Protein AF-0000000080778504 (afdb_homodimer)

Solvent-accessible surface area (backbone atoms only — not comparable to full-atom values): 53911 Å² total; per-residue (Å²): 129,80,72,74,74,48,49,57,46,55,50,51,38,51,48,46,49,50,51,50,49,52,52,48,51,51,54,46,48,42,56,50,65,47,42,46,56,55,36,46,52,50,46,52,52,47,49,53,50,43,46,51,50,45,43,51,44,28,70,74,63,75,34,71,82,89,50,62,72,73,45,34,75,40,27,39,32,34,37,37,38,60,96,44,52,36,39,32,37,32,35,64,89,44,75,44,76,43,72,55,77,51,66,62,54,41,50,49,54,50,55,66,64,44,75,65,71,75,74,58,52,92,80,54,46,63,70,58,48,47,53,48,52,48,47,47,48,51,47,43,35,74,80,44,83,73,87,82,84,78,82,81,78,77,73,73,81,66,47,74,47,76,45,77,53,88,80,24,40,36,34,38,40,34,44,67,54,97,70,39,43,41,34,37,35,34,35,39,28,74,52,93,63,22,38,36,39,25,38,29,54,40,52,61,25,35,26,67,61,39,42,61,49,53,58,65,46,43,63,60,53,49,55,54,49,53,53,53,46,53,56,50,36,52,52,46,26,62,66,47,42,46,55,49,50,52,51,33,51,48,31,56,48,50,58,78,34,97,75,62,89,69,90,70,85,59,90,67,61,32,60,63,24,50,29,40,51,33,46,49,50,33,51,50,51,54,49,49,53,42,49,51,53,49,52,53,50,49,54,47,44,51,48,50,50,48,50,43,55,58,43,48,52,41,48,50,51,35,48,49,52,50,50,36,39,70,68,41,50,74,79,34,56,46,51,84,67,46,45,62,54,41,49,53,29,53,50,51,42,50,52,51,45,51,48,53,49,48,58,65,48,56,88,46,85,74,63,73,39,82,40,53,53,48,58,49,44,51,52,41,49,61,75,43,42,66,62,37,56,72,39,47,45,47,77,46,80,40,58,72,35,65,46,78,43,36,66,70,55,47,44,51,35,44,40,39,51,49,50,49,40,61,72,54,30,42,78,59,21,42,35,41,38,36,24,67,86,57,41,33,43,32,22,25,48,34,85,75,64,74,84,47,63,86,42,44,53,37,76,59,38,53,59,91,87,48,93,56,71,18,43,55,47,24,51,35,50,52,51,30,45,75,68,43,31,42,78,45,80,47,77,56,94,42,29,44,32,43,36,50,39,79,54,132,128,79,71,74,71,46,50,57,47,55,51,50,38,52,48,46,49,52,52,49,49,53,52,48,49,53,53,48,49,42,56,52,65,46,44,47,57,55,34,47,53,49,47,52,52,48,50,51,50,44,48,49,51,47,43,53,43,26,70,73,64,73,35,70,79,90,50,63,70,73,47,33,72,40,29,38,33,34,38,36,40,62,98,45,50,37,39,32,37,34,37,66,88,44,76,44,76,42,73,54,78,51,66,65,55,41,48,49,54,51,56,65,65,43,73,65,71,74,73,59,48,89,81,56,45,66,68,57,50,48,53,50,53,50,48,48,50,51,51,44,34,76,81,45,82,74,87,82,84,80,82,83,76,83,70,74,80,65,48,74,47,77,47,77,53,88,80,23,40,35,36,36,39,34,42,67,52,98,73,40,44,41,33,38,35,34,33,40,28,74,52,95,62,23,39,36,37,26,38,29,54,40,52,62,25,34,24,66,61,40,43,62,47,54,58,66,46,42,64,61,54,49,55,54,48,53,52,52,47,53,56,50,35,53,52,47,26,62,67,49,42,46,56,49,49,52,52,32,50,49,32,55,49,50,59,76,33,96,74,63,89,72,89,69,85,58,90,66,58,30,60,63,25,49,29,40,51,34,45,50,49,33,52,50,50,54,50,49,52,42,49,50,51,51,52,52,51,50,52,48,42,51,49,49,52,48,49,44,54,56,43,47,51,40,49,51,53,35,50,50,52,49,50,36,41,69,69,42,51,74,79,34,55,44,52,86,68,47,46,61,55,40,48,54,30,52,51,51,44,51,52,52,44,51,48,51,48,48,58,66,48,55,88,45,85,74,63,73,39,82,41,53,51,47,58,50,44,51,52,42,50,59,74,42,42,66,61,37,56,73,39,49,45,45,79,46,79,42,59,71,34,64,45,77,41,36,64,68,55,49,45,53,34,45,40,37,52,50,52,50,39,59,70,54,31,44,78,60,21,41,36,42,37,36,26,68,86,56,41,34,42,33,22,26,48,33,86,74,64,73,84,45,64,85,41,44,52,36,74,60,36,54,61,91,86,46,92,55,70,17,42,55,46,26,50,34,50,54,52,31,47,76,68,42,29,43,78,46,79,45,78,58,92,40,27,44,34,42,34,51,40,79,54,134

InterPro domains:
  IPR003594 Histidine kinase/HSP90-like ATPase domain [PF02518] (406-499)
  IPR003594 Histidine kinase/HSP90-like ATPase domain [SM00387] (405-504)
  IPR003661 Signal transduction histidine kinase, dimerisation/phosphoacceptor domain [PF00512] (300-364)
  IPR003661 Signal transduction histidine kinase, dimerisation/phosphoacceptor domain [SM00388] (299-365)
  IPR003661 Signal transduction histidine kinase, dimerisation/phosphoacceptor domain [cd00082] (303-361)
  IPR005467 Histidine kinase domain [PS50109] (306-489)
  IPR036097 Signal transduction histidine kinase, dimerisation/phosphoacceptor domain superfamily [SSF47384] (282-365)
  IPR036890 Histidine kinase/HSP90-like ATPase superfamily [G3DSA:3.30.565.10] (367-502)
  IPR036890 Histidine kinase/HSP90-like ATPase superfamily [SSF55874] (369-492)
  IPR050398 Heme sensor protein HssS/ArlS-like [PTHR45528] (11-500)

Secondary structure (DSSP, 8-state):
-------HHHHHHHHHHHHHHHHHHHHHHIIIIIHHHHHHHHHHHHHHHHHHHHHHHHHHHSS-TT--HHHHHH-EEEEEETT-SEEEEE-SS-EEEEE---HHHHHHHHHHHSGGGGG--TTTHHHHHHHHHHHHHHHHHHHS--------------EEEEEEETTEEEEEEEEE-SS-EEEEEEEEEEETTEEEEEEEEEEE---TTHHHHHHHHHHHHHHHHHHHHHHHHHHHIIIIIHHHHHHHHHHHHHHH-TT---------SSHHHHHHHHHHHHHHHHHHHHHHHHHHHHHHHHHHHHHHHHHHHHHHHHHHHHHHHHHT-GGGG-HHHHHHHHHHHHHHHHHHHHHHHHHHTTTSPP--EEEEHHHHHHHHHHHTHHHHHHTT-EEEEE---EEEE-HHHHHHHHHHHHHHHHHHSPTT-EEEEE-SSSEEEEEES----HHHHTTTTSTT---TTS---S-HHHHHHHHHHHTTEEEEEEEETTEEEEEEEE--/-------HHHHHHHHHHHHHHHHHHHHHHIIIIIHHHHHHHHHHHHHHHHHHHHHHHHHHHSS-TT--HHHHHH-EEEEEETTSSEEEEE-SS-EEEEE---HHHHHHHHHHHSGGGGG--TTTHHHHHHHHHHHHHHHHHHHS-------------EEEEEEEETTEEEEEEEEE-SS-EEEEEEEEEEETTEEEEEEEEEEE---TTHHHHHHHHHHHHHHHHHHHHHHHHHHHIIIIIHHHHHHHHHHHHHHH-TT---------SSHHHHHHHHHHHHHHHHHHHHHHHHHHHHHHHHHHHHHHHHHHHHHHHHHHHHHHHHHT-GGGG-HHHHHHHHHHHHHHHHHHHHHHHHHHTTTSPP-EEEEEHHHHHHHHHHHTHHHHHHTT-EEEEEE--EEEEEHHHHHHHHHHHHHHHHHHSPTT-EEEEEESSSEEEEEES----HHHHTTTTSTT---TTS---S-HHHHHHHHHHHTTEEEEEEEETTEEEEEEEE--

Radius of gyration: 60.44 Å; Cα contacts (8 Å, |Δi|>4): 1480; chains: 2; bounding box: 77×170×103 Å

Organism: Finegoldia magna (strain ATCC 29328 / DSM 20472 / WAL 2508) (NCBI:txid334413)

Nearest PDB structures (foldseek):
  8f71-assembly1_B  TM=7.122E-01  e=1.264E-07  Rhodopseudomonas palustris CGA009
  8f71-assembly1_A  TM=6.989E-01  e=2.554E-07  Rhodopseudomonas palustris CGA009
  4biz-assembly3_B  TM=5.528E-01  e=2.197E-07  Escherichia coli K-12
  4bix-assembly1_B  TM=5.261E-01  e=9.425E-07  Escherichia coli K-12
  9eut-assembly1_B  TM=3.400E-01  e=3.400E-09  Pseudomonas aeruginosa

Sequence (1008 aa):
MKKPKLNISSKNFLYNIILTLLICTIIFSYMAFYMPNVYLEKKIESAENIASSVHDSFIKNKNYNNLNEIAKEGMYSYFIPKGKDKVVFSGLRFNLSMTIKNENIKNLLRSLETDEFKEINSKNSERLINPLIKEAKKELEKYVIIDSYSNINNVSKDTFSIKRKNNSILIKAESKTKDSIATNLILISKHSEGTYVSIYPYIFNSISDIKSTVISAFPVIFLLIVMIVFLLNKIYSKSITQPILKMNNFTKVSKNQKNAKYDLEIHTNDEIEELSNNLKLLYETLTENYKILEKNTKKKEIFIKSTSHELKTPLQTAILLNDSMIEKIGKYEDTDKYLPELRKKLYQIQILIDDLLFMNKIDENPIMENLKLSEIMKESVKNHHDLIAEKNLKVTIKGEKSDIVDYDHFRIIFDNLLKNAIEYTDFGGNICCDFNDVIEISNNPTTVDKNLLNKITHPFVSSTKNKSKGIGMYIVENLLEDMNYKIKIVYSNETFTVKILKTNMKKPKLNISSKNFLYNIILTLLICTIIFSYMAFYMPNVYLEKKIESAENIASSVHDSFIKNKNYNNLNEIAKEGMYSYFIPKGKDKVVFSGLRFNLSMTIKNENIKNLLRSLETDEFKEINSKNSERLINPLIKEAKKELEKYVIIDSYSNINNVSKDTFSIKRKNNSILIKAESKTKDSIATNLILISKHSEGTYVSIYPYIFNSISDIKSTVISAFPVIFLLIVMIVFLLNKIYSKSITQPILKMNNFTKVSKNQKNAKYDLEIHTNDEIEELSNNLKLLYETLTENYKILEKNTKKKEIFIKSTSHELKTPLQTAILLNDSMIEKIGKYEDTDKYLPELRKKLYQIQILIDDLLFMNKIDENPIMENLKLSEIMKESVKNHHDLIAEKNLKVTIKGEKSDIVDYDHFRIIFDNLLKNAIEYTDFGGNICCDFNDVIEISNNPTTVDKNLLNKITHPFVSSTKNKSKGIGMYIVENLLEDMNYKIKIVYSNETFTVKILKTN

Structure (mmCIF, N/CA/C/O backbone):
data_AF-0000000080778504-model_v1
#
loop_
_entity.id
_entity.type
_entity.pdbx_description
1 polymer 'histidine kinase'
#
loop_
_atom_site.group_PDB
_atom_site.id
_atom_site.type_symbol
_atom_site.label_atom_id
_atom_site.label_alt_id
_atom_site.label_comp_id
_atom_site.label_asym_id
_atom_site.label_entity_id
_atom_site.label_seq_id
_atom_site.pdbx_PDB_ins_code
_atom_site.Cartn_x
_atom_site.Cartn_y
_atom_site.Cartn_z
_atom_site.occupancy
_atom_site.B_iso_or_equiv
_atom_site.auth_seq_id
_atom_site.auth_comp_id
_atom_site.auth_asym_id
_atom_site.auth_atom_id
_atom_site.pdbx_PDB_model_num
ATOM 1 N N . MET A 1 1 ? 19.203 -10.586 -26.172 1 27.98 1 MET A N 1
ATOM 2 C CA . MET A 1 1 ? 17.875 -11 -26.625 1 27.98 1 MET A CA 1
ATOM 3 C C . MET A 1 1 ? 16.953 -11.273 -25.453 1 27.98 1 MET A C 1
ATOM 5 O O . MET A 1 1 ? 17.266 -12.086 -24.578 1 27.98 1 MET A O 1
ATOM 9 N N . LYS A 1 2 ? 16.109 -10.344 -25.125 1 45.53 2 LYS A N 1
ATOM 10 C CA . LYS A 1 2 ? 15.141 -10.422 -24.047 1 45.53 2 LYS A CA 1
ATOM 11 C C . LYS A 1 2 ? 14.312 -11.695 -24.141 1 45.53 2 LYS A C 1
ATOM 13 O O . LYS A 1 2 ? 13.672 -11.953 -25.156 1 45.53 2 LYS A O 1
ATOM 18 N N . LYS A 1 3 ? 14.828 -12.516 -23.359 1 53.84 3 LYS A N 1
ATOM 19 C CA . LYS A 1 3 ? 14.062 -13.758 -23.375 1 53.84 3 LYS A CA 1
ATOM 20 C C . LYS A 1 3 ? 12.562 -13.484 -23.406 1 53.84 3 LYS A C 1
ATOM 22 O O . LYS A 1 3 ? 12.07 -12.609 -22.688 1 53.84 3 LYS A O 1
ATOM 27 N N . PRO A 1 4 ? 11.844 -14.016 -24.203 1 50.41 4 PRO A N 1
ATOM 28 C CA . PRO A 1 4 ? 10.43 -13.68 -24.375 1 50.41 4 PRO A CA 1
ATOM 29 C C . PRO A 1 4 ? 9.602 -13.938 -23.125 1 50.41 4 PRO A C 1
ATOM 31 O O . PRO A 1 4 ? 9.836 -14.922 -22.422 1 50.41 4 PRO A O 1
ATOM 34 N N . LYS A 1 5 ? 9.062 -13.141 -22.75 1 62.22 5 LYS A N 1
ATOM 35 C CA . LYS A 1 5 ? 8.148 -13.172 -21.609 1 62.22 5 LYS A CA 1
ATOM 36 C C . LYS A 1 5 ? 7.016 -14.172 -21.844 1 62.22 5 LYS A C 1
ATOM 38 O O . LYS A 1 5 ? 6.289 -14.07 -22.828 1 62.22 5 LYS A O 1
ATOM 43 N N . LEU A 1 6 ? 7.16 -15.367 -21.156 1 63.59 6 LEU A N 1
ATOM 44 C CA . LEU A 1 6 ? 6.09 -16.344 -21.281 1 63.59 6 LEU A CA 1
ATOM 45 C C . LEU A 1 6 ? 5.062 -16.188 -20.172 1 63.59 6 LEU A C 1
ATOM 47 O O . LEU A 1 6 ? 5.426 -16.031 -19 1 63.59 6 LEU A O 1
ATOM 51 N N . ASN A 1 7 ? 3.75 -16.172 -20.5 1 73.19 7 ASN A N 1
ATOM 52 C CA . ASN A 1 7 ? 2.664 -16.125 -19.531 1 73.19 7 ASN A CA 1
ATOM 53 C C . ASN A 1 7 ? 2.631 -17.391 -18.672 1 73.19 7 ASN A C 1
ATOM 55 O O . ASN A 1 7 ? 3.139 -18.438 -19.078 1 73.19 7 ASN A O 1
ATOM 59 N N . ILE A 1 8 ? 2.312 -17.266 -17.453 1 74.06 8 ILE A N 1
ATOM 60 C CA . ILE A 1 8 ? 2.268 -18.359 -16.484 1 74.06 8 ILE A CA 1
ATOM 61 C C . ILE A 1 8 ? 1.499 -19.547 -17.078 1 74.06 8 ILE A C 1
ATOM 63 O O . ILE A 1 8 ? 1.913 -20.703 -16.922 1 74.06 8 ILE A O 1
ATOM 67 N N . SER A 1 9 ? 0.473 -19.203 -17.781 1 69.88 9 SER A N 1
ATOM 68 C CA . SER A 1 9 ? -0.329 -20.25 -18.391 1 69.88 9 SER A CA 1
ATOM 69 C C . SER A 1 9 ? 0.464 -21.016 -19.453 1 69.88 9 SER A C 1
ATOM 71 O O . SER A 1 9 ? 0.411 -22.234 -19.516 1 69.88 9 SER A O 1
ATOM 73 N N . SER A 1 10 ? 1.192 -20.234 -20.25 1 68.25 10 SER A N 1
ATOM 74 C CA . SER A 1 10 ? 2.006 -20.844 -21.297 1 68.25 10 SER A CA 1
ATOM 75 C C . SER A 1 10 ? 3.143 -21.672 -20.703 1 68.25 10 SER A C 1
ATOM 77 O O . SER A 1 10 ? 3.467 -22.75 -21.203 1 68.25 10 SER A O 1
ATOM 79 N N . LYS A 1 11 ? 3.691 -21.172 -19.672 1 71.25 11 LYS A N 1
ATOM 80 C CA . LYS A 1 11 ? 4.762 -21.891 -19 1 71.25 11 LYS A CA 1
ATOM 81 C C . LYS A 1 11 ? 4.254 -23.219 -18.422 1 71.25 11 LYS A C 1
ATOM 83 O O . LYS A 1 11 ? 4.914 -24.25 -18.547 1 71.25 11 LYS A O 1
ATOM 88 N N . ASN A 1 12 ? 3.062 -23.188 -17.797 1 71.62 12 ASN A N 1
ATOM 89 C CA . ASN A 1 12 ? 2.463 -24.391 -17.25 1 71.62 12 ASN A CA 1
ATOM 90 C C . ASN A 1 12 ? 2.092 -25.391 -18.344 1 71.62 12 ASN A C 1
ATOM 92 O O . ASN A 1 12 ? 2.266 -26.594 -18.172 1 71.62 12 ASN A O 1
ATOM 96 N N . PHE A 1 13 ? 1.656 -24.781 -19.406 1 69.81 13 PHE A N 1
ATOM 97 C CA . PHE A 1 13 ? 1.309 -25.625 -20.547 1 69.81 13 PHE A CA 1
ATOM 98 C C . PHE A 1 13 ? 2.539 -26.359 -21.078 1 69.81 13 PHE A C 1
ATOM 100 O O . PHE A 1 13 ? 2.504 -27.562 -21.281 1 69.81 13 PHE A O 1
ATOM 107 N N . LEU A 1 14 ? 3.545 -25.609 -21.281 1 66.56 14 LEU A N 1
ATOM 108 C CA . LEU A 1 14 ? 4.785 -26.188 -21.781 1 66.56 14 LEU A CA 1
ATOM 109 C C . LEU A 1 14 ? 5.324 -27.234 -20.797 1 66.56 14 LEU A C 1
ATOM 111 O O . LEU A 1 14 ? 5.789 -28.297 -21.219 1 66.56 14 LEU A O 1
ATOM 115 N N . TYR A 1 15 ? 5.184 -26.953 -19.578 1 71.69 15 TYR A N 1
ATOM 116 C CA . TYR A 1 15 ? 5.629 -27.891 -18.547 1 71.69 15 TYR A CA 1
ATOM 117 C C . TYR A 1 15 ? 4.832 -29.188 -18.594 1 71.69 15 TYR A C 1
ATOM 119 O O . TYR A 1 15 ? 5.402 -30.266 -18.562 1 71.69 15 TYR A O 1
ATOM 127 N N . ASN A 1 16 ? 3.551 -29.047 -18.734 1 71.75 16 ASN A N 1
ATOM 128 C CA . ASN A 1 16 ? 2.689 -30.219 -18.766 1 71.75 16 ASN A CA 1
ATOM 129 C C . ASN A 1 16 ? 2.92 -31.047 -20.031 1 71.75 16 ASN A C 1
ATOM 131 O O . ASN A 1 16 ? 2.865 -32.281 -20 1 71.75 16 ASN A O 1
ATOM 135 N N . ILE A 1 17 ? 3.232 -30.281 -21.078 1 67.5 17 ILE A N 1
ATOM 136 C CA . ILE A 1 17 ? 3.49 -30.984 -22.328 1 67.5 17 ILE A CA 1
ATOM 137 C C . ILE A 1 17 ? 4.793 -31.766 -22.219 1 67.5 17 ILE A C 1
ATOM 139 O O . ILE A 1 17 ? 4.855 -32.938 -22.641 1 67.5 17 ILE A O 1
ATOM 143 N N . ILE A 1 18 ? 5.762 -31.125 -21.672 1 67.19 18 ILE A N 1
ATOM 144 C CA . ILE A 1 18 ? 7.062 -31.781 -21.547 1 67.19 18 ILE A CA 1
ATOM 145 C C . ILE A 1 18 ? 6.949 -32.969 -20.609 1 67.19 18 ILE A C 1
ATOM 147 O O . ILE A 1 18 ? 7.492 -34.062 -20.906 1 67.19 18 ILE A O 1
ATOM 151 N N . LEU A 1 19 ? 6.191 -32.844 -19.547 1 69.88 19 LEU A N 1
ATOM 152 C CA . LEU A 1 19 ? 5.992 -33.938 -18.609 1 69.88 19 LEU A CA 1
ATOM 153 C C . LEU A 1 19 ? 5.285 -35.125 -19.266 1 69.88 19 LEU A C 1
ATOM 155 O O . LEU A 1 19 ? 5.707 -36.281 -19.125 1 69.88 19 LEU A O 1
ATOM 159 N N . THR A 1 20 ? 4.277 -34.781 -20 1 69.06 20 THR A N 1
ATOM 160 C CA . THR A 1 20 ? 3.484 -35.812 -20.672 1 69.06 20 THR A CA 1
ATOM 161 C C . THR A 1 20 ? 4.32 -36.531 -21.719 1 69.06 20 THR A C 1
ATOM 163 O O . THR A 1 20 ? 4.25 -37.781 -21.844 1 69.06 20 THR A O 1
ATOM 166 N N . LEU A 1 21 ? 5.125 -35.719 -22.438 1 67.12 21 LEU A N 1
ATOM 167 C CA . LEU A 1 21 ? 5.961 -36.312 -23.469 1 67.12 21 LEU A CA 1
ATOM 168 C C . LEU A 1 21 ? 7.008 -37.25 -22.859 1 67.12 21 LEU A C 1
ATOM 170 O O . LEU A 1 21 ? 7.301 -38.312 -23.422 1 67.12 21 LEU A O 1
ATOM 174 N N . LEU A 1 22 ? 7.547 -36.812 -21.797 1 68.5 22 LEU A N 1
ATOM 175 C CA . LEU A 1 22 ? 8.555 -37.625 -21.125 1 68.5 22 LEU A CA 1
ATOM 176 C C . LEU A 1 22 ? 7.953 -38.938 -20.641 1 68.5 22 LEU A C 1
ATOM 178 O O . LEU A 1 22 ? 8.555 -40 -20.828 1 68.5 22 LEU A O 1
ATOM 182 N N . ILE A 1 23 ? 6.738 -38.875 -20.062 1 70.5 23 ILE A N 1
ATOM 183 C CA . ILE A 1 23 ? 6.059 -40.062 -19.547 1 70.5 23 ILE A CA 1
ATOM 184 C C . ILE A 1 23 ? 5.738 -41 -20.703 1 70.5 23 ILE A C 1
ATOM 186 O O . ILE A 1 23 ? 5.984 -42.219 -20.609 1 70.5 23 ILE A O 1
ATOM 190 N N . CYS A 1 24 ? 5.25 -40.438 -21.781 1 67.88 24 CYS A N 1
ATOM 191 C CA . CYS A 1 24 ? 4.898 -41.25 -22.953 1 67.88 24 CYS A CA 1
ATOM 192 C C . CYS A 1 24 ? 6.125 -41.938 -23.531 1 67.88 24 CYS A C 1
ATOM 194 O O . CYS A 1 24 ? 6.066 -43.094 -23.906 1 67.88 24 CYS A O 1
ATOM 196 N N . THR A 1 25 ? 7.215 -41.156 -23.625 1 66.25 25 THR A N 1
ATOM 197 C CA . THR A 1 25 ? 8.438 -41.719 -24.188 1 66.25 25 THR A CA 1
ATOM 198 C C . THR A 1 25 ? 8.93 -42.906 -23.359 1 66.25 25 THR A C 1
ATOM 200 O O . THR A 1 25 ? 9.383 -43.906 -23.906 1 66.25 25 THR A O 1
ATOM 203 N N . ILE A 1 26 ? 8.789 -42.781 -22.062 1 68.31 26 ILE A N 1
ATOM 204 C CA . ILE A 1 26 ? 9.258 -43.812 -21.172 1 68.31 26 ILE A CA 1
ATOM 205 C C . ILE A 1 26 ? 8.391 -45.062 -21.344 1 68.31 26 ILE A C 1
ATOM 207 O O . ILE A 1 26 ? 8.906 -46.188 -21.469 1 68.31 26 ILE A O 1
ATOM 211 N N . ILE A 1 27 ? 7.082 -44.844 -21.344 1 69.44 27 ILE A N 1
ATOM 212 C CA . ILE A 1 27 ? 6.148 -45.938 -21.453 1 69.44 27 ILE A CA 1
ATOM 213 C C . ILE A 1 27 ? 6.316 -46.625 -22.812 1 69.44 27 ILE A C 1
ATOM 215 O O . ILE A 1 27 ? 6.391 -47.844 -22.891 1 69.44 27 ILE A O 1
ATOM 219 N N . PHE A 1 28 ? 6.504 -45.812 -23.859 1 65.69 28 PHE A N 1
ATOM 220 C CA . PHE A 1 28 ? 6.629 -46.344 -25.219 1 65.69 28 PHE A CA 1
ATOM 221 C C . PHE A 1 28 ? 7.938 -47.094 -25.375 1 65.69 28 PHE A C 1
ATOM 223 O O . PHE A 1 28 ? 7.969 -48.156 -26 1 65.69 28 PHE A O 1
ATOM 230 N N . SER A 1 29 ? 9.016 -46.562 -24.859 1 65.56 29 SER A N 1
ATOM 231 C CA . SER A 1 29 ? 10.312 -47.219 -24.953 1 65.56 29 SER A CA 1
ATOM 232 C C . SER A 1 29 ? 10.289 -48.562 -24.234 1 65.56 29 SER A C 1
ATOM 234 O O . SER A 1 29 ? 10.828 -49.562 -24.75 1 65.56 29 SER A O 1
ATOM 236 N N . TYR A 1 30 ? 9.586 -48.594 -23.141 1 64.06 30 TYR A N 1
ATOM 237 C CA . TYR A 1 30 ? 9.492 -49.844 -22.391 1 64.06 30 TYR A CA 1
ATOM 238 C C . TYR A 1 30 ? 8.68 -50.875 -23.156 1 64.06 30 TYR A C 1
ATOM 240 O O . TYR A 1 30 ? 9.078 -52.031 -23.25 1 64.06 30 TYR A O 1
ATOM 248 N N . MET A 1 31 ? 7.594 -50.375 -23.703 1 64.81 31 MET A N 1
ATOM 249 C CA . MET A 1 31 ? 6.672 -51.281 -24.391 1 64.81 31 MET A CA 1
ATOM 250 C C . MET A 1 31 ? 7.281 -51.781 -25.688 1 64.81 31 MET A C 1
ATOM 252 O O . MET A 1 31 ? 7.074 -52.938 -26.062 1 64.81 31 MET A O 1
ATOM 256 N N . ALA A 1 32 ? 8.031 -50.906 -26.391 1 60.59 32 ALA A N 1
ATOM 257 C CA . ALA A 1 32 ? 8.555 -51.25 -27.719 1 60.59 32 ALA A CA 1
ATOM 258 C C . ALA A 1 32 ? 9.82 -52.094 -27.594 1 60.59 32 ALA A C 1
ATOM 260 O O . ALA A 1 32 ? 10.031 -53.031 -28.375 1 60.59 32 ALA A O 1
ATOM 261 N N . PHE A 1 33 ? 10.695 -51.75 -26.625 1 58.88 33 PHE A N 1
ATOM 262 C CA . PHE A 1 33 ? 12.031 -52.344 -26.672 1 58.88 33 PHE A CA 1
ATOM 263 C C . PHE A 1 33 ? 12.18 -53.438 -25.609 1 58.88 33 PHE A C 1
ATOM 265 O O . PHE A 1 33 ? 12.969 -54.344 -25.797 1 58.88 33 PHE A O 1
ATOM 272 N N . TYR A 1 34 ? 11.5 -53.281 -24.5 1 59.31 34 TYR A N 1
ATOM 273 C CA . TYR A 1 34 ? 11.773 -54.188 -23.406 1 59.31 34 TYR A CA 1
ATOM 274 C C . TYR A 1 34 ? 10.719 -55.312 -23.344 1 59.31 34 TYR A C 1
ATOM 276 O O . TYR A 1 34 ? 11.047 -56.469 -23.156 1 59.31 34 TYR A O 1
ATOM 284 N N . MET A 1 35 ? 9.492 -54.969 -23.641 1 62.78 35 MET A N 1
ATOM 285 C CA . MET A 1 35 ? 8.367 -55.875 -23.453 1 62.78 35 MET A CA 1
ATOM 286 C C . MET A 1 35 ? 8.453 -57.062 -24.406 1 62.78 35 MET A C 1
ATOM 288 O O . MET A 1 35 ? 8.266 -58.219 -23.984 1 62.78 35 MET A O 1
ATOM 292 N N . PRO A 1 36 ? 8.828 -56.781 -25.703 1 59.66 36 PRO A N 1
ATOM 293 C CA . PRO A 1 36 ? 8.859 -57.938 -26.609 1 59.66 36 PRO A CA 1
ATOM 294 C C . PRO A 1 36 ? 9.859 -59 -26.172 1 59.66 36 PRO A C 1
ATOM 296 O O . PRO A 1 36 ? 9.57 -60.188 -26.266 1 59.66 36 PRO A O 1
ATOM 299 N N . ASN A 1 37 ? 11.062 -58.562 -25.641 1 55.75 37 ASN A N 1
ATOM 300 C CA . ASN A 1 37 ? 12.086 -59.5 -25.219 1 55.75 37 ASN A CA 1
ATOM 301 C C . ASN A 1 37 ? 11.641 -60.312 -24.016 1 55.75 37 ASN A C 1
ATOM 303 O O . ASN A 1 37 ? 11.859 -61.531 -23.953 1 55.75 37 ASN A O 1
ATOM 307 N N . VAL A 1 38 ? 11.023 -59.688 -23.062 1 58.16 38 VAL A N 1
ATOM 308 C CA . VAL A 1 38 ? 10.57 -60.375 -21.859 1 58.16 38 VAL A CA 1
ATOM 309 C C . VAL A 1 38 ? 9.445 -61.344 -22.188 1 58.16 38 VAL A C 1
ATOM 311 O O . VAL A 1 38 ? 9.406 -62.469 -21.641 1 58.16 38 VAL A O 1
ATOM 314 N N . TYR A 1 39 ? 8.664 -60.938 -23.047 1 60.5 39 TYR A N 1
ATOM 315 C CA . TYR A 1 39 ? 7.562 -61.781 -23.5 1 60.5 39 TYR A CA 1
ATOM 316 C C . TYR A 1 39 ? 8.078 -63.062 -24.156 1 60.5 39 TYR A C 1
ATOM 318 O O . TYR A 1 39 ? 7.59 -64.125 -23.875 1 60.5 39 TYR A O 1
ATOM 326 N N . LEU A 1 40 ? 9.023 -62.875 -25.047 1 57.06 40 LEU A N 1
ATOM 327 C CA . LEU A 1 40 ? 9.609 -64 -25.75 1 57.06 40 LEU A CA 1
ATOM 328 C C . LEU A 1 40 ? 10.234 -65 -24.766 1 57.06 40 LEU A C 1
ATOM 330 O O . LEU A 1 40 ? 10.047 -66.188 -24.891 1 57.06 40 LEU A O 1
ATOM 334 N N . GLU A 1 41 ? 10.977 -64.375 -23.828 1 55.66 41 GLU A N 1
ATOM 335 C CA . GLU A 1 41 ? 11.633 -65.25 -22.859 1 55.66 41 GLU A CA 1
ATOM 336 C C . GLU A 1 41 ? 10.609 -66 -22.047 1 55.66 41 GLU A C 1
ATOM 338 O O . GLU A 1 41 ? 10.805 -67.188 -21.781 1 55.66 41 GLU A O 1
ATOM 343 N N . LYS A 1 42 ? 9.578 -65.438 -21.75 1 58.41 42 LYS A N 1
ATOM 344 C CA . LYS A 1 42 ? 8.547 -66.125 -20.953 1 58.41 42 LYS A CA 1
ATOM 345 C C . LYS A 1 42 ? 7.836 -67.188 -21.766 1 58.41 42 LYS A C 1
ATOM 347 O O . LYS A 1 42 ? 7.492 -68.25 -21.234 1 58.41 42 LYS A O 1
ATOM 352 N N . LYS A 1 43 ? 7.684 -66.875 -22.938 1 59.75 43 LYS A N 1
ATOM 353 C CA . LYS A 1 43 ? 7 -67.875 -23.812 1 59.75 43 LYS A CA 1
ATOM 354 C C . LYS A 1 43 ? 7.863 -69.062 -24.047 1 59.75 43 LYS A C 1
ATOM 356 O O . LYS A 1 43 ? 7.359 -70.188 -24.078 1 59.75 43 LYS A O 1
ATOM 361 N N . ILE A 1 44 ? 9.125 -68.812 -24.281 1 55.91 44 ILE A N 1
ATOM 362 C CA . ILE A 1 44 ? 10.047 -69.938 -24.469 1 55.91 44 ILE A CA 1
ATOM 363 C C . ILE A 1 44 ? 10.047 -70.812 -23.203 1 55.91 44 ILE A C 1
ATOM 365 O O . ILE A 1 44 ? 9.969 -72 -23.297 1 55.91 44 ILE A O 1
ATOM 369 N N . GLU A 1 45 ? 10.094 -70.062 -22.141 1 57.91 45 GLU A N 1
ATOM 370 C CA . GLU A 1 45 ? 10.094 -70.812 -20.875 1 57.91 45 GLU A CA 1
ATOM 371 C C . GLU A 1 45 ? 8.797 -71.562 -20.703 1 57.91 45 GLU A C 1
ATOM 373 O O . GLU A 1 45 ? 8.82 -72.75 -20.266 1 57.91 45 GLU A O 1
ATOM 378 N N . SER A 1 46 ? 7.77 -71 -21.047 1 59.53 46 SER A N 1
ATOM 379 C CA . SER A 1 46 ? 6.473 -71.688 -20.969 1 59.53 46 SER A CA 1
ATOM 380 C C . SER A 1 46 ? 6.41 -72.875 -21.906 1 59.53 46 SER A C 1
ATOM 382 O O . SER A 1 46 ? 5.91 -73.938 -21.531 1 59.53 46 SER A O 1
ATOM 384 N N . ALA A 1 47 ? 6.891 -72.688 -23.109 1 57.03 47 ALA A N 1
ATOM 385 C CA . ALA A 1 47 ? 6.922 -73.75 -24.078 1 57.03 47 ALA A CA 1
ATOM 386 C C . ALA A 1 47 ? 7.766 -74.938 -23.578 1 57.03 47 ALA A C 1
ATOM 388 O O . ALA A 1 47 ? 7.387 -76.062 -23.734 1 57.03 47 ALA A O 1
ATOM 389 N N . GLU A 1 48 ? 8.883 -74.625 -23 1 57.91 48 GLU A N 1
ATOM 390 C CA . GLU A 1 48 ? 9.742 -75.688 -22.438 1 57.91 48 GLU A CA 1
ATOM 391 C C . GLU A 1 48 ? 9.031 -76.438 -21.344 1 57.91 48 GLU A C 1
ATOM 393 O O . GLU A 1 48 ? 9.133 -77.688 -21.281 1 57.91 48 GLU A O 1
ATOM 398 N N . ASN A 1 49 ? 8.344 -75.75 -20.578 1 61.75 49 ASN A N 1
ATOM 399 C CA . ASN A 1 49 ? 7.633 -76.375 -19.484 1 61.75 49 ASN A CA 1
ATOM 400 C C . ASN A 1 49 ? 6.496 -77.25 -20 1 61.75 49 ASN A C 1
ATOM 402 O O . ASN A 1 49 ? 6.285 -78.375 -19.5 1 61.75 49 ASN A O 1
ATOM 406 N N . ILE A 1 50 ? 5.832 -76.75 -20.938 1 60.75 50 ILE A N 1
ATOM 407 C CA . ILE A 1 50 ? 4.738 -77.5 -21.516 1 60.75 50 ILE A CA 1
ATOM 408 C C . ILE A 1 50 ? 5.285 -78.75 -22.188 1 60.75 50 ILE A C 1
ATOM 410 O O . ILE A 1 50 ? 4.766 -79.875 -21.969 1 60.75 50 ILE A O 1
ATOM 414 N N . ALA A 1 51 ? 6.336 -78.625 -22.984 1 58.88 51 ALA A N 1
ATOM 415 C CA . ALA A 1 51 ? 6.949 -79.75 -23.656 1 58.88 51 ALA A CA 1
ATOM 416 C C . ALA A 1 51 ? 7.379 -80.812 -22.656 1 58.88 51 ALA A C 1
ATOM 418 O O . ALA A 1 51 ? 7.129 -82 -22.859 1 58.88 51 ALA A O 1
ATOM 419 N N . SER A 1 52 ? 7.977 -80.312 -21.578 1 60.84 52 SER A N 1
ATOM 420 C CA . SER A 1 52 ? 8.453 -81.25 -20.562 1 60.84 52 SER A CA 1
ATOM 421 C C . SER A 1 52 ? 7.293 -82 -19.875 1 60.84 52 SER A C 1
ATOM 423 O O . SER A 1 52 ? 7.348 -83.188 -19.656 1 60.84 52 SER A O 1
ATOM 425 N N . SER A 1 53 ? 6.32 -81.25 -19.578 1 63.94 53 SER A N 1
ATOM 426 C CA . SER A 1 53 ? 5.172 -81.875 -18.891 1 63.94 53 SER A CA 1
ATOM 427 C C . SER A 1 53 ? 4.449 -82.875 -19.781 1 63.94 53 SER A C 1
ATOM 429 O O . SER A 1 53 ? 4.051 -83.938 -19.312 1 63.94 53 SER A O 1
ATOM 431 N N . VAL A 1 54 ? 4.32 -82.5 -21 1 62.03 54 VAL A N 1
ATOM 432 C CA . VAL A 1 54 ? 3.633 -83.375 -21.922 1 62.03 54 VAL A CA 1
ATOM 433 C C . VAL A 1 54 ? 4.473 -84.625 -22.156 1 62.03 54 VAL A C 1
ATOM 435 O O . VAL A 1 54 ? 3.939 -85.75 -22.219 1 62.03 54 VAL A O 1
ATOM 438 N N . HIS A 1 55 ? 5.754 -84.5 -22.281 1 63.28 55 HIS A N 1
ATOM 439 C CA . HIS A 1 55 ? 6.66 -85.625 -22.438 1 63.28 55 HIS A CA 1
ATOM 440 C C . HIS A 1 55 ? 6.559 -86.562 -21.25 1 63.28 55 HIS A C 1
ATOM 442 O O . HIS A 1 55 ? 6.441 -87.812 -21.422 1 63.28 55 HIS A O 1
ATOM 448 N N . ASP A 1 56 ? 6.539 -85.938 -20.109 1 66.25 56 ASP A N 1
ATOM 449 C CA . ASP A 1 56 ? 6.449 -86.75 -18.891 1 66.25 56 ASP A CA 1
ATOM 450 C C . ASP A 1 56 ? 5.121 -87.5 -18.828 1 66.25 56 ASP A C 1
ATOM 452 O O . ASP A 1 56 ? 5.074 -88.688 -18.422 1 66.25 56 ASP A O 1
ATOM 456 N N . SER A 1 57 ? 4.164 -86.875 -19.219 1 64.88 57 SER A N 1
ATOM 457 C CA . SER A 1 57 ? 2.85 -87.5 -19.234 1 64.88 57 SER A CA 1
ATOM 458 C C . SER A 1 57 ? 2.787 -88.625 -20.25 1 64.88 57 SER A C 1
ATOM 460 O O . SER A 1 57 ? 2.178 -89.688 -20 1 64.88 57 SER A O 1
ATOM 462 N N . PHE A 1 58 ? 3.41 -88.438 -21.375 1 64.81 58 PHE A N 1
ATOM 463 C CA . PHE A 1 58 ? 3.469 -89.5 -22.391 1 64.81 58 PHE A CA 1
ATOM 464 C C . PHE A 1 58 ? 4.219 -90.688 -21.875 1 64.81 58 PHE A C 1
ATOM 466 O O . PHE A 1 58 ? 3.826 -91.812 -22.141 1 64.81 58 PHE A O 1
ATOM 473 N N . ILE A 1 59 ? 5.234 -90.438 -21.203 1 67.62 59 ILE A N 1
ATOM 474 C CA . ILE A 1 59 ? 6.008 -91.562 -20.625 1 67.62 59 ILE A CA 1
ATOM 475 C C . ILE A 1 59 ? 5.133 -92.312 -19.672 1 67.62 59 ILE A C 1
ATOM 477 O O . ILE A 1 59 ? 5.168 -93.562 -19.672 1 67.62 59 ILE A O 1
ATOM 481 N N . LYS A 1 60 ? 4.328 -91.625 -18.984 1 67.81 60 LYS A N 1
ATOM 482 C CA . LYS A 1 60 ? 3.514 -92.25 -17.969 1 67.81 60 LYS A CA 1
ATOM 483 C C . LYS A 1 60 ? 2.318 -93 -18.594 1 67.81 60 LYS A C 1
ATOM 485 O O . LYS A 1 60 ? 2.002 -94.125 -18.203 1 67.81 60 LYS A O 1
ATOM 490 N N . ASN A 1 61 ? 1.714 -92.375 -19.625 1 64.44 61 ASN A N 1
ATOM 491 C CA . ASN A 1 61 ? 0.426 -92.875 -20.094 1 64.44 61 ASN A CA 1
ATOM 492 C C . ASN A 1 61 ? 0.539 -93.438 -21.484 1 64.44 61 ASN A C 1
ATOM 494 O O . ASN A 1 61 ? -0.387 -94.125 -21.953 1 64.44 61 ASN A O 1
ATOM 498 N N . LYS A 1 62 ? 1.709 -93.25 -22.141 1 60.91 62 LYS A N 1
ATOM 499 C CA . LYS A 1 62 ? 2 -93.75 -23.5 1 60.91 62 LYS A CA 1
ATOM 500 C C . LYS A 1 62 ? 0.986 -93.188 -24.5 1 60.91 62 LYS A C 1
ATOM 502 O O . LYS A 1 62 ? 0.763 -93.812 -25.547 1 60.91 62 LYS A O 1
ATOM 507 N N . ASN A 1 63 ? 0.225 -92.25 -24.016 1 56.94 63 ASN A N 1
ATOM 508 C CA . ASN A 1 63 ? -0.704 -91.5 -24.875 1 56.94 63 ASN A CA 1
ATOM 509 C C . ASN A 1 63 ? -0.884 -90.062 -24.422 1 56.94 63 ASN A C 1
ATOM 511 O O . ASN A 1 63 ? -0.354 -89.688 -23.391 1 56.94 63 ASN A O 1
ATOM 515 N N . TYR A 1 64 ? -1.368 -89.375 -25.375 1 56.81 64 TYR A N 1
ATOM 516 C CA . TYR A 1 64 ? -1.574 -87.938 -25.062 1 56.81 64 TYR A CA 1
ATOM 517 C C . TYR A 1 64 ? -2.947 -87.75 -24.438 1 56.81 64 TYR A C 1
ATOM 519 O O . TYR A 1 64 ? -3.459 -86.625 -24.438 1 56.81 64 TYR A O 1
ATOM 527 N N . ASN A 1 65 ? -3.5 -88.75 -23.719 1 52.56 65 ASN A N 1
ATOM 528 C CA . ASN A 1 65 ? -4.766 -88.625 -23.016 1 52.56 65 ASN A CA 1
ATOM 529 C C . ASN A 1 65 ? -4.602 -87.812 -21.734 1 52.56 65 ASN A C 1
ATOM 531 O O . ASN A 1 65 ? -3.607 -87.938 -21.016 1 52.56 65 ASN A O 1
ATOM 535 N N . ASN A 1 66 ? -5.168 -86.438 -21.703 1 49.38 66 ASN A N 1
ATOM 536 C CA . ASN A 1 66 ? -5.305 -85.562 -20.531 1 49.38 66 ASN A CA 1
ATOM 537 C C . ASN A 1 66 ? -4.215 -84.5 -20.484 1 49.38 66 ASN A C 1
ATOM 539 O O . ASN A 1 66 ? -3.824 -84.062 -19.406 1 49.38 66 ASN A O 1
ATOM 543 N N . LEU A 1 67 ? -3.65 -84.438 -21.516 1 47.75 67 LEU A N 1
ATOM 544 C CA . LEU A 1 67 ? -2.555 -83.438 -21.516 1 47.75 67 LEU A CA 1
ATOM 545 C C . LEU A 1 67 ? -3.047 -82.062 -21.891 1 47.75 67 LEU A C 1
ATOM 547 O O . LEU A 1 67 ? -4.156 -81.938 -22.406 1 47.75 67 LEU A O 1
ATOM 551 N N . ASN A 1 68 ? -2.248 -81.125 -21.547 1 48.84 68 ASN A N 1
ATOM 552 C CA . ASN A 1 68 ? -2.504 -79.75 -21.875 1 48.84 68 ASN A CA 1
ATOM 553 C C . ASN A 1 68 ? -2.709 -79.562 -23.375 1 48.84 68 ASN A C 1
ATOM 555 O O . ASN A 1 68 ? -1.961 -80.125 -24.188 1 48.84 68 ASN A O 1
ATOM 559 N N . GLU A 1 69 ? -3.873 -79 -23.797 1 48.5 69 GLU A N 1
ATOM 560 C CA . GLU A 1 69 ? -4.395 -78.938 -25.156 1 48.5 69 GLU A CA 1
ATOM 561 C C . GLU A 1 69 ? -3.354 -78.312 -26.094 1 48.5 69 GLU A C 1
ATOM 563 O O . GLU A 1 69 ? -3.223 -78.75 -27.25 1 48.5 69 GLU A O 1
ATOM 568 N N . ILE A 1 70 ? -2.557 -77.438 -25.609 1 48.44 70 ILE A N 1
ATOM 569 C CA . ILE A 1 70 ? -1.601 -76.688 -26.453 1 48.44 70 ILE A CA 1
ATOM 570 C C . ILE A 1 70 ? -0.504 -77.688 -26.906 1 48.44 70 ILE A C 1
ATOM 572 O O . ILE A 1 70 ? -0.119 -77.688 -28.078 1 48.44 70 ILE A O 1
ATOM 576 N N . ALA A 1 71 ? -0.015 -78.5 -26 1 48.06 71 ALA A N 1
ATOM 577 C CA . ALA A 1 71 ? 1.1 -79.375 -26.219 1 48.06 71 ALA A CA 1
ATOM 578 C C . ALA A 1 71 ? 0.695 -80.562 -27.156 1 48.06 71 ALA A C 1
ATOM 580 O O . ALA A 1 71 ? 1.501 -81 -27.953 1 48.06 71 ALA A O 1
ATOM 581 N N . LYS A 1 72 ? -0.61 -80.812 -27.109 1 49.09 72 LYS A N 1
ATOM 582 C CA . LYS A 1 72 ? -1.083 -81.938 -27.906 1 49.09 72 LYS A CA 1
ATOM 583 C C . LYS A 1 72 ? -0.981 -81.688 -29.391 1 49.09 72 LYS A C 1
ATOM 585 O O . LYS A 1 72 ? -0.699 -82.562 -30.188 1 49.09 72 LYS A O 1
ATOM 590 N N . GLU A 1 73 ? -1.136 -80.375 -29.641 1 46.91 73 GLU A N 1
ATOM 591 C CA . GLU A 1 73 ? -1.251 -80 -31.062 1 46.91 73 GLU A CA 1
ATOM 592 C C . GLU A 1 73 ? 0.116 -80 -31.75 1 46.91 73 GLU A C 1
ATOM 594 O O . GLU A 1 73 ? 0.232 -80.375 -32.906 1 46.91 73 GLU A O 1
ATOM 599 N N . GLY A 1 74 ? 1.178 -79.688 -31 1 51.38 74 GLY A N 1
ATOM 600 C CA . GLY A 1 74 ? 2.461 -79.5 -31.656 1 51.38 74 GLY A CA 1
ATOM 601 C C . GLY A 1 74 ? 3.488 -80.562 -31.219 1 51.38 74 GLY A C 1
ATOM 602 O O . GLY A 1 74 ? 4.602 -80.562 -31.75 1 51.38 74 GLY A O 1
ATOM 603 N N . MET A 1 75 ? 3.018 -81.375 -30.391 1 56.78 75 MET A N 1
ATOM 604 C CA . MET A 1 75 ? 4.023 -82.312 -29.875 1 56.78 75 MET A CA 1
ATOM 605 C C . MET A 1 75 ? 3.752 -83.75 -30.359 1 56.78 75 MET A C 1
ATOM 607 O O . MET A 1 75 ? 2.6 -84.188 -30.406 1 56.78 75 MET A O 1
ATOM 611 N N . TYR A 1 76 ? 4.734 -84.438 -30.984 1 59.81 76 TYR A N 1
ATOM 612 C CA . TYR A 1 76 ? 4.75 -85.875 -31.359 1 59.81 76 TYR A CA 1
ATOM 613 C C . TYR A 1 76 ? 5.742 -86.625 -30.484 1 59.81 76 TYR A C 1
ATOM 615 O O . TYR A 1 76 ? 6.828 -86.125 -30.188 1 59.81 76 TYR A O 1
ATOM 623 N N . SER A 1 77 ? 5.191 -87.75 -30 1 61.34 77 SER A N 1
ATOM 624 C CA . SER A 1 77 ? 6.066 -88.625 -29.203 1 61.34 77 SER A CA 1
ATOM 625 C C . SER A 1 77 ? 6.16 -90 -29.781 1 61.34 77 SER A C 1
ATOM 627 O O . SER A 1 77 ? 5.215 -90.5 -30.422 1 61.34 77 SER A O 1
ATOM 629 N N . TYR A 1 78 ? 7.324 -90.688 -29.797 1 61.94 78 TYR A N 1
ATOM 630 C CA . TYR A 1 78 ? 7.449 -92.062 -30.188 1 61.94 78 TYR A CA 1
ATOM 631 C C . TYR A 1 78 ? 8.211 -92.875 -29.141 1 61.94 78 TYR A C 1
ATOM 633 O O . TYR A 1 78 ? 9 -92.312 -28.375 1 61.94 78 TYR A O 1
ATOM 641 N N . PHE A 1 79 ? 7.715 -94.062 -28.922 1 62.41 79 PHE A N 1
ATOM 642 C CA . PHE A 1 79 ? 8.242 -95 -27.969 1 62.41 79 PHE A CA 1
ATOM 643 C C . PHE A 1 79 ? 8.859 -96.188 -28.672 1 62.41 79 PHE A C 1
ATOM 645 O O . PHE A 1 79 ? 8.242 -96.812 -29.562 1 62.41 79 PHE A O 1
ATOM 652 N N . ILE A 1 80 ? 10.188 -96.438 -28.406 1 61.34 80 ILE A N 1
ATOM 653 C CA . ILE A 1 80 ? 10.906 -97.625 -28.891 1 61.34 80 ILE A CA 1
ATOM 654 C C . ILE A 1 80 ? 11.086 -98.625 -27.75 1 61.34 80 ILE A C 1
ATOM 656 O O . ILE A 1 80 ? 11.938 -98.438 -26.875 1 61.34 80 ILE A O 1
ATOM 660 N N . PRO A 1 81 ? 10.227 -99.562 -27.719 1 58.94 81 PRO A N 1
ATOM 661 C CA . PRO A 1 81 ? 10.375 -100.562 -26.656 1 58.94 81 PRO A CA 1
ATOM 662 C C . PRO A 1 81 ? 11.719 -101.312 -26.719 1 58.94 81 PRO A C 1
ATOM 664 O O . PRO A 1 81 ? 12.234 -101.562 -27.812 1 58.94 81 PRO A O 1
ATOM 667 N N . LYS A 1 82 ? 12.195 -101.562 -25.562 1 60.66 82 LYS A N 1
ATOM 668 C CA . LYS A 1 82 ? 13.453 -102.312 -25.5 1 60.66 82 LYS A CA 1
ATOM 669 C C . LYS A 1 82 ? 13.289 -103.688 -26.047 1 60.66 82 LYS A C 1
ATOM 671 O O . LYS A 1 82 ? 12.352 -104.438 -25.688 1 60.66 82 LYS A O 1
ATOM 676 N N . GLY A 1 83 ? 14.188 -104.062 -26.797 1 58.12 83 GLY A N 1
ATOM 677 C CA . GLY A 1 83 ? 14.273 -105.438 -27.266 1 58.12 83 GLY A CA 1
ATOM 678 C C . GLY A 1 83 ? 13.227 -105.75 -28.312 1 58.12 83 GLY A C 1
ATOM 679 O O . GLY A 1 83 ? 13.125 -106.938 -28.75 1 58.12 83 GLY A O 1
ATOM 680 N N . LYS A 1 84 ? 12.43 -104.812 -28.531 1 58.81 84 LYS A N 1
ATOM 681 C CA . LYS A 1 84 ? 11.391 -105.062 -29.516 1 58.81 84 LYS A CA 1
ATOM 682 C C . LYS A 1 84 ? 11.594 -104.25 -30.781 1 58.81 84 LYS A C 1
ATOM 684 O O . LYS A 1 84 ? 12.227 -103.188 -30.734 1 58.81 84 LYS A O 1
ATOM 689 N N . ASP A 1 85 ? 11.383 -104.812 -31.875 1 52.47 85 ASP A N 1
ATOM 690 C CA . ASP A 1 85 ? 11.453 -104.125 -33.156 1 52.47 85 ASP A CA 1
ATOM 691 C C . ASP A 1 85 ? 10.18 -103.312 -33.438 1 52.47 85 ASP A C 1
ATOM 693 O O . ASP A 1 85 ? 9.547 -103.5 -34.469 1 52.47 85 ASP A O 1
ATOM 697 N N . LYS A 1 86 ? 9.664 -102.75 -32.344 1 57.84 86 LYS A N 1
ATOM 698 C CA . LYS A 1 86 ? 8.438 -101.938 -32.5 1 57.84 86 LYS A CA 1
ATOM 699 C C . LYS A 1 86 ? 8.656 -100.5 -32.125 1 57.84 86 LYS A C 1
ATOM 701 O O . LYS A 1 86 ? 9.43 -100.188 -31.219 1 57.84 86 LYS A O 1
ATOM 706 N N . VAL A 1 87 ? 8.172 -99.625 -33 1 59.44 87 VAL A N 1
ATOM 707 C CA . VAL A 1 87 ? 8.188 -98.188 -32.719 1 59.44 87 VAL A CA 1
ATOM 708 C C . VAL A 1 87 ? 6.754 -97.625 -32.625 1 59.44 87 VAL A C 1
ATOM 710 O O . VAL A 1 87 ? 5.922 -97.938 -33.469 1 59.44 87 VAL A O 1
ATOM 713 N N . VAL A 1 88 ? 6.383 -97.062 -31.453 1 57.88 88 VAL A N 1
ATOM 714 C CA . VAL A 1 88 ? 5.062 -96.438 -31.25 1 57.88 88 VAL A CA 1
ATOM 715 C C . VAL A 1 88 ? 5.145 -94.938 -31.406 1 57.88 88 VAL A C 1
ATOM 717 O O . VAL A 1 88 ? 5.996 -94.25 -30.797 1 57.88 88 VAL A O 1
ATOM 720 N N . PHE A 1 89 ? 4.484 -94.438 -32.438 1 53.84 89 PHE A N 1
ATOM 721 C CA . PHE A 1 89 ? 4.359 -93 -32.656 1 53.84 89 PHE A CA 1
ATOM 722 C C . PHE A 1 89 ? 3.027 -92.438 -32.094 1 53.84 89 PHE A C 1
ATOM 724 O O . PHE A 1 89 ? 1.979 -93.062 -32.344 1 53.84 89 PHE A O 1
ATOM 731 N N . SER A 1 90 ? 3.072 -91.5 -31.172 1 53.41 90 SER A N 1
ATOM 732 C CA . SER A 1 90 ? 1.854 -90.875 -30.641 1 53.41 90 SER A CA 1
ATOM 733 C C . SER A 1 90 ? 1.816 -89.375 -30.922 1 53.41 90 SER A C 1
ATOM 735 O O . SER A 1 90 ? 2.83 -88.688 -30.781 1 53.41 90 SER A O 1
ATOM 737 N N . GLY A 1 91 ? 0.856 -88.938 -31.531 1 50.5 91 GLY A N 1
ATOM 738 C CA . GLY A 1 91 ? 0.544 -87.5 -31.672 1 50.5 91 GLY A CA 1
ATOM 739 C C . GLY A 1 91 ? -0.845 -87.188 -31.172 1 50.5 91 GLY A C 1
ATOM 740 O O . GLY A 1 91 ? -1.518 -88 -30.562 1 50.5 91 GLY A O 1
ATOM 741 N N . LEU A 1 92 ? -1.25 -85.875 -31.312 1 48.59 92 LEU A N 1
ATOM 742 C CA . LEU A 1 92 ? -2.535 -85.375 -30.812 1 48.59 92 LEU A CA 1
ATOM 743 C C . LEU A 1 92 ? -3.67 -86.312 -31.281 1 48.59 92 LEU A C 1
ATOM 745 O O . LEU A 1 92 ? -4.598 -86.562 -30.531 1 48.59 92 LEU A O 1
ATOM 749 N N . ARG A 1 93 ? -3.578 -86.625 -32.562 1 43.31 93 ARG A N 1
ATO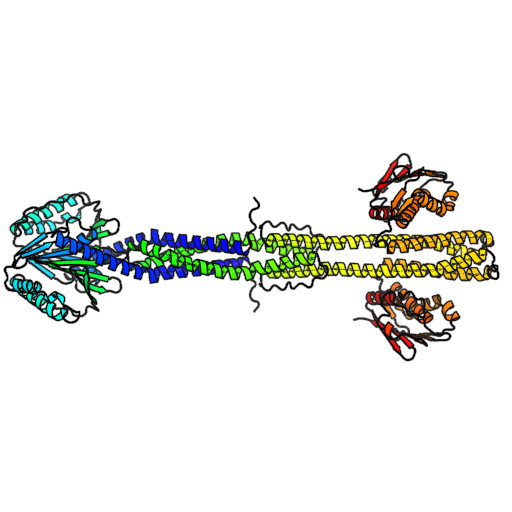M 750 C CA . ARG A 1 93 ? -4.738 -87.312 -33.156 1 43.31 93 ARG A CA 1
ATOM 751 C C . ARG A 1 93 ? -4.375 -88.688 -33.625 1 43.31 93 ARG A C 1
ATOM 753 O O . ARG A 1 93 ? -5.141 -89.375 -34.344 1 43.31 93 ARG A O 1
ATOM 760 N N . PHE A 1 94 ? -3.113 -89.125 -33.344 1 44.22 94 PHE A N 1
ATOM 761 C CA . PHE A 1 94 ? -2.799 -90.438 -33.875 1 44.22 94 PHE A CA 1
ATOM 762 C C . PHE A 1 94 ? -1.827 -91.188 -32.969 1 44.22 94 PHE A C 1
ATOM 764 O O . PHE A 1 94 ? -1.054 -90.562 -32.25 1 44.22 94 PHE A O 1
ATOM 771 N N . ASN A 1 95 ? -2.096 -92.438 -32.719 1 49.94 95 ASN A N 1
ATOM 772 C CA . ASN A 1 95 ? -1.124 -93.375 -32.219 1 49.94 95 ASN A CA 1
ATOM 773 C C . ASN A 1 95 ? -0.762 -94.438 -33.281 1 49.94 95 ASN A C 1
ATOM 775 O O . ASN A 1 95 ? -1.646 -95 -33.906 1 49.94 95 ASN A O 1
ATOM 779 N N . LEU A 1 96 ? 0.471 -94.375 -33.656 1 49.47 96 LEU A N 1
ATOM 780 C CA . LEU A 1 96 ? 0.958 -95.312 -34.688 1 49.47 96 LEU A CA 1
ATOM 781 C C . LEU A 1 96 ? 2.033 -96.25 -34.094 1 49.47 96 LEU A C 1
ATOM 783 O O . LEU A 1 96 ? 2.938 -95.75 -33.406 1 49.47 96 LEU A O 1
ATOM 787 N N . SER A 1 97 ? 1.786 -97.562 -34.094 1 56.47 97 SER A N 1
ATOM 788 C CA . SER A 1 97 ? 2.795 -98.562 -33.75 1 56.47 97 SER A CA 1
ATOM 789 C C . SER A 1 97 ? 3.314 -99.25 -35 1 56.47 97 SER A C 1
ATOM 791 O O . SER A 1 97 ? 2.535 -99.625 -35.875 1 56.47 97 SER A O 1
ATOM 793 N N . MET A 1 98 ? 4.609 -99.188 -35.188 1 53.94 98 MET A N 1
ATOM 794 C CA . MET A 1 98 ? 5.23 -99.812 -36.344 1 53.94 98 MET A CA 1
ATOM 795 C C . MET A 1 98 ? 6.27 -100.812 -35.906 1 53.94 98 MET A C 1
ATOM 797 O O . MET A 1 98 ? 6.934 -100.625 -34.906 1 53.94 98 MET A O 1
ATOM 801 N N . THR A 1 99 ? 6.25 -102.062 -36.469 1 56.41 99 THR A N 1
ATOM 802 C CA . THR A 1 99 ? 7.273 -103.062 -36.281 1 56.41 99 THR A CA 1
ATOM 803 C C . THR A 1 99 ? 8.352 -103 -37.344 1 56.41 99 THR A C 1
ATOM 805 O O . THR A 1 99 ? 8.039 -103 -38.562 1 56.41 99 THR A O 1
ATOM 808 N N . ILE A 1 100 ? 9.586 -102.75 -36.969 1 53.25 100 ILE A N 1
ATOM 809 C CA . ILE A 1 100 ? 10.695 -102.562 -37.875 1 53.25 100 ILE A CA 1
ATOM 810 C C . ILE A 1 100 ? 11.281 -103.938 -38.25 1 53.25 100 ILE A C 1
ATOM 812 O O . ILE A 1 100 ? 11.719 -104.688 -37.375 1 53.25 100 ILE A O 1
ATOM 816 N N . LYS A 1 101 ? 11.109 -104.312 -39.438 1 53.09 101 LYS A N 1
ATOM 817 C CA . LYS A 1 101 ? 11.68 -105.562 -39.906 1 53.09 101 LYS A CA 1
ATOM 818 C C . LYS A 1 101 ? 13.109 -105.375 -40.406 1 53.09 101 LYS A C 1
ATOM 820 O O . LYS A 1 101 ? 13.93 -106.312 -40.312 1 53.09 101 LYS A O 1
ATOM 825 N N . ASN A 1 102 ? 13.367 -104.25 -40.812 1 49.53 102 ASN A N 1
ATOM 826 C CA . ASN A 1 102 ? 14.672 -104.062 -41.406 1 49.53 102 ASN A CA 1
ATOM 827 C C . ASN A 1 102 ? 15.781 -104 -40.375 1 49.53 102 ASN A C 1
ATOM 829 O O . ASN A 1 102 ? 15.688 -103.312 -39.375 1 49.53 102 ASN A O 1
ATOM 833 N N . GLU A 1 103 ? 16.703 -104.875 -40.562 1 57.12 103 GLU A N 1
ATOM 834 C CA . GLU A 1 103 ? 17.797 -105.062 -39.594 1 57.12 103 GLU A CA 1
ATOM 835 C C . GLU A 1 103 ? 18.594 -103.75 -39.375 1 57.12 103 GLU A C 1
ATOM 837 O O . GLU A 1 103 ? 19.078 -103.5 -38.281 1 57.12 103 GLU A O 1
ATOM 842 N N . ASN A 1 104 ? 18.656 -103 -40.312 1 47.38 104 ASN A N 1
ATOM 843 C CA . ASN A 1 104 ? 19.438 -101.812 -40.188 1 47.38 104 ASN A CA 1
ATOM 844 C C . ASN A 1 104 ? 18.734 -100.75 -39.312 1 47.38 104 ASN A C 1
ATOM 846 O O . ASN A 1 104 ? 19.375 -100.125 -38.5 1 47.38 104 ASN A O 1
ATOM 850 N N . ILE A 1 105 ? 17.516 -100.688 -39.406 1 51.19 105 ILE A N 1
ATOM 851 C CA . ILE A 1 105 ? 16.734 -99.812 -38.562 1 51.19 105 ILE A CA 1
ATOM 852 C C . ILE A 1 105 ? 16.688 -100.312 -37.125 1 51.19 105 ILE A C 1
ATOM 854 O O . ILE A 1 105 ? 16.781 -99.562 -36.188 1 51.19 105 ILE A O 1
ATOM 858 N N . LYS A 1 106 ? 16.703 -101.562 -37.156 1 54.88 106 LYS A N 1
ATOM 859 C CA . LYS A 1 106 ? 16.75 -102.188 -35.844 1 54.88 106 LYS A CA 1
ATOM 860 C C . LYS A 1 106 ? 18.062 -101.812 -35.125 1 54.88 106 LYS A C 1
ATOM 862 O O . LYS A 1 106 ? 18.047 -101.562 -33.938 1 54.88 106 LYS A O 1
ATOM 867 N N . ASN A 1 107 ? 19.016 -101.812 -35.844 1 52.19 107 ASN A N 1
ATOM 868 C CA . ASN A 1 107 ? 20.328 -101.5 -35.25 1 52.19 107 ASN A CA 1
ATOM 869 C C . ASN A 1 107 ? 20.422 -100.062 -34.844 1 52.19 107 ASN A C 1
ATOM 871 O O . ASN A 1 107 ? 20.984 -99.75 -33.781 1 52.19 107 ASN A O 1
ATOM 875 N N . LEU A 1 108 ? 19.844 -99.312 -35.562 1 49.47 108 LEU A N 1
ATOM 876 C CA . LEU A 1 108 ? 19.828 -97.875 -35.25 1 49.47 108 LEU A CA 1
ATOM 877 C C . LEU A 1 108 ? 19.016 -97.625 -33.969 1 49.47 108 LEU A C 1
ATOM 879 O O . LEU A 1 108 ? 19.453 -96.875 -33.094 1 49.47 108 LEU A O 1
ATOM 883 N N . LEU A 1 109 ? 17.969 -98.25 -33.906 1 48.84 109 LEU A N 1
ATOM 884 C CA . LEU A 1 109 ? 17.109 -98.125 -32.719 1 48.84 109 LEU A CA 1
ATOM 885 C C . LEU A 1 109 ? 17.781 -98.688 -31.484 1 48.84 109 LEU A C 1
ATOM 887 O O . LEU A 1 109 ? 17.672 -98.062 -30.406 1 48.84 109 LEU A O 1
ATOM 891 N N . ARG A 1 110 ? 18.422 -99.688 -31.75 1 51.84 110 ARG A N 1
ATOM 892 C CA . ARG A 1 110 ? 19.172 -100.25 -30.641 1 51.84 110 ARG A CA 1
ATOM 893 C C . ARG A 1 110 ? 20.297 -99.375 -30.172 1 51.84 110 ARG A C 1
ATOM 895 O O . ARG A 1 110 ? 20.578 -99.25 -28.984 1 51.84 110 ARG A O 1
ATOM 902 N N . SER A 1 111 ? 20.844 -98.75 -31.094 1 47.22 111 SER A N 1
ATOM 903 C CA . SER A 1 111 ? 21.922 -97.875 -30.719 1 47.22 111 SER A CA 1
ATOM 904 C C . SER A 1 111 ? 21.406 -96.688 -29.922 1 47.22 111 SER A C 1
ATOM 906 O O . SER A 1 111 ? 22.125 -96.125 -29.094 1 47.22 111 SER A O 1
ATOM 908 N N . LEU A 1 112 ? 20.188 -96.312 -30.203 1 43.66 112 LEU A N 1
ATOM 909 C CA . LEU A 1 112 ? 19.578 -95.188 -29.469 1 43.66 112 LEU A CA 1
ATOM 910 C C . LEU A 1 112 ? 19.266 -95.625 -28.031 1 43.66 112 LEU A C 1
ATOM 912 O O . LEU A 1 112 ? 19.172 -94.75 -27.156 1 43.66 112 LEU A O 1
ATOM 916 N N . GLU A 1 113 ? 19.062 -96.812 -27.906 1 42.62 113 GLU A N 1
ATOM 917 C CA . GLU A 1 113 ? 18.797 -97.375 -26.578 1 42.62 113 GLU A CA 1
ATOM 918 C C . GLU A 1 113 ? 20.047 -97.375 -25.703 1 42.62 113 GLU A C 1
ATOM 920 O O . GLU A 1 113 ? 19.953 -97.375 -24.469 1 42.62 113 GLU A O 1
ATOM 925 N N . THR A 1 114 ? 21.188 -97.375 -26.359 1 39.69 114 THR A N 1
ATOM 926 C CA . THR A 1 114 ? 22.391 -97.375 -25.531 1 39.69 114 THR A CA 1
ATOM 927 C C . THR A 1 114 ? 22.625 -96.062 -24.859 1 39.69 114 THR A C 1
ATOM 929 O O . THR A 1 114 ? 22.188 -95 -25.391 1 39.69 114 THR A O 1
ATOM 932 N N . ASP A 1 115 ? 22.859 -96 -23.438 1 40.06 115 ASP A N 1
ATOM 933 C CA . ASP A 1 115 ? 23.062 -94.938 -22.453 1 40.06 115 ASP A CA 1
ATOM 934 C C . ASP A 1 115 ? 23.969 -93.875 -23 1 40.06 115 ASP A C 1
ATOM 936 O O . ASP A 1 115 ? 24.484 -93.062 -22.234 1 40.06 115 ASP A O 1
ATOM 940 N N . GLU A 1 116 ? 24.281 -94 -24.266 1 38.09 116 GLU A N 1
ATOM 941 C CA . GLU A 1 116 ? 25.281 -93 -24.656 1 38.09 116 GLU A CA 1
ATOM 942 C C . GLU A 1 116 ? 24.703 -91.625 -24.641 1 38.09 116 GLU A C 1
ATOM 944 O O . GLU A 1 116 ? 25.438 -90.625 -24.844 1 38.09 116 GLU A O 1
ATOM 949 N N . PHE A 1 117 ? 23.406 -91.5 -24.578 1 37.09 117 PHE A N 1
ATOM 950 C CA . PHE A 1 117 ? 22.859 -90.188 -24.609 1 37.09 117 PHE A CA 1
ATOM 951 C C . PHE A 1 117 ? 23.078 -89.438 -23.281 1 37.09 117 PHE A C 1
ATOM 953 O O . PHE A 1 117 ? 22.656 -88.312 -23.109 1 37.09 117 PHE A O 1
ATOM 960 N N . LYS A 1 118 ? 23.547 -90.125 -22.281 1 36.06 118 LYS A N 1
ATOM 961 C CA . LYS A 1 118 ? 23.812 -89.5 -21.016 1 36.06 118 LYS A CA 1
ATOM 962 C C . LYS A 1 118 ? 24.766 -88.312 -21.219 1 36.06 118 LYS A C 1
ATOM 964 O O . LYS A 1 118 ? 24.625 -87.25 -20.562 1 36.06 118 LYS A O 1
ATOM 969 N N . GLU A 1 119 ? 26 -88.625 -21.812 1 35.47 119 GLU A N 1
ATOM 970 C CA . GLU A 1 119 ? 27.047 -87.625 -21.781 1 35.47 119 GLU A CA 1
ATOM 971 C C . GLU A 1 119 ? 27.062 -86.75 -23.062 1 35.47 119 GLU A C 1
ATOM 973 O O . GLU A 1 119 ? 28.109 -86.625 -23.719 1 35.47 119 GLU A O 1
ATOM 978 N N . ILE A 1 120 ? 26.031 -86.625 -23.797 1 34.41 120 ILE A N 1
ATOM 979 C CA . ILE A 1 120 ? 26.109 -85.875 -25.062 1 34.41 120 ILE A CA 1
ATOM 980 C C . ILE A 1 120 ? 26.375 -84.438 -24.797 1 34.41 120 ILE A C 1
ATOM 982 O O . ILE A 1 120 ? 25.516 -83.75 -24.234 1 34.41 120 ILE A O 1
ATOM 986 N N . ASN A 1 121 ? 27.531 -84.062 -24.391 1 34.97 121 ASN A N 1
ATOM 987 C CA . ASN A 1 121 ? 27.953 -82.625 -24.406 1 34.97 121 ASN A CA 1
ATOM 988 C C . ASN A 1 121 ? 27.906 -82.062 -25.812 1 34.97 121 ASN A C 1
ATOM 990 O O . ASN A 1 121 ? 27.875 -82.812 -26.797 1 34.97 121 ASN A O 1
ATOM 994 N N . SER A 1 122 ? 27.828 -80.688 -26.141 1 37.94 122 SER A N 1
ATOM 995 C CA . SER A 1 122 ? 27.766 -79.875 -27.359 1 37.94 122 SER A CA 1
ATOM 996 C C . SER A 1 122 ? 28.594 -80.5 -28.469 1 37.94 122 SER A C 1
ATOM 998 O O . SER A 1 122 ? 28.188 -80.5 -29.641 1 37.94 122 SER A O 1
ATOM 1000 N N . LYS A 1 123 ? 29.812 -81 -28.219 1 42.88 123 LYS A N 1
ATOM 1001 C CA . LYS A 1 123 ? 30.844 -81.375 -29.172 1 42.88 123 LYS A CA 1
ATOM 1002 C C . LYS A 1 123 ? 30.562 -82.688 -29.812 1 42.88 123 LYS A C 1
ATOM 1004 O O . LYS A 1 123 ? 30.828 -82.875 -31.016 1 42.88 123 LYS A O 1
ATOM 1009 N N . ASN A 1 124 ? 29.969 -83.688 -29.141 1 39.75 124 ASN A N 1
ATOM 1010 C CA . ASN A 1 124 ? 29.891 -85.062 -29.609 1 39.75 124 ASN A CA 1
ATOM 1011 C C . ASN A 1 124 ? 28.562 -85.375 -30.281 1 39.75 124 ASN A C 1
ATOM 1013 O O . ASN A 1 124 ? 28.297 -86.5 -30.688 1 39.75 124 ASN A O 1
ATOM 1017 N N . SER A 1 125 ? 27.703 -84.5 -30.266 1 38.19 125 SER A N 1
ATOM 1018 C CA . SER A 1 125 ? 26.359 -84.625 -30.828 1 38.19 125 SER A CA 1
ATOM 1019 C C . SER A 1 125 ? 26.422 -84.812 -32.344 1 38.19 125 SER A C 1
ATOM 1021 O O . SER A 1 125 ? 25.656 -85.562 -32.906 1 38.19 125 SER A O 1
ATOM 1023 N N . GLU A 1 126 ? 27.344 -84.062 -33 1 41.91 126 GLU A N 1
ATOM 1024 C CA . GLU A 1 126 ? 27.469 -84.188 -34.469 1 41.91 126 GLU A CA 1
ATOM 1025 C C . GLU A 1 126 ? 27.844 -85.625 -34.875 1 41.91 126 GLU A C 1
ATOM 1027 O O . GLU A 1 126 ? 27.344 -86.125 -35.875 1 41.91 126 GLU A O 1
ATOM 1032 N N . ARG A 1 127 ? 28.656 -86.25 -34.062 1 44.44 127 ARG A N 1
ATOM 1033 C CA . ARG A 1 127 ? 29.203 -87.562 -34.375 1 44.44 127 ARG A CA 1
ATOM 1034 C C . ARG A 1 127 ? 28.125 -88.688 -34.25 1 44.44 127 ARG A C 1
ATOM 1036 O O . ARG A 1 127 ? 28.141 -89.688 -35 1 44.44 127 ARG A O 1
ATOM 1043 N N . LEU A 1 128 ? 27.234 -88.5 -33.312 1 40.16 128 LEU A N 1
ATOM 1044 C CA . LEU A 1 128 ? 26.266 -89.562 -33.062 1 40.16 128 LEU A CA 1
ATOM 1045 C C . LEU A 1 128 ? 25.062 -89.438 -34 1 40.16 128 LEU A C 1
ATOM 1047 O O . LEU A 1 128 ? 24.484 -90.438 -34.406 1 40.16 128 LEU A O 1
ATOM 1051 N N . ILE A 1 129 ? 24.688 -88.188 -34.281 1 41.19 129 ILE A N 1
ATOM 1052 C CA . ILE A 1 129 ? 23.469 -88 -35.062 1 41.19 129 ILE A CA 1
ATOM 1053 C C . ILE A 1 129 ? 23.734 -88.25 -36.531 1 41.19 129 ILE A C 1
ATOM 1055 O O . ILE A 1 129 ? 22.891 -88.812 -37.219 1 41.19 129 ILE A O 1
ATOM 1059 N N . ASN A 1 130 ? 24.984 -88 -36.906 1 43.69 130 ASN A N 1
ATOM 1060 C CA . ASN A 1 130 ? 25.297 -88.125 -38.312 1 43.69 130 ASN A CA 1
ATOM 1061 C C . ASN A 1 130 ? 25.141 -89.562 -38.781 1 43.69 130 ASN A C 1
ATOM 1063 O O . ASN A 1 130 ? 24.547 -89.875 -39.812 1 43.69 130 ASN A O 1
ATOM 1067 N N . PRO A 1 131 ? 25.688 -90.5 -37.969 1 44.75 131 PRO A N 1
ATOM 1068 C CA . PRO A 1 131 ? 25.531 -91.875 -38.469 1 44.75 131 PRO A CA 1
ATOM 1069 C C . PRO A 1 131 ? 24.062 -92.375 -38.438 1 44.75 131 PRO A C 1
ATOM 1071 O O . PRO A 1 131 ? 23.656 -93.125 -39.312 1 44.75 131 PRO A O 1
ATOM 1074 N N . LEU A 1 132 ? 23.312 -91.875 -37.531 1 42.88 132 LEU A N 1
ATOM 1075 C CA . LEU A 1 132 ? 21.906 -92.312 -37.469 1 42.88 132 LEU A CA 1
ATOM 1076 C C . LEU A 1 132 ? 21.109 -91.688 -38.625 1 42.88 132 LEU A C 1
ATOM 1078 O O . LEU A 1 132 ? 20.266 -92.375 -39.188 1 42.88 132 LEU A O 1
ATOM 1082 N N . ILE A 1 133 ? 21.422 -90.438 -38.969 1 42.78 133 ILE A N 1
ATOM 1083 C CA . ILE A 1 133 ? 20.812 -89.875 -40.156 1 42.78 133 ILE A CA 1
ATOM 1084 C C . ILE A 1 133 ? 21.281 -90.625 -41.375 1 42.78 133 ILE A C 1
ATOM 1086 O O . ILE A 1 133 ? 20.469 -90.875 -42.281 1 42.78 133 ILE A O 1
ATOM 1090 N N . LYS A 1 134 ? 22.516 -90.938 -41.344 1 45.56 134 LYS A N 1
ATOM 1091 C CA . LYS A 1 134 ? 23.062 -91.688 -42.5 1 45.56 134 LYS A CA 1
ATOM 1092 C C . LYS A 1 134 ? 22.438 -93.062 -42.594 1 45.56 134 LYS A C 1
ATOM 1094 O O . LYS A 1 134 ? 22.094 -93.5 -43.688 1 45.56 134 LYS A O 1
ATOM 1099 N N . GLU A 1 135 ? 22.375 -93.75 -41.5 1 43.19 135 GLU A N 1
ATOM 1100 C CA . GLU A 1 135 ? 21.797 -95.125 -41.531 1 43.19 135 GLU A CA 1
ATOM 1101 C C . GLU A 1 135 ? 20.297 -95.062 -41.781 1 43.19 135 GLU A C 1
ATOM 1103 O O . GLU A 1 135 ? 19.75 -95.875 -42.531 1 43.19 135 GLU A O 1
ATOM 1108 N N . ALA A 1 136 ? 19.625 -94 -41.25 1 41.97 136 ALA A N 1
ATOM 1109 C CA . ALA A 1 136 ? 18.203 -93.812 -41.531 1 41.97 136 ALA A CA 1
ATOM 1110 C C . ALA A 1 136 ? 17.984 -93.562 -43.031 1 41.97 136 ALA A C 1
ATOM 1112 O O . ALA A 1 136 ? 17.062 -94.062 -43.625 1 41.97 136 ALA A O 1
ATOM 1113 N N . LYS A 1 137 ? 18.875 -92.75 -43.5 1 41.59 137 LYS A N 1
ATOM 1114 C CA . LYS A 1 137 ? 18.844 -92.562 -44.938 1 41.59 137 LYS A CA 1
ATOM 1115 C C . LYS A 1 137 ? 19.062 -93.875 -45.688 1 41.59 137 LYS A C 1
ATOM 1117 O O . LYS A 1 137 ? 18.359 -94.188 -46.656 1 41.59 137 LYS A O 1
ATOM 1122 N N . LYS A 1 138 ? 20.047 -94.625 -45.25 1 45.19 138 LYS A N 1
ATOM 1123 C CA . LYS A 1 138 ? 20.359 -95.875 -45.938 1 45.19 138 LYS A CA 1
ATOM 1124 C C . LYS A 1 138 ? 19.203 -96.875 -45.844 1 45.19 138 LYS A C 1
ATOM 1126 O O . LYS A 1 138 ? 18.875 -97.562 -46.844 1 45.19 138 LYS A O 1
ATOM 1131 N N . GLU A 1 139 ? 18.734 -97 -44.688 1 40.44 139 GLU A N 1
ATOM 1132 C CA . GLU A 1 139 ? 17.641 -98 -44.531 1 40.44 139 GLU A CA 1
ATOM 1133 C C . GLU A 1 139 ? 16.359 -97.5 -45.188 1 40.44 139 GLU A C 1
ATOM 1135 O O . GLU A 1 139 ? 15.617 -98.312 -45.781 1 40.44 139 GLU A O 1
ATOM 1140 N N . LEU A 1 140 ? 16.156 -96.125 -45.094 1 38.72 140 LEU A N 1
ATOM 1141 C CA . LEU A 1 140 ? 15.047 -95.562 -45.875 1 38.72 140 LEU A CA 1
ATOM 1142 C C . LEU A 1 140 ? 15.281 -95.812 -47.375 1 38.72 140 LEU A C 1
ATOM 1144 O O . LEU A 1 140 ? 14.328 -96 -48.125 1 38.72 140 LEU A O 1
ATOM 1148 N N . GLU A 1 141 ? 16.453 -95.812 -47.719 1 39.72 141 GLU A N 1
ATOM 1149 C CA . GLU A 1 141 ? 16.766 -96.062 -49.125 1 39.72 141 GLU A CA 1
ATOM 1150 C C . GLU A 1 141 ? 16.297 -97.5 -49.531 1 39.72 141 GLU A C 1
ATOM 1152 O O . GLU A 1 141 ? 16 -97.75 -50.688 1 39.72 141 GLU A O 1
ATOM 1157 N N . LYS A 1 142 ? 16.516 -98.438 -48.688 1 39.66 142 LYS A N 1
ATOM 1158 C CA . LYS A 1 142 ? 16.094 -99.812 -49.094 1 39.66 142 LYS A CA 1
ATOM 1159 C C . LYS A 1 142 ? 14.602 -99.875 -49.375 1 39.66 142 LYS A C 1
ATOM 1161 O O . LYS A 1 142 ? 14.133 -100.688 -50.125 1 39.66 142 LYS A O 1
ATOM 1166 N N . TYR A 1 143 ? 13.773 -99.188 -48.719 1 34.81 143 TYR A N 1
ATOM 1167 C CA . TYR A 1 143 ? 12.336 -99.25 -48.969 1 34.81 143 TYR A CA 1
ATOM 1168 C C . TYR A 1 143 ? 11.914 -98.062 -49.812 1 34.81 143 TYR A C 1
ATOM 1170 O O . TYR A 1 143 ? 10.914 -98.062 -50.531 1 34.81 143 TYR A O 1
ATOM 1178 N N . VAL A 1 144 ? 12.531 -96.75 -49.688 1 31.92 144 VAL A N 1
ATOM 1179 C CA . VAL A 1 144 ? 12.281 -95.562 -50.531 1 31.92 144 VAL A CA 1
ATOM 1180 C C . VAL A 1 144 ? 13.547 -95.188 -51.281 1 31.92 144 VAL A C 1
ATOM 1182 O O . VAL A 1 144 ? 14.656 -95.312 -50.781 1 31.92 144 VAL A O 1
ATOM 1185 N N . ILE A 1 145 ? 13.648 -95.375 -52.656 1 31.95 145 ILE A N 1
ATOM 1186 C CA . ILE A 1 145 ? 14.75 -94.938 -53.5 1 31.95 145 ILE A CA 1
ATOM 1187 C C . ILE A 1 145 ? 14.852 -93.375 -53.469 1 31.95 145 ILE A C 1
ATOM 1189 O O . ILE A 1 145 ? 13.93 -92.688 -53.875 1 31.95 145 ILE A O 1
ATOM 1193 N N . ILE A 1 146 ? 15.562 -92.938 -52.562 1 29.64 146 ILE A N 1
ATOM 1194 C CA . ILE A 1 146 ? 15.883 -91.5 -52.562 1 29.64 146 ILE A CA 1
ATOM 1195 C C . ILE A 1 146 ? 16.953 -91.188 -53.594 1 29.64 146 ILE A C 1
ATOM 1197 O O . ILE A 1 146 ? 18.078 -91.688 -53.5 1 29.64 146 ILE A O 1
ATOM 1201 N N . ASP A 1 147 ? 16.75 -90.812 -54.906 1 29.3 147 ASP A N 1
ATOM 1202 C CA . ASP A 1 147 ? 17.766 -90.625 -55.938 1 29.3 147 ASP A CA 1
ATOM 1203 C C . ASP A 1 147 ? 18.797 -89.562 -55.5 1 29.3 147 ASP A C 1
ATOM 1205 O O . ASP A 1 147 ? 20 -89.75 -55.719 1 29.3 147 ASP A O 1
ATOM 1209 N N . SER A 1 148 ? 18.547 -88.125 -55.438 1 25.55 148 SER A N 1
ATOM 1210 C CA . SER A 1 148 ? 19.562 -87.062 -55.219 1 25.55 148 SER A CA 1
ATOM 1211 C C . SER A 1 148 ? 19.219 -86.25 -53.969 1 25.55 148 SER A C 1
ATOM 1213 O O . SER A 1 148 ? 18.047 -86.062 -53.656 1 25.55 148 SER A O 1
ATOM 1215 N N . TYR A 1 149 ? 19.781 -86.5 -52.875 1 27.61 149 TYR A N 1
ATOM 1216 C CA . TYR A 1 149 ? 19.656 -85.688 -51.656 1 27.61 149 TYR A CA 1
ATOM 1217 C C . TYR A 1 149 ? 20.719 -84.562 -51.594 1 27.61 149 TYR A C 1
ATOM 1219 O O . TYR A 1 149 ? 21.906 -84.875 -51.812 1 27.61 149 TYR A O 1
ATOM 1227 N N . SER A 1 150 ? 20.516 -83.375 -52.219 1 26.47 150 SER A N 1
ATOM 1228 C CA . SER A 1 150 ? 21.5 -82.312 -52.031 1 26.47 150 SER A CA 1
ATOM 1229 C C . SER A 1 150 ? 21.25 -81.5 -50.781 1 26.47 150 SER A C 1
ATOM 1231 O O . SER A 1 150 ? 20.109 -81.25 -50.375 1 26.47 150 SER A O 1
ATOM 1233 N N . ASN A 1 151 ? 22.125 -81.562 -49.812 1 26.66 151 ASN A N 1
ATOM 1234 C CA . ASN A 1 151 ? 22.234 -80.812 -48.562 1 26.66 151 ASN A CA 1
ATOM 1235 C C . ASN A 1 151 ? 22.516 -79.375 -48.844 1 26.66 151 ASN A C 1
ATOM 1237 O O . ASN A 1 151 ? 23.406 -79 -49.625 1 26.66 151 ASN A O 1
ATOM 1241 N N . ILE A 1 152 ? 21.438 -78.5 -48.906 1 26.8 152 ILE A N 1
ATOM 1242 C CA . ILE A 1 152 ? 21.797 -77.125 -49.062 1 26.8 152 ILE A CA 1
ATOM 1243 C C . ILE A 1 152 ? 22.375 -76.562 -47.75 1 26.8 152 ILE A C 1
ATOM 1245 O O . ILE A 1 152 ? 21.75 -76.75 -46.688 1 26.8 152 ILE A O 1
ATOM 1249 N N . ASN A 1 153 ? 23.641 -76.25 -47.625 1 29.91 153 ASN A N 1
ATOM 1250 C CA . ASN A 1 153 ? 24.594 -75.812 -46.625 1 29.91 153 ASN A CA 1
ATOM 1251 C C . ASN A 1 153 ? 24.047 -74.625 -45.844 1 29.91 153 ASN A C 1
ATOM 1253 O O . ASN A 1 153 ? 24.578 -74.25 -44.812 1 29.91 153 ASN A O 1
ATOM 1257 N N . ASN A 1 154 ? 23.328 -73.562 -46.438 1 30.27 154 ASN A N 1
ATOM 1258 C CA . ASN A 1 154 ? 23.625 -72.25 -45.938 1 30.27 154 ASN A CA 1
ATOM 1259 C C . ASN A 1 154 ? 22.828 -71.875 -44.688 1 30.27 154 ASN A C 1
ATOM 1261 O O . ASN A 1 154 ? 22.531 -70.75 -44.406 1 30.27 154 ASN A O 1
ATOM 1265 N N . VAL A 1 155 ? 22.062 -72.688 -44.062 1 33.81 155 VAL A N 1
ATOM 1266 C CA . VAL A 1 155 ? 21.234 -72.188 -42.969 1 33.81 155 VAL A CA 1
ATOM 1267 C C . VAL A 1 155 ? 22.125 -71.625 -41.875 1 33.81 155 VAL A C 1
ATOM 1269 O O . VAL A 1 155 ? 23.125 -72.25 -41.5 1 33.81 155 VAL A O 1
ATOM 1272 N N . SER A 1 156 ? 21.719 -70.375 -41.406 1 36.97 156 SER A N 1
ATOM 1273 C CA . SER A 1 156 ? 22.406 -69.625 -40.344 1 36.97 156 SER A CA 1
ATOM 1274 C C . SER A 1 156 ? 22.547 -70.438 -39.062 1 36.97 156 SER A C 1
ATOM 1276 O O . SER A 1 156 ? 21.969 -71.5 -38.969 1 36.97 156 SER A O 1
ATOM 1278 N N . LYS A 1 157 ? 22.734 -69.625 -37.906 1 41.53 157 LYS A N 1
ATOM 1279 C CA . LYS A 1 157 ? 23.359 -70.062 -36.656 1 41.53 157 LYS A CA 1
ATOM 1280 C C . LYS A 1 157 ? 22.391 -70.875 -35.812 1 41.53 157 LYS A C 1
ATOM 1282 O O . LYS A 1 157 ? 21.469 -70.375 -35.188 1 41.53 157 LYS A O 1
ATOM 1287 N N . ASP A 1 158 ? 22 -72 -36.125 1 43.59 158 ASP A N 1
ATOM 1288 C CA . ASP A 1 158 ? 21.297 -73 -35.344 1 43.59 158 ASP A CA 1
ATOM 1289 C C . ASP A 1 158 ? 21.969 -73.25 -33.969 1 43.59 158 ASP A C 1
ATOM 1291 O O . ASP A 1 158 ? 23.203 -73.312 -33.875 1 43.59 158 ASP A O 1
ATOM 1295 N N . THR A 1 159 ? 21.156 -72.562 -33 1 49.47 159 THR A N 1
ATOM 1296 C CA . THR A 1 159 ? 21.703 -72.812 -31.672 1 49.47 159 THR A CA 1
ATOM 1297 C C . THR A 1 159 ? 21.078 -74.125 -31.078 1 49.47 159 THR A C 1
ATOM 1299 O O . THR A 1 159 ? 19.922 -74.438 -31.391 1 49.47 159 THR A O 1
ATOM 1302 N N . PHE A 1 160 ? 21.844 -75 -30.594 1 50.41 160 PHE A N 1
ATOM 1303 C CA . PHE A 1 160 ? 21.438 -76.25 -29.969 1 50.41 160 PHE A CA 1
ATOM 1304 C C . PHE A 1 160 ? 21.812 -76.25 -28.484 1 50.41 160 PHE A C 1
ATOM 1306 O O . PHE A 1 160 ? 22.875 -75.75 -28.109 1 50.41 160 PHE A O 1
ATOM 1313 N N . SER A 1 161 ? 20.734 -76.375 -27.688 1 56.28 161 SER A N 1
ATOM 1314 C CA . SER A 1 161 ? 21.047 -76.562 -26.281 1 56.28 161 SER A CA 1
ATOM 1315 C C . SER A 1 161 ? 20.453 -77.875 -25.766 1 56.28 161 SER A C 1
ATOM 1317 O O . SER A 1 161 ? 19.422 -78.312 -26.25 1 56.28 161 SER A O 1
ATOM 1319 N N . ILE A 1 162 ? 21.141 -78.625 -24.922 1 56.91 162 ILE A N 1
ATOM 1320 C CA . ILE A 1 162 ? 20.703 -79.875 -24.266 1 56.91 162 ILE A CA 1
ATOM 1321 C C . ILE A 1 162 ? 20.656 -79.625 -22.75 1 56.91 162 ILE A C 1
ATOM 1323 O O . ILE A 1 162 ? 21.625 -79.188 -22.156 1 56.91 162 ILE A O 1
ATOM 1327 N N . LYS A 1 163 ? 19.547 -79.688 -22.188 1 61.88 163 LYS A N 1
ATOM 1328 C CA . LYS A 1 163 ? 19.438 -79.625 -20.734 1 61.88 163 LYS A CA 1
ATOM 1329 C C . LYS A 1 163 ? 18.641 -80.812 -20.203 1 61.88 163 LYS A C 1
ATOM 1331 O O . LYS A 1 163 ? 17.844 -81.438 -20.922 1 61.88 163 LYS A O 1
ATOM 1336 N N . ARG A 1 164 ? 18.906 -81.25 -18.938 1 59.75 164 ARG A N 1
ATOM 1337 C CA . ARG A 1 164 ? 18.156 -82.312 -18.25 1 59.75 164 ARG A CA 1
ATOM 1338 C C . ARG A 1 164 ? 16.922 -81.688 -17.547 1 59.75 164 ARG A C 1
ATOM 1340 O O . ARG A 1 164 ? 17.031 -80.688 -16.875 1 59.75 164 ARG A O 1
ATOM 1347 N N . LYS A 1 165 ? 15.875 -81.938 -17.953 1 56.56 165 LYS A N 1
ATOM 1348 C CA . LYS A 1 165 ? 14.633 -81.562 -17.281 1 56.56 165 LYS A CA 1
ATOM 1349 C C . LYS A 1 165 ? 13.906 -82.75 -16.719 1 56.56 165 LYS A C 1
ATOM 1351 O O . LYS A 1 165 ? 13.336 -83.562 -17.469 1 56.56 165 LYS A O 1
ATOM 1356 N N . ASN A 1 166 ? 13.844 -82.812 -15.539 1 56.06 166 ASN A N 1
ATOM 1357 C CA . ASN A 1 166 ? 13.312 -84 -14.812 1 56.06 166 ASN A CA 1
ATOM 1358 C C . ASN A 1 166 ? 14 -85.312 -15.25 1 56.06 166 ASN A C 1
ATOM 1360 O O . ASN A 1 166 ? 15.219 -85.375 -15.164 1 56.06 166 ASN A O 1
ATOM 1364 N N . ASN A 1 167 ? 13.375 -86.312 -15.75 1 55.94 167 ASN A N 1
ATOM 1365 C CA . ASN A 1 167 ? 13.945 -87.562 -16.172 1 55.94 167 ASN A CA 1
ATOM 1366 C C . ASN A 1 167 ? 14.109 -87.625 -17.688 1 55.94 167 ASN A C 1
ATOM 1368 O O . ASN A 1 167 ? 14.25 -88.75 -18.25 1 55.94 167 ASN A O 1
ATOM 1372 N N . SER A 1 168 ? 14.055 -86.375 -18.109 1 59.66 168 SER A N 1
ATOM 1373 C CA . SER A 1 168 ? 14.172 -86.375 -19.562 1 59.66 168 SER A CA 1
ATOM 1374 C C . SER A 1 168 ? 15.258 -85.438 -20.031 1 59.66 168 SER A C 1
ATOM 1376 O O . SER A 1 168 ? 15.617 -84.5 -19.312 1 59.66 168 SER A O 1
ATOM 1378 N N . ILE A 1 169 ? 15.859 -85.812 -21.109 1 62.44 169 ILE A N 1
ATOM 1379 C CA . ILE A 1 169 ? 16.781 -84.875 -21.797 1 62.44 169 ILE A CA 1
ATOM 1380 C C . ILE A 1 169 ? 16.031 -84 -22.766 1 62.44 169 ILE A C 1
ATOM 1382 O O . ILE A 1 169 ? 15.242 -84.5 -23.578 1 62.44 169 ILE A O 1
ATOM 1386 N N . LEU A 1 170 ? 16.125 -82.688 -22.484 1 65.56 170 LEU A N 1
ATOM 1387 C CA . LEU A 1 170 ? 15.492 -81.75 -23.344 1 65.56 170 LEU A CA 1
ATOM 1388 C C . LEU A 1 170 ? 16.516 -81.125 -24.312 1 65.56 170 LEU A C 1
ATOM 1390 O O . LEU A 1 170 ? 17.5 -80.562 -23.875 1 65.56 170 LEU A O 1
ATOM 1394 N N . ILE A 1 171 ? 16.344 -81.5 -25.609 1 58.06 171 ILE A N 1
ATOM 1395 C CA . ILE A 1 171 ? 17.141 -80.875 -26.656 1 58.06 171 ILE A CA 1
ATOM 1396 C C . ILE A 1 171 ? 16.359 -79.75 -27.328 1 58.06 171 ILE A C 1
ATOM 1398 O O . ILE A 1 171 ? 15.242 -79.938 -27.797 1 58.06 171 ILE A O 1
ATOM 1402 N N . LYS A 1 172 ? 16.953 -78.625 -27.141 1 63.72 172 LYS A N 1
ATOM 1403 C CA . LYS A 1 172 ? 16.359 -77.438 -27.75 1 63.72 172 LYS A CA 1
ATOM 1404 C C . LYS A 1 172 ? 17.125 -77 -28.984 1 63.72 172 LYS A C 1
ATOM 1406 O O . LYS A 1 172 ? 18.328 -76.75 -28.922 1 63.72 172 LYS A O 1
ATOM 1411 N N . ALA A 1 173 ? 16.406 -77.188 -30.172 1 53.75 173 ALA A N 1
ATOM 1412 C CA . ALA A 1 173 ? 16.969 -76.625 -31.406 1 53.75 173 ALA A CA 1
ATOM 1413 C C . ALA A 1 173 ? 16.203 -75.375 -31.875 1 53.75 173 ALA A C 1
ATOM 1415 O O . ALA A 1 173 ? 14.984 -75.438 -32.031 1 53.75 173 ALA A O 1
ATOM 1416 N N . GLU A 1 174 ? 16.938 -74.375 -31.75 1 55.88 174 GLU A N 1
ATOM 1417 C CA . GLU A 1 174 ? 16.312 -73.062 -32.062 1 55.88 174 GLU A CA 1
ATOM 1418 C C . GLU A 1 174 ? 16.891 -72.5 -33.344 1 55.88 174 GLU A C 1
ATOM 1420 O O . GLU A 1 174 ? 18.078 -72.562 -33.625 1 55.88 174 GLU A O 1
ATOM 1425 N N . SER A 1 175 ? 16.031 -72.188 -34.25 1 49.03 175 SER A N 1
ATOM 1426 C CA . SER A 1 175 ? 16.406 -71.438 -35.406 1 49.03 175 SER A CA 1
ATOM 1427 C C . SER A 1 175 ? 15.797 -70.062 -35.406 1 49.03 175 SER A C 1
ATOM 1429 O O . SER A 1 175 ? 14.578 -69.875 -35.281 1 49.03 175 SER A O 1
ATOM 1431 N N . LYS A 1 176 ? 16.672 -69.125 -35.125 1 51.75 176 LYS A N 1
ATOM 1432 C CA . LYS A 1 176 ? 16.25 -67.75 -35 1 51.75 176 LYS A CA 1
ATOM 1433 C C . LYS A 1 176 ? 16.359 -67 -36.312 1 51.75 176 LYS A C 1
ATOM 1435 O O . LYS A 1 176 ? 17.359 -67.125 -37.031 1 51.75 176 LYS A O 1
ATOM 1440 N N . THR A 1 177 ? 15.258 -66.812 -36.719 1 44.44 177 THR A N 1
ATOM 1441 C CA . THR A 1 177 ? 15.273 -65.812 -37.812 1 44.44 177 THR A CA 1
ATOM 1442 C C . THR A 1 177 ? 15.047 -64.438 -37.312 1 44.44 177 THR A C 1
ATOM 1444 O O . THR A 1 177 ? 14.914 -64.188 -36.094 1 44.44 177 THR A O 1
ATOM 1447 N N . LYS A 1 178 ? 15.055 -63.375 -38.031 1 47.72 178 LYS A N 1
ATOM 1448 C CA . LYS A 1 178 ? 14.867 -61.969 -37.625 1 47.72 178 LYS A CA 1
ATOM 1449 C C . LYS A 1 178 ? 13.555 -61.781 -36.875 1 47.72 178 LYS A C 1
ATOM 1451 O O . LYS A 1 178 ? 13.477 -61 -35.938 1 47.72 178 LYS A O 1
ATOM 1456 N N . ASP A 1 179 ? 12.523 -62.562 -37.219 1 44.25 179 ASP A N 1
ATOM 1457 C CA . ASP A 1 179 ? 11.195 -62.219 -36.719 1 44.25 179 ASP A CA 1
ATOM 1458 C C . ASP A 1 179 ? 10.57 -63.375 -35.969 1 44.25 179 ASP A C 1
ATOM 1460 O O . ASP A 1 179 ? 9.477 -63.25 -35.406 1 44.25 179 ASP A O 1
ATOM 1464 N N . SER A 1 180 ? 11.117 -64.5 -36.125 1 48.06 180 SER A N 1
ATOM 1465 C CA . SER A 1 180 ? 10.508 -65.625 -35.5 1 48.06 180 SER A CA 1
ATOM 1466 C C . SER A 1 180 ? 11.562 -66.625 -34.938 1 48.06 180 SER A C 1
ATOM 1468 O O . SER A 1 180 ? 12.727 -66.562 -35.344 1 48.06 180 SER A O 1
ATOM 1470 N N . ILE A 1 181 ? 11.203 -67.125 -33.812 1 52.97 181 ILE A N 1
ATOM 1471 C CA . ILE A 1 181 ? 12.055 -68.188 -33.312 1 52.97 181 ILE A CA 1
ATOM 1472 C C . ILE A 1 181 ? 11.32 -69.5 -33.375 1 52.97 181 ILE A C 1
ATOM 1474 O O . ILE A 1 181 ? 10.219 -69.688 -32.844 1 52.97 181 ILE A O 1
ATOM 1478 N N . ALA A 1 182 ? 11.703 -70.312 -34.344 1 52.84 182 ALA A N 1
ATOM 1479 C CA . ALA A 1 182 ? 11.227 -71.688 -34.406 1 52.84 182 ALA A CA 1
ATOM 1480 C C . ALA A 1 182 ? 12.031 -72.562 -33.469 1 52.84 182 ALA A C 1
ATOM 1482 O O . ALA A 1 182 ? 13.266 -72.562 -33.5 1 52.84 182 ALA A O 1
ATOM 1483 N N . THR A 1 183 ? 11.367 -73.062 -32.531 1 55.22 183 THR A N 1
ATOM 1484 C CA . THR A 1 183 ? 12.039 -73.875 -31.562 1 55.22 183 THR A CA 1
ATOM 1485 C C . THR A 1 183 ? 11.484 -75.312 -31.656 1 55.22 183 THR A C 1
ATOM 1487 O O . THR A 1 183 ? 10.273 -75.5 -31.766 1 55.22 183 THR A O 1
ATOM 1490 N N . ASN A 1 184 ? 12.328 -76.25 -31.938 1 56.31 184 ASN A N 1
ATOM 1491 C CA . ASN A 1 184 ? 12 -77.688 -31.766 1 56.31 184 ASN A CA 1
ATOM 1492 C C . ASN A 1 184 ? 12.508 -78.188 -30.438 1 56.31 184 ASN A C 1
ATOM 1494 O O . ASN A 1 184 ? 13.703 -78.125 -30.141 1 56.31 184 ASN A O 1
ATOM 1498 N N . LEU A 1 185 ? 11.586 -78.562 -29.672 1 59.56 185 LEU A N 1
ATOM 1499 C CA . LEU A 1 185 ? 11.953 -79.25 -28.438 1 59.56 185 LEU A CA 1
ATOM 1500 C C . LEU A 1 185 ? 11.875 -80.75 -28.578 1 59.56 185 LEU A C 1
ATOM 1502 O O . LEU A 1 185 ? 10.867 -81.25 -29.047 1 59.56 185 LEU A O 1
ATOM 1506 N N . ILE A 1 186 ? 12.992 -81.312 -28.375 1 61.38 186 ILE A N 1
ATOM 1507 C CA . ILE A 1 186 ? 13.039 -82.812 -28.375 1 61.38 186 ILE A CA 1
ATOM 1508 C C . ILE A 1 186 ? 13.297 -83.312 -26.969 1 61.38 186 ILE A C 1
ATOM 1510 O O . ILE A 1 186 ? 14.273 -82.938 -26.328 1 61.38 186 ILE A O 1
ATOM 1514 N N . LEU A 1 187 ? 12.406 -84 -26.484 1 61.88 187 LEU A N 1
ATOM 1515 C CA . LEU A 1 187 ? 12.562 -84.625 -25.188 1 61.88 187 LEU A CA 1
ATOM 1516 C C . LEU A 1 187 ? 12.82 -86.125 -25.328 1 61.88 187 LEU A C 1
ATOM 1518 O O . LEU A 1 187 ? 12.109 -86.812 -26.062 1 61.88 187 LEU A O 1
ATOM 1522 N N . ILE A 1 188 ? 13.859 -86.562 -24.719 1 61.97 188 ILE A N 1
ATOM 1523 C CA . ILE A 1 188 ? 14.219 -88 -24.75 1 61.97 188 ILE A CA 1
ATOM 1524 C C . ILE A 1 188 ? 14.281 -88.5 -23.312 1 61.97 188 ILE A C 1
ATOM 1526 O O . ILE A 1 188 ? 14.93 -87.938 -22.453 1 61.97 188 ILE A O 1
ATOM 1530 N N . SER A 1 189 ? 13.516 -89.5 -23.031 1 64.38 189 SER A N 1
ATOM 1531 C CA . SER A 1 189 ? 13.547 -90.125 -21.734 1 64.38 189 SER A CA 1
ATOM 1532 C C . SER A 1 189 ? 13.719 -91.625 -21.906 1 64.38 189 SER A C 1
ATOM 1534 O O . SER A 1 189 ? 13.07 -92.25 -22.766 1 64.38 189 SER A O 1
ATOM 1536 N N . LYS A 1 190 ? 14.641 -92.125 -21.234 1 62.19 190 LYS A N 1
ATOM 1537 C CA . LYS A 1 190 ? 14.867 -93.625 -21.234 1 62.19 190 LYS A CA 1
ATOM 1538 C C . LYS A 1 190 ? 14.266 -94.25 -20 1 62.19 190 LYS A C 1
ATOM 1540 O O . LYS A 1 190 ? 14.461 -93.75 -18.875 1 62.19 190 LYS A O 1
ATOM 1545 N N . HIS A 1 191 ? 13.398 -95.125 -20.234 1 62.41 191 HIS A N 1
ATOM 1546 C CA . HIS A 1 191 ? 12.789 -95.938 -19.156 1 62.41 191 HIS A CA 1
ATOM 1547 C C . HIS A 1 191 ? 13.031 -97.375 -19.344 1 62.41 191 HIS A C 1
ATOM 1549 O O . HIS A 1 191 ? 13.586 -97.812 -20.359 1 62.41 191 HIS A O 1
ATOM 1555 N N . SER A 1 192 ? 12.734 -98.312 -18.328 1 64.88 192 SER A N 1
ATOM 1556 C CA . SER A 1 192 ? 12.914 -99.75 -18.391 1 64.88 192 SER A CA 1
ATOM 1557 C C . SER A 1 192 ? 12.234 -100.375 -19.609 1 64.88 192 SER A C 1
ATOM 1559 O O . SER A 1 192 ? 12.727 -101.312 -20.188 1 64.88 192 SER A O 1
ATOM 1561 N N . GLU A 1 193 ? 11.273 -99.75 -19.938 1 62.56 193 GLU A N 1
ATOM 1562 C CA . GLU A 1 193 ? 10.461 -100.375 -21 1 62.56 193 GLU A CA 1
ATOM 1563 C C . GLU A 1 193 ? 10.922 -99.875 -22.375 1 62.56 193 GLU A C 1
ATOM 1565 O O . GLU A 1 193 ? 10.594 -100.438 -23.391 1 62.56 193 GLU A O 1
ATOM 1570 N N . GLY A 1 194 ? 11.617 -98.75 -22.406 1 59.47 194 GLY A N 1
ATOM 1571 C CA . GLY A 1 194 ? 12.062 -98.25 -23.688 1 59.47 194 GLY A CA 1
ATOM 1572 C C . GLY A 1 194 ? 12.422 -96.75 -23.656 1 59.47 194 GLY A C 1
ATOM 1573 O O . GLY A 1 194 ? 12.594 -96.188 -22.578 1 59.47 194 GLY A O 1
ATOM 1574 N N . THR A 1 195 ? 12.797 -96.312 -24.859 1 61.81 195 THR A N 1
ATOM 1575 C CA . THR A 1 195 ? 13.172 -94.875 -25.031 1 61.81 195 THR A CA 1
ATOM 1576 C C . THR A 1 195 ? 11.984 -94.062 -25.547 1 61.81 195 THR A C 1
ATOM 1578 O O . THR A 1 195 ? 11.328 -94.5 -26.5 1 61.81 195 THR A O 1
ATOM 1581 N N . TYR A 1 196 ? 11.609 -93.062 -24.797 1 62.28 196 TYR A N 1
ATOM 1582 C CA . TYR A 1 196 ? 10.562 -92.125 -25.188 1 62.28 196 TYR A CA 1
ATOM 1583 C C . TYR A 1 196 ? 11.164 -90.875 -25.781 1 62.28 196 TYR A C 1
ATOM 1585 O O . TYR A 1 196 ? 12.125 -90.312 -25.25 1 62.28 196 TYR A O 1
ATOM 1593 N N . VAL A 1 197 ? 10.75 -90.625 -27.016 1 60.28 197 VAL A N 1
ATOM 1594 C CA . VAL A 1 197 ? 11.164 -89.375 -27.656 1 60.28 197 VAL A CA 1
ATOM 1595 C C . VAL A 1 197 ? 9.938 -88.5 -28 1 60.28 197 VAL A C 1
ATOM 1597 O O . VAL A 1 197 ? 8.977 -89 -28.594 1 60.28 197 VAL A O 1
ATOM 1600 N N . SER A 1 198 ? 9.797 -87.375 -27.484 1 61.28 198 SER A N 1
ATOM 1601 C CA . SER A 1 198 ? 8.766 -86.375 -27.828 1 61.28 198 SER A CA 1
ATOM 1602 C C . SER A 1 198 ? 9.359 -85.188 -28.516 1 61.28 198 SER A C 1
ATOM 1604 O O . SER A 1 198 ? 10.43 -84.688 -28.125 1 61.28 198 SER A O 1
ATOM 1606 N N . ILE A 1 199 ? 8.812 -84.812 -29.641 1 54.78 199 ILE A N 1
ATOM 1607 C CA . ILE A 1 199 ? 9.227 -83.625 -30.391 1 54.78 199 ILE A CA 1
ATOM 1608 C C . ILE A 1 199 ? 8.117 -82.562 -30.344 1 54.78 199 ILE A C 1
ATOM 1610 O O . ILE A 1 199 ? 6.957 -82.875 -30.641 1 54.78 199 ILE A O 1
ATOM 1614 N N . TYR A 1 200 ? 8.359 -81.438 -29.844 1 54.94 200 TYR A N 1
ATOM 1615 C CA . TYR A 1 200 ? 7.449 -80.25 -29.766 1 54.94 200 TYR A CA 1
ATOM 1616 C C . TYR A 1 200 ? 7.977 -79.125 -30.578 1 54.94 200 TYR A C 1
ATOM 1618 O O . TYR A 1 200 ? 8.82 -78.312 -30.094 1 54.94 200 TYR A O 1
ATOM 1626 N N . PRO A 1 201 ? 7.445 -79.125 -31.859 1 50.59 201 PRO A N 1
ATOM 1627 C CA . PRO A 1 201 ? 7.75 -77.938 -32.594 1 50.59 201 PRO A CA 1
ATOM 1628 C C . PRO A 1 201 ? 6.867 -76.75 -32.188 1 50.59 201 PRO A C 1
ATOM 1630 O O . PRO A 1 201 ? 5.668 -76.938 -31.969 1 50.59 201 PRO A O 1
ATOM 1633 N N . TYR A 1 202 ? 7.418 -75.875 -31.672 1 52.75 202 TYR A N 1
ATOM 1634 C CA . TYR A 1 202 ? 6.641 -74.688 -31.312 1 52.75 202 TYR A CA 1
ATOM 1635 C C . TYR A 1 202 ? 7.234 -73.438 -31.953 1 52.75 202 TYR A C 1
ATOM 1637 O O . TYR A 1 202 ? 8.453 -73.25 -32.062 1 52.75 202 TYR A O 1
ATOM 1645 N N . ILE A 1 203 ? 6.301 -72.812 -32.656 1 47.88 203 ILE A N 1
ATOM 1646 C CA . ILE A 1 203 ? 6.676 -71.562 -33.219 1 47.88 203 ILE A CA 1
ATOM 1647 C C . ILE A 1 203 ? 6.055 -70.438 -32.375 1 47.88 203 ILE A C 1
ATOM 1649 O O . ILE A 1 203 ? 4.863 -70.5 -32.062 1 47.88 203 ILE A O 1
ATOM 1653 N N . PHE A 1 204 ? 6.867 -70 -31.453 1 47.06 204 PHE A N 1
ATOM 1654 C CA . PHE A 1 204 ? 6.438 -68.812 -30.641 1 47.06 204 PHE A CA 1
ATOM 1655 C C . PHE A 1 204 ? 6.238 -67.625 -31.5 1 47.06 204 PHE A C 1
ATOM 1657 O O . PHE A 1 204 ? 7.137 -67.188 -32.25 1 47.06 204 PHE A O 1
ATOM 1664 N N . ASN A 1 205 ? 4.73 -67.438 -31.703 1 44.47 205 ASN A N 1
ATOM 1665 C CA . ASN A 1 205 ? 4.438 -66.062 -32.094 1 44.47 205 ASN A CA 1
ATOM 1666 C C . ASN A 1 205 ? 3.957 -65.25 -30.891 1 44.47 205 ASN A C 1
ATOM 1668 O O . ASN A 1 205 ? 3.365 -65.812 -29.953 1 44.47 205 ASN A O 1
ATOM 1672 N N . SER A 1 206 ? 4.43 -64.25 -30.312 1 42.81 206 SER A N 1
ATOM 1673 C CA . SER A 1 206 ? 4.469 -63.375 -29.125 1 42.81 206 SER A CA 1
ATOM 1674 C C . SER A 1 206 ? 3.062 -63 -28.688 1 42.81 206 SER A C 1
ATOM 1676 O O . SER A 1 206 ? 2.896 -62.125 -27.828 1 42.81 206 SER A O 1
ATOM 1678 N N . ILE A 1 207 ? 1.708 -63.469 -28.953 1 44.03 207 ILE A N 1
ATOM 1679 C CA . ILE A 1 207 ? 0.669 -62.5 -28.703 1 44.03 207 ILE A CA 1
ATOM 1680 C C . ILE A 1 207 ? 0.268 -62.531 -27.234 1 44.03 207 ILE A C 1
ATOM 1682 O O . ILE A 1 207 ? 0.095 -61.469 -26.594 1 44.03 207 ILE A O 1
ATOM 1686 N N . SER A 1 208 ? -0.562 -63.656 -26.781 1 42.88 208 SER A N 1
ATOM 1687 C CA . SER A 1 208 ? -1.416 -63.562 -25.609 1 42.88 208 SER A CA 1
ATOM 1688 C C . SER A 1 208 ? -0.63 -63.062 -24.391 1 42.88 208 SER A C 1
ATOM 1690 O O . SER A 1 208 ? -1.173 -62.375 -23.531 1 42.88 208 SER A O 1
ATOM 1692 N N . ASP A 1 209 ? 0.557 -63.5 -24.156 1 49.09 209 ASP A N 1
ATOM 1693 C CA . ASP A 1 209 ? 1.31 -63.281 -22.922 1 49.09 209 ASP A CA 1
ATOM 1694 C C . ASP A 1 209 ? 1.757 -61.844 -22.797 1 49.09 209 ASP A C 1
ATOM 1696 O O . ASP A 1 209 ? 2.562 -61.5 -21.922 1 49.09 209 ASP A O 1
ATOM 1700 N N . ILE A 1 210 ? 1.096 -61.062 -23.656 1 54.12 210 ILE A N 1
ATOM 1701 C CA . ILE A 1 210 ? 1.445 -59.656 -23.641 1 54.12 210 ILE A CA 1
ATOM 1702 C C . ILE A 1 210 ? 0.842 -59 -22.406 1 54.12 210 ILE A C 1
ATOM 1704 O O . ILE A 1 210 ? 1.487 -58.156 -21.766 1 54.12 210 ILE A O 1
ATOM 1708 N N . LYS A 1 211 ? -0.425 -59.438 -22.094 1 54.81 211 LYS A N 1
ATOM 1709 C CA . LYS A 1 211 ? -1.11 -58.781 -20.969 1 54.81 211 LYS A CA 1
ATOM 1710 C C . LYS A 1 211 ? -0.301 -58.906 -19.688 1 54.81 211 LYS A C 1
ATOM 1712 O O . LYS A 1 211 ? -0.125 -57.906 -18.969 1 54.81 211 LYS A O 1
ATOM 1717 N N . SER A 1 212 ? 0.145 -60.156 -19.438 1 54.78 212 SER A N 1
ATOM 1718 C CA . SER A 1 212 ? 0.863 -60.344 -18.188 1 54.78 212 SER A CA 1
ATOM 1719 C C . SER A 1 212 ? 2.188 -59.594 -18.188 1 54.78 212 SER A C 1
ATOM 1721 O O . SER A 1 212 ? 2.6 -59.062 -17.141 1 54.78 212 SER A O 1
ATOM 1723 N N . THR A 1 213 ? 2.74 -59.438 -19.359 1 56.47 213 THR A N 1
ATOM 1724 C CA . THR A 1 213 ? 4.012 -58.75 -19.453 1 56.47 213 THR A CA 1
ATOM 1725 C C . THR A 1 213 ? 3.812 -57.25 -19.25 1 56.47 213 THR A C 1
ATOM 1727 O O . THR A 1 213 ? 4.609 -56.594 -18.578 1 56.47 213 THR A O 1
ATOM 1730 N N . VAL A 1 214 ? 2.695 -56.781 -19.828 1 61.47 214 VAL A N 1
ATOM 1731 C CA . VAL A 1 214 ? 2.395 -55.375 -19.688 1 61.47 214 VAL A CA 1
ATOM 1732 C C . VAL A 1 214 ? 2.066 -55.031 -18.234 1 61.47 214 VAL A C 1
ATOM 1734 O O . VAL A 1 214 ? 2.557 -54.062 -17.688 1 61.47 214 VAL A O 1
ATOM 1737 N N . ILE A 1 215 ? 1.342 -55.938 -17.547 1 62.59 215 ILE A N 1
ATOM 1738 C CA . ILE A 1 215 ? 0.935 -55.688 -16.172 1 62.59 215 ILE A CA 1
ATOM 1739 C C . ILE A 1 215 ? 2.158 -55.719 -15.258 1 62.59 215 ILE A C 1
ATOM 1741 O O . ILE A 1 215 ? 2.254 -54.938 -14.305 1 62.59 215 ILE A O 1
ATOM 1745 N N . SER A 1 216 ? 3.143 -56.625 -15.648 1 62.44 216 SER A N 1
ATOM 1746 C CA . SER A 1 216 ? 4.305 -56.719 -14.773 1 62.44 216 SER A CA 1
ATOM 1747 C C . SER A 1 216 ? 5.195 -55.5 -14.875 1 62.44 216 SER A C 1
ATOM 1749 O O . SER A 1 216 ? 5.98 -55.188 -13.969 1 62.44 216 SER A O 1
ATOM 1751 N N . ALA A 1 217 ? 5.117 -54.719 -15.93 1 63.78 217 ALA A N 1
ATOM 1752 C CA . ALA A 1 217 ? 5.93 -53.531 -16.141 1 63.78 217 ALA A CA 1
ATOM 1753 C C . ALA A 1 217 ? 5.336 -52.312 -15.391 1 63.78 217 ALA A C 1
ATOM 1755 O O . ALA A 1 217 ? 6.027 -51.344 -15.148 1 63.78 217 ALA A O 1
ATOM 1756 N N . PHE A 1 218 ? 4.086 -52.438 -14.852 1 64.94 218 PHE A N 1
ATOM 1757 C CA . PHE A 1 218 ? 3.328 -51.344 -14.289 1 64.94 218 PHE A CA 1
ATOM 1758 C C . PHE A 1 218 ? 4.02 -50.781 -13.047 1 64.94 218 PHE A C 1
ATOM 1760 O O . PHE A 1 218 ? 4.188 -49.562 -12.914 1 64.94 218 PHE A O 1
ATOM 1767 N N . PRO A 1 219 ? 4.512 -51.688 -12.164 1 63.31 219 PRO A N 1
ATOM 1768 C CA . PRO A 1 219 ? 5.094 -51.094 -10.938 1 63.31 219 PRO A CA 1
ATOM 1769 C C . PRO A 1 219 ? 6.344 -50.281 -11.211 1 63.31 219 PRO A C 1
ATOM 1771 O O . PRO A 1 219 ? 6.543 -49.219 -10.594 1 63.31 219 PRO A O 1
ATOM 1774 N N . VAL A 1 220 ? 7.168 -50.781 -12.195 1 63.38 220 VAL A N 1
ATOM 1775 C CA . VAL A 1 220 ? 8.406 -50.062 -12.492 1 63.38 220 VAL A CA 1
ATOM 1776 C C . VAL A 1 220 ? 8.078 -48.719 -13.156 1 63.38 220 VAL A C 1
ATOM 1778 O O . VAL A 1 220 ? 8.656 -47.688 -12.797 1 63.38 220 VAL A O 1
ATOM 1781 N N . ILE A 1 221 ? 7.129 -48.719 -14.07 1 68.69 221 ILE A N 1
ATOM 1782 C CA . ILE A 1 221 ? 6.746 -47.469 -14.766 1 68.69 221 ILE A CA 1
ATOM 1783 C C . ILE A 1 221 ? 6.105 -46.5 -13.781 1 68.69 221 ILE A C 1
ATOM 1785 O O . ILE A 1 221 ? 6.371 -45.312 -13.828 1 68.69 221 ILE A O 1
ATOM 1789 N N . PHE A 1 222 ? 5.367 -47.031 -12.852 1 67.5 222 PHE A N 1
ATOM 1790 C CA . PHE A 1 222 ? 4.703 -46.188 -11.844 1 67.5 222 PHE A CA 1
ATOM 1791 C C . PHE A 1 222 ? 5.727 -45.5 -10.961 1 67.5 222 PHE A C 1
ATOM 1793 O O . PHE A 1 222 ? 5.613 -44.281 -10.703 1 67.5 222 PHE A O 1
ATOM 1800 N N . LEU A 1 223 ? 6.746 -46.25 -10.516 1 67.69 223 LEU A N 1
ATOM 1801 C CA . LEU A 1 223 ? 7.77 -45.688 -9.648 1 67.69 223 LEU A CA 1
ATOM 1802 C C . LEU A 1 223 ? 8.531 -44.562 -10.367 1 67.69 223 LEU A C 1
ATOM 1804 O O . LEU A 1 223 ? 8.82 -43.531 -9.781 1 67.69 223 LEU A O 1
ATOM 1808 N N . LEU A 1 224 ? 8.812 -44.812 -11.656 1 68.81 224 LEU A N 1
ATOM 1809 C CA . LEU A 1 224 ? 9.539 -43.812 -12.438 1 68.81 224 LEU A CA 1
ATOM 1810 C C . LEU A 1 224 ? 8.711 -42.562 -12.609 1 68.81 224 LEU A C 1
ATOM 1812 O O . LEU A 1 224 ? 9.242 -41.438 -12.516 1 68.81 224 LEU A O 1
ATOM 1816 N N . ILE A 1 225 ? 7.434 -42.75 -12.773 1 70.5 225 ILE A N 1
ATOM 1817 C CA . ILE A 1 225 ? 6.547 -41.625 -13 1 70.5 225 ILE A CA 1
ATOM 1818 C C . ILE A 1 225 ? 6.438 -40.781 -11.727 1 70.5 225 ILE A C 1
ATOM 1820 O O . ILE A 1 225 ? 6.465 -39.531 -11.781 1 70.5 225 ILE A O 1
ATOM 1824 N N . VAL A 1 226 ? 6.379 -41.375 -10.602 1 69.62 226 VAL A N 1
ATOM 1825 C CA . VAL A 1 226 ? 6.277 -40.688 -9.328 1 69.62 226 VAL A CA 1
ATOM 1826 C C . VAL A 1 226 ? 7.531 -39.844 -9.109 1 69.62 226 VAL A C 1
ATOM 1828 O O . VAL A 1 226 ? 7.441 -38.688 -8.648 1 69.62 226 VAL A O 1
ATOM 1831 N N . MET A 1 227 ? 8.641 -40.375 -9.445 1 72.88 227 MET A N 1
ATOM 1832 C CA . MET A 1 227 ? 9.906 -39.656 -9.289 1 72.88 227 MET A CA 1
ATOM 1833 C C . MET A 1 227 ? 9.938 -38.406 -10.18 1 72.88 227 MET A C 1
ATOM 1835 O O . MET A 1 227 ? 10.352 -37.344 -9.742 1 72.88 227 MET A O 1
ATOM 1839 N N . ILE A 1 228 ? 9.422 -38.562 -11.375 1 72.12 228 ILE A N 1
ATOM 1840 C CA . ILE A 1 228 ? 9.422 -37.469 -12.328 1 72.12 228 ILE A CA 1
ATOM 1841 C C . ILE A 1 228 ? 8.477 -36.344 -11.836 1 72.12 228 ILE A C 1
ATOM 1843 O O . ILE A 1 228 ? 8.82 -35.156 -11.898 1 72.12 228 ILE A O 1
ATOM 1847 N N . VAL A 1 229 ? 7.309 -36.781 -11.312 1 71.25 229 VAL A N 1
ATOM 1848 C CA . VAL A 1 229 ? 6.32 -35.812 -10.82 1 71.25 229 VAL A CA 1
ATOM 1849 C C . VAL A 1 229 ? 6.895 -35.062 -9.633 1 71.25 229 VAL A C 1
ATOM 1851 O O . VAL A 1 229 ? 6.688 -33.844 -9.516 1 71.25 229 VAL A O 1
ATOM 1854 N N . PHE A 1 230 ? 7.641 -35.719 -8.797 1 72.88 230 PHE A N 1
ATOM 1855 C CA . PHE A 1 230 ? 8.25 -35.062 -7.641 1 72.88 230 PHE A CA 1
ATOM 1856 C C . PHE A 1 230 ? 9.266 -34.031 -8.078 1 72.88 230 PHE A C 1
ATOM 1858 O O . PHE A 1 230 ? 9.297 -32.906 -7.531 1 72.88 230 PHE A O 1
ATOM 1865 N N . LEU A 1 231 ? 10.062 -34.375 -9.008 1 72.12 231 LEU A N 1
ATOM 1866 C CA . LEU A 1 231 ? 11.078 -33.469 -9.508 1 72.12 231 LEU A CA 1
ATOM 1867 C C . LEU A 1 231 ? 10.43 -32.219 -10.141 1 72.12 231 LEU A C 1
ATOM 1869 O O . LEU A 1 231 ? 10.891 -31.109 -9.922 1 72.12 231 LEU A O 1
ATOM 1873 N N . LEU A 1 232 ? 9.32 -32.438 -10.82 1 71.62 232 LEU A N 1
ATOM 1874 C CA . LEU A 1 232 ? 8.633 -31.328 -11.484 1 71.62 232 LEU A CA 1
ATOM 1875 C C . LEU A 1 232 ? 7.934 -30.438 -10.461 1 71.62 232 LEU A C 1
ATOM 1877 O O . LEU A 1 232 ? 7.859 -29.219 -10.648 1 71.62 232 LEU A O 1
ATOM 1881 N N . ASN A 1 233 ? 7.496 -31.094 -9.43 1 72.25 233 ASN A N 1
ATOM 1882 C CA . ASN A 1 233 ? 6.848 -30.328 -8.375 1 72.25 233 ASN A CA 1
ATOM 1883 C C . ASN A 1 233 ? 7.832 -29.391 -7.676 1 72.2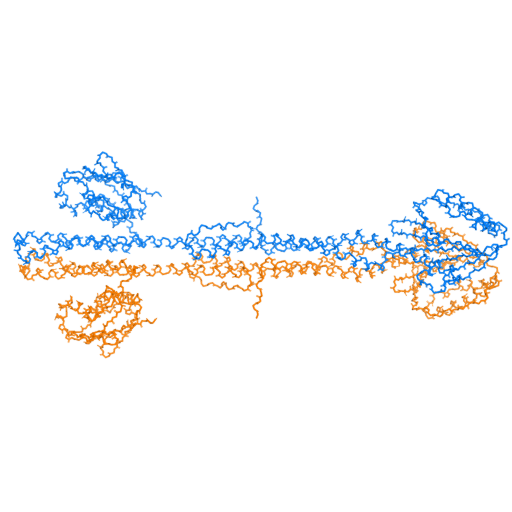5 233 ASN A C 1
ATOM 1885 O O . ASN A 1 233 ? 7.461 -28.297 -7.258 1 72.25 233 ASN A O 1
ATOM 1889 N N . LYS A 1 234 ? 9.055 -29.844 -7.574 1 74.38 234 LYS A N 1
ATOM 1890 C CA . LYS A 1 234 ? 10.078 -29 -6.965 1 74.38 234 LYS A CA 1
ATOM 1891 C C . LYS A 1 234 ? 10.352 -27.766 -7.82 1 74.38 234 LYS A C 1
ATOM 1893 O O . LYS A 1 234 ? 10.523 -26.672 -7.293 1 74.38 234 LYS A O 1
ATOM 1898 N N . ILE A 1 235 ? 10.336 -27.938 -9.039 1 74 235 ILE A N 1
ATOM 1899 C CA . ILE A 1 235 ? 10.562 -26.828 -9.961 1 74 235 ILE A CA 1
ATOM 1900 C C . ILE A 1 235 ? 9.391 -25.859 -9.891 1 74 235 ILE A C 1
ATOM 1902 O O . ILE A 1 235 ? 9.586 -24.641 -9.82 1 74 235 ILE A O 1
ATOM 1906 N N . TYR A 1 236 ? 8.195 -26.469 -9.867 1 72.5 236 TYR A N 1
ATOM 1907 C CA . TYR A 1 236 ? 6.977 -25.672 -9.75 1 72.5 236 TYR A CA 1
ATOM 1908 C C . TYR A 1 236 ? 6.98 -24.859 -8.461 1 72.5 236 TYR A C 1
ATOM 1910 O O . TYR A 1 236 ? 6.645 -23.672 -8.469 1 72.5 236 TYR A O 1
ATOM 1918 N N . SER A 1 237 ? 7.312 -25.453 -7.492 1 73.44 237 SER A N 1
ATOM 1919 C CA . SER A 1 237 ? 7.316 -24.812 -6.184 1 73.44 237 SER A CA 1
ATOM 1920 C C . SER A 1 237 ? 8.266 -23.609 -6.164 1 73.44 237 SER A C 1
ATOM 1922 O O . SER A 1 237 ? 7.91 -22.531 -5.672 1 73.44 237 SER A O 1
ATOM 1924 N N . LYS A 1 238 ? 9.359 -23.719 -6.785 1 77.62 238 LYS A N 1
ATOM 1925 C CA . LYS A 1 238 ? 10.367 -22.656 -6.793 1 77.62 238 LYS A CA 1
ATOM 1926 C C . LYS A 1 238 ? 9.953 -21.516 -7.715 1 77.62 238 LYS A C 1
ATOM 1928 O O . LYS A 1 238 ? 10.242 -20.344 -7.438 1 77.62 238 LYS A O 1
ATOM 1933 N N . SER A 1 239 ? 9.195 -21.844 -8.703 1 80.06 239 SER A N 1
ATOM 1934 C CA . SER A 1 239 ? 8.891 -20.844 -9.727 1 80.06 239 SER A CA 1
ATOM 1935 C C . SER A 1 239 ? 7.578 -20.125 -9.438 1 80.06 239 SER A C 1
ATOM 1937 O O . SER A 1 239 ? 7.371 -19 -9.883 1 80.06 239 SER A O 1
ATOM 1939 N N . ILE A 1 240 ? 6.758 -20.766 -8.68 1 81.75 240 ILE A N 1
ATOM 1940 C CA . ILE A 1 240 ? 5.434 -20.188 -8.492 1 81.75 240 ILE A CA 1
ATOM 1941 C C . ILE A 1 240 ? 5.152 -20 -7.004 1 81.75 240 ILE A C 1
ATOM 1943 O O . ILE A 1 240 ? 4.941 -18.875 -6.539 1 81.75 240 ILE A O 1
ATOM 1947 N N . THR A 1 241 ? 5.281 -21.047 -6.242 1 80.38 241 THR A N 1
ATOM 1948 C CA . THR A 1 241 ? 4.875 -21.047 -4.844 1 80.38 241 THR A CA 1
ATOM 1949 C C . THR A 1 241 ? 5.746 -20.109 -4.023 1 80.38 241 THR A C 1
ATOM 1951 O O . THR A 1 241 ? 5.23 -19.281 -3.268 1 80.38 241 THR A O 1
ATOM 1954 N N . GLN A 1 242 ? 7.031 -20.188 -4.254 1 84.81 242 GLN A N 1
ATOM 1955 C CA . GLN A 1 242 ? 7.953 -19.422 -3.418 1 84.81 242 GLN A CA 1
ATOM 1956 C C . GLN A 1 242 ? 7.797 -17.922 -3.658 1 84.81 242 GLN A C 1
ATOM 1958 O O . GLN A 1 242 ? 7.711 -17.141 -2.707 1 84.81 242 GLN A O 1
ATOM 1963 N N . PRO A 1 243 ? 7.781 -17.516 -4.902 1 87.69 243 PRO A N 1
ATOM 1964 C CA . PRO A 1 243 ? 7.566 -16.094 -5.141 1 87.69 243 PRO A CA 1
ATOM 1965 C C . PRO A 1 243 ? 6.27 -15.57 -4.52 1 87.69 243 PRO A C 1
ATOM 1967 O O . PRO A 1 243 ? 6.242 -14.469 -3.969 1 87.69 243 PRO A O 1
ATOM 1970 N N . ILE A 1 244 ? 5.254 -16.328 -4.547 1 88.12 244 ILE A N 1
ATOM 1971 C CA . ILE A 1 244 ? 3.963 -15.93 -3.992 1 88.12 244 ILE A CA 1
ATOM 1972 C C . ILE A 1 244 ? 4.07 -15.812 -2.473 1 88.12 244 ILE A C 1
ATOM 1974 O O . ILE A 1 244 ? 3.547 -14.867 -1.879 1 88.12 244 ILE A O 1
ATOM 1978 N N . LEU A 1 245 ? 4.801 -16.75 -1.92 1 86.94 245 LEU A N 1
ATOM 1979 C CA . LEU A 1 245 ? 4.992 -16.719 -0.474 1 86.94 245 LEU A CA 1
ATOM 1980 C C . LEU A 1 245 ? 5.805 -15.492 -0.069 1 86.94 245 LEU A C 1
ATOM 1982 O O . LEU A 1 245 ? 5.531 -14.867 0.959 1 86.94 245 LEU A O 1
ATOM 1986 N N . LYS A 1 246 ? 6.75 -15.172 -0.836 1 88.38 246 LYS A N 1
ATOM 1987 C CA . LYS A 1 246 ? 7.57 -13.992 -0.579 1 88.38 246 LYS A CA 1
ATOM 1988 C C . LYS A 1 246 ? 6.723 -12.719 -0.595 1 88.38 246 LYS A C 1
ATOM 1990 O O . LYS A 1 246 ? 6.871 -11.859 0.276 1 88.38 246 LYS A O 1
ATOM 1995 N N . MET A 1 247 ? 5.879 -12.594 -1.49 1 91.69 247 MET A N 1
ATOM 1996 C CA . MET A 1 247 ? 5 -11.43 -1.591 1 91.69 247 MET A CA 1
ATOM 1997 C C . MET A 1 247 ? 4.02 -11.383 -0.423 1 91.69 247 MET A C 1
ATOM 1999 O O . MET A 1 247 ? 3.727 -10.312 0.106 1 91.69 247 MET A O 1
ATOM 2003 N N . ASN A 1 248 ? 3.578 -12.578 -0.171 1 89.12 248 ASN A N 1
ATOM 2004 C CA . ASN A 1 248 ? 2.678 -12.672 0.973 1 89.12 248 ASN A CA 1
ATOM 2005 C C . ASN A 1 248 ? 3.344 -12.172 2.254 1 89.12 248 ASN A C 1
ATOM 2007 O O . ASN A 1 248 ? 2.742 -11.414 3.016 1 89.12 248 ASN A O 1
ATOM 2011 N N . ASN A 1 249 ? 4.484 -12.547 2.465 1 86.75 249 ASN A N 1
ATOM 2012 C CA . ASN A 1 249 ? 5.227 -12.102 3.639 1 86.75 249 ASN A CA 1
ATOM 2013 C C . ASN A 1 249 ? 5.48 -10.602 3.604 1 86.75 249 ASN A C 1
ATOM 2015 O O . ASN A 1 249 ? 5.375 -9.922 4.629 1 86.75 249 ASN A O 1
ATOM 2019 N N . PHE A 1 250 ? 5.77 -10.086 2.469 1 88 250 PHE A N 1
ATOM 2020 C CA . PHE A 1 250 ? 5.984 -8.656 2.289 1 88 250 PHE A CA 1
ATOM 2021 C C . PHE A 1 250 ? 4.75 -7.867 2.709 1 88 250 PHE A C 1
ATOM 2023 O O . PHE A 1 250 ? 4.855 -6.902 3.467 1 88 250 PHE A O 1
ATOM 2030 N N . THR A 1 251 ? 3.641 -8.273 2.258 1 88.56 251 THR A N 1
ATOM 2031 C CA . THR A 1 251 ? 2.404 -7.562 2.549 1 88.56 251 THR A CA 1
ATOM 2032 C C . THR A 1 251 ? 2.061 -7.656 4.031 1 88.56 251 THR A C 1
ATOM 2034 O O . THR A 1 251 ? 1.565 -6.695 4.625 1 88.56 251 THR A O 1
ATOM 2037 N N . LYS A 1 252 ? 2.396 -8.781 4.602 1 85.94 252 LYS A N 1
ATOM 2038 C CA . LYS A 1 252 ? 2.09 -8.984 6.016 1 85.94 252 LYS A CA 1
ATOM 2039 C C . LYS A 1 252 ? 2.957 -8.086 6.898 1 85.94 252 LYS A C 1
ATOM 2041 O O . LYS A 1 252 ? 2.455 -7.457 7.832 1 85.94 252 LYS A O 1
ATOM 2046 N N . VAL A 1 253 ? 4.176 -8 6.539 1 82.19 253 VAL A N 1
ATOM 2047 C CA . VAL A 1 253 ? 5.133 -7.258 7.355 1 82.19 253 VAL A CA 1
ATOM 2048 C C . VAL A 1 253 ? 4.949 -5.758 7.133 1 82.19 253 VAL A C 1
ATOM 2050 O O . VAL A 1 253 ? 5.02 -4.969 8.078 1 82.19 253 VAL A O 1
ATOM 2053 N N . SER A 1 254 ? 4.723 -5.371 5.887 1 84.06 254 SER A N 1
ATOM 2054 C CA . SER A 1 254 ? 4.609 -3.963 5.52 1 84.06 254 SER A CA 1
ATOM 2055 C C . SER A 1 254 ? 3.355 -3.334 6.117 1 84.06 254 SER A C 1
ATOM 2057 O O . SER A 1 254 ? 3.289 -2.117 6.297 1 84.06 254 SER A O 1
ATOM 2059 N N . LYS A 1 255 ? 2.451 -4.156 6.438 1 78.19 255 LYS A N 1
ATOM 2060 C CA . LYS A 1 255 ? 1.236 -3.672 7.09 1 78.19 255 LYS A CA 1
ATOM 2061 C C . LYS A 1 255 ? 1.533 -3.16 8.492 1 78.19 255 LYS A C 1
ATOM 2063 O O . LYS A 1 255 ? 0.951 -2.168 8.938 1 78.19 255 LYS A O 1
ATOM 2068 N N . ASN A 1 256 ? 2.385 -3.814 9.148 1 71.69 256 ASN A N 1
ATOM 2069 C CA . ASN A 1 256 ? 2.613 -3.537 10.562 1 71.69 256 ASN A CA 1
ATOM 2070 C C . ASN A 1 256 ? 3.777 -2.572 10.766 1 71.69 256 ASN A C 1
ATOM 2072 O O . ASN A 1 256 ? 3.857 -1.896 11.789 1 71.69 256 ASN A O 1
ATOM 2076 N N . GLN A 1 257 ? 4.734 -2.619 9.766 1 66.69 257 GLN A N 1
ATOM 2077 C CA . GLN A 1 257 ? 5.938 -1.817 9.969 1 66.69 257 GLN A CA 1
ATOM 2078 C C . GLN A 1 257 ? 6.066 -0.738 8.898 1 66.69 257 GLN A C 1
ATOM 2080 O O . GLN A 1 257 ? 6.039 -1.037 7.703 1 66.69 257 GLN A O 1
ATOM 2085 N N . LYS A 1 258 ? 6.023 0.5 9.203 1 62.59 258 LYS A N 1
ATOM 2086 C CA . LYS A 1 258 ? 6.066 1.641 8.289 1 62.59 258 LYS A CA 1
ATOM 2087 C C . LYS A 1 258 ? 7.371 1.663 7.496 1 62.59 258 LYS A C 1
ATOM 2089 O O . LYS A 1 258 ? 7.418 2.188 6.383 1 62.59 258 LYS A O 1
ATOM 2094 N N . ASN A 1 259 ? 8.492 0.938 8.039 1 62.34 259 ASN A N 1
ATOM 2095 C CA . ASN A 1 259 ? 9.781 1.044 7.371 1 62.34 259 ASN A CA 1
ATOM 2096 C C . ASN A 1 259 ? 10.43 -0.324 7.18 1 62.34 259 ASN A C 1
ATOM 2098 O O . ASN A 1 259 ? 11.641 -0.472 7.348 1 62.34 259 ASN A O 1
ATOM 2102 N N . ALA A 1 260 ? 9.656 -1.233 6.871 1 58.53 260 ALA A N 1
ATOM 2103 C CA . ALA A 1 260 ? 10.297 -2.539 6.754 1 58.53 260 ALA A CA 1
ATOM 2104 C C . ALA A 1 260 ? 11.07 -2.654 5.438 1 58.53 260 ALA A C 1
ATOM 2106 O O . ALA A 1 260 ? 10.539 -2.334 4.371 1 58.53 260 ALA A O 1
ATOM 2107 N N . LYS A 1 261 ? 12.453 -2.656 5.531 1 62.72 261 LYS A N 1
ATOM 2108 C CA . LYS A 1 261 ? 13.281 -2.961 4.363 1 62.72 261 LYS A CA 1
ATOM 2109 C C . LYS A 1 261 ? 13.016 -4.375 3.859 1 62.72 261 LYS A C 1
ATOM 2111 O O . LYS A 1 261 ? 13.18 -5.348 4.602 1 62.72 261 LYS A O 1
ATOM 2116 N N . TYR A 1 262 ? 12.164 -4.52 2.828 1 68.38 262 TYR A N 1
ATOM 2117 C CA . TYR A 1 262 ? 11.922 -5.891 2.389 1 68.38 262 TYR A CA 1
ATOM 2118 C C . TYR A 1 262 ? 12.445 -6.109 0.974 1 68.38 262 TYR A C 1
ATOM 2120 O O . TYR A 1 262 ? 12.477 -5.176 0.166 1 68.38 262 TYR A O 1
ATOM 2128 N N . ASP A 1 263 ? 13.07 -7.293 0.888 1 76 263 ASP A N 1
ATOM 2129 C CA . ASP A 1 263 ? 13.578 -7.73 -0.409 1 76 263 ASP A CA 1
ATOM 2130 C C . ASP A 1 263 ? 12.477 -8.422 -1.221 1 76 263 ASP A C 1
ATOM 2132 O O . ASP A 1 263 ? 12.156 -9.586 -0.976 1 76 263 ASP A O 1
ATOM 2136 N N . LEU A 1 264 ? 11.711 -7.641 -2.039 1 84.31 264 LEU A N 1
ATOM 2137 C CA . LEU A 1 264 ? 10.695 -8.203 -2.924 1 84.31 264 LEU A CA 1
ATOM 2138 C C . LEU A 1 264 ? 11.242 -8.375 -4.34 1 84.31 264 LEU A C 1
ATOM 2140 O O . LEU A 1 264 ? 10.484 -8.289 -5.312 1 84.31 264 LEU A O 1
ATOM 2144 N N . GLU A 1 265 ? 12.539 -8.758 -4.418 1 84.56 265 GLU A N 1
ATOM 2145 C CA . GLU A 1 265 ? 13.109 -8.977 -5.746 1 84.56 265 GLU A CA 1
ATOM 2146 C C . GLU A 1 265 ? 12.797 -10.383 -6.254 1 84.56 265 GLU A C 1
ATOM 2148 O O . GLU A 1 265 ? 13.312 -11.367 -5.727 1 84.56 265 GLU A O 1
ATOM 2153 N N . ILE A 1 266 ? 11.852 -10.469 -7.188 1 88.44 266 ILE A N 1
ATOM 2154 C CA . ILE A 1 266 ? 11.445 -11.719 -7.816 1 88.44 266 ILE A CA 1
ATOM 2155 C C . ILE A 1 266 ? 11.75 -11.664 -9.312 1 88.44 266 ILE A C 1
ATOM 2157 O O . ILE A 1 266 ? 11.414 -10.688 -9.984 1 88.44 266 ILE A O 1
ATOM 2161 N N . HIS A 1 267 ? 12.508 -12.758 -9.828 1 84.81 267 HIS A N 1
ATOM 2162 C CA . HIS A 1 267 ? 12.906 -12.805 -11.227 1 84.81 267 HIS A CA 1
ATOM 2163 C C . HIS A 1 267 ? 12.359 -14.055 -11.914 1 84.81 267 HIS A C 1
ATOM 2165 O O . HIS A 1 267 ? 13.117 -14.961 -12.258 1 84.81 267 HIS A O 1
ATOM 2171 N N . THR A 1 268 ? 11.039 -14.086 -12.219 1 82.38 268 THR A N 1
ATOM 2172 C CA . THR A 1 268 ? 10.398 -15.219 -12.883 1 82.38 268 THR A CA 1
ATOM 2173 C C . THR A 1 268 ? 10.086 -14.891 -14.336 1 82.38 268 THR A C 1
ATOM 2175 O O . THR A 1 268 ? 9.773 -15.781 -15.133 1 82.38 268 THR A O 1
ATOM 2178 N N . ASN A 1 269 ? 10.273 -13.617 -14.719 1 80.56 269 ASN A N 1
ATOM 2179 C CA . ASN A 1 269 ? 10.031 -13.133 -16.078 1 80.56 269 ASN A CA 1
ATOM 2180 C C . ASN A 1 269 ? 8.625 -13.477 -16.562 1 80.56 269 ASN A C 1
ATOM 2182 O O . ASN A 1 269 ? 8.445 -14.008 -17.656 1 80.56 269 ASN A O 1
ATOM 2186 N N . ASP A 1 270 ? 7.586 -13.359 -15.648 1 83.56 270 ASP A N 1
ATOM 2187 C CA . ASP A 1 270 ? 6.18 -13.602 -15.953 1 83.56 270 ASP A CA 1
ATOM 2188 C C . ASP A 1 270 ? 5.281 -12.641 -15.172 1 83.56 270 ASP A C 1
ATOM 2190 O O . ASP A 1 270 ? 5.727 -11.57 -14.75 1 83.56 270 ASP A O 1
ATOM 2194 N N . GLU A 1 271 ? 4.047 -13.023 -15.07 1 86.12 271 GLU A N 1
ATOM 2195 C CA . GLU A 1 271 ? 3.074 -12.164 -14.398 1 86.12 271 GLU A CA 1
ATOM 2196 C C . GLU A 1 271 ? 3.355 -12.078 -12.906 1 86.12 271 GLU A C 1
ATOM 2198 O O . GLU A 1 271 ? 2.965 -11.109 -12.25 1 86.12 271 GLU A O 1
ATOM 2203 N N . ILE A 1 272 ? 4.059 -13 -12.43 1 87.06 272 ILE A N 1
ATOM 2204 C CA . ILE A 1 272 ? 4.398 -12.992 -11.008 1 87.06 272 ILE A CA 1
ATOM 2205 C C . ILE A 1 272 ? 5.418 -11.891 -10.734 1 87.06 272 ILE A C 1
ATOM 2207 O O . ILE A 1 272 ? 5.285 -11.141 -9.758 1 87.06 272 ILE A O 1
ATOM 2211 N N . GLU A 1 273 ? 6.387 -11.859 -11.562 1 86.38 273 GLU A N 1
ATOM 2212 C CA . GLU A 1 273 ? 7.383 -10.805 -11.438 1 86.38 273 GLU A CA 1
ATOM 2213 C C . GLU A 1 273 ? 6.746 -9.422 -11.602 1 86.38 273 GLU A C 1
ATOM 2215 O O . GLU A 1 273 ? 7.074 -8.492 -10.859 1 86.38 273 GLU A O 1
ATOM 2220 N N . GLU A 1 274 ? 5.891 -9.32 -12.516 1 87.88 274 GLU A N 1
ATOM 2221 C CA . GLU A 1 274 ? 5.184 -8.055 -12.727 1 87.88 274 GLU A CA 1
ATOM 2222 C C . GLU A 1 274 ? 4.391 -7.66 -11.484 1 87.88 274 GLU A C 1
ATOM 2224 O O . GLU A 1 274 ? 4.395 -6.496 -11.078 1 87.88 274 GLU A O 1
ATOM 2229 N N . LEU A 1 275 ? 3.732 -8.602 -10.961 1 90.12 275 LEU A N 1
ATOM 2230 C CA . LEU A 1 275 ? 2.969 -8.336 -9.742 1 90.12 275 LEU A CA 1
ATOM 2231 C C . LEU A 1 275 ? 3.885 -7.855 -8.625 1 90.12 275 LEU A C 1
ATOM 2233 O O . LEU A 1 275 ? 3.553 -6.906 -7.91 1 90.12 275 LEU A O 1
ATOM 2237 N N . SER A 1 276 ? 4.957 -8.57 -8.516 1 91.38 276 SER A N 1
ATOM 2238 C CA . SER A 1 276 ? 5.906 -8.195 -7.473 1 91.38 276 SER A CA 1
ATOM 2239 C C . SER A 1 276 ? 6.383 -6.758 -7.648 1 91.38 276 SER A C 1
ATOM 2241 O O . SER A 1 276 ? 6.426 -5.988 -6.684 1 91.38 276 SER A O 1
ATOM 2243 N N . ASN A 1 277 ? 6.699 -6.414 -8.82 1 90.06 277 ASN A N 1
ATOM 2244 C CA . ASN A 1 277 ? 7.156 -5.062 -9.117 1 90.06 277 ASN A CA 1
ATOM 2245 C C . ASN A 1 277 ? 6.059 -4.031 -8.875 1 90.06 277 ASN A C 1
ATOM 2247 O O . ASN A 1 277 ? 6.312 -2.979 -8.281 1 90.06 277 ASN A O 1
ATOM 2251 N N . ASN A 1 278 ? 4.906 -4.344 -9.328 1 89.25 278 ASN A N 1
ATOM 2252 C CA . ASN A 1 278 ? 3.791 -3.422 -9.141 1 89.25 278 ASN A CA 1
ATOM 2253 C C . ASN A 1 278 ? 3.441 -3.26 -7.66 1 89.25 278 ASN A C 1
ATOM 2255 O O . ASN A 1 278 ? 3.094 -2.164 -7.219 1 89.25 278 ASN A O 1
ATOM 2259 N N . LEU A 1 279 ? 3.514 -4.305 -7.031 1 90 279 LEU A N 1
ATOM 2260 C CA . LEU A 1 279 ? 3.275 -4.27 -5.59 1 90 279 LEU A CA 1
ATOM 2261 C C . LEU A 1 279 ? 4.309 -3.391 -4.891 1 90 279 LEU A C 1
ATOM 2263 O O . LEU A 1 279 ? 3.957 -2.562 -4.047 1 90 279 LEU A O 1
ATOM 2267 N N . LYS A 1 280 ? 5.496 -3.582 -5.23 1 88.06 280 LYS A N 1
ATOM 2268 C CA . LYS A 1 280 ? 6.578 -2.775 -4.68 1 88.06 280 LYS A CA 1
ATOM 2269 C C . LYS A 1 280 ? 6.367 -1.293 -4.973 1 88.06 280 LYS A C 1
ATOM 2271 O O . LYS A 1 280 ? 6.488 -0.454 -4.078 1 88.06 280 LYS A O 1
ATOM 2276 N N . LEU A 1 281 ? 6.078 -1.01 -6.109 1 88.25 281 LEU A N 1
ATOM 2277 C CA . LEU A 1 281 ? 5.859 0.371 -6.531 1 88.25 281 LEU A CA 1
ATOM 2278 C C . LEU A 1 281 ? 4.676 0.985 -5.789 1 88.25 281 LEU A C 1
ATOM 2280 O O . LEU A 1 281 ? 4.73 2.146 -5.383 1 88.25 281 LEU A O 1
ATOM 2284 N N . LEU A 1 282 ? 3.635 0.232 -5.699 1 87.06 282 LEU A N 1
ATOM 2285 C CA . LEU A 1 282 ? 2.459 0.698 -4.969 1 87.06 282 LEU A CA 1
ATOM 2286 C C . LEU A 1 282 ? 2.814 1.044 -3.527 1 87.06 282 LEU A C 1
ATOM 2288 O O . LEU A 1 282 ? 2.463 2.119 -3.039 1 87.06 282 LEU A O 1
ATOM 2292 N N . TYR A 1 283 ? 3.48 0.175 -2.928 1 88.5 283 TYR A N 1
ATOM 2293 C CA . TYR A 1 283 ? 3.9 0.384 -1.546 1 88.5 283 TYR A CA 1
ATOM 2294 C C . TYR A 1 283 ? 4.758 1.636 -1.42 1 88.5 283 TYR A C 1
ATOM 2296 O O . TYR 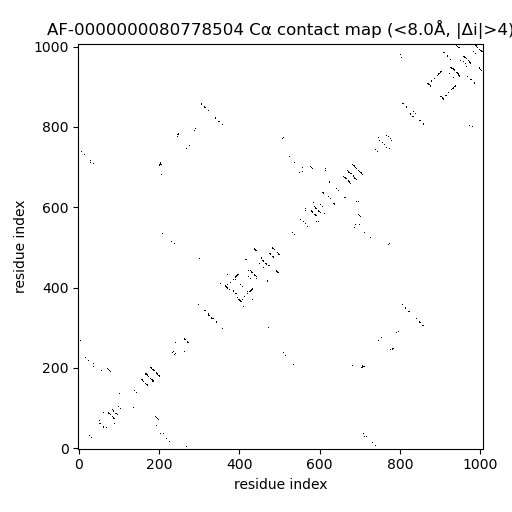A 1 283 ? 4.531 2.467 -0.538 1 88.5 283 TYR A O 1
ATOM 2304 N N . GLU A 1 284 ? 5.684 1.724 -2.281 1 88.69 284 GLU A N 1
ATOM 2305 C CA . GLU A 1 284 ? 6.598 2.861 -2.242 1 88.69 284 GLU A CA 1
ATOM 2306 C C . GLU A 1 284 ? 5.859 4.172 -2.49 1 88.69 284 GLU A C 1
ATOM 2308 O O . GLU A 1 284 ? 6.109 5.172 -1.811 1 88.69 284 GLU A O 1
ATOM 2313 N N . THR A 1 285 ? 4.992 4.18 -3.416 1 88 285 THR A N 1
ATOM 2314 C CA . THR A 1 285 ? 4.238 5.383 -3.752 1 88 285 THR A CA 1
ATOM 2315 C C . THR A 1 285 ? 3.367 5.82 -2.576 1 88 285 THR A C 1
ATOM 2317 O O . THR A 1 285 ? 3.381 6.992 -2.189 1 88 285 THR A O 1
ATOM 2320 N N . LEU A 1 286 ? 2.68 4.875 -1.984 1 86.88 286 LEU A N 1
ATOM 2321 C CA . LEU A 1 286 ? 1.787 5.188 -0.874 1 86.88 286 LEU A CA 1
ATOM 2322 C C . LEU A 1 286 ? 2.578 5.648 0.346 1 86.88 286 LEU A C 1
ATOM 2324 O O . LEU A 1 286 ? 2.186 6.605 1.021 1 86.88 286 LEU A O 1
ATOM 2328 N N . THR A 1 287 ? 3.639 5.004 0.57 1 87.69 287 THR A N 1
ATOM 2329 C CA . THR A 1 287 ? 4.469 5.359 1.716 1 87.69 287 THR A CA 1
ATOM 2330 C C . THR A 1 287 ? 5.129 6.719 1.505 1 87.69 287 THR A C 1
ATOM 2332 O O . THR A 1 287 ? 5.219 7.523 2.436 1 87.69 287 THR A O 1
ATOM 2335 N N . GLU A 1 288 ? 5.566 6.945 0.327 1 88.94 288 GLU A N 1
ATOM 2336 C CA . GLU A 1 288 ? 6.18 8.234 0.012 1 88.94 288 GLU A CA 1
ATOM 2337 C C . GLU A 1 288 ? 5.18 9.375 0.16 1 88.94 288 GLU A C 1
ATOM 2339 O O . GLU A 1 288 ? 5.504 10.43 0.713 1 88.94 288 GLU A O 1
ATOM 2344 N N . ASN A 1 289 ? 3.984 9.148 -0.313 1 87.75 289 ASN A N 1
ATOM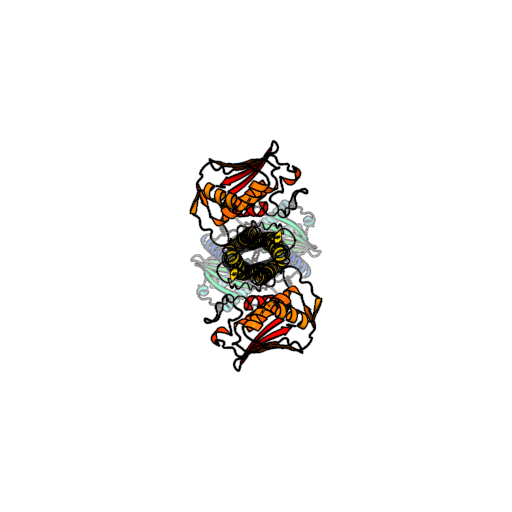 2345 C CA . ASN A 1 289 ? 2.939 10.164 -0.173 1 87.75 289 ASN A CA 1
ATOM 2346 C C . ASN A 1 289 ? 2.65 10.469 1.294 1 87.75 289 ASN A C 1
ATOM 2348 O O . ASN A 1 289 ? 2.479 11.633 1.666 1 87.75 289 ASN A O 1
ATOM 2352 N N . TYR A 1 290 ? 2.6 9.5 2.062 1 89.06 290 TYR A N 1
ATOM 2353 C CA . TYR A 1 290 ? 2.389 9.656 3.498 1 89.06 290 TYR A CA 1
ATOM 2354 C C . TYR A 1 290 ? 3.525 10.445 4.133 1 89.06 290 TYR A C 1
ATOM 2356 O O . TYR A 1 290 ? 3.285 11.375 4.906 1 89.06 290 TYR A O 1
ATOM 2364 N N . LYS A 1 291 ? 4.719 10.133 3.709 1 88.62 291 LYS A N 1
ATOM 2365 C CA . LYS A 1 291 ? 5.891 10.781 4.285 1 88.62 291 LYS A CA 1
ATOM 2366 C C . LYS A 1 291 ? 5.945 12.258 3.906 1 88.62 291 LYS A C 1
ATOM 2368 O O . LYS A 1 291 ? 6.281 13.102 4.734 1 88.62 291 LYS A O 1
ATOM 2373 N N . ILE A 1 292 ? 5.613 12.516 2.775 1 87.81 292 ILE A N 1
ATOM 2374 C CA . ILE A 1 292 ? 5.605 13.898 2.305 1 87.81 292 ILE A CA 1
ATOM 2375 C C . ILE A 1 292 ? 4.562 14.695 3.078 1 87.81 292 ILE A C 1
ATOM 2377 O O . ILE A 1 292 ? 4.855 15.789 3.578 1 87.81 292 ILE A O 1
ATOM 2381 N N . LEU A 1 293 ? 3.402 14.125 3.223 1 88.88 293 LEU A N 1
ATOM 2382 C CA . LEU A 1 293 ? 2.336 14.797 3.961 1 88.88 293 LEU A CA 1
ATOM 2383 C C . LEU A 1 293 ? 2.721 14.984 5.426 1 88.88 293 LEU A C 1
ATOM 2385 O O . LEU A 1 293 ? 2.506 16.047 5.996 1 88.88 293 LEU A O 1
ATOM 2389 N N . GLU A 1 294 ? 3.314 14.023 5.91 1 89.75 294 GLU A N 1
ATOM 2390 C CA . GLU A 1 294 ? 3.752 14.078 7.301 1 89.75 294 GLU A CA 1
ATOM 2391 C C . GLU A 1 294 ? 4.824 15.141 7.504 1 89.75 294 GLU A C 1
ATOM 2393 O O . GLU A 1 294 ? 4.762 15.922 8.461 1 89.75 294 GLU A O 1
ATOM 2398 N N . LYS A 1 295 ? 5.758 15.188 6.629 1 87.56 295 LYS A N 1
ATOM 2399 C CA . LYS A 1 295 ? 6.832 16.172 6.695 1 87.56 295 LYS A CA 1
ATOM 2400 C C . LYS A 1 295 ? 6.277 17.594 6.578 1 87.56 295 LYS A C 1
ATOM 2402 O O . LYS A 1 295 ? 6.66 18.484 7.344 1 87.56 295 LYS A O 1
ATOM 2407 N N . ASN A 1 296 ? 5.418 17.766 5.703 1 87.81 296 ASN A N 1
ATOM 2408 C CA . ASN A 1 296 ? 4.809 19.078 5.508 1 87.81 296 ASN A CA 1
ATOM 2409 C C . ASN A 1 296 ? 3.992 19.5 6.727 1 87.81 296 ASN A C 1
ATOM 2411 O O . ASN A 1 296 ? 4.016 20.672 7.117 1 87.81 296 ASN A O 1
ATOM 2415 N N . THR A 1 297 ? 3.305 18.562 7.266 1 87.69 297 THR A N 1
ATOM 2416 C CA . THR A 1 297 ? 2.506 18.828 8.453 1 87.69 297 THR A CA 1
ATOM 2417 C C . THR A 1 297 ? 3.398 19.219 9.633 1 87.69 297 THR A C 1
ATOM 2419 O O . THR A 1 297 ? 3.107 20.188 10.344 1 87.69 297 THR A O 1
ATOM 2422 N N . LYS A 1 298 ? 4.457 18.562 9.703 1 87.69 298 LYS A N 1
ATOM 2423 C CA . LYS A 1 298 ? 5.387 18.844 10.797 1 87.69 298 LYS A CA 1
ATOM 2424 C C . LYS A 1 298 ? 6.027 20.219 10.633 1 87.69 298 LYS A C 1
ATOM 2426 O O . LYS A 1 298 ? 6.199 20.953 11.617 1 87.69 298 LYS A O 1
ATOM 2431 N N . LYS A 1 299 ? 6.395 20.562 9.453 1 85.5 299 LYS A N 1
ATOM 2432 C CA . LYS A 1 299 ? 6.93 21.891 9.156 1 85.5 299 LYS A CA 1
ATOM 2433 C C . LYS A 1 299 ? 5.953 22.984 9.586 1 85.5 299 LYS A C 1
ATOM 2435 O O . LYS A 1 299 ? 6.348 23.969 10.227 1 85.5 299 LYS A O 1
ATOM 2440 N N . LYS A 1 300 ? 4.734 22.734 9.25 1 87.31 300 LYS A N 1
ATOM 2441 C CA . LYS A 1 300 ? 3.701 23.719 9.578 1 87.31 300 LYS A CA 1
ATOM 2442 C C . LYS A 1 300 ? 3.496 23.812 11.086 1 87.31 300 LYS A C 1
ATOM 2444 O O . LYS A 1 300 ? 3.365 24.906 11.625 1 87.31 300 LYS A O 1
ATOM 2449 N N . GLU A 1 301 ? 3.553 22.734 11.688 1 87.25 301 GLU A N 1
ATOM 2450 C CA . GLU A 1 301 ? 3.379 22.688 13.133 1 87.25 301 GLU A CA 1
ATOM 2451 C C . GLU A 1 301 ? 4.496 23.453 13.844 1 87.25 301 GLU A C 1
ATOM 2453 O O . GLU A 1 301 ? 4.234 24.219 14.781 1 87.25 301 GLU A O 1
ATOM 2458 N N . ILE A 1 302 ? 5.617 23.281 13.383 1 86 302 ILE A N 1
ATOM 2459 C CA . ILE A 1 302 ? 6.773 23.938 13.977 1 86 302 ILE A CA 1
ATOM 2460 C C . ILE A 1 302 ? 6.688 25.438 13.734 1 86 302 ILE A C 1
ATOM 2462 O O . ILE A 1 302 ? 6.965 26.25 14.625 1 86 302 ILE A O 1
ATOM 2466 N N . PHE A 1 303 ? 6.25 25.812 12.586 1 87.12 303 PHE A N 1
ATOM 2467 C CA . PHE A 1 303 ? 6.098 27.219 12.242 1 87.12 303 PHE A CA 1
ATOM 2468 C C . PHE A 1 303 ? 5.047 27.891 13.117 1 87.12 303 PHE A C 1
ATOM 2470 O O . PHE A 1 303 ? 5.281 28.969 13.664 1 87.12 303 PHE A O 1
ATOM 2477 N N . ILE A 1 304 ? 4.035 27.234 13.258 1 86.25 304 ILE A N 1
ATOM 2478 C CA . ILE A 1 304 ? 2.936 27.781 14.047 1 86.25 304 ILE A CA 1
ATOM 2479 C C . ILE A 1 304 ? 3.357 27.906 15.5 1 86.25 304 ILE A C 1
ATOM 2481 O O . ILE A 1 304 ? 3.094 28.938 16.141 1 86.25 304 ILE A O 1
ATOM 2485 N N . LYS A 1 305 ? 3.951 26.938 16 1 84.56 305 LYS A N 1
ATOM 2486 C CA . LYS A 1 305 ? 4.438 26.969 17.391 1 84.56 305 LYS A CA 1
ATOM 2487 C C . LYS A 1 305 ? 5.414 28.125 17.594 1 84.56 305 LYS A C 1
ATOM 2489 O O . LYS A 1 305 ? 5.297 28.875 18.562 1 84.56 305 LYS A O 1
ATOM 2494 N N . SER A 1 306 ? 6.273 28.297 16.703 1 83.38 306 SER A N 1
ATOM 2495 C CA . SER A 1 306 ? 7.281 29.344 16.781 1 83.38 306 SER A CA 1
ATOM 2496 C C . SER A 1 306 ? 6.645 30.734 16.688 1 83.38 306 SER A C 1
ATOM 2498 O O . SER A 1 306 ? 6.938 31.609 17.5 1 83.38 306 SER A O 1
ATOM 2500 N N . THR A 1 307 ? 5.793 30.875 15.727 1 85.75 307 THR A N 1
ATOM 2501 C CA . THR A 1 307 ? 5.16 32.188 15.5 1 85.75 307 THR A CA 1
ATOM 2502 C C . THR A 1 307 ? 4.262 32.562 16.688 1 85.75 307 THR A C 1
ATOM 2504 O O . THR A 1 307 ? 4.223 33.719 17.094 1 85.75 307 THR A O 1
ATOM 2507 N N . SER A 1 308 ? 3.529 31.562 17.203 1 86.38 308 SER A N 1
ATOM 2508 C CA . SER A 1 308 ? 2.676 31.812 18.359 1 86.38 308 SER A CA 1
ATOM 2509 C C . SER A 1 308 ? 3.494 32.281 19.562 1 86.38 308 SER A C 1
ATOM 2511 O O . SER A 1 308 ? 3.094 33.219 20.266 1 86.38 308 SER A O 1
ATOM 2513 N N . HIS A 1 309 ? 4.625 31.703 19.719 1 81.56 309 HIS A N 1
ATOM 2514 C CA . HIS A 1 309 ? 5.516 32.125 20.797 1 81.56 309 HIS A CA 1
ATOM 2515 C C . HIS A 1 309 ? 6.074 33.5 20.547 1 81.56 309 HIS A C 1
ATOM 2517 O O . HIS A 1 309 ? 6.18 34.312 21.469 1 81.56 309 HIS A O 1
ATOM 2523 N N . GLU A 1 310 ? 6.359 33.812 19.312 1 85 310 GLU A N 1
ATOM 2524 C CA . GLU A 1 310 ? 6.879 35.125 18.938 1 85 310 GLU A CA 1
ATOM 2525 C C . GLU A 1 310 ? 5.805 36.188 19.078 1 85 310 GLU A C 1
ATOM 2527 O O . GLU A 1 310 ? 6.109 37.344 19.406 1 85 310 GLU A O 1
ATOM 2532 N N . LEU A 1 311 ? 4.621 35.75 18.891 1 90.44 311 LEU A N 1
ATOM 2533 C CA . LEU A 1 311 ? 3.488 36.656 19.047 1 90.44 311 LEU A CA 1
ATOM 2534 C C . LEU A 1 311 ? 3.293 37.031 20.516 1 90.44 311 LEU A C 1
ATOM 2536 O O . LEU A 1 311 ? 2.926 38.156 20.812 1 90.44 311 LEU A O 1
ATOM 2540 N N . LYS A 1 312 ? 3.65 36.156 21.375 1 89.56 312 LYS A N 1
ATOM 2541 C CA . LYS A 1 312 ? 3.426 36.375 22.797 1 89.56 312 LYS A CA 1
ATOM 2542 C C . LYS A 1 312 ? 4.324 37.469 23.344 1 89.56 312 LYS A C 1
ATOM 2544 O O . LYS A 1 312 ? 3.91 38.25 24.203 1 89.56 312 LYS A O 1
ATOM 2549 N N . THR A 1 313 ? 5.457 37.625 22.781 1 87.25 313 THR A N 1
ATOM 2550 C CA . THR A 1 313 ? 6.438 38.594 23.281 1 87.25 313 THR A CA 1
ATOM 2551 C C . THR A 1 313 ? 5.984 40.031 23.016 1 87.25 313 THR A C 1
ATOM 2553 O O . THR A 1 313 ? 5.844 40.812 23.953 1 87.25 313 THR A O 1
ATOM 2556 N N . PRO A 1 314 ? 5.742 40.406 21.734 1 91.19 314 PRO A N 1
ATOM 2557 C CA . PRO A 1 314 ? 5.273 41.781 21.531 1 91.19 314 PRO A CA 1
ATOM 2558 C C . PRO A 1 314 ? 3.92 42.062 22.188 1 91.19 314 PRO A C 1
ATOM 2560 O O . PRO A 1 314 ? 3.65 43.188 22.609 1 91.19 314 PRO A O 1
ATOM 2563 N N . LEU A 1 315 ? 3.141 41.031 22.312 1 94.88 315 LEU A N 1
ATOM 2564 C CA . LEU A 1 315 ? 1.844 41.188 22.953 1 94.88 315 LEU A CA 1
ATOM 2565 C C . LEU A 1 315 ? 2.014 41.5 24.438 1 94.88 315 LEU A C 1
ATOM 2567 O O . LEU A 1 315 ? 1.363 42.406 24.969 1 94.88 315 LEU A O 1
ATOM 2571 N N . GLN A 1 316 ? 2.854 40.781 25.094 1 94.12 316 GLN A N 1
ATOM 2572 C CA . GLN A 1 316 ? 3.104 41 26.5 1 94.12 316 GLN A CA 1
ATOM 2573 C C . GLN A 1 316 ? 3.689 42.406 26.734 1 94.12 316 GLN A C 1
ATOM 2575 O O . GLN A 1 316 ? 3.328 43.062 27.703 1 94.12 316 GLN A O 1
ATOM 2580 N N . THR A 1 317 ? 4.594 42.812 25.891 1 93.44 317 THR A N 1
ATOM 2581 C CA . THR A 1 317 ? 5.156 44.156 25.969 1 93.44 317 THR A CA 1
ATOM 2582 C C . THR A 1 317 ? 4.066 45.188 25.781 1 93.44 317 THR A C 1
ATOM 2584 O O . THR A 1 317 ? 4.043 46.219 26.484 1 93.44 317 THR A O 1
ATOM 2587 N N . ALA A 1 318 ? 3.23 44.938 24.797 1 95.19 318 ALA A N 1
ATOM 2588 C CA . ALA A 1 318 ? 2.123 45.844 24.547 1 95.19 318 ALA A CA 1
ATOM 2589 C C . ALA A 1 318 ? 1.203 45.969 25.75 1 95.19 318 ALA A C 1
ATOM 2591 O O . ALA A 1 318 ? 0.78 47.062 26.125 1 95.19 318 ALA A O 1
ATOM 2592 N N . ILE A 1 319 ? 0.912 44.875 26.391 1 94.88 319 ILE A N 1
ATOM 2593 C CA . ILE A 1 319 ? 0.055 44.844 27.562 1 94.88 319 ILE A CA 1
ATOM 2594 C C . ILE A 1 319 ? 0.716 45.625 28.703 1 94.88 319 ILE A C 1
ATOM 2596 O O . ILE A 1 319 ? 0.072 46.438 29.359 1 94.88 319 ILE A O 1
ATOM 2600 N N . LEU A 1 320 ? 1.95 45.344 28.891 1 93.56 320 LEU A N 1
ATOM 2601 C CA . LEU A 1 320 ? 2.686 46.031 29.953 1 93.56 320 LEU A CA 1
ATOM 2602 C C . LEU A 1 320 ? 2.707 47.531 29.719 1 93.56 320 LEU A C 1
ATOM 2604 O O . LEU A 1 320 ? 2.508 48.312 30.656 1 93.56 320 LEU A O 1
ATOM 2608 N N . LEU A 1 321 ? 2.998 47.938 28.469 1 94.19 321 LEU A N 1
ATOM 2609 C CA . LEU A 1 321 ? 3.002 49.344 28.125 1 94.19 321 LEU A CA 1
ATOM 2610 C C . LEU A 1 321 ? 1.639 50 28.406 1 94.19 321 LEU A C 1
ATOM 2612 O O . LEU A 1 321 ? 1.554 51.031 29.031 1 94.19 321 LEU A O 1
ATOM 2616 N N . ASN A 1 322 ? 0.675 49.312 27.922 1 95.62 322 ASN A N 1
ATOM 2617 C CA . ASN A 1 322 ? -0.685 49.812 28.109 1 95.62 322 ASN A CA 1
ATOM 2618 C C . ASN A 1 322 ? -1.059 49.906 29.578 1 95.62 322 ASN A C 1
ATOM 2620 O O . ASN A 1 322 ? -1.571 50.938 30.031 1 95.62 322 ASN A O 1
ATOM 2624 N N . ASP A 1 323 ? -0.749 48.906 30.391 1 93.94 323 ASP A N 1
ATOM 2625 C CA . ASP A 1 323 ? -1.091 48.844 31.812 1 93.94 323 ASP A CA 1
ATOM 2626 C C . ASP A 1 323 ? -0.308 49.906 32.594 1 93.94 323 ASP A C 1
ATOM 2628 O O . ASP A 1 323 ? -0.835 50.531 33.531 1 93.94 323 ASP A O 1
ATOM 2632 N N . SER A 1 324 ? 0.929 50.062 32.219 1 93.19 324 SER A N 1
ATOM 2633 C CA . SER A 1 324 ? 1.757 51.062 32.875 1 93.19 324 SER A CA 1
ATOM 2634 C C . SER A 1 324 ? 1.212 52.469 32.656 1 93.19 324 SER A C 1
ATOM 2636 O O . SER A 1 324 ? 1.279 53.344 33.531 1 93.19 324 SER A O 1
ATOM 2638 N N . MET A 1 325 ? 0.677 52.719 31.453 1 93.25 325 MET A N 1
ATOM 2639 C CA . MET A 1 325 ? 0.089 54 31.156 1 93.25 325 MET A CA 1
ATOM 2640 C C . MET A 1 325 ? -1.223 54.219 31.906 1 93.25 325 MET A C 1
ATOM 2642 O O . MET A 1 325 ? -1.52 55.312 32.375 1 93.25 325 MET A O 1
ATOM 2646 N N . ILE A 1 326 ? -1.943 53.188 32.094 1 92.38 326 ILE A N 1
ATOM 2647 C CA . ILE A 1 326 ? -3.201 53.219 32.844 1 92.38 326 ILE A CA 1
ATOM 2648 C C . ILE A 1 326 ? -2.924 53.562 34.312 1 92.38 326 ILE A C 1
ATOM 2650 O O . ILE A 1 326 ? -3.604 54.375 34.906 1 92.38 326 ILE A O 1
ATOM 2654 N N . GLU A 1 327 ? -1.974 52.938 34.875 1 92.06 327 GLU A N 1
ATOM 2655 C CA . GLU A 1 327 ? -1.652 53.125 36.312 1 92.06 327 GLU A CA 1
ATOM 2656 C C . GLU A 1 327 ? -0.796 54.344 36.531 1 92.06 327 GLU A C 1
ATOM 2658 O O . GLU A 1 327 ? -0.558 54.75 37.688 1 92.06 327 GLU A O 1
ATOM 2663 N N . LYS A 1 328 ? -0.35 55.031 35.469 1 87.81 328 LYS A N 1
ATOM 2664 C CA . LYS A 1 328 ? 0.46 56.25 35.5 1 87.81 328 LYS A CA 1
ATOM 2665 C C . LYS A 1 328 ? 1.727 56.031 36.312 1 87.81 328 LYS A C 1
ATOM 2667 O O . LYS A 1 328 ? 2.043 56.844 37.219 1 87.81 328 LYS A O 1
ATOM 2672 N N . ILE A 1 329 ? 2.264 55.031 36.125 1 84.25 329 ILE A N 1
ATOM 2673 C CA . ILE A 1 329 ? 3.451 54.625 36.906 1 84.25 329 ILE A CA 1
ATOM 2674 C C . ILE A 1 329 ? 4.668 55.406 36.375 1 84.25 329 ILE A C 1
ATOM 2676 O O . ILE A 1 329 ? 5.113 55.156 35.25 1 84.25 329 ILE A O 1
ATOM 2680 N N . GLY A 1 330 ? 5.164 56.375 37.156 1 83.81 330 GLY A N 1
ATOM 2681 C CA . GLY A 1 330 ? 6.41 57.031 36.812 1 83.81 330 GLY A CA 1
ATOM 2682 C C . GLY A 1 330 ? 6.379 57.719 35.469 1 83.81 330 GLY A C 1
ATOM 2683 O O . GLY A 1 330 ? 5.488 58.531 35.188 1 83.81 330 GLY A O 1
ATOM 2684 N N . LYS A 1 331 ? 7.398 57.281 34.562 1 81.38 331 LYS A N 1
ATOM 2685 C CA . LYS A 1 331 ? 7.586 57.875 33.25 1 81.38 331 LYS A CA 1
ATOM 2686 C C . LYS A 1 331 ? 6.43 57.531 32.312 1 81.38 331 LYS A C 1
ATOM 2688 O O . LYS A 1 331 ? 6.191 58.25 31.328 1 81.38 331 LYS A O 1
ATOM 2693 N N . TYR A 1 332 ? 5.656 56.625 32.656 1 82.94 332 TYR A N 1
ATOM 2694 C CA . TYR A 1 332 ? 4.602 56.156 31.781 1 82.94 332 TYR A CA 1
ATOM 2695 C C . TYR A 1 332 ? 3.381 57.062 31.859 1 82.94 332 TYR A C 1
ATOM 2697 O O . TYR A 1 332 ? 2.432 56.906 31.078 1 82.94 332 TYR A O 1
ATOM 2705 N N . GLU A 1 333 ? 3.459 58.031 32.75 1 84.88 333 GLU A N 1
ATOM 2706 C CA . GLU A 1 333 ? 2.402 59.062 32.781 1 84.88 333 GLU A CA 1
ATOM 2707 C C . GLU A 1 333 ? 2.383 59.875 31.5 1 84.88 333 GLU A C 1
ATOM 2709 O O . GLU A 1 333 ? 1.348 60.438 31.141 1 84.88 333 GLU A O 1
ATOM 2714 N N . ASP A 1 334 ? 3.539 59.812 30.828 1 88.31 334 ASP A N 1
ATOM 2715 C CA . ASP A 1 334 ? 3.674 60.531 29.562 1 88.31 334 ASP A CA 1
ATOM 2716 C C . ASP A 1 334 ? 3.16 59.688 28.406 1 88.31 334 ASP A C 1
ATOM 2718 O O . ASP A 1 334 ? 3.945 59.062 27.688 1 88.31 334 ASP A O 1
ATOM 2722 N N . THR A 1 335 ? 1.877 59.688 28.156 1 90.12 335 THR A N 1
ATOM 2723 C CA . THR A 1 335 ? 1.243 58.875 27.125 1 90.12 335 THR A CA 1
ATOM 2724 C C . THR A 1 335 ? 1.731 59.25 25.75 1 90.12 335 THR A C 1
ATOM 2726 O O . THR A 1 335 ? 1.772 58.438 24.828 1 90.12 335 THR A O 1
ATOM 2729 N N . ASP A 1 336 ? 2.16 60.531 25.547 1 89.69 336 ASP A N 1
ATOM 2730 C CA . ASP A 1 336 ? 2.639 61 24.266 1 89.69 336 ASP A CA 1
ATOM 2731 C C . ASP A 1 336 ? 3.926 60.281 23.859 1 89.69 336 ASP A C 1
ATOM 2733 O O . ASP A 1 336 ? 4.18 60.062 22.656 1 89.69 336 ASP A O 1
ATOM 2737 N N . LYS A 1 337 ? 4.621 59.812 24.812 1 91.25 337 LYS A N 1
ATOM 2738 C CA . LYS A 1 337 ? 5.891 59.156 24.547 1 91.25 337 LYS A CA 1
ATOM 2739 C C . LYS A 1 337 ? 5.688 57.656 24.344 1 91.25 337 LYS A C 1
ATOM 2741 O O . LYS A 1 337 ? 6.387 57.031 23.531 1 91.25 337 LYS A O 1
ATOM 2746 N N . TYR A 1 338 ? 4.719 57.094 24.969 1 92.75 338 TYR A N 1
ATOM 2747 C CA . TYR A 1 338 ? 4.688 55.656 25.031 1 92.75 338 TYR A CA 1
ATOM 2748 C C . TYR A 1 338 ? 3.631 55.094 24.078 1 92.75 338 TYR A C 1
ATOM 2750 O O . TYR A 1 338 ? 3.693 53.906 23.703 1 92.75 338 TYR A O 1
ATOM 2758 N N . LEU A 1 339 ? 2.68 55.844 23.656 1 94.69 339 LEU A N 1
ATOM 2759 C CA . LEU A 1 339 ? 1.708 55.406 22.672 1 94.69 339 LEU A CA 1
ATOM 2760 C C . LEU A 1 339 ? 2.395 55.062 21.359 1 94.69 339 LEU A C 1
ATOM 2762 O O . LEU A 1 339 ? 2.059 54.031 20.734 1 94.69 339 LEU A O 1
ATOM 2766 N N . PRO A 1 340 ? 3.352 55.844 20.953 1 92.88 340 PRO A N 1
ATOM 2767 C CA . PRO A 1 340 ? 4.078 55.469 19.734 1 92.88 340 PRO A CA 1
ATOM 2768 C C . PRO A 1 340 ? 4.859 54.156 19.906 1 92.88 340 PRO A C 1
ATOM 2770 O O . PRO A 1 340 ? 4.992 53.406 18.953 1 92.88 340 PRO A O 1
ATOM 2773 N N . GLU A 1 341 ? 5.359 53.906 21.062 1 91.56 341 GLU A N 1
ATOM 2774 C CA . GLU A 1 341 ? 6.039 52.625 21.328 1 91.56 341 GLU A CA 1
ATOM 2775 C C . GLU A 1 341 ? 5.066 51.438 21.25 1 91.56 341 GLU A C 1
ATOM 2777 O O . GLU A 1 341 ? 5.406 50.406 20.719 1 91.56 341 GLU A O 1
ATOM 2782 N N . LEU A 1 342 ? 3.924 51.688 21.828 1 95 342 LEU A N 1
ATOM 2783 C CA . LEU A 1 342 ? 2.875 50.656 21.75 1 95 342 LEU A CA 1
ATOM 2784 C C . LEU A 1 342 ? 2.48 50.406 20.312 1 95 342 LEU A C 1
ATOM 2786 O O . LEU A 1 342 ? 2.242 49.25 19.922 1 95 342 LEU A O 1
ATOM 2790 N N . ARG A 1 343 ? 2.404 51.438 19.516 1 94.12 343 ARG A N 1
ATOM 2791 C CA . ARG A 1 343 ? 2.084 51.281 18.109 1 94.12 343 ARG A CA 1
ATOM 2792 C C . ARG A 1 343 ? 3.062 50.344 17.406 1 94.12 343 ARG A C 1
ATOM 2794 O O . ARG A 1 343 ? 2.658 49.5 16.609 1 94.12 343 ARG A O 1
ATOM 2801 N N . LYS A 1 344 ? 4.273 50.5 17.703 1 89.75 344 LYS A N 1
ATOM 2802 C CA . LYS A 1 344 ? 5.301 49.656 17.109 1 89.75 344 LYS A CA 1
ATOM 2803 C C . LYS A 1 344 ? 5.051 48.188 17.438 1 89.75 344 LYS A C 1
ATOM 2805 O O . LYS A 1 344 ? 5.207 47.344 16.578 1 89.75 344 LYS A O 1
ATOM 2810 N N . LYS A 1 345 ? 4.707 47.906 18.656 1 92.5 345 LYS A N 1
ATOM 2811 C CA . LYS A 1 345 ? 4.449 46.531 19.062 1 92.5 345 LYS A CA 1
ATOM 2812 C C . LYS A 1 345 ? 3.213 45.969 18.375 1 92.5 345 LYS A C 1
ATOM 2814 O O . LYS A 1 345 ? 3.191 44.781 17.984 1 92.5 345 LYS A O 1
ATOM 2819 N N . LEU A 1 346 ? 2.215 46.75 18.219 1 95 346 LEU A N 1
ATOM 2820 C CA . LEU A 1 346 ? 0.999 46.312 17.547 1 95 346 LEU A CA 1
ATOM 2821 C C . LEU A 1 346 ? 1.281 45.969 16.078 1 95 346 LEU A C 1
ATOM 2823 O O . LEU A 1 346 ? 0.773 44.969 15.57 1 95 346 LEU A O 1
ATOM 2827 N N . TYR A 1 347 ? 2.078 46.75 15.469 1 90.44 347 TYR A N 1
ATOM 2828 C CA . TYR A 1 347 ? 2.416 46.469 14.07 1 90.44 347 TYR A CA 1
ATOM 2829 C C . TYR A 1 347 ? 3.285 45.25 13.953 1 90.44 347 TYR A C 1
ATOM 2831 O O . TYR A 1 347 ? 3.184 44.5 12.977 1 90.44 347 TYR A O 1
ATOM 2839 N N . GLN A 1 348 ? 4.113 45.062 14.891 1 88.12 348 GLN A N 1
ATOM 2840 C CA . GLN A 1 348 ? 4.883 43.812 14.914 1 88.12 348 GLN A CA 1
ATOM 2841 C C . GLN A 1 348 ? 3.965 42.594 15 1 88.12 348 GLN A C 1
ATOM 2843 O O . GLN A 1 348 ? 4.199 41.594 14.328 1 88.12 348 GLN A O 1
ATOM 2848 N N . ILE A 1 349 ? 3 42.688 15.844 1 93.31 349 ILE A N 1
ATOM 2849 C CA . ILE A 1 349 ? 2.02 41.625 15.969 1 93.31 349 ILE A CA 1
ATOM 2850 C C . ILE A 1 349 ? 1.316 41.406 14.633 1 93.31 349 ILE A C 1
ATOM 2852 O O . ILE A 1 349 ? 1.1 40.281 14.211 1 93.31 349 ILE A O 1
ATOM 2856 N N . GLN A 1 350 ? 0.996 42.469 13.969 1 92.31 350 GLN A N 1
ATOM 2857 C CA . GLN A 1 350 ? 0.326 42.406 12.672 1 92.31 350 GLN A CA 1
ATOM 2858 C C . GLN A 1 350 ? 1.163 41.625 11.664 1 92.31 350 GLN A C 1
ATOM 2860 O O . GLN A 1 350 ? 0.641 40.75 10.953 1 92.31 350 GLN A O 1
ATOM 2865 N N . ILE A 1 351 ? 2.355 41.875 11.617 1 87.12 351 ILE A N 1
ATOM 2866 C CA . ILE A 1 351 ? 3.262 41.219 10.688 1 87.12 351 ILE A CA 1
ATOM 2867 C C . ILE A 1 351 ? 3.311 39.719 10.992 1 87.12 351 ILE A C 1
ATOM 2869 O O . ILE A 1 351 ? 3.252 38.906 10.078 1 87.12 351 ILE A O 1
ATOM 2873 N N . LEU A 1 352 ? 3.43 39.406 12.242 1 88.81 352 LEU A N 1
ATOM 2874 C CA . LEU A 1 352 ? 3.514 38 12.641 1 88.81 352 LEU A CA 1
ATOM 2875 C C . LEU A 1 352 ? 2.227 37.25 12.297 1 88.81 352 LEU A C 1
ATOM 2877 O O . LEU A 1 352 ? 2.266 36.094 11.922 1 88.81 352 LEU A O 1
ATOM 2881 N N . ILE A 1 353 ? 1.123 37.906 12.484 1 91.12 353 ILE A N 1
ATOM 2882 C CA . ILE A 1 353 ? -0.155 37.312 12.109 1 91.12 353 ILE A CA 1
ATOM 2883 C C . ILE A 1 353 ? -0.187 37.062 10.602 1 91.12 353 ILE A C 1
ATOM 2885 O O . ILE A 1 353 ? -0.647 36 10.156 1 91.12 353 ILE A O 1
ATOM 2889 N N . ASP A 1 354 ? 0.278 38 9.844 1 88.06 354 ASP A N 1
ATOM 2890 C CA . ASP A 1 354 ? 0.339 37.844 8.398 1 88.06 354 ASP A CA 1
ATOM 2891 C C . ASP A 1 354 ? 1.244 36.656 8.016 1 88.06 354 ASP A C 1
ATOM 2893 O O . ASP A 1 354 ? 0.954 35.938 7.062 1 88.06 354 ASP A O 1
ATOM 2897 N N . ASP A 1 355 ? 2.289 36.5 8.742 1 86.88 355 ASP A N 1
ATOM 2898 C CA . ASP A 1 355 ? 3.191 35.375 8.508 1 86.88 355 ASP A CA 1
ATOM 2899 C C . ASP A 1 355 ? 2.488 34.062 8.75 1 86.88 355 ASP A C 1
ATOM 2901 O O . ASP A 1 355 ? 2.693 33.094 8.008 1 86.88 355 ASP A O 1
ATOM 2905 N N . LEU A 1 356 ? 1.774 34.031 9.781 1 87.25 356 LEU A N 1
ATOM 2906 C CA . LEU A 1 356 ? 1.019 32.812 10.109 1 87.25 356 LEU A CA 1
ATOM 2907 C C . LEU A 1 356 ? 0.058 32.469 8.977 1 87.25 356 LEU A C 1
ATOM 2909 O O . LEU A 1 356 ? -0.05 31.281 8.602 1 87.25 356 LEU A O 1
ATOM 2913 N N . LEU A 1 357 ? -0.622 33.438 8.469 1 85.62 357 LEU A N 1
ATOM 2914 C CA . LEU A 1 357 ? -1.566 33.25 7.379 1 85.62 357 LEU A CA 1
ATOM 2915 C C . LEU A 1 357 ? -0.848 32.75 6.125 1 85.62 357 LEU A C 1
ATOM 2917 O O . LEU A 1 357 ? -1.35 31.875 5.414 1 85.62 357 LEU A O 1
ATOM 2921 N N . PHE A 1 358 ? 0.23 33.344 5.922 1 84.75 358 PHE A N 1
ATOM 2922 C CA . PHE A 1 358 ? 1.018 32.938 4.762 1 84.75 358 PHE A CA 1
ATOM 2923 C C . PHE A 1 358 ? 1.444 31.469 4.883 1 84.75 358 PHE A C 1
ATOM 2925 O O . PHE A 1 358 ? 1.304 30.703 3.932 1 84.75 358 PHE A O 1
ATOM 2932 N N . MET A 1 359 ? 1.918 31.094 6.059 1 83.5 359 MET A N 1
ATOM 2933 C CA . MET A 1 359 ? 2.412 29.734 6.27 1 83.5 359 MET A CA 1
ATOM 2934 C C . MET A 1 359 ? 1.285 28.719 6.125 1 83.5 359 MET A C 1
ATOM 2936 O O . MET A 1 359 ? 1.516 27.594 5.691 1 83.5 359 MET A O 1
ATOM 2940 N N . ASN A 1 360 ? 0.178 29.109 6.52 1 82.19 360 ASN A N 1
ATOM 2941 C CA . ASN A 1 360 ? -0.98 28.219 6.402 1 82.19 360 ASN A CA 1
ATOM 2942 C C . ASN A 1 360 ? -1.313 27.922 4.945 1 82.19 360 ASN A C 1
ATOM 2944 O O . ASN A 1 360 ? -1.847 26.859 4.629 1 82.19 360 ASN A O 1
ATOM 2948 N N . LYS A 1 361 ? -0.953 28.859 4.051 1 79.06 361 LYS A N 1
ATOM 2949 C CA . LYS A 1 361 ? -1.262 28.703 2.631 1 79.06 361 LYS A CA 1
ATOM 2950 C C . LYS A 1 361 ? -0.025 28.281 1.84 1 79.06 361 LYS A C 1
ATOM 2952 O O . LYS A 1 361 ? -0.004 28.391 0.611 1 79.06 361 LYS A O 1
ATOM 2957 N N . ILE A 1 362 ? 0.929 27.906 2.504 1 77 362 ILE A N 1
ATOM 2958 C CA . ILE A 1 362 ? 2.23 27.734 1.871 1 77 362 ILE A CA 1
ATOM 2959 C C . ILE A 1 362 ? 2.16 26.594 0.858 1 77 362 ILE A C 1
ATOM 2961 O O . ILE A 1 362 ? 2.938 26.547 -0.1 1 77 362 ILE A O 1
ATOM 2965 N N . ASP A 1 363 ? 1.186 25.656 1.083 1 72 363 ASP A N 1
ATOM 2966 C CA . ASP A 1 363 ? 1.062 24.516 0.178 1 72 363 ASP A CA 1
ATOM 2967 C C . ASP A 1 363 ? 0.438 24.938 -1.15 1 72 363 ASP A C 1
ATOM 2969 O O . ASP A 1 363 ? 0.515 24.203 -2.139 1 72 363 ASP A O 1
ATOM 2973 N N . GLU A 1 364 ? -0.061 26.078 -1.129 1 75 364 GLU A N 1
ATOM 2974 C CA . GLU A 1 364 ? -0.606 26.594 -2.377 1 75 364 GLU A CA 1
ATOM 2975 C C . GLU A 1 364 ? 0.506 27.062 -3.312 1 75 364 GLU A C 1
ATOM 2977 O O . GLU A 1 364 ? 1.639 27.281 -2.879 1 75 364 GLU A O 1
ATOM 2982 N N . ASN A 1 365 ? 0.243 27.047 -4.609 1 81.12 365 ASN A N 1
ATOM 2983 C CA . ASN A 1 365 ? 1.236 27.453 -5.594 1 81.12 365 ASN A CA 1
ATOM 2984 C C . ASN A 1 365 ? 1.757 28.859 -5.312 1 81.12 365 ASN A C 1
ATOM 2986 O O . ASN A 1 365 ? 0.976 29.812 -5.23 1 81.12 365 ASN A O 1
ATOM 2990 N N . PRO A 1 366 ? 3.062 28.922 -5.074 1 86.88 366 PRO A N 1
ATOM 2991 C CA . PRO A 1 366 ? 3.629 30.25 -4.832 1 86.88 366 PRO A CA 1
ATOM 2992 C C . PRO A 1 366 ? 3.486 31.172 -6.035 1 86.88 366 PRO A C 1
ATOM 2994 O O . PRO A 1 366 ? 3.436 30.719 -7.176 1 86.88 366 PRO A O 1
ATOM 2997 N N . ILE A 1 367 ? 3.295 32.406 -5.754 1 90.38 367 ILE A N 1
ATOM 2998 C CA . ILE A 1 367 ? 3.236 33.406 -6.805 1 90.38 367 ILE A CA 1
ATOM 2999 C C . ILE A 1 367 ? 4.648 33.875 -7.152 1 90.38 367 ILE A C 1
ATOM 3001 O O . ILE A 1 367 ? 5.242 34.688 -6.422 1 90.38 367 ILE A O 1
ATOM 3005 N N . MET A 1 368 ? 5.074 33.375 -8.336 1 93.19 368 MET A N 1
ATOM 3006 C CA . MET A 1 368 ? 6.445 33.656 -8.758 1 93.19 368 MET A CA 1
ATOM 3007 C C . MET A 1 368 ? 6.512 34.969 -9.555 1 93.19 368 MET A C 1
ATOM 3009 O O . MET A 1 368 ? 5.832 35.094 -10.578 1 93.19 368 MET A O 1
ATOM 3013 N N . GLU A 1 369 ? 7.273 35.969 -9 1 95.06 369 GLU A N 1
ATOM 3014 C CA . GLU A 1 369 ? 7.445 37.25 -9.664 1 95.06 369 GLU A CA 1
ATOM 3015 C C . GLU A 1 369 ? 8.914 37.688 -9.664 1 95.06 369 GLU A C 1
ATOM 3017 O O . GLU A 1 369 ? 9.68 37.281 -8.797 1 95.06 369 GLU A O 1
ATOM 3022 N N . ASN A 1 370 ? 9.281 38.406 -10.703 1 96.06 370 ASN A N 1
ATOM 3023 C CA . ASN A 1 370 ? 10.617 39 -10.734 1 96.06 370 ASN A CA 1
ATOM 3024 C C . ASN A 1 370 ? 10.75 40.156 -9.742 1 96.06 370 ASN A C 1
ATOM 3026 O O . ASN A 1 370 ? 10.164 41.219 -9.938 1 96.06 370 ASN A O 1
ATOM 3030 N N . LEU A 1 371 ? 11.438 39.938 -8.648 1 95.56 371 LEU A N 1
ATOM 3031 C CA . LEU A 1 371 ? 11.523 40.906 -7.562 1 95.56 371 LEU A CA 1
ATOM 3032 C C . LEU A 1 371 ? 12.969 41.312 -7.297 1 95.56 371 LEU A C 1
ATOM 3034 O O . LEU A 1 371 ? 13.875 40.469 -7.43 1 95.56 371 LEU A O 1
ATOM 3038 N N . LYS A 1 372 ? 13.125 42.562 -6.957 1 96 372 LYS A N 1
ATOM 3039 C CA . LYS A 1 372 ? 14.422 43.031 -6.453 1 96 372 LYS A CA 1
ATOM 3040 C C . LYS A 1 372 ? 14.617 42.625 -4.996 1 96 372 LYS A C 1
ATOM 3042 O O . LYS A 1 372 ? 13.992 43.188 -4.098 1 96 372 LYS A O 1
ATOM 3047 N N . LEU A 1 373 ? 15.57 41.75 -4.789 1 96.12 373 LEU A N 1
ATOM 3048 C CA . LEU A 1 373 ? 15.742 41.156 -3.461 1 96.12 373 LEU A CA 1
ATOM 3049 C C . LEU A 1 373 ? 16.25 42.188 -2.469 1 96.12 373 LEU A C 1
ATOM 3051 O O . LEU A 1 373 ? 15.914 42.156 -1.285 1 96.12 373 LEU A O 1
ATOM 3055 N N . SER A 1 374 ? 17.016 43.125 -2.953 1 95.75 374 SER A N 1
ATOM 3056 C CA . SER A 1 374 ? 17.531 44.188 -2.1 1 95.75 374 SER A CA 1
ATOM 3057 C C . SER A 1 374 ? 16.406 45.062 -1.522 1 95.75 374 SER A C 1
ATOM 3059 O O . SER A 1 374 ? 16.5 45.5 -0.382 1 95.75 374 SER A O 1
ATOM 3061 N N . GLU A 1 375 ? 15.367 45.188 -2.279 1 96.12 375 GLU A N 1
ATOM 3062 C CA . GLU A 1 375 ? 14.234 46 -1.824 1 96.12 375 GLU A CA 1
ATOM 3063 C C . GLU A 1 375 ? 13.484 45.281 -0.701 1 96.12 375 GLU A C 1
ATOM 3065 O O . GLU A 1 375 ? 13 45.938 0.232 1 96.12 375 GLU A O 1
ATOM 3070 N N . ILE A 1 376 ? 13.406 44 -0.843 1 95.81 376 ILE A N 1
ATOM 3071 C CA . ILE A 1 376 ? 12.75 43.25 0.203 1 95.81 376 ILE A CA 1
ATOM 3072 C C . ILE A 1 376 ? 13.562 43.344 1.496 1 95.81 376 ILE A C 1
ATOM 3074 O O . ILE A 1 376 ? 12.992 43.5 2.578 1 95.81 376 ILE A O 1
ATOM 3078 N N . MET A 1 377 ? 14.828 43.312 1.387 1 96.56 377 MET A N 1
ATOM 3079 C CA . MET A 1 377 ? 15.703 43.406 2.555 1 96.56 377 MET A CA 1
ATOM 3080 C C . MET A 1 377 ? 15.602 44.781 3.195 1 96.56 377 MET A C 1
ATOM 3082 O O . MET A 1 377 ? 15.609 44.906 4.422 1 96.56 377 MET A O 1
ATOM 3086 N N . LYS A 1 378 ? 15.5 45.812 2.391 1 96 378 LYS A N 1
ATOM 3087 C CA . LYS A 1 378 ? 15.375 47.156 2.904 1 96 378 LYS A CA 1
ATOM 3088 C C . LYS A 1 378 ? 14.117 47.312 3.76 1 96 378 LYS A C 1
ATOM 3090 O O . LYS A 1 378 ? 14.133 48 4.773 1 96 378 LYS A O 1
ATOM 3095 N N . GLU A 1 379 ? 13.125 46.656 3.279 1 92.81 379 GLU A N 1
ATOM 3096 C CA . GLU A 1 379 ? 11.883 46.688 4.051 1 92.81 379 GLU A CA 1
ATOM 3097 C C . GLU A 1 379 ? 12.07 46.031 5.418 1 92.81 379 GLU A C 1
ATOM 3099 O O . GLU A 1 379 ? 11.578 46.531 6.426 1 92.81 379 GLU A O 1
ATOM 3104 N N . SER A 1 380 ? 12.781 44.938 5.41 1 92.94 380 SER A N 1
ATOM 3105 C CA . SER A 1 380 ? 13.055 44.219 6.66 1 92.94 380 SER A CA 1
ATOM 3106 C C . SER A 1 380 ? 13.906 45.094 7.598 1 92.94 380 SER A C 1
ATOM 3108 O O . SER A 1 380 ? 13.672 45.125 8.805 1 92.94 380 SER A O 1
ATOM 3110 N N . VAL A 1 381 ? 14.852 45.75 7.062 1 94.69 381 VAL A N 1
ATOM 3111 C CA . VAL A 1 381 ? 15.734 46.625 7.844 1 94.69 381 VAL A CA 1
ATOM 3112 C C . VAL A 1 381 ? 14.93 47.75 8.484 1 94.69 381 VAL A C 1
ATOM 3114 O O . VAL A 1 381 ? 15.141 48.094 9.648 1 94.69 381 VAL A O 1
ATOM 3117 N N . LYS A 1 382 ? 14 48.25 7.73 1 89.75 382 LYS A N 1
ATOM 3118 C CA . LYS A 1 382 ? 13.141 49.312 8.242 1 89.75 382 LYS A CA 1
ATOM 3119 C C . LYS A 1 382 ? 12.289 48.812 9.414 1 89.75 382 LYS A C 1
ATOM 3121 O O . LYS A 1 382 ? 12.109 49.531 10.391 1 89.75 382 LYS A O 1
ATOM 3126 N N . ASN A 1 383 ? 11.891 47.656 9.312 1 83.5 383 ASN A N 1
ATOM 3127 C CA . ASN A 1 383 ? 11.031 47.062 10.336 1 83.5 383 ASN A CA 1
ATOM 3128 C C . ASN A 1 383 ? 11.789 46.844 11.641 1 83.5 383 ASN A C 1
ATOM 3130 O O . ASN A 1 383 ? 11.188 46.812 12.719 1 83.5 383 ASN A O 1
ATOM 3134 N N . HIS A 1 384 ? 13.109 46.688 11.555 1 88.56 384 HIS A N 1
ATOM 3135 C CA . HIS A 1 384 ? 13.914 46.406 12.742 1 88.56 384 HIS A CA 1
ATOM 3136 C C . HIS A 1 384 ? 14.828 47.594 13.07 1 88.56 384 HIS A C 1
ATOM 3138 O O . HIS A 1 384 ? 15.867 47.406 13.711 1 88.56 384 HIS A O 1
ATOM 3144 N N . HIS A 1 385 ? 14.469 48.719 12.625 1 88.62 385 HIS A N 1
ATOM 3145 C CA . HIS A 1 385 ? 15.312 49.906 12.758 1 88.62 385 HIS A CA 1
ATOM 3146 C C . HIS A 1 385 ? 15.617 50.188 14.227 1 88.62 385 HIS A C 1
ATOM 3148 O O . HIS A 1 385 ? 16.75 50.562 14.57 1 88.62 385 HIS A O 1
ATOM 3154 N N . ASP A 1 386 ? 14.68 50.031 15.117 1 84.75 386 ASP A N 1
ATOM 3155 C CA . ASP A 1 386 ? 14.852 50.344 16.531 1 84.75 386 ASP A CA 1
ATOM 3156 C C . ASP A 1 386 ? 15.875 49.406 17.188 1 84.75 386 ASP A C 1
ATOM 3158 O O . ASP A 1 386 ? 16.734 49.875 17.953 1 84.75 386 ASP A O 1
ATOM 3162 N N . LEU A 1 387 ? 15.758 48.219 16.844 1 86.62 387 LEU A N 1
ATOM 3163 C CA . LEU A 1 387 ? 16.688 47.25 17.422 1 86.62 387 LEU A CA 1
ATOM 3164 C C . LEU A 1 387 ? 18.094 47.5 16.906 1 86.62 387 LEU A C 1
ATOM 3166 O O . LEU A 1 387 ? 19.062 47.344 17.656 1 86.62 387 LEU A O 1
ATOM 3170 N N . ILE A 1 388 ? 18.188 47.844 15.617 1 93.81 388 ILE A N 1
ATOM 3171 C CA . ILE A 1 388 ? 19.484 48.125 14.992 1 93.81 388 ILE A CA 1
ATOM 3172 C C . ILE A 1 388 ? 20.125 49.344 15.648 1 93.81 388 ILE A C 1
ATOM 3174 O O . ILE A 1 388 ? 21.328 49.312 15.938 1 93.81 388 ILE A O 1
ATOM 3178 N N . ALA A 1 389 ? 19.281 50.281 15.938 1 92.31 389 ALA A N 1
ATOM 3179 C CA . ALA A 1 389 ? 19.75 51.5 16.562 1 92.31 389 ALA A CA 1
ATOM 3180 C C . ALA A 1 389 ? 20.156 51.281 18.016 1 92.31 389 ALA A C 1
ATOM 3182 O O . ALA A 1 389 ? 21.172 51.781 18.484 1 92.31 389 ALA A O 1
ATOM 3183 N N . GLU A 1 390 ? 19.391 50.5 18.672 1 90.62 390 GLU A N 1
ATOM 3184 C CA . GLU A 1 390 ? 19.625 50.219 20.094 1 90.62 390 GLU A CA 1
ATOM 3185 C C . GLU A 1 390 ? 20.984 49.531 20.281 1 90.62 390 GLU A C 1
ATOM 3187 O O . GLU A 1 390 ? 21.672 49.75 21.266 1 90.62 390 GLU A O 1
ATOM 3192 N N . LYS A 1 391 ? 21.328 48.75 19.391 1 93.75 391 LYS A N 1
ATOM 3193 C CA . LYS A 1 391 ? 22.578 48 19.484 1 93.75 391 LYS A CA 1
ATOM 3194 C C . LYS A 1 391 ? 23.703 48.688 18.719 1 93.75 391 LYS A C 1
ATOM 3196 O O . LYS A 1 391 ? 24.797 48.156 18.594 1 93.75 391 LYS A O 1
ATOM 3201 N N . ASN A 1 392 ? 23.391 49.875 18.141 1 96.5 392 ASN A N 1
ATOM 3202 C CA . ASN A 1 392 ? 24.359 50.656 17.375 1 96.5 392 ASN A CA 1
ATOM 3203 C C . ASN A 1 392 ? 25.016 49.844 16.281 1 96.5 392 ASN A C 1
ATOM 3205 O O . ASN A 1 392 ? 26.234 49.812 16.156 1 96.5 392 ASN A O 1
ATOM 3209 N N . LEU A 1 393 ? 24.234 49.125 15.586 1 97.38 393 LEU A N 1
ATOM 3210 C CA . LEU A 1 393 ? 24.734 48.281 14.508 1 97.38 393 LEU A CA 1
ATOM 3211 C C . LEU A 1 393 ? 24.766 49.031 13.188 1 97.38 393 LEU A C 1
ATOM 3213 O O . LEU A 1 393 ? 23.953 49.938 12.961 1 97.38 393 LEU A O 1
ATOM 3217 N N . LYS A 1 394 ? 25.719 48.75 12.344 1 97.5 394 LYS A N 1
ATOM 3218 C CA . LYS A 1 394 ? 25.781 49.281 10.984 1 97.5 394 LYS A CA 1
ATOM 3219 C C . LYS A 1 394 ? 25.312 48.25 9.969 1 97.5 394 LYS A C 1
ATOM 3221 O O . LYS A 1 394 ? 25.906 47.188 9.852 1 97.5 394 LYS A O 1
ATOM 3226 N N . VAL A 1 395 ? 24.203 48.562 9.297 1 97.94 395 VAL A N 1
ATOM 3227 C CA . VAL A 1 395 ? 23.672 47.625 8.297 1 97.94 395 VAL A CA 1
ATOM 3228 C C . VAL A 1 395 ? 23.953 48.188 6.895 1 97.94 395 VAL A C 1
ATOM 3230 O O . VAL A 1 395 ? 23.594 49.312 6.574 1 97.94 395 VAL A O 1
ATOM 3233 N N . THR A 1 396 ? 24.641 47.375 6.047 1 97.44 396 THR A N 1
ATOM 3234 C CA . THR A 1 396 ? 24.953 47.781 4.68 1 97.44 396 THR A CA 1
ATOM 3235 C C . THR A 1 396 ? 24.297 46.844 3.678 1 97.44 396 THR A C 1
ATOM 3237 O O . THR A 1 396 ? 24.375 45.625 3.826 1 97.44 396 THR A O 1
ATOM 3240 N N . ILE A 1 397 ? 23.594 47.375 2.74 1 96.94 397 ILE A N 1
ATOM 3241 C CA . ILE A 1 397 ? 22.984 46.594 1.658 1 96.94 397 ILE A CA 1
ATOM 3242 C C . ILE A 1 397 ? 23.672 46.938 0.338 1 96.94 397 ILE A C 1
ATOM 3244 O O . ILE A 1 397 ? 23.719 48.094 -0.069 1 96.94 397 ILE A O 1
ATOM 3248 N N . LYS A 1 398 ? 24.266 45.938 -0.263 1 95.38 398 LYS A N 1
ATOM 3249 C CA . LYS A 1 398 ? 24.969 46.125 -1.523 1 95.38 398 LYS A CA 1
ATOM 3250 C C . LYS A 1 398 ? 24.344 45.281 -2.637 1 95.38 398 LYS A C 1
ATOM 3252 O O . LYS A 1 398 ? 23.859 44.188 -2.391 1 95.38 398 LYS A O 1
ATOM 3257 N N . GLY A 1 399 ? 24.344 45.812 -3.807 1 92.25 399 GLY A N 1
ATOM 3258 C CA . GLY A 1 399 ? 23.906 45.062 -4.965 1 92.25 399 GLY A CA 1
ATOM 3259 C C . GLY A 1 399 ? 22.422 45.188 -5.227 1 92.25 399 GLY A C 1
ATOM 3260 O O . GLY A 1 399 ? 21.688 45.75 -4.422 1 92.25 399 GLY A O 1
ATOM 3261 N N . GLU A 1 400 ? 21.922 44.719 -6.418 1 90.06 400 GLU A N 1
ATOM 3262 C CA . GLU A 1 400 ? 20.531 44.812 -6.836 1 90.06 400 GLU A CA 1
ATOM 3263 C C . GLU A 1 400 ? 20.078 43.562 -7.598 1 90.06 400 GLU A C 1
ATOM 3265 O O . GLU A 1 400 ? 19.438 43.688 -8.641 1 90.06 400 GLU A O 1
ATOM 3270 N N . LYS A 1 401 ? 20.375 42.5 -6.996 1 91.06 401 LYS A N 1
ATOM 3271 C CA . LYS A 1 401 ? 20.016 41.25 -7.652 1 91.06 401 LYS A CA 1
ATOM 3272 C C . LYS A 1 401 ? 18.5 41.062 -7.711 1 91.06 401 LYS A C 1
ATOM 3274 O O . LYS A 1 401 ? 17.797 41.375 -6.738 1 91.06 401 LYS A O 1
ATOM 3279 N N . SER A 1 402 ? 17.984 40.688 -8.898 1 94.25 402 SER A N 1
ATOM 3280 C CA . SER A 1 402 ? 16.594 40.312 -9.086 1 94.25 402 SER A CA 1
ATOM 3281 C C . SER A 1 402 ? 16.469 38.812 -9.406 1 94.25 402 SER A C 1
ATOM 3283 O O . SER A 1 402 ? 17.391 38.219 -9.969 1 94.25 402 SER A O 1
ATOM 3285 N N . ASP A 1 403 ? 15.438 38.281 -8.867 1 94 403 ASP A N 1
ATOM 3286 C CA . ASP A 1 403 ? 15.172 36.875 -9.148 1 94 403 ASP A CA 1
ATOM 3287 C C . ASP A 1 403 ? 13.664 36.594 -9.188 1 94 403 ASP A C 1
ATOM 3289 O O . ASP A 1 403 ? 12.867 37.438 -8.742 1 94 403 ASP A O 1
ATOM 3293 N N . ILE A 1 404 ? 13.336 35.406 -9.812 1 94.88 404 ILE A N 1
ATOM 3294 C CA . ILE A 1 404 ? 11.945 35 -9.852 1 94.88 404 ILE A CA 1
ATOM 3295 C C . ILE A 1 404 ? 11.609 34.188 -8.594 1 94.88 404 ILE A C 1
ATOM 3297 O O . ILE A 1 404 ? 11.961 33.031 -8.484 1 94.88 404 ILE A O 1
ATOM 3301 N N . VAL A 1 405 ? 10.992 34.875 -7.625 1 94.44 405 VAL A N 1
ATOM 3302 C CA . VAL A 1 405 ? 10.695 34.25 -6.336 1 94.44 405 VAL A CA 1
ATOM 3303 C C . VAL A 1 405 ? 9.344 34.75 -5.824 1 94.44 405 VAL A C 1
ATOM 3305 O O . VAL A 1 405 ? 8.734 35.625 -6.426 1 94.44 405 VAL A O 1
ATOM 3308 N N . ASP A 1 406 ? 8.852 34.125 -4.828 1 94.06 406 ASP A N 1
ATOM 3309 C CA . ASP A 1 406 ? 7.648 34.562 -4.125 1 94.06 406 ASP A CA 1
ATOM 3310 C C . ASP A 1 406 ? 7.988 35.625 -3.07 1 94.06 406 ASP A C 1
ATOM 3312 O O . ASP A 1 406 ? 8.898 35.406 -2.26 1 94.06 406 ASP A O 1
ATOM 3316 N N . TYR A 1 407 ? 7.273 36.719 -3.059 1 93.81 407 TYR A N 1
ATOM 3317 C CA . TYR A 1 407 ? 7.555 37.844 -2.189 1 93.81 407 TYR A CA 1
ATOM 3318 C C . TYR A 1 407 ? 7.469 37.438 -0.722 1 93.81 407 TYR A C 1
ATOM 3320 O O . TYR A 1 407 ? 8.391 37.719 0.056 1 93.81 407 TYR A O 1
ATOM 3328 N N . ASP A 1 408 ? 6.41 36.781 -0.339 1 91.5 408 ASP A N 1
ATOM 3329 C CA . ASP A 1 408 ? 6.184 36.438 1.064 1 91.5 408 ASP A CA 1
ATOM 3330 C C . ASP A 1 408 ? 7.234 35.469 1.576 1 91.5 408 ASP A C 1
ATOM 3332 O O . ASP A 1 408 ? 7.688 35.562 2.717 1 91.5 408 ASP A O 1
ATOM 3336 N N . HIS A 1 409 ? 7.645 34.594 0.702 1 93.31 409 HIS A N 1
ATOM 3337 C CA . HIS A 1 409 ? 8.711 33.656 1.072 1 93.31 409 HIS A CA 1
ATOM 3338 C C . HIS A 1 409 ? 9.984 34.406 1.456 1 93.31 409 HIS A C 1
ATOM 3340 O O . HIS A 1 409 ? 10.516 34.219 2.553 1 93.31 409 HIS A O 1
ATOM 3346 N N . PHE A 1 410 ? 10.344 35.25 0.647 1 95.19 410 PHE A N 1
ATOM 3347 C CA . PHE A 1 410 ? 11.641 35.875 0.852 1 95.19 410 PHE A CA 1
ATOM 3348 C C . PHE A 1 410 ? 11.539 36.969 1.901 1 95.19 410 PHE A C 1
ATOM 3350 O O . PHE A 1 410 ? 12.516 37.25 2.609 1 95.19 410 PHE A O 1
ATOM 3357 N N . ARG A 1 411 ? 10.398 37.625 2.045 1 94 411 ARG A N 1
ATOM 3358 C CA . ARG A 1 411 ? 10.211 38.562 3.139 1 94 411 ARG A CA 1
ATOM 3359 C C . ARG A 1 411 ? 10.445 37.906 4.488 1 94 411 ARG A C 1
ATOM 3361 O O . ARG A 1 411 ? 11.156 38.438 5.34 1 94 411 ARG A O 1
ATOM 3368 N N . ILE A 1 412 ? 9.875 36.688 4.648 1 91.69 412 ILE A N 1
ATOM 3369 C CA . ILE A 1 412 ? 10.016 35.969 5.906 1 91.69 412 ILE A CA 1
ATOM 3370 C C . ILE A 1 412 ? 11.453 35.469 6.07 1 91.69 412 ILE A C 1
ATOM 3372 O O . ILE A 1 412 ? 12.031 35.562 7.156 1 91.69 412 ILE A O 1
ATOM 3376 N N . ILE A 1 413 ? 12.023 35 4.965 1 94.75 413 ILE A N 1
ATOM 3377 C CA . ILE A 1 413 ? 13.406 34.531 4.98 1 94.75 413 ILE A CA 1
ATOM 3378 C C . ILE A 1 413 ? 14.336 35.656 5.441 1 94.75 413 ILE A C 1
ATOM 3380 O O . ILE A 1 413 ? 15.102 35.469 6.387 1 94.75 413 ILE A O 1
ATOM 3384 N N . PHE A 1 414 ? 14.211 36.844 4.84 1 96.38 414 PHE A N 1
ATOM 3385 C CA . PHE A 1 414 ? 15.094 37.969 5.133 1 96.38 414 PHE A CA 1
ATOM 3386 C C . PHE A 1 414 ? 14.844 38.5 6.535 1 96.38 414 PHE A C 1
ATOM 3388 O O . PHE A 1 414 ? 15.781 38.875 7.238 1 96.38 414 PHE A O 1
ATOM 3395 N N . ASP A 1 415 ? 13.609 38.469 6.918 1 92.75 415 ASP A N 1
ATOM 3396 C CA . ASP A 1 415 ? 13.273 38.906 8.266 1 92.75 415 ASP A CA 1
ATOM 3397 C C . ASP A 1 415 ? 13.938 38.031 9.32 1 92.75 415 ASP A C 1
ATOM 3399 O O . ASP A 1 415 ? 14.484 38.562 10.305 1 92.75 415 ASP A O 1
ATOM 3403 N N . ASN A 1 416 ? 13.938 36.781 9.086 1 91.5 416 ASN A N 1
ATOM 3404 C CA . ASN A 1 416 ? 14.523 35.875 10.039 1 91.5 416 ASN A CA 1
ATOM 3405 C C . ASN A 1 416 ? 16.047 35.969 10.055 1 91.5 416 ASN A C 1
ATOM 3407 O O . ASN A 1 416 ? 16.656 35.906 11.125 1 91.5 416 ASN A O 1
ATOM 3411 N N . LEU A 1 417 ? 16.578 36.094 8.906 1 95.38 417 LEU A N 1
ATOM 3412 C CA . LEU A 1 417 ? 18.031 36.188 8.812 1 95.38 417 LEU A CA 1
ATOM 3413 C C . LEU A 1 417 ? 18.531 37.469 9.461 1 95.38 417 LEU A C 1
ATOM 3415 O O . LEU A 1 417 ? 19.547 37.469 10.18 1 95.38 417 LEU A O 1
ATOM 3419 N N . LEU A 1 418 ? 17.859 38.531 9.164 1 95.25 418 LEU A N 1
ATOM 3420 C CA . LEU A 1 418 ? 18.234 39.812 9.742 1 95.25 418 LEU A CA 1
ATOM 3421 C C . LEU A 1 418 ? 18.078 39.812 11.258 1 95.25 418 LEU A C 1
ATOM 3423 O O . LEU A 1 418 ? 18.938 40.312 11.992 1 95.25 418 LEU A O 1
ATOM 3427 N N . LYS A 1 419 ? 16.938 39.25 11.703 1 90.25 419 LYS A N 1
ATOM 3428 C CA . LYS A 1 419 ? 16.703 39.125 13.133 1 90.25 419 LYS A CA 1
ATOM 3429 C C . LYS A 1 419 ? 17.828 38.344 13.812 1 90.25 419 LYS A C 1
ATOM 3431 O O . LYS A 1 419 ? 18.297 38.719 14.891 1 90.25 419 LYS A O 1
ATOM 3436 N N . ASN A 1 420 ? 18.234 37.344 13.188 1 90.94 420 ASN A N 1
ATOM 3437 C CA . ASN A 1 420 ? 19.328 36.531 13.719 1 90.94 420 ASN A CA 1
ATOM 3438 C C . ASN A 1 420 ? 20.641 37.312 13.766 1 90.94 420 ASN A C 1
ATOM 3440 O O . ASN A 1 420 ? 21.375 37.219 14.742 1 90.94 420 ASN A O 1
ATOM 3444 N N . ALA A 1 421 ? 20.875 38 12.711 1 94.44 421 ALA A N 1
ATOM 3445 C CA . ALA A 1 421 ? 22.094 38.812 12.633 1 94.44 421 ALA A CA 1
ATOM 3446 C C . ALA A 1 421 ? 22.109 39.875 13.727 1 94.44 421 ALA A C 1
ATOM 3448 O O . ALA A 1 421 ? 23.141 40.094 14.375 1 94.44 421 ALA A O 1
ATOM 3449 N N . ILE A 1 422 ? 21.016 40.5 13.961 1 93.69 422 ILE A N 1
ATOM 3450 C CA . ILE A 1 422 ? 20.906 41.531 14.969 1 93.69 422 ILE A CA 1
ATOM 3451 C C . ILE A 1 422 ? 21.109 40.938 16.359 1 93.69 422 ILE A C 1
ATOM 3453 O O . ILE A 1 422 ? 21.828 41.5 17.188 1 93.69 422 ILE A O 1
ATOM 3457 N N . GLU A 1 423 ? 20.484 39.812 16.562 1 89.62 423 GLU A N 1
ATOM 3458 C CA . GLU A 1 423 ? 20.5 39.188 17.875 1 89.62 423 GLU A CA 1
ATOM 3459 C C . GLU A 1 423 ? 21.906 38.719 18.266 1 89.62 423 GLU A C 1
ATOM 3461 O O . GLU A 1 423 ? 22.312 38.875 19.422 1 89.62 423 GLU A O 1
ATOM 3466 N N . TYR A 1 424 ? 22.656 38.312 17.344 1 91 424 TYR A N 1
ATOM 3467 C CA . TYR A 1 424 ? 23.891 37.625 17.703 1 91 424 TYR A CA 1
ATOM 3468 C C . TYR A 1 424 ? 25.109 38.469 17.422 1 91 424 TYR A C 1
ATOM 3470 O O . TYR A 1 424 ? 26.234 38.125 17.797 1 91 424 TYR A O 1
ATOM 3478 N N . THR A 1 425 ? 24.875 39.656 16.781 1 94.69 425 THR A N 1
ATOM 3479 C CA . THR A 1 425 ? 25.984 40.594 16.562 1 94.69 425 THR A CA 1
ATOM 3480 C C . THR A 1 425 ? 26.281 41.406 17.812 1 94.69 425 THR A C 1
ATOM 3482 O O . THR A 1 425 ? 25.359 41.844 18.5 1 94.69 425 THR A O 1
ATOM 3485 N N . ASP A 1 426 ? 27.516 41.531 18.188 1 93.81 426 ASP A N 1
ATOM 3486 C CA . ASP A 1 426 ? 27.906 42.344 19.344 1 93.81 426 ASP A CA 1
ATOM 3487 C C . ASP A 1 426 ? 27.594 43.812 19.125 1 93.81 426 ASP A C 1
ATOM 3489 O O . ASP A 1 426 ? 27.422 44.25 18 1 93.81 426 ASP A O 1
ATOM 3493 N N . PHE A 1 427 ? 27.531 44.5 20.281 1 95.12 427 PHE A N 1
ATOM 3494 C CA . PHE A 1 427 ? 27.25 45.938 20.266 1 95.12 427 PHE A CA 1
ATOM 3495 C C . PHE A 1 427 ? 28.234 46.656 19.359 1 95.12 427 PHE A C 1
ATOM 3497 O O . PHE A 1 427 ? 29.438 46.438 19.438 1 95.12 427 PHE A O 1
ATOM 3504 N N . GLY A 1 428 ? 27.734 47.469 18.484 1 96.38 428 GLY A N 1
ATOM 3505 C CA . GLY A 1 428 ? 28.562 48.281 17.594 1 96.38 428 GLY A CA 1
ATOM 3506 C C . GLY A 1 428 ? 29.078 47.5 16.406 1 96.38 428 GLY A C 1
ATOM 3507 O O . GLY A 1 428 ? 29.953 47.969 15.672 1 96.38 428 GLY A O 1
ATOM 3508 N N . GLY A 1 429 ? 28.516 46.375 16.219 1 96.69 429 GLY A N 1
ATOM 3509 C CA . GLY A 1 429 ? 28.984 45.531 15.141 1 96.69 429 GLY A CA 1
ATOM 3510 C C . GLY A 1 429 ? 28.406 45.906 13.789 1 96.69 429 GLY A C 1
ATOM 3511 O O . GLY A 1 429 ? 27.891 47 13.617 1 96.69 429 GLY A O 1
ATOM 3512 N N . ASN A 1 430 ? 28.719 44.938 12.781 1 97.5 430 ASN A N 1
ATOM 3513 C CA . ASN A 1 430 ? 28.312 45.219 11.398 1 97.5 430 ASN A CA 1
ATOM 3514 C C . ASN A 1 430 ? 27.516 44.031 10.812 1 97.5 430 ASN A C 1
ATOM 3516 O O . ASN A 1 430 ? 27.812 42.875 11.078 1 97.5 430 ASN A O 1
ATOM 3520 N N . ILE A 1 431 ? 26.484 44.375 10.07 1 98.06 431 ILE A N 1
ATOM 3521 C CA . ILE A 1 431 ? 25.703 43.438 9.281 1 98.06 431 ILE A CA 1
ATOM 3522 C C . ILE A 1 431 ? 25.766 43.812 7.805 1 98.06 431 ILE A C 1
ATOM 3524 O O . ILE A 1 431 ? 25.484 44.969 7.441 1 98.06 431 ILE A O 1
ATOM 3528 N N . CYS A 1 432 ? 26.172 42.906 6.934 1 97.81 432 CYS A N 1
ATOM 3529 C CA . CYS A 1 432 ? 26.297 43.156 5.508 1 97.81 432 CYS A CA 1
ATOM 3530 C C . CYS A 1 432 ? 25.391 42.25 4.699 1 97.81 432 CYS A C 1
ATOM 3532 O O . CYS A 1 432 ? 25.438 41.031 4.859 1 97.81 432 CYS A O 1
ATOM 3534 N N . CYS A 1 433 ? 24.516 42.844 3.887 1 97.69 433 CYS A N 1
ATOM 3535 C CA . CYS A 1 433 ? 23.672 42.125 2.951 1 97.69 433 CYS A CA 1
ATOM 3536 C C . CYS A 1 433 ? 24.125 42.344 1.515 1 97.69 433 CYS A C 1
ATOM 3538 O O . CYS A 1 433 ? 23.938 43.406 0.962 1 97.69 433 CYS A O 1
ATOM 3540 N N . ASP A 1 434 ? 24.625 41.344 0.896 1 96.38 434 ASP A N 1
ATOM 3541 C CA . ASP A 1 434 ? 25.203 41.438 -0.447 1 96.38 434 ASP A CA 1
ATOM 3542 C C . ASP A 1 434 ? 24.297 40.719 -1.469 1 96.38 434 ASP A C 1
ATOM 3544 O O . ASP A 1 434 ? 24.062 39.531 -1.364 1 96.38 434 ASP A O 1
ATOM 3548 N N . PHE A 1 435 ? 23.828 41.469 -2.475 1 95.75 435 PHE A N 1
ATOM 3549 C CA . PHE A 1 435 ? 22.953 40.969 -3.52 1 95.75 435 PHE A CA 1
ATOM 3550 C C . PHE A 1 435 ? 23.609 41.094 -4.887 1 95.75 435 PHE A C 1
ATOM 3552 O O . PHE A 1 435 ? 22.938 41.344 -5.887 1 95.75 435 PHE A O 1
ATOM 3559 N N . ASN A 1 436 ? 24.875 41.031 -5.074 1 89.69 436 ASN A N 1
ATOM 3560 C CA . ASN A 1 436 ? 25.562 41.156 -6.355 1 89.69 436 ASN A CA 1
ATOM 3561 C C . ASN A 1 436 ? 25.516 39.875 -7.148 1 89.69 436 ASN A C 1
ATOM 3563 O O . ASN A 1 436 ? 25 39.844 -8.273 1 89.69 436 ASN A O 1
ATOM 3567 N N . ASP A 1 437 ? 26.109 38.812 -6.773 1 85.81 437 ASP A N 1
ATOM 3568 C CA . ASP A 1 437 ? 26.109 37.5 -7.465 1 85.81 437 ASP A CA 1
ATOM 3569 C C . ASP A 1 437 ? 25.359 36.469 -6.656 1 85.81 437 ASP A C 1
ATOM 3571 O O . ASP A 1 437 ? 24.266 36.031 -7.027 1 85.81 437 ASP A O 1
ATOM 3575 N N . VAL A 1 438 ? 25.891 36.219 -5.582 1 89.44 438 VAL A N 1
ATOM 3576 C CA . VAL A 1 438 ? 25.297 35.312 -4.629 1 89.44 438 VAL A CA 1
ATOM 3577 C C . VAL A 1 438 ? 24.719 36.094 -3.449 1 89.44 438 VAL A C 1
ATOM 3579 O O . VAL A 1 438 ? 25.297 37.062 -3.012 1 89.44 438 VAL A O 1
ATOM 3582 N N . ILE A 1 439 ? 23.516 35.75 -3.049 1 94.56 439 ILE A N 1
ATOM 3583 C CA . ILE A 1 439 ? 22.922 36.406 -1.884 1 94.56 439 ILE A CA 1
ATOM 3584 C C . ILE A 1 439 ? 23.688 36 -0.625 1 94.56 439 ILE A C 1
ATOM 3586 O O . ILE A 1 439 ? 23.766 34.812 -0.297 1 94.56 439 ILE A O 1
ATOM 3590 N N . GLU A 1 440 ? 24.25 37 0.004 1 96.38 440 GLU A N 1
ATOM 3591 C CA . GLU A 1 440 ? 25.031 36.75 1.207 1 96.38 440 GLU A CA 1
ATOM 3592 C C . GLU A 1 440 ? 24.656 37.688 2.332 1 96.38 440 GLU A C 1
ATOM 3594 O O . GLU A 1 440 ? 24.625 38.906 2.129 1 96.38 440 GLU A O 1
ATOM 3599 N N . ILE A 1 441 ? 24.359 37.156 3.48 1 97.06 441 ILE A N 1
ATOM 3600 C CA . ILE A 1 441 ? 24.125 37.938 4.688 1 97.06 441 ILE A CA 1
ATOM 3601 C C . ILE A 1 441 ? 25.156 37.594 5.746 1 97.06 441 ILE A C 1
ATOM 3603 O O . ILE A 1 441 ? 25.281 36.406 6.133 1 97.06 441 ILE A O 1
ATOM 3607 N N . SER A 1 442 ? 25.922 38.594 6.18 1 97.25 442 SER A N 1
ATOM 3608 C CA . SER A 1 442 ? 27 38.344 7.141 1 97.25 442 SER A CA 1
ATOM 3609 C C . SER A 1 442 ? 26.922 39.312 8.312 1 97.25 442 SER A C 1
ATOM 3611 O O . SER A 1 442 ? 26.5 40.469 8.148 1 97.25 442 SER A O 1
ATOM 3613 N N . ASN A 1 443 ? 27.25 38.844 9.477 1 96.88 443 ASN A N 1
ATOM 3614 C CA . ASN A 1 443 ? 27.344 39.719 10.648 1 96.88 443 ASN A CA 1
ATOM 3615 C C . ASN A 1 443 ? 28.625 39.469 11.438 1 96.88 443 ASN A C 1
ATOM 3617 O O . ASN A 1 443 ? 29.094 38.344 11.523 1 96.88 443 ASN A O 1
ATOM 3621 N N . ASN A 1 444 ? 29.219 40.531 11.961 1 96 444 ASN A N 1
ATOM 3622 C CA . ASN A 1 444 ? 30.453 40.438 12.742 1 96 444 ASN A CA 1
ATOM 3623 C C . ASN A 1 444 ? 30.578 41.594 13.711 1 96 444 ASN A C 1
ATOM 3625 O O . ASN A 1 444 ? 30.078 42.688 13.445 1 96 444 ASN A O 1
ATOM 3629 N N . PRO A 1 445 ? 31.188 41.469 14.859 1 95.5 445 PRO A N 1
ATOM 3630 C CA . PRO A 1 445 ? 31.703 40.219 15.383 1 95.5 445 PRO A CA 1
ATOM 3631 C C . PRO A 1 445 ? 30.609 39.375 16.062 1 95.5 445 PRO A C 1
ATOM 3633 O O . PRO A 1 445 ? 29.594 39.906 16.5 1 95.5 445 PRO A O 1
ATOM 3636 N N . THR A 1 446 ? 30.656 38.094 15.883 1 92.19 446 THR A N 1
ATOM 3637 C CA . THR A 1 446 ? 29.766 37.156 16.562 1 92.19 446 THR A CA 1
ATOM 3638 C C . THR A 1 446 ? 30.516 35.906 17 1 92.19 446 THR A C 1
ATOM 3640 O O . THR A 1 446 ? 31.594 35.594 16.469 1 92.19 446 THR A O 1
ATOM 3643 N N . THR A 1 447 ? 30.047 35.281 18.078 1 88.75 447 THR A N 1
ATOM 3644 C CA . THR A 1 447 ? 30.609 34.031 18.562 1 88.75 447 THR A CA 1
ATOM 3645 C C . THR A 1 447 ? 29.609 32.875 18.422 1 88.75 447 THR A C 1
ATOM 3647 O O . THR A 1 447 ? 28.484 32.969 18.906 1 88.75 447 THR A O 1
ATOM 3650 N N . VAL A 1 448 ? 30.016 31.969 17.641 1 86.88 448 VAL A N 1
ATOM 3651 C CA . VAL A 1 448 ? 29.156 30.797 17.438 1 86.88 448 VAL A CA 1
ATOM 3652 C C . VAL A 1 448 ? 29.875 29.531 17.859 1 86.88 448 VAL A C 1
ATOM 3654 O O . VAL A 1 448 ? 31.078 29.375 17.609 1 86.88 448 VAL A O 1
ATOM 3657 N N . ASP A 1 449 ? 29.156 28.734 18.641 1 84.12 449 ASP A N 1
ATOM 3658 C CA . ASP A 1 449 ? 29.703 27.438 18.984 1 84.12 449 ASP A CA 1
ATOM 3659 C C . ASP A 1 449 ? 29.812 26.531 17.75 1 84.12 449 ASP A C 1
ATOM 3661 O O . ASP A 1 449 ? 28.812 26.25 17.094 1 84.12 449 ASP A O 1
ATOM 3665 N N . LYS A 1 450 ? 30.984 26.047 17.453 1 81.5 450 LYS A N 1
ATOM 3666 C CA . LYS A 1 450 ? 31.266 25.234 16.266 1 81.5 450 LYS A CA 1
ATOM 3667 C C . LYS A 1 450 ? 30.438 23.953 16.281 1 81.5 450 LYS A C 1
ATOM 3669 O O . LYS A 1 450 ? 30.062 23.438 15.219 1 81.5 450 LYS A O 1
ATOM 3674 N N . ASN A 1 451 ? 30.094 23.516 17.438 1 81.44 451 ASN A N 1
ATOM 3675 C CA . ASN A 1 451 ? 29.328 22.281 17.562 1 81.44 451 ASN A CA 1
ATOM 3676 C C . ASN A 1 451 ? 27.891 22.469 17.109 1 81.44 451 ASN A C 1
ATOM 3678 O O . ASN A 1 451 ? 27.219 21.516 16.719 1 81.44 451 ASN A O 1
ATOM 3682 N N . LEU A 1 452 ? 27.438 23.703 17.078 1 82.5 452 LEU A N 1
ATOM 3683 C CA . LEU A 1 452 ? 26.047 23.984 16.75 1 82.5 452 LEU A CA 1
ATOM 3684 C C . LEU A 1 452 ? 25.906 24.312 15.258 1 82.5 452 LEU A C 1
ATOM 3686 O O . LEU A 1 452 ? 24.797 24.281 14.719 1 82.5 452 LEU A O 1
ATOM 3690 N N . LEU A 1 453 ? 26.984 24.453 14.602 1 85.38 453 LEU A N 1
ATOM 3691 C CA . LEU A 1 453 ? 26.953 24.953 13.227 1 85.38 453 LEU A CA 1
ATOM 3692 C C . LEU A 1 453 ? 26.281 23.938 12.305 1 85.38 453 LEU A C 1
ATOM 3694 O O . LEU A 1 453 ? 25.547 24.312 11.398 1 85.38 453 LEU A O 1
ATOM 3698 N N . ASN A 1 454 ? 26.5 22.703 12.641 1 84.06 454 ASN A N 1
ATOM 3699 C CA . ASN A 1 454 ? 25.953 21.672 11.773 1 84.06 454 ASN A CA 1
ATOM 3700 C C . ASN A 1 454 ? 24.469 21.438 12.039 1 84.06 454 ASN A C 1
ATOM 3702 O O . ASN A 1 454 ? 23.766 20.859 11.203 1 84.06 454 ASN A O 1
ATOM 3706 N N . LYS A 1 455 ? 23.969 22.016 13.109 1 86.5 455 LYS A N 1
ATOM 3707 C CA . LYS A 1 455 ? 22.594 21.75 13.5 1 86.5 455 LYS A CA 1
ATOM 3708 C C . LYS A 1 455 ? 21.797 23.047 13.594 1 86.5 455 LYS A C 1
ATOM 3710 O O . LYS A 1 455 ? 20.688 23.047 14.148 1 86.5 455 LYS A O 1
ATOM 3715 N N . ILE A 1 456 ? 22.25 24.125 13.055 1 86.62 456 ILE A N 1
ATOM 3716 C CA . ILE A 1 456 ? 21.656 25.438 13.266 1 86.62 456 ILE A CA 1
ATOM 3717 C C . ILE A 1 456 ? 20.297 25.516 12.57 1 86.62 456 ILE A C 1
ATOM 3719 O O . ILE A 1 456 ? 19.422 26.266 12.992 1 86.62 456 ILE A O 1
ATOM 3723 N N . THR A 1 457 ? 20.125 24.594 11.578 1 87.19 457 THR A N 1
ATOM 3724 C CA . THR A 1 457 ? 18.859 24.656 10.836 1 87.19 457 THR A CA 1
ATOM 3725 C C . THR A 1 457 ? 17.859 23.641 11.375 1 87.19 457 THR A C 1
ATOM 3727 O O . THR A 1 457 ? 16.75 23.516 10.852 1 87.19 457 THR A O 1
ATOM 3730 N N . HIS A 1 458 ? 18.297 22.969 12.383 1 83.69 458 HIS A N 1
ATOM 3731 C CA . HIS A 1 458 ? 17.359 22.078 13.047 1 83.69 458 HIS A CA 1
ATOM 3732 C C . HIS A 1 458 ? 16.438 22.828 14 1 83.69 458 HIS A C 1
ATOM 3734 O O . HIS A 1 458 ? 16.844 23.828 14.586 1 83.69 458 HIS A O 1
ATOM 3740 N N . PRO A 1 459 ? 15.227 22.344 14.109 1 81.19 459 PRO A N 1
ATOM 3741 C CA . PRO A 1 459 ? 14.289 23.062 14.984 1 81.19 459 PRO A CA 1
ATOM 3742 C C . PRO A 1 459 ? 14.703 23.016 16.453 1 81.19 459 PRO A C 1
ATOM 3744 O O . PRO A 1 459 ? 15.203 22 16.938 1 81.19 459 PRO A O 1
ATOM 3747 N N . PHE A 1 460 ? 14.648 24.172 17.172 1 77.56 460 PHE A N 1
ATOM 3748 C CA . PHE A 1 460 ? 14.836 24.344 18.609 1 77.56 460 PHE A CA 1
ATOM 3749 C C . PHE A 1 460 ? 16.312 24.234 18.984 1 77.56 460 PHE A C 1
ATOM 3751 O O . PHE A 1 460 ? 16.656 23.828 20.094 1 77.56 460 PHE A O 1
ATOM 3758 N N . VAL A 1 461 ? 17.156 24.406 17.953 1 76.88 461 VAL A N 1
ATOM 3759 C CA . VAL A 1 461 ? 18.578 24.484 18.219 1 76.88 461 VAL A CA 1
ATOM 3760 C C . VAL A 1 461 ? 18.984 25.953 18.438 1 76.88 461 VAL A C 1
ATOM 3762 O O . VAL A 1 461 ? 18.781 26.797 17.562 1 76.88 461 VAL A O 1
ATOM 3765 N N . SER A 1 462 ? 19.359 26.281 19.688 1 76.38 462 SER A N 1
ATOM 3766 C CA . SER A 1 462 ? 19.766 27.641 20 1 76.38 462 SER A CA 1
ATOM 3767 C C . SER A 1 462 ? 21.016 27.656 20.859 1 76.38 462 SER A C 1
ATOM 3769 O O . SER A 1 462 ? 21.344 26.656 21.516 1 76.38 462 SER A O 1
ATOM 3771 N N . SER A 1 463 ? 21.812 28.766 20.688 1 71.5 463 SER A N 1
ATOM 3772 C CA . SER A 1 463 ? 22.984 28.906 21.531 1 71.5 463 SER A CA 1
ATOM 3773 C C . SER A 1 463 ? 22.609 29.219 22.969 1 71.5 463 SER A C 1
ATOM 3775 O O . SER A 1 463 ? 21.531 29.734 23.234 1 71.5 463 SER A O 1
ATOM 3777 N N . THR A 1 464 ? 23.297 28.688 23.969 1 58.75 464 THR A N 1
ATOM 3778 C CA . THR A 1 464 ? 23.078 28.859 25.406 1 58.75 464 THR A CA 1
ATOM 3779 C C . THR A 1 464 ? 22.984 30.344 25.766 1 58.75 464 THR A C 1
ATOM 3781 O O . THR A 1 464 ? 22.391 30.703 26.781 1 58.75 464 THR A O 1
ATOM 3784 N N . LYS A 1 465 ? 23.641 31.156 25.031 1 56.5 465 LYS A N 1
ATOM 3785 C CA . LYS A 1 465 ? 23.75 32.531 25.469 1 56.5 465 LYS A CA 1
ATOM 3786 C C . LYS A 1 465 ? 22.453 33.312 25.219 1 56.5 465 LYS A C 1
ATOM 3788 O O . LYS A 1 465 ? 22.125 34.25 25.938 1 56.5 465 LYS A O 1
ATOM 3793 N N . ASN A 1 466 ? 21.828 32.938 24.047 1 55.66 466 ASN A N 1
ATOM 3794 C CA . ASN A 1 466 ? 20.656 33.75 23.719 1 55.66 466 ASN A CA 1
ATOM 3795 C C . ASN A 1 466 ? 19.391 32.906 23.656 1 55.66 466 ASN A C 1
ATOM 3797 O O . ASN A 1 466 ? 19.438 31.719 23.328 1 55.66 466 ASN A O 1
ATOM 3801 N N . LYS A 1 467 ? 18.422 33.375 24.344 1 59.19 467 LYS A N 1
ATOM 3802 C CA . LYS A 1 467 ? 17.109 32.781 24.594 1 59.19 467 LYS A CA 1
ATOM 3803 C C . LYS A 1 467 ? 16.297 32.656 23.312 1 59.19 467 LYS A C 1
ATOM 3805 O O . LYS A 1 467 ? 15.07 32.781 23.312 1 59.19 467 LYS A O 1
ATOM 3810 N N . SER A 1 468 ? 17.156 32.5 22.188 1 64.69 468 SER A N 1
ATOM 3811 C CA . SER A 1 468 ? 16.312 32.312 21 1 64.69 468 SER A CA 1
ATOM 3812 C C . SER A 1 468 ? 15.719 30.906 20.953 1 64.69 468 SER A C 1
ATOM 3814 O O . SER A 1 468 ? 16.297 29.969 21.5 1 64.69 468 SER A O 1
ATOM 3816 N N . LYS A 1 469 ? 14.508 30.641 20.422 1 68.19 469 LYS A N 1
ATOM 3817 C CA . LYS A 1 469 ? 13.766 29.391 20.453 1 68.19 469 LYS A CA 1
ATOM 3818 C C . LYS A 1 469 ? 14.266 28.438 19.359 1 68.19 469 LYS A C 1
ATOM 3820 O O . LYS A 1 469 ? 13.922 27.25 19.359 1 68.19 469 LYS A O 1
ATOM 3825 N N . GLY A 1 470 ? 15.312 29 18.516 1 76.5 470 GLY A N 1
ATOM 3826 C CA . GLY A 1 470 ? 15.961 28.125 17.531 1 76.5 470 GLY A CA 1
ATOM 3827 C C . GLY A 1 470 ? 15.031 27.672 16.438 1 76.5 470 GLY A C 1
ATOM 3828 O O . GLY A 1 470 ? 15.117 26.531 15.977 1 76.5 470 GLY A O 1
ATOM 3829 N N . ILE A 1 471 ? 14.148 28.484 15.977 1 82.56 471 ILE A N 1
ATOM 3830 C CA . ILE A 1 471 ? 13.203 28.062 14.945 1 82.56 471 ILE A CA 1
ATOM 3831 C C . ILE A 1 471 ? 13.43 28.875 13.68 1 82.56 471 ILE A C 1
ATOM 3833 O O . ILE A 1 471 ? 13.109 28.422 12.578 1 82.56 471 ILE A O 1
ATOM 3837 N N . GLY A 1 472 ? 14.016 30.031 13.789 1 87.5 472 GLY A N 1
ATOM 3838 C CA . GLY A 1 472 ? 14.164 30.953 12.664 1 87.5 472 GLY A CA 1
ATOM 3839 C C . GLY A 1 472 ? 14.914 30.344 11.492 1 87.5 472 GLY A C 1
ATOM 3840 O O . GLY A 1 472 ? 14.422 30.375 10.359 1 87.5 472 GLY A O 1
ATOM 3841 N N . MET A 1 473 ? 15.992 29.688 11.797 1 89.75 473 MET A N 1
ATOM 3842 C CA . MET A 1 473 ? 16.828 29.141 10.734 1 89.75 473 MET A CA 1
ATOM 3843 C C . MET A 1 473 ? 16.172 27.906 10.102 1 89.75 473 MET A C 1
ATOM 3845 O O . MET A 1 473 ? 16.359 27.641 8.914 1 89.75 473 MET A O 1
ATOM 3849 N N . TYR A 1 474 ? 15.508 27.25 10.891 1 88.69 474 TYR A N 1
ATOM 3850 C CA . TYR A 1 474 ? 14.742 26.125 10.375 1 88.69 474 TYR A CA 1
ATOM 3851 C C . TYR A 1 474 ? 13.727 26.578 9.328 1 88.69 474 TYR A C 1
ATOM 3853 O O . TYR A 1 474 ? 13.594 25.969 8.273 1 88.69 474 TYR A O 1
ATOM 3861 N N . ILE A 1 475 ? 13.031 27.656 9.633 1 88.94 475 ILE A N 1
ATOM 3862 C CA . ILE A 1 475 ? 12.039 28.234 8.734 1 88.94 475 ILE A CA 1
ATOM 3863 C C . ILE A 1 475 ? 12.727 28.703 7.445 1 88.94 475 ILE A C 1
ATOM 3865 O O . ILE A 1 475 ? 12.227 28.453 6.348 1 88.94 475 ILE A O 1
ATOM 3869 N N . VAL A 1 476 ? 13.82 29.312 7.637 1 93.25 476 VAL A N 1
ATOM 3870 C CA . VAL A 1 476 ? 14.57 29.844 6.5 1 93.25 476 VAL A CA 1
ATOM 3871 C C . VAL A 1 476 ? 14.922 28.688 5.547 1 93.25 476 VAL A C 1
ATOM 3873 O O . VAL A 1 476 ? 14.672 28.781 4.344 1 93.25 476 VAL A O 1
ATOM 3876 N N . GLU A 1 477 ? 15.453 27.672 6.059 1 92.62 477 GLU A N 1
ATOM 3877 C CA . GLU A 1 477 ? 15.867 26.547 5.23 1 92.62 477 GLU A CA 1
ATOM 3878 C C . GLU A 1 477 ? 14.68 25.953 4.473 1 92.62 477 GLU A C 1
ATOM 3880 O O . GLU A 1 477 ? 14.773 25.672 3.277 1 92.62 477 GLU A O 1
ATOM 3885 N N . ASN A 1 478 ? 13.625 25.781 5.141 1 90.31 478 ASN A N 1
ATOM 3886 C CA . ASN A 1 478 ? 12.445 25.156 4.535 1 90.31 478 ASN A CA 1
ATOM 3887 C C . ASN A 1 478 ? 11.852 26.031 3.438 1 90.31 478 ASN A C 1
ATOM 3889 O O . ASN A 1 478 ? 11.461 25.531 2.383 1 90.31 478 ASN A O 1
ATOM 3893 N N . LEU A 1 479 ? 11.758 27.297 3.729 1 91.75 479 LEU A N 1
ATOM 3894 C CA . LEU A 1 479 ? 11.195 28.219 2.746 1 91.75 479 LEU A CA 1
ATOM 3895 C C . LEU A 1 479 ? 12.102 28.328 1.521 1 91.75 479 LEU A C 1
ATOM 3897 O O . LEU A 1 479 ? 11.609 28.469 0.396 1 91.75 479 LEU A O 1
ATOM 3901 N N . LEU A 1 480 ? 13.383 28.25 1.76 1 94.31 480 LEU A N 1
ATOM 3902 C CA . LEU A 1 480 ? 14.328 28.266 0.646 1 94.31 480 LEU A CA 1
ATOM 3903 C C . LEU A 1 480 ? 14.164 27.016 -0.218 1 94.31 480 LEU A C 1
ATOM 3905 O O . LEU A 1 480 ? 14.164 27.109 -1.448 1 94.31 480 LEU A O 1
ATOM 3909 N N . GLU A 1 481 ? 14.055 25.953 0.403 1 91 481 GLU A N 1
ATOM 3910 C CA . GLU A 1 481 ? 13.859 24.703 -0.322 1 91 481 GLU A CA 1
ATOM 3911 C C . GLU A 1 481 ? 12.617 24.766 -1.208 1 91 481 GLU A C 1
ATOM 3913 O O . GLU A 1 481 ? 12.633 24.266 -2.338 1 91 481 GLU A O 1
ATOM 3918 N N . ASP A 1 482 ? 11.594 25.344 -0.662 1 88.88 482 ASP A N 1
ATOM 3919 C CA . ASP A 1 482 ? 10.359 25.5 -1.417 1 88.88 482 ASP A CA 1
ATOM 3920 C C . ASP A 1 482 ? 10.586 26.328 -2.682 1 88.88 482 ASP A C 1
ATOM 3922 O O . ASP A 1 482 ? 9.867 26.172 -3.668 1 88.88 482 ASP A O 1
ATOM 3926 N N . MET A 1 483 ? 11.555 27.172 -2.602 1 92 483 MET A N 1
ATOM 3927 C CA . MET A 1 483 ? 11.852 28.078 -3.707 1 92 483 MET A CA 1
ATOM 3928 C C . MET A 1 483 ? 13.023 27.562 -4.535 1 92 483 MET A C 1
ATOM 3930 O O . MET A 1 483 ? 13.578 28.297 -5.352 1 92 483 MET A O 1
ATOM 3934 N N . ASN A 1 484 ? 13.484 26.344 -4.293 1 92.62 484 ASN A N 1
ATOM 3935 C CA . ASN A 1 484 ? 14.586 25.703 -4.992 1 92.62 484 ASN A CA 1
ATOM 3936 C C . ASN A 1 484 ? 15.914 26.406 -4.73 1 92.62 484 ASN A C 1
ATOM 3938 O O . ASN A 1 484 ? 16.688 26.656 -5.66 1 92.62 484 ASN A O 1
ATOM 3942 N N . TYR A 1 485 ? 16.094 26.875 -3.525 1 94.56 485 TYR A N 1
ATOM 3943 C CA . TYR A 1 485 ? 17.359 27.422 -3.051 1 94.56 485 TYR A CA 1
ATOM 3944 C C . TYR A 1 485 ? 17.953 26.547 -1.953 1 94.56 485 TYR A C 1
ATOM 3946 O O . TYR A 1 485 ? 17.234 25.781 -1.301 1 94.56 485 TYR A O 1
ATOM 3954 N N . LYS A 1 486 ? 19.297 26.641 -1.855 1 94.94 486 LYS A N 1
ATOM 3955 C CA . LYS A 1 486 ? 20.016 25.969 -0.771 1 94.94 486 LYS A CA 1
ATOM 3956 C C . LYS A 1 486 ? 20.766 26.969 0.092 1 94.94 486 LYS A C 1
ATOM 3958 O O . LYS A 1 486 ? 21.25 28 -0.409 1 94.94 486 LYS A O 1
ATOM 3963 N N . ILE A 1 487 ? 20.797 26.672 1.398 1 94.62 487 ILE A N 1
ATOM 3964 C CA . ILE A 1 487 ? 21.469 27.547 2.354 1 94.62 487 ILE A CA 1
ATOM 3965 C C . ILE A 1 487 ? 22.844 26.984 2.684 1 94.62 487 ILE A C 1
ATOM 3967 O O . ILE A 1 487 ? 23.016 25.781 2.814 1 94.62 487 ILE A O 1
ATOM 3971 N N . LYS A 1 488 ? 23.859 27.734 2.559 1 94.5 488 LYS A N 1
ATOM 3972 C CA . LYS A 1 488 ? 25.219 27.406 3 1 94.5 488 LYS A CA 1
ATOM 3973 C C . LYS A 1 488 ? 25.688 28.359 4.098 1 94.5 488 LYS A C 1
ATOM 3975 O O . LYS A 1 488 ? 25.625 29.578 3.938 1 94.5 488 LYS A O 1
ATOM 3980 N N . ILE A 1 489 ? 26.125 27.797 5.234 1 94.12 489 ILE A N 1
ATOM 3981 C CA . ILE A 1 489 ? 26.547 28.594 6.383 1 94.12 489 ILE A CA 1
ATOM 3982 C C . ILE A 1 489 ? 28.062 28.5 6.543 1 94.12 489 ILE A C 1
ATOM 3984 O O . ILE A 1 489 ? 28.625 27.406 6.523 1 94.12 489 ILE A O 1
ATOM 3988 N N . VAL A 1 490 ? 28.703 29.656 6.633 1 93.06 490 VAL A N 1
ATOM 3989 C CA . VAL A 1 490 ? 30.141 29.719 6.828 1 93.06 490 VAL A CA 1
ATOM 3990 C C . VAL A 1 490 ? 30.469 30.578 8.055 1 93.06 490 VAL A C 1
ATOM 3992 O O . VAL A 1 490 ? 29.875 31.641 8.242 1 93.06 490 VAL A O 1
ATOM 3995 N N . TYR A 1 491 ? 31.219 30.062 8.938 1 93.06 491 TYR A N 1
ATOM 3996 C CA . TYR A 1 491 ? 31.672 30.797 10.109 1 93.06 491 TYR A CA 1
ATOM 3997 C C . TYR A 1 491 ? 33.188 30.828 10.172 1 93.06 491 TYR A C 1
ATOM 3999 O O . TYR A 1 491 ? 33.844 29.797 10.312 1 93.06 491 TYR A O 1
ATOM 4007 N N . SER A 1 492 ? 33.719 32.062 9.969 1 92.38 492 SER A N 1
ATOM 4008 C CA . SER A 1 492 ? 35.188 32.25 10.016 1 92.38 492 SER A CA 1
ATOM 4009 C C . SER A 1 492 ? 35.531 33.656 10.516 1 92.38 492 SER A C 1
ATOM 4011 O O . SER A 1 492 ? 34.844 34.625 10.172 1 92.38 492 SER A O 1
ATOM 4013 N N . ASN A 1 493 ? 36.562 33.812 11.344 1 92.38 493 ASN A N 1
ATOM 4014 C CA . ASN A 1 493 ? 37.062 35.094 11.82 1 92.38 493 ASN A CA 1
ATOM 4015 C C . ASN A 1 493 ? 35.969 35.938 12.484 1 92.38 493 ASN A C 1
ATOM 4017 O O . ASN A 1 493 ? 35.75 37.094 12.117 1 92.38 493 ASN A O 1
ATOM 4021 N N . GLU A 1 494 ? 35.156 35.344 13.383 1 93.75 494 GLU A N 1
ATOM 4022 C CA . GLU A 1 494 ? 34.094 35.969 14.141 1 93.75 494 GLU A CA 1
ATOM 4023 C C . GLU A 1 494 ? 33 36.531 13.219 1 93.75 494 GLU A C 1
ATOM 4025 O O . GLU A 1 494 ? 32.281 37.469 13.578 1 93.75 494 GLU A O 1
ATOM 4030 N N . THR A 1 495 ? 32.969 35.969 11.977 1 95.75 495 THR A N 1
ATOM 4031 C CA . THR A 1 495 ? 31.938 36.375 11.008 1 95.75 495 THR A CA 1
ATOM 4032 C C . THR A 1 495 ? 31.031 35.219 10.648 1 95.75 495 THR A C 1
ATOM 4034 O O . THR A 1 495 ? 31.5 34.156 10.219 1 95.75 495 THR A O 1
ATOM 4037 N N . PHE A 1 496 ? 29.781 35.406 10.891 1 95.44 496 PHE A N 1
ATOM 4038 C CA . PHE A 1 496 ? 28.75 34.438 10.508 1 95.44 496 PHE A CA 1
ATOM 4039 C C . PHE A 1 496 ? 28.125 34.812 9.172 1 95.44 496 PHE A C 1
ATOM 4041 O O . PHE A 1 496 ? 27.562 35.906 9.031 1 95.44 496 PHE A O 1
ATOM 4048 N N . THR A 1 497 ? 28.266 33.938 8.164 1 96.19 497 THR A N 1
ATOM 4049 C CA . THR A 1 497 ? 27.797 34.25 6.824 1 96.19 497 THR A CA 1
ATOM 4050 C C . THR A 1 497 ? 26.797 33.188 6.352 1 96.19 497 THR A C 1
ATOM 4052 O O . THR A 1 497 ? 27.062 31.984 6.438 1 96.19 497 THR A O 1
ATOM 4055 N N . VAL A 1 498 ? 25.688 33.625 5.887 1 96.31 498 VAL A N 1
ATOM 4056 C CA . VAL A 1 498 ? 24.703 32.781 5.254 1 96.31 498 VAL A CA 1
ATOM 4057 C C . VAL A 1 498 ? 24.672 33.031 3.75 1 96.31 498 VAL A C 1
ATOM 4059 O O . VAL A 1 498 ? 24.453 34.156 3.314 1 96.31 498 VAL A O 1
ATOM 4062 N N . LYS A 1 499 ? 24.891 31.984 2.986 1 96.31 499 LYS A N 1
ATOM 4063 C CA . LYS A 1 499 ? 24.828 32.062 1.529 1 96.31 499 LYS A CA 1
ATOM 4064 C C . LYS A 1 499 ? 23.609 31.344 0.987 1 96.31 499 LYS A C 1
ATOM 4066 O O . LYS A 1 499 ? 23.281 30.234 1.429 1 96.31 499 LYS A O 1
ATOM 4071 N N . ILE A 1 500 ? 22.906 32 0.12 1 96.06 500 ILE A N 1
ATOM 4072 C CA . ILE A 1 500 ? 21.734 31.406 -0.529 1 96.06 500 ILE A CA 1
ATOM 4073 C C . ILE A 1 500 ? 22.047 31.109 -1.989 1 96.06 500 ILE A C 1
ATOM 4075 O O . ILE A 1 500 ? 22.312 32 -2.779 1 96.06 500 ILE A O 1
ATOM 4079 N N . LEU A 1 501 ? 22 29.797 -2.287 1 93.81 501 LEU A N 1
ATOM 4080 C CA . LEU A 1 501 ? 22.375 29.344 -3.615 1 93.81 501 LEU A CA 1
ATOM 4081 C C . LEU A 1 501 ? 21.188 28.75 -4.355 1 93.81 501 LEU A C 1
ATOM 4083 O O . LEU A 1 501 ? 20.375 28.031 -3.766 1 93.81 501 LEU A O 1
ATOM 4087 N N . LYS A 1 502 ? 21.016 29.109 -5.59 1 90.81 502 LYS A N 1
ATOM 4088 C CA . LYS A 1 502 ? 19.938 28.562 -6.402 1 90.81 502 LYS A CA 1
ATOM 4089 C C . LYS A 1 502 ? 20.234 27.109 -6.793 1 90.81 502 LYS A C 1
ATOM 4091 O O . LYS A 1 502 ? 21.359 26.781 -7.168 1 90.81 502 LYS A O 1
ATOM 4096 N N . THR A 1 503 ? 19.281 26.281 -6.426 1 83.88 503 THR A N 1
ATOM 4097 C CA . THR A 1 503 ? 19.453 24.875 -6.789 1 83.88 503 THR A CA 1
ATOM 4098 C C . THR A 1 503 ? 18.969 24.625 -8.219 1 83.88 503 THR A C 1
ATOM 4100 O O . THR A 1 503 ? 18 25.234 -8.672 1 83.88 503 THR A O 1
ATOM 4103 N N . ASN A 1 504 ? 19.75 24.031 -9.234 1 67.81 504 ASN A N 1
ATOM 4104 C CA . ASN A 1 504 ? 19.391 23.688 -10.609 1 67.81 504 ASN A CA 1
ATOM 4105 C C . ASN A 1 504 ? 18.297 22.625 -10.656 1 67.81 504 ASN A C 1
ATOM 4107 O O . ASN A 1 504 ? 18.234 21.75 -9.805 1 67.81 504 ASN A O 1
ATOM 4111 N N . MET B 1 1 ? -17.234 -28.062 7.375 1 28.34 1 MET B N 1
ATOM 4112 C CA . MET B 1 1 ? -15.867 -28.547 7.414 1 28.34 1 MET B CA 1
ATOM 4113 C C . MET B 1 1 ? -14.969 -27.75 6.48 1 28.34 1 MET B C 1
ATOM 4115 O O . MET B 1 1 ? -15.258 -27.625 5.289 1 28.34 1 MET B O 1
ATOM 4119 N N . LYS B 1 2 ? -14.195 -26.844 7.004 1 44.25 2 LYS B N 1
ATOM 4120 C CA . LYS B 1 2 ? -13.266 -25.984 6.273 1 44.25 2 LYS B CA 1
ATOM 4121 C C . LYS B 1 2 ? -12.344 -26.812 5.383 1 44.25 2 LYS B C 1
ATOM 4123 O O . LYS B 1 2 ? -11.672 -27.734 5.855 1 44.25 2 LYS B O 1
ATOM 4128 N N . LYS B 1 3 ? -12.828 -26.75 4.23 1 52.66 3 LYS B N 1
ATOM 4129 C CA . LYS B 1 3 ? -11.984 -27.484 3.307 1 52.66 3 LYS B CA 1
ATOM 4130 C C . LYS B 1 3 ? -10.5 -27.25 3.6 1 52.66 3 LYS B C 1
ATOM 4132 O O . LYS B 1 3 ? -10.094 -26.109 3.84 1 52.66 3 LYS B O 1
ATOM 4137 N N . PRO B 1 4 ? -9.758 -28.141 3.803 1 50.88 4 PRO B N 1
ATOM 4138 C CA . PRO B 1 4 ? -8.367 -27.984 4.215 1 50.88 4 PRO B CA 1
ATOM 4139 C C . PRO B 1 4 ? -7.562 -27.125 3.248 1 50.88 4 PRO B C 1
ATOM 4141 O O . PRO B 1 4 ? -7.742 -27.219 2.031 1 50.88 4 PRO B O 1
ATOM 4144 N N . LYS B 1 5 ? -7.105 -26.281 3.643 1 62.41 5 LYS B N 1
ATOM 4145 C CA . LYS B 1 5 ? -6.23 -25.359 2.93 1 62.41 5 LYS B CA 1
ATOM 4146 C C . LYS B 1 5 ? -5.016 -26.078 2.357 1 62.41 5 LYS B C 1
ATOM 4148 O O . LYS B 1 5 ? -4.266 -26.719 3.096 1 62.41 5 LYS B O 1
ATOM 4153 N N . LEU B 1 6 ? -5.094 -26.328 1.011 1 63.88 6 LEU B N 1
ATOM 4154 C CA . LEU B 1 6 ? -3.945 -26.969 0.387 1 63.88 6 LEU B CA 1
ATOM 4155 C C . LEU B 1 6 ? -2.967 -25.938 -0.157 1 63.88 6 LEU B C 1
ATOM 4157 O O . LEU B 1 6 ? -3.377 -24.953 -0.788 1 63.88 6 LEU B O 1
ATOM 4161 N N . ASN B 1 7 ? -1.656 -26.078 0.139 1 73.81 7 ASN B N 1
ATOM 4162 C CA . ASN B 1 7 ? -0.605 -25.219 -0.402 1 73.81 7 ASN B CA 1
ATOM 4163 C C . ASN B 1 7 ? -0.498 -25.359 -1.918 1 73.81 7 ASN B C 1
ATOM 4165 O O . ASN B 1 7 ? -0.902 -26.375 -2.486 1 73.81 7 ASN B O 1
ATOM 4169 N N . ILE B 1 8 ? -0.224 -24.344 -2.602 1 73.94 8 ILE B N 1
ATOM 4170 C CA . ILE B 1 8 ? -0.118 -24.281 -4.055 1 73.94 8 ILE B CA 1
ATOM 4171 C C . ILE B 1 8 ? 0.766 -25.422 -4.551 1 73.94 8 ILE B C 1
ATOM 4173 O O . ILE B 1 8 ? 0.446 -26.078 -5.551 1 73.94 8 ILE B O 1
ATOM 4177 N N . SER B 1 9 ? 1.777 -25.672 -3.783 1 70.5 9 SER B N 1
ATOM 4178 C CA . SER B 1 9 ? 2.684 -26.75 -4.168 1 70.5 9 SER B CA 1
ATOM 4179 C C . SER B 1 9 ? 1.986 -28.109 -4.105 1 70.5 9 SER B C 1
ATOM 4181 O O . SER B 1 9 ? 2.146 -28.938 -5.004 1 70.5 9 SER B O 1
ATOM 4183 N N . SER B 1 10 ? 1.22 -28.281 -3.035 1 68.81 10 SER B N 1
ATOM 4184 C CA . SER B 1 10 ? 0.489 -29.547 -2.877 1 68.81 10 SER B CA 1
ATOM 4185 C C . SER B 1 10 ? -0.591 -29.688 -3.943 1 68.81 10 SER B C 1
ATOM 4187 O O . SER B 1 10 ? -0.812 -30.781 -4.461 1 68.81 10 SER B O 1
ATOM 4189 N N . LYS B 1 11 ? -1.211 -28.625 -4.238 1 71.56 11 LYS B N 1
ATOM 4190 C CA . LYS B 1 11 ? -2.236 -28.656 -5.277 1 71.56 11 LYS B CA 1
ATOM 4191 C C . LYS B 1 11 ? -1.636 -29.016 -6.633 1 71.56 11 LYS B C 1
ATOM 4193 O O . LYS B 1 11 ? -2.205 -29.812 -7.375 1 71.56 11 LYS B O 1
ATOM 4198 N N . ASN B 1 12 ? -0.47 -28.422 -6.945 1 71.81 12 ASN B N 1
ATOM 4199 C CA . ASN B 1 12 ? 0.215 -28.719 -8.195 1 71.81 12 ASN B CA 1
ATOM 4200 C C . ASN B 1 12 ? 0.693 -30.156 -8.25 1 71.81 12 ASN B C 1
ATOM 4202 O O . ASN B 1 12 ? 0.613 -30.812 -9.297 1 71.81 12 ASN B O 1
ATOM 4206 N N . PHE B 1 13 ? 1.115 -30.562 -7.09 1 69 13 PHE B N 1
ATOM 4207 C CA . PHE B 1 13 ? 1.56 -31.938 -6.996 1 69 13 PHE B CA 1
ATOM 4208 C C . PHE B 1 13 ? 0.406 -32.906 -7.273 1 69 13 PHE B C 1
ATOM 4210 O O . PHE B 1 13 ? 0.546 -33.844 -8.062 1 69 13 PHE B O 1
ATOM 4217 N N . LEU B 1 14 ? -0.659 -32.656 -6.633 1 67.12 14 LEU B N 1
ATOM 4218 C CA . LEU B 1 14 ? -1.835 -33.5 -6.816 1 67.12 14 LEU B CA 1
ATOM 4219 C C . LEU B 1 14 ? -2.309 -33.438 -8.266 1 67.12 14 LEU B C 1
ATOM 4221 O O . LEU B 1 14 ? -2.676 -34.469 -8.828 1 67.12 14 LEU B O 1
ATOM 4225 N N . TYR B 1 15 ? -2.215 -32.312 -8.828 1 71.38 15 TYR B N 1
ATOM 4226 C CA . TYR B 1 15 ? -2.609 -32.156 -10.219 1 71.38 15 TYR B CA 1
ATOM 4227 C C . TYR B 1 15 ? -1.703 -32.969 -11.141 1 71.38 15 TYR B C 1
ATOM 4229 O O . TYR B 1 15 ? -2.182 -33.688 -12.023 1 71.38 15 TYR B O 1
ATOM 4237 N N . ASN B 1 16 ? -0.431 -32.906 -10.891 1 71.5 16 ASN B N 1
ATOM 4238 C CA . ASN B 1 16 ? 0.527 -33.625 -11.727 1 71.5 16 ASN B CA 1
ATOM 4239 C C . ASN B 1 16 ? 0.393 -35.125 -11.555 1 71.5 16 ASN B C 1
ATOM 4241 O O . ASN B 1 16 ? 0.546 -35.875 -12.523 1 71.5 16 ASN B O 1
ATOM 4245 N N . ILE B 1 17 ? 0.045 -35.469 -10.328 1 67.56 17 ILE B N 1
ATOM 4246 C CA . ILE B 1 17 ? -0.124 -36.875 -10.07 1 67.56 17 ILE B CA 1
ATOM 4247 C C . ILE B 1 17 ? -1.362 -37.406 -10.797 1 67.56 17 ILE B C 1
ATOM 4249 O O . ILE B 1 17 ? -1.325 -38.469 -11.422 1 67.56 17 ILE B O 1
ATOM 4253 N N . ILE B 1 18 ? -2.396 -36.625 -10.703 1 67.44 18 ILE B N 1
ATOM 4254 C CA . ILE B 1 18 ? -3.645 -37.031 -11.344 1 67.44 18 ILE B CA 1
ATOM 4255 C C . ILE B 1 18 ? -3.459 -37.094 -12.859 1 67.44 18 ILE B C 1
ATOM 4257 O O . ILE B 1 18 ? -3.906 -38.031 -13.516 1 67.44 18 ILE B O 1
ATOM 4261 N N . LEU B 1 19 ? -2.74 -36.156 -13.406 1 70 19 LEU B N 1
ATOM 4262 C CA . LEU B 1 19 ? -2.475 -36.094 -14.836 1 70 19 LEU B CA 1
ATOM 4263 C C . LEU B 1 19 ? -1.658 -37.312 -15.273 1 70 19 LEU B C 1
ATOM 4265 O O . LEU B 1 19 ? -1.991 -37.969 -16.266 1 70 19 LEU B O 1
ATOM 4269 N N . THR B 1 20 ? -0.667 -37.594 -14.516 1 69.19 20 THR B N 1
ATOM 4270 C CA . THR B 1 20 ? 0.224 -38.719 -14.828 1 69.19 20 THR B CA 1
ATOM 4271 C C . THR B 1 20 ? -0.521 -40.031 -14.742 1 69.19 20 THR B C 1
ATOM 4273 O O . THR B 1 20 ? -0.355 -40.906 -15.609 1 69.19 20 THR B O 1
ATOM 4276 N N . LEU B 1 21 ? -1.359 -40.125 -13.695 1 67.06 21 LEU B N 1
ATOM 4277 C CA . LEU B 1 21 ? -2.117 -41.375 -13.516 1 67.06 21 LEU B CA 1
ATOM 4278 C C . LEU B 1 21 ? -3.104 -41.562 -14.664 1 67.06 21 LEU B C 1
ATOM 4280 O O . LEU B 1 21 ? -3.291 -42.688 -15.133 1 67.06 21 LEU B O 1
ATOM 4284 N N . LEU B 1 22 ? -3.707 -40.5 -15.047 1 68.56 22 LEU B N 1
ATOM 4285 C CA . LEU B 1 22 ? -4.664 -40.594 -16.141 1 68.56 22 LEU B CA 1
ATOM 4286 C C . LEU B 1 22 ? -3.973 -41 -17.438 1 68.56 22 LEU B C 1
ATOM 4288 O O . LEU B 1 22 ? -4.484 -41.875 -18.156 1 68.56 22 LEU B O 1
ATOM 4292 N N . ILE B 1 23 ? -2.775 -40.438 -17.703 1 70.31 23 ILE B N 1
ATOM 4293 C CA . ILE B 1 23 ? -2.02 -40.75 -18.922 1 70.31 23 ILE B CA 1
ATOM 4294 C C . ILE B 1 23 ? -1.591 -42.219 -18.891 1 70.31 23 ILE B C 1
ATOM 4296 O O . ILE B 1 23 ? -1.742 -42.938 -19.875 1 70.31 23 ILE B O 1
ATOM 4300 N N . CYS B 1 24 ? -1.122 -42.656 -17.719 1 67.69 24 CYS B N 1
ATOM 4301 C CA . CYS B 1 24 ? -0.673 -44.031 -17.578 1 67.69 24 CYS B CA 1
ATOM 4302 C C . CYS B 1 24 ? -1.824 -45 -17.781 1 67.69 24 CYS B C 1
ATOM 4304 O O . CYS B 1 24 ? -1.663 -46.031 -18.453 1 67.69 24 CYS B O 1
ATOM 4306 N N . THR B 1 25 ? -2.977 -44.656 -17.188 1 66.44 25 THR B N 1
ATOM 4307 C CA . THR B 1 25 ? -4.133 -45.531 -17.297 1 66.44 25 THR B CA 1
ATOM 4308 C C . THR B 1 25 ? -4.555 -45.688 -18.75 1 66.44 25 THR B C 1
ATOM 4310 O O . THR B 1 25 ? -4.91 -46.781 -19.188 1 66.44 25 THR B O 1
ATOM 4313 N N . ILE B 1 26 ? -4.477 -44.594 -19.484 1 68.38 26 ILE B N 1
ATOM 4314 C CA . ILE B 1 26 ? -4.891 -44.625 -20.891 1 68.38 26 ILE B CA 1
ATOM 4315 C C . ILE B 1 26 ? -3.922 -45.469 -21.703 1 68.38 26 ILE B C 1
ATOM 4317 O O . ILE B 1 26 ? -4.348 -46.344 -22.484 1 68.38 26 ILE B O 1
ATOM 4321 N N . ILE B 1 27 ? -2.637 -45.219 -21.453 1 69.31 27 ILE B N 1
ATOM 4322 C CA . ILE B 1 27 ? -1.616 -45.969 -22.203 1 69.31 27 ILE B CA 1
ATOM 4323 C C . ILE B 1 27 ? -1.688 -47.438 -21.859 1 69.31 27 ILE B C 1
ATOM 4325 O O . ILE B 1 27 ? -1.66 -48.281 -22.75 1 69.31 27 ILE B O 1
ATOM 4329 N N . PHE B 1 28 ? -1.899 -47.75 -20.562 1 65.5 28 PHE B N 1
ATOM 4330 C CA . PHE B 1 28 ? -1.939 -49.125 -20.125 1 65.5 28 PHE B CA 1
ATOM 4331 C C . PHE B 1 28 ? -3.18 -49.844 -20.656 1 65.5 28 PHE B C 1
ATOM 4333 O O . PHE B 1 28 ? -3.109 -51 -21.078 1 65.5 28 PHE B O 1
ATOM 4340 N N . SER B 1 29 ? -4.32 -49.156 -20.594 1 65.69 29 SER B N 1
ATOM 4341 C CA . SER B 1 29 ? -5.555 -49.75 -21.109 1 65.69 29 SER B CA 1
ATOM 4342 C C . SER B 1 29 ? -5.449 -50.062 -22.594 1 65.69 29 SER B C 1
ATOM 4344 O O . SER B 1 29 ? -5.895 -51.125 -23.047 1 65.69 29 SER B O 1
ATOM 4346 N N . TYR B 1 30 ? -4.777 -49.188 -23.297 1 63.97 30 TYR B N 1
ATOM 4347 C CA . TYR B 1 30 ? -4.609 -49.375 -24.734 1 63.97 30 TYR B CA 1
ATOM 4348 C C . TYR B 1 30 ? -3.691 -50.562 -25 1 63.97 30 TYR B C 1
ATOM 4350 O O . TYR B 1 30 ? -3.994 -51.406 -25.844 1 63.97 30 TYR B O 1
ATOM 4358 N N . MET B 1 31 ? -2.635 -50.594 -24.234 1 64.75 31 MET B N 1
ATOM 4359 C CA . MET B 1 31 ? -1.627 -51.625 -24.453 1 64.75 31 MET B CA 1
ATOM 4360 C C . MET B 1 31 ? -2.154 -53 -24.031 1 64.75 31 MET B C 1
ATOM 4362 O O . MET B 1 31 ? -1.852 -54 -24.688 1 64.75 31 MET B O 1
ATOM 4366 N N . ALA B 1 32 ? -2.943 -53.031 -22.953 1 60.44 32 ALA B N 1
ATOM 4367 C CA . ALA B 1 32 ? -3.398 -54.312 -22.391 1 60.44 32 ALA B CA 1
ATOM 4368 C C . ALA B 1 32 ? -4.605 -54.844 -23.156 1 60.44 32 ALA B C 1
ATOM 4370 O O . ALA B 1 32 ? -4.715 -56.062 -23.375 1 60.44 32 ALA B O 1
ATOM 4371 N N . PHE B 1 33 ? -5.527 -53.938 -23.547 1 58.72 33 PHE B N 1
ATOM 4372 C CA . PHE B 1 33 ? -6.809 -54.438 -24.016 1 58.72 33 PHE B CA 1
ATOM 4373 C C . PHE B 1 33 ? -6.91 -54.344 -25.531 1 58.72 33 PHE B C 1
ATOM 4375 O O . PHE B 1 33 ? -7.617 -55.125 -26.172 1 58.72 33 PHE B O 1
ATOM 4382 N N . TYR B 1 34 ? -6.266 -53.344 -26.109 1 59.22 34 TYR B N 1
ATOM 4383 C CA . TYR B 1 34 ? -6.496 -53.125 -27.531 1 59.22 34 TYR B CA 1
ATOM 4384 C C . TYR B 1 34 ? -5.359 -53.688 -28.359 1 59.22 34 TYR B C 1
ATOM 4386 O O . TYR B 1 34 ? -5.598 -54.312 -29.406 1 59.22 34 TYR B O 1
ATOM 4394 N N . MET B 1 35 ? -4.168 -53.625 -27.891 1 62.44 35 MET B N 1
ATOM 4395 C CA . MET B 1 35 ? -2.979 -53.969 -28.656 1 62.44 35 MET B CA 1
ATOM 4396 C C . MET B 1 35 ? -2.943 -55.469 -28.969 1 62.44 35 MET B C 1
ATOM 4398 O O . MET B 1 35 ? -2.67 -55.875 -30.094 1 62.44 35 MET B O 1
ATOM 4402 N N . PRO B 1 36 ? -3.312 -56.312 -27.938 1 59.28 36 PRO B N 1
ATOM 4403 C CA . PRO B 1 36 ? -3.225 -57.719 -28.234 1 59.28 36 PRO B CA 1
ATOM 4404 C C . PRO B 1 36 ? -4.145 -58.156 -29.375 1 59.28 36 PRO B C 1
ATOM 4406 O O . PRO B 1 36 ? -3.75 -58.969 -30.219 1 59.28 36 PRO B O 1
ATOM 4409 N N . ASN B 1 37 ? -5.387 -57.562 -29.438 1 55.31 37 ASN B N 1
ATOM 4410 C CA . ASN B 1 37 ? -6.34 -57.906 -30.469 1 55.31 37 ASN B CA 1
ATOM 4411 C C . ASN B 1 37 ? -5.859 -57.469 -31.844 1 55.31 37 ASN B C 1
ATOM 4413 O O . ASN B 1 37 ? -5.98 -58.188 -32.844 1 55.31 37 ASN B O 1
ATOM 4417 N N . VAL B 1 38 ? -5.328 -56.281 -31.953 1 57.84 38 VAL B N 1
ATOM 4418 C CA . VAL B 1 38 ? -4.867 -55.75 -33.219 1 57.84 38 VAL B CA 1
ATOM 4419 C C . VAL B 1 38 ? -3.66 -56.531 -33.719 1 57.84 38 VAL B C 1
ATOM 4421 O O . VAL B 1 38 ? -3.547 -56.812 -34.906 1 57.84 38 VAL B O 1
ATOM 4424 N N . TYR B 1 39 ? -2.891 -56.906 -32.844 1 60.53 39 TYR B N 1
ATOM 4425 C CA . TYR B 1 39 ? -1.708 -57.688 -33.156 1 60.53 39 TYR B CA 1
ATOM 4426 C C . TYR B 1 39 ? -2.098 -59.031 -33.719 1 60.53 39 TYR B C 1
ATOM 4428 O O . TYR B 1 39 ? -1.531 -59.5 -34.719 1 60.53 39 TYR B O 1
ATOM 4436 N N . LEU B 1 40 ? -3.035 -59.656 -33.031 1 56.66 40 LEU B N 1
ATOM 4437 C CA . LEU B 1 40 ? -3.51 -60.969 -33.5 1 56.66 40 LEU B CA 1
ATOM 4438 C C . LEU B 1 40 ? -4.078 -60.875 -34.906 1 56.66 40 LEU B C 1
ATOM 4440 O O . LEU B 1 40 ? -3.785 -61.75 -35.75 1 56.66 40 LEU B O 1
ATOM 4444 N N . GLU B 1 41 ? -4.895 -59.844 -35.062 1 55.16 41 GLU B N 1
ATOM 4445 C CA . GLU B 1 41 ? -5.508 -59.688 -36.375 1 55.16 41 GLU B CA 1
ATOM 4446 C C . GLU B 1 41 ? -4.449 -59.469 -37.438 1 55.16 41 GLU B C 1
ATOM 4448 O O . GLU B 1 41 ? -4.551 -60.031 -38.531 1 55.16 41 GLU B O 1
ATOM 4453 N N . LYS B 1 42 ? -3.48 -58.812 -37.156 1 58.19 42 LYS B N 1
ATOM 4454 C CA . LYS B 1 42 ? -2.422 -58.531 -38.125 1 58.19 42 LYS B CA 1
ATOM 4455 C C . LYS B 1 42 ? -1.601 -59.812 -38.406 1 58.19 42 LYS B C 1
ATOM 4457 O O . LYS B 1 42 ? -1.189 -60.031 -39.562 1 58.19 42 LYS B O 1
ATOM 4462 N N . LYS B 1 43 ? -1.435 -60.5 -37.438 1 59.22 43 LYS B N 1
ATOM 4463 C CA . LYS B 1 43 ? -0.648 -61.719 -37.594 1 59.22 43 LYS B CA 1
ATOM 4464 C C . LYS B 1 43 ? -1.402 -62.75 -38.406 1 59.22 43 LYS B C 1
ATOM 4466 O O . LYS B 1 43 ? -0.81 -63.438 -39.25 1 59.22 43 LYS B O 1
ATOM 4471 N N . ILE B 1 44 ? -2.668 -62.844 -38.094 1 55.25 44 ILE B N 1
ATOM 4472 C CA . ILE B 1 44 ? -3.49 -63.781 -38.875 1 55.25 44 ILE B CA 1
ATOM 4473 C C . ILE B 1 44 ? -3.465 -63.375 -40.344 1 55.25 44 ILE B C 1
ATOM 4475 O O . ILE B 1 44 ? -3.285 -64.188 -41.25 1 55.25 44 ILE B O 1
ATOM 4479 N N . GLU B 1 45 ? -3.607 -62.062 -40.5 1 57.12 45 GLU B N 1
ATOM 4480 C CA . GLU B 1 45 ? -3.586 -61.562 -41.844 1 57.12 45 GLU B CA 1
ATOM 4481 C C . GLU B 1 45 ? -2.24 -61.844 -42.531 1 57.12 45 GLU B C 1
ATOM 4483 O O . GLU B 1 45 ? -2.188 -62.219 -43.688 1 57.12 45 GLU B O 1
ATOM 4488 N N . SER B 1 46 ? -1.249 -61.656 -41.844 1 59 46 SER B N 1
ATOM 4489 C CA . SER B 1 46 ? 0.09 -61.938 -42.344 1 59 46 SER B CA 1
ATOM 4490 C C . SER B 1 46 ? 0.277 -63.406 -42.656 1 59 46 SER B C 1
ATOM 4492 O O . SER B 1 46 ? 0.846 -63.75 -43.719 1 59 46 SER B O 1
ATOM 4494 N N . ALA B 1 47 ? -0.18 -64.25 -41.75 1 56.47 47 ALA B N 1
ATOM 4495 C CA . ALA B 1 47 ? -0.097 -65.688 -41.969 1 56.47 47 ALA B CA 1
ATOM 4496 C C . ALA B 1 47 ? -0.866 -66.125 -43.219 1 56.47 47 ALA B C 1
ATOM 4498 O O . ALA B 1 47 ? -0.394 -66.938 -44 1 56.47 47 ALA B O 1
ATOM 4499 N N . GLU B 1 48 ? -2.018 -65.562 -43.406 1 56.94 48 GLU B N 1
ATOM 4500 C CA . GLU B 1 48 ? -2.814 -65.875 -44.594 1 56.94 48 GLU B CA 1
ATOM 4501 C C . GLU B 1 48 ? -2.078 -65.438 -45.875 1 56.94 48 GLU B C 1
ATOM 4503 O O . GLU B 1 48 ? -2.088 -66.188 -46.844 1 56.94 48 GLU B O 1
ATOM 4508 N N . ASN B 1 49 ? -1.48 -64.375 -45.781 1 60.81 49 ASN B N 1
ATOM 4509 C CA . ASN B 1 49 ? -0.754 -63.875 -46.938 1 60.81 49 ASN B CA 1
ATOM 4510 C C . ASN B 1 49 ? 0.466 -64.75 -47.25 1 60.81 49 ASN B C 1
ATOM 4512 O O . ASN B 1 49 ? 0.748 -65.062 -48.406 1 60.81 49 ASN B O 1
ATOM 4516 N N . ILE B 1 50 ? 1.107 -65.062 -46.219 1 60.09 50 ILE B N 1
ATOM 4517 C CA . ILE B 1 50 ? 2.275 -65.938 -46.375 1 60.09 50 ILE B CA 1
ATOM 4518 C C . ILE B 1 50 ? 1.848 -67.312 -46.938 1 60.09 50 ILE B C 1
ATOM 4520 O O . ILE B 1 50 ? 2.443 -67.75 -47.906 1 60.09 50 ILE B O 1
ATOM 4524 N N . ALA B 1 51 ? 0.813 -67.875 -46.375 1 58.06 51 ALA B N 1
ATOM 4525 C CA . ALA B 1 51 ? 0.313 -69.188 -46.844 1 58.06 51 ALA B CA 1
ATOM 4526 C C . ALA B 1 51 ? -0.062 -69.125 -48.312 1 58.06 51 ALA B C 1
ATOM 4528 O O . ALA B 1 51 ? 0.286 -70 -49.094 1 58.06 51 ALA B O 1
ATOM 4529 N N . SER B 1 52 ? -0.731 -68 -48.656 1 59.53 52 SER B N 1
ATOM 4530 C CA . SER B 1 52 ? -1.165 -67.875 -50.062 1 59.53 52 SER B CA 1
ATOM 4531 C C . SER B 1 52 ? 0.027 -67.75 -51 1 59.53 52 SER B C 1
ATOM 4533 O O . SER B 1 52 ? 0.064 -68.375 -52.062 1 59.53 52 SER B O 1
ATOM 4535 N N . SER B 1 53 ? 0.925 -66.938 -50.594 1 62.81 53 SER B N 1
ATOM 4536 C CA . SER B 1 53 ? 2.092 -66.75 -51.438 1 62.81 53 SER B CA 1
ATOM 4537 C C . SER B 1 53 ? 2.92 -68 -51.625 1 62.81 53 SER B C 1
ATOM 4539 O O . SER B 1 53 ? 3.383 -68.312 -52.719 1 62.81 53 SER B O 1
ATOM 4541 N N . VAL B 1 54 ? 3.059 -68.688 -50.562 1 61.34 54 VAL B N 1
ATOM 4542 C CA . VAL B 1 54 ? 3.846 -69.938 -50.625 1 61.34 54 VAL B CA 1
ATOM 4543 C C . VAL B 1 54 ? 3.117 -70.938 -51.438 1 61.34 54 VAL B C 1
ATOM 4545 O O . VAL B 1 54 ? 3.738 -71.688 -52.25 1 61.34 54 VAL B O 1
ATOM 4548 N N . HIS B 1 55 ? 1.835 -71.062 -51.312 1 62.56 55 HIS B N 1
ATOM 4549 C CA . HIS B 1 55 ? 1.028 -72 -52.094 1 62.56 55 HIS B CA 1
ATOM 4550 C C . HIS B 1 55 ? 1.166 -71.625 -53.594 1 62.56 55 HIS B C 1
ATOM 4552 O O . HIS B 1 55 ? 1.385 -72.562 -54.406 1 62.56 55 HIS B O 1
ATOM 4558 N N . ASP B 1 56 ? 1.094 -70.375 -53.875 1 64.81 56 ASP B N 1
ATOM 4559 C CA . ASP B 1 56 ? 1.209 -69.938 -55.25 1 64.81 56 ASP B CA 1
ATOM 4560 C C . ASP B 1 56 ? 2.59 -70.312 -55.812 1 64.81 56 ASP B C 1
ATOM 4562 O O . ASP B 1 56 ? 2.713 -70.75 -56.969 1 64.81 56 ASP B O 1
ATOM 4566 N N . SER B 1 57 ? 3.498 -70.125 -55.031 1 64 57 SER B N 1
ATOM 4567 C CA . SER B 1 57 ? 4.859 -70.438 -55.438 1 64 57 SER B CA 1
ATOM 4568 C C . SER B 1 57 ? 5.051 -71.938 -55.656 1 64 57 SER B C 1
ATOM 4570 O O . SER B 1 57 ? 5.734 -72.375 -56.594 1 64 57 SER B O 1
ATOM 4572 N N . PHE B 1 58 ? 4.457 -72.688 -54.812 1 63.62 58 PHE B N 1
ATOM 4573 C CA . PHE B 1 58 ? 4.52 -74.125 -54.938 1 63.62 58 PHE B CA 1
ATOM 4574 C C . PHE B 1 58 ? 3.852 -74.625 -56.25 1 63.62 58 PHE B C 1
ATOM 4576 O O . PHE B 1 58 ? 4.344 -75.5 -56.906 1 63.62 58 PHE B O 1
ATOM 4583 N N . ILE B 1 59 ? 2.793 -74 -56.531 1 66.56 59 ILE B N 1
ATOM 4584 C CA . ILE B 1 59 ? 2.092 -74.312 -57.75 1 66.56 59 ILE B CA 1
ATOM 4585 C C . ILE B 1 59 ? 2.996 -74.062 -58.969 1 66.56 59 ILE B C 1
ATOM 4587 O O . ILE B 1 59 ? 3.057 -74.875 -59.906 1 66.56 59 ILE B O 1
ATOM 4591 N N . LYS B 1 60 ? 3.725 -73 -58.844 1 67.31 60 LYS B N 1
ATOM 4592 C CA . LYS B 1 60 ? 4.551 -72.562 -59.938 1 67.31 60 LYS B CA 1
ATOM 4593 C C . LYS B 1 60 ? 5.824 -73.438 -60.062 1 67.31 60 LYS B C 1
ATOM 4595 O O . LYS B 1 60 ? 6.219 -73.812 -61.156 1 67.31 60 LYS B O 1
ATOM 4600 N N . ASN B 1 61 ? 6.41 -73.75 -58.875 1 64.38 61 ASN B N 1
ATOM 4601 C CA . ASN B 1 61 ? 7.75 -74.312 -58.875 1 64.38 61 ASN B CA 1
ATOM 4602 C C . ASN B 1 61 ? 7.734 -75.812 -58.469 1 64.38 61 ASN B C 1
ATOM 4604 O O . ASN B 1 61 ? 8.719 -76.5 -58.656 1 64.38 61 ASN B O 1
ATOM 4608 N N . LYS B 1 62 ? 6.562 -76.25 -57.938 1 60.41 62 LYS B N 1
ATOM 4609 C CA . LYS B 1 62 ? 6.355 -77.625 -57.438 1 60.41 62 LYS B CA 1
ATOM 4610 C C . LYS B 1 62 ? 7.355 -78 -56.344 1 60.41 62 LYS B C 1
ATOM 4612 O O . LYS B 1 62 ? 7.66 -79.125 -56.125 1 60.41 62 LYS B O 1
ATOM 4617 N N . ASN B 1 63 ? 8.008 -76.938 -55.906 1 56.53 63 ASN B N 1
ATOM 4618 C CA . ASN B 1 63 ? 8.898 -77.062 -54.75 1 56.53 63 ASN B CA 1
ATOM 4619 C C . ASN B 1 63 ? 8.953 -75.812 -53.938 1 56.53 63 ASN B C 1
ATOM 4621 O O . ASN B 1 63 ? 8.367 -74.75 -54.312 1 56.53 63 ASN B O 1
ATOM 4625 N N . TYR B 1 64 ? 9.391 -76 -52.75 1 56.47 64 TYR B N 1
ATOM 4626 C CA . TYR B 1 64 ? 9.477 -74.875 -51.844 1 56.47 64 TYR B CA 1
ATOM 4627 C C . TYR B 1 64 ? 10.797 -74.125 -52.031 1 56.47 64 TYR B C 1
ATOM 4629 O O . TYR B 1 64 ? 11.234 -73.375 -51.156 1 56.47 64 TYR B O 1
ATOM 4637 N N . ASN B 1 65 ? 11.422 -74.188 -53.281 1 52.69 65 ASN B N 1
ATOM 4638 C CA . ASN B 1 65 ? 12.641 -73.438 -53.562 1 52.69 65 ASN B CA 1
ATOM 4639 C C . ASN B 1 65 ? 12.352 -71.938 -53.719 1 52.69 65 ASN B C 1
ATOM 4641 O O . ASN B 1 65 ? 11.344 -71.562 -54.312 1 52.69 65 ASN B O 1
ATOM 4645 N N . ASN B 1 66 ? 12.883 -71 -52.719 1 50 66 ASN B N 1
ATOM 4646 C CA . ASN B 1 66 ? 12.891 -69.562 -52.812 1 50 66 ASN B CA 1
ATOM 4647 C C . ASN B 1 66 ? 11.719 -68.938 -52.062 1 50 66 ASN B C 1
ATOM 4649 O O . ASN B 1 66 ? 11.219 -67.875 -52.438 1 50 66 ASN B O 1
ATOM 4653 N N . LEU B 1 67 ? 11.18 -69.75 -51.375 1 47.91 67 LEU B N 1
ATOM 4654 C CA . LEU B 1 67 ? 10.016 -69.188 -50.656 1 47.91 67 LEU B CA 1
ATOM 4655 C C . LEU B 1 67 ? 10.422 -68.562 -49.344 1 47.91 67 LEU B C 1
ATOM 4657 O O . LEU B 1 67 ? 11.547 -68.812 -48.875 1 47.91 67 LEU B O 1
ATOM 4661 N N . ASN B 1 68 ? 9.547 -67.75 -48.844 1 49.44 68 ASN B N 1
ATOM 4662 C CA . ASN B 1 68 ? 9.719 -67.125 -47.562 1 49.44 68 ASN B CA 1
ATOM 4663 C C . ASN B 1 68 ? 9.969 -68.188 -46.469 1 49.44 68 ASN B C 1
ATOM 4665 O O . ASN B 1 68 ? 9.297 -69.188 -46.406 1 49.44 68 ASN B O 1
ATOM 4669 N N . GLU B 1 69 ? 11.086 -68.062 -45.719 1 48.72 69 GLU B N 1
ATOM 4670 C CA . GLU B 1 69 ? 11.656 -69 -44.781 1 48.72 69 GLU B CA 1
ATOM 4671 C C . GLU B 1 69 ? 10.617 -69.438 -43.75 1 48.72 69 GLU B C 1
ATOM 4673 O O . GLU B 1 69 ? 10.562 -70.625 -43.375 1 48.72 69 GLU B O 1
ATOM 4678 N N . ILE B 1 70 ? 9.75 -68.562 -43.375 1 48.62 70 ILE B N 1
ATOM 4679 C CA . ILE B 1 70 ? 8.789 -68.812 -42.344 1 48.62 70 ILE B CA 1
ATOM 4680 C C . ILE B 1 70 ? 7.77 -69.875 -42.812 1 48.62 70 ILE B C 1
ATOM 4682 O O . ILE B 1 70 ? 7.434 -70.812 -42.094 1 48.62 70 ILE B O 1
ATOM 4686 N N . ALA B 1 71 ? 7.305 -69.75 -44.062 1 48.22 71 ALA B N 1
ATOM 4687 C CA . ALA B 1 71 ? 6.273 -70.562 -44.656 1 48.22 71 ALA B CA 1
ATOM 4688 C C . ALA B 1 71 ? 6.809 -72 -44.938 1 48.22 71 ALA B C 1
ATOM 4690 O O . ALA B 1 71 ? 6.082 -72.938 -44.781 1 48.22 71 ALA B O 1
ATOM 4691 N N . LYS B 1 72 ? 8.125 -72 -45.125 1 48.78 72 LYS B N 1
ATOM 4692 C CA . LYS B 1 72 ? 8.727 -73.25 -45.5 1 48.78 72 LYS B CA 1
ATOM 4693 C C . LYS B 1 72 ? 8.656 -74.25 -44.312 1 48.78 72 LYS B C 1
ATOM 4695 O O . LYS B 1 72 ? 8.5 -75.438 -44.531 1 48.78 72 LYS B O 1
ATOM 4700 N N . GLU B 1 73 ? 8.703 -73.562 -43.156 1 46.41 73 GLU B N 1
ATOM 4701 C CA . GLU B 1 73 ? 8.828 -74.438 -41.969 1 46.41 73 GLU B CA 1
ATOM 4702 C C . GLU B 1 73 ? 7.48 -75.062 -41.594 1 46.41 73 GLU B C 1
ATOM 4704 O O . GLU B 1 73 ? 7.422 -76.188 -41.125 1 46.41 73 GLU B O 1
ATOM 4709 N N . GLY B 1 74 ? 6.379 -74.312 -41.844 1 51.19 74 GLY B N 1
ATOM 4710 C CA . GLY B 1 74 ? 5.102 -74.812 -41.344 1 51.19 74 GLY B CA 1
ATOM 4711 C C . GLY B 1 74 ? 4.145 -75.25 -42.469 1 51.19 74 GLY B C 1
ATOM 4712 O O . GLY B 1 74 ? 3.068 -75.75 -42.188 1 51.19 74 GLY B O 1
ATOM 4713 N N . MET B 1 75 ? 4.625 -75.062 -43.625 1 56 75 MET B N 1
ATOM 4714 C CA . MET B 1 75 ? 3.68 -75.375 -44.719 1 56 75 MET B CA 1
ATOM 4715 C C . MET B 1 75 ? 4.074 -76.625 -45.469 1 56 75 MET B C 1
ATOM 4717 O O . MET B 1 75 ? 5.258 -76.875 -45.719 1 56 75 MET B O 1
ATOM 4721 N N . TYR B 1 76 ? 3.164 -77.625 -45.625 1 58.72 76 TYR B N 1
ATOM 4722 C CA . TYR B 1 76 ? 3.266 -78.812 -46.469 1 58.72 76 TYR B CA 1
ATOM 4723 C C . TYR B 1 76 ? 2.311 -78.75 -47.656 1 58.72 76 TYR B C 1
ATOM 4725 O O . TYR B 1 76 ? 1.183 -78.25 -47.5 1 58.72 76 TYR B O 1
ATOM 4733 N N . SER B 1 77 ? 2.934 -79 -48.812 1 60.09 77 SER B N 1
ATOM 4734 C CA . SER B 1 77 ? 2.096 -79 -50 1 60.09 77 SER B CA 1
ATOM 4735 C C . SER B 1 77 ? 2.133 -80.375 -50.688 1 60.09 77 SER B C 1
ATOM 4737 O O . SER B 1 77 ? 3.129 -81.125 -50.625 1 60.09 77 SER B O 1
ATOM 4739 N N . TYR B 1 78 ? 1.027 -80.938 -51.25 1 60.38 78 TYR B N 1
ATOM 4740 C CA . TYR B 1 78 ? 1.035 -82.125 -52.062 1 60.38 78 TYR B CA 1
ATOM 4741 C C . TYR B 1 78 ? 0.291 -81.875 -53.375 1 60.38 78 TYR B C 1
ATOM 4743 O O . TYR B 1 78 ? -0.572 -81 -53.469 1 60.38 78 TYR B O 1
ATOM 4751 N N . PHE B 1 79 ? 0.871 -82.438 -54.406 1 61.47 79 PHE B N 1
ATOM 4752 C CA . PHE B 1 79 ? 0.389 -82.375 -55.781 1 61.47 79 PHE B CA 1
ATOM 4753 C C . PHE B 1 79 ? -0.11 -83.75 -56.281 1 61.47 79 PHE B C 1
ATOM 4755 O O . PHE B 1 79 ? 0.58 -84.75 -56.125 1 61.47 79 PHE B O 1
ATOM 4762 N N . ILE B 1 80 ? -1.406 -83.75 -56.688 1 60.78 80 ILE B N 1
ATOM 4763 C CA . ILE B 1 80 ? -2.012 -84.938 -57.281 1 60.78 80 ILE B CA 1
ATOM 4764 C C . ILE B 1 80 ? -2.152 -84.75 -58.781 1 60.78 80 ILE B C 1
ATOM 4766 O O . ILE B 1 80 ? -3.045 -84 -59.25 1 60.78 80 ILE B O 1
ATOM 4770 N N . PRO B 1 81 ? -1.235 -85.312 -59.531 1 58.44 81 PRO B N 1
ATOM 4771 C CA . PRO B 1 81 ? -1.342 -85.125 -60.969 1 58.44 81 PRO B CA 1
ATOM 4772 C C . PRO B 1 81 ? -2.621 -85.75 -61.562 1 58.44 81 PRO B C 1
ATOM 4774 O O . PRO B 1 81 ? -3.076 -86.812 -61.062 1 58.44 81 PRO B O 1
ATOM 4777 N N . LYS B 1 82 ? -3.137 -85.062 -62.5 1 60.09 82 LYS B N 1
ATOM 4778 C CA . LYS B 1 82 ? -4.34 -85.562 -63.156 1 60.09 82 LYS B CA 1
ATOM 4779 C C . LYS B 1 82 ? -4.062 -86.875 -63.844 1 60.09 82 LYS B C 1
ATOM 4781 O O . LYS B 1 82 ? -3.082 -87 -64.625 1 60.09 82 LYS B O 1
ATOM 4786 N N . GLY B 1 83 ? -4.914 -87.75 -63.656 1 57.88 83 GLY B N 1
ATOM 4787 C CA . GLY B 1 83 ? -4.883 -89 -64.438 1 57.88 83 GLY B CA 1
ATOM 4788 C C . GLY B 1 83 ? -3.787 -89.938 -63.938 1 57.88 83 GLY B C 1
ATOM 4789 O O . GLY B 1 83 ? -3.578 -91 -64.562 1 57.88 83 GLY B O 1
ATOM 4790 N N . LYS B 1 84 ? -3.074 -89.438 -63 1 58.44 84 LYS B N 1
ATOM 4791 C CA . LYS B 1 84 ? -2.002 -90.312 -62.531 1 58.44 84 LYS B CA 1
ATOM 4792 C C . LYS B 1 84 ? -2.242 -90.75 -61.094 1 58.44 84 LYS B C 1
ATOM 4794 O O . LYS B 1 84 ? -2.947 -90.062 -60.344 1 58.44 84 LYS B O 1
ATOM 4799 N N . ASP B 1 85 ? -2.002 -91.938 -60.781 1 52.19 85 ASP B N 1
ATOM 4800 C CA . ASP B 1 85 ? -2.098 -92.438 -59.438 1 52.19 85 ASP B CA 1
ATOM 4801 C C . ASP B 1 85 ? -0.878 -92.062 -58.625 1 52.19 85 ASP B C 1
ATOM 4803 O O . ASP B 1 85 ? -0.212 -92.938 -58.031 1 52.19 85 ASP B O 1
ATOM 4807 N N . LYS B 1 86 ? -0.438 -90.812 -58.812 1 57.38 86 LYS B N 1
ATOM 4808 C CA . LYS B 1 86 ? 0.739 -90.375 -58.094 1 57.38 86 LYS B CA 1
ATOM 4809 C C . LYS B 1 86 ? 0.412 -89.125 -57.219 1 57.38 86 LYS B C 1
ATOM 4811 O O . LYS B 1 86 ? -0.398 -88.312 -57.625 1 57.38 86 LYS B O 1
ATOM 4816 N N . VAL B 1 87 ? 0.868 -89.188 -55.969 1 58.44 87 VAL B N 1
ATOM 4817 C CA . VAL B 1 87 ? 0.748 -88.062 -55.062 1 58.44 87 VAL B CA 1
ATOM 4818 C C . VAL B 1 87 ? 2.137 -87.562 -54.688 1 58.44 87 VAL B C 1
ATOM 4820 O O . VAL B 1 87 ? 3.006 -88.312 -54.312 1 58.44 87 VAL B O 1
ATOM 4823 N N . VAL B 1 88 ? 2.426 -86.25 -54.938 1 57.12 88 VAL B N 1
ATOM 4824 C CA . VAL B 1 88 ? 3.695 -85.625 -54.594 1 57.12 88 VAL B CA 1
ATOM 4825 C C . VAL B 1 88 ? 3.512 -84.75 -53.344 1 57.12 88 VAL B C 1
ATOM 4827 O O . VAL B 1 88 ? 2.607 -83.938 -53.281 1 57.12 88 VAL B O 1
ATOM 4830 N N . PHE B 1 89 ? 4.16 -85.188 -52.25 1 53 89 PHE B N 1
ATOM 4831 C CA . PHE B 1 89 ? 4.191 -84.375 -51 1 53 89 PHE B CA 1
ATOM 4832 C C . PHE B 1 89 ? 5.465 -83.562 -50.906 1 53 89 PHE B C 1
ATOM 4834 O O . PHE B 1 89 ? 6.562 -84.062 -51.156 1 53 89 PHE B O 1
ATOM 4841 N N . SER B 1 90 ? 5.305 -82.25 -50.781 1 52.56 90 SER B N 1
ATOM 4842 C CA . SER B 1 90 ? 6.457 -81.312 -50.625 1 52.56 90 SER B CA 1
ATOM 4843 C C . SER B 1 90 ? 6.402 -80.562 -49.312 1 52.56 90 SER B C 1
ATOM 4845 O O . SER B 1 90 ? 5.34 -80.125 -48.906 1 52.56 90 SER B O 1
ATOM 4847 N N . GLY B 1 91 ? 7.363 -80.688 -48.5 1 49.84 91 GLY B N 1
ATOM 4848 C CA . GLY B 1 91 ? 7.578 -79.875 -47.344 1 49.84 91 GLY B CA 1
ATOM 4849 C C . GLY B 1 91 ? 8.93 -79.188 -47.312 1 49.84 91 GLY B C 1
ATOM 4850 O O . GLY B 1 91 ? 9.641 -79.188 -48.344 1 49.84 91 GLY B O 1
ATOM 4851 N N . LEU B 1 92 ? 9.273 -78.438 -46.219 1 47.47 92 LEU B N 1
ATOM 4852 C CA . LEU B 1 92 ? 10.508 -77.625 -46.125 1 47.47 92 LEU B CA 1
ATOM 4853 C C . LEU B 1 92 ? 11.711 -78.5 -46.469 1 47.47 92 LEU B C 1
ATOM 4855 O O . LEU B 1 92 ? 12.633 -78.062 -47.156 1 47.47 92 LEU B O 1
ATOM 4859 N N . ARG B 1 93 ? 11.68 -79.688 -45.969 1 42.38 93 ARG B N 1
ATOM 4860 C CA . ARG B 1 93 ? 12.898 -80.5 -46.062 1 42.38 93 ARG B CA 1
ATOM 4861 C C . ARG B 1 93 ? 12.641 -81.812 -46.844 1 42.38 93 ARG B C 1
ATOM 4863 O O . ARG B 1 93 ? 13.484 -82.688 -46.844 1 42.38 93 ARG B O 1
ATOM 4870 N N . PHE B 1 94 ? 11.406 -81.938 -47.344 1 43.19 94 PHE B N 1
ATOM 4871 C CA . PHE B 1 94 ? 11.203 -83.25 -48 1 43.19 94 PHE B CA 1
ATOM 4872 C C . PHE B 1 94 ? 10.25 -83.062 -49.188 1 43.19 94 PHE B C 1
ATOM 4874 O O . PHE B 1 94 ? 9.422 -82.188 -49.219 1 43.19 94 PHE B O 1
ATOM 4881 N N . ASN B 1 95 ? 10.586 -83.688 -50.312 1 48.59 95 ASN B N 1
ATOM 4882 C CA . ASN B 1 95 ? 9.664 -84 -51.406 1 48.59 95 ASN B CA 1
ATOM 4883 C C . ASN B 1 95 ? 9.406 -85.5 -51.531 1 48.59 95 ASN B C 1
ATOM 4885 O O . ASN B 1 95 ? 10.344 -86.25 -51.531 1 48.59 95 ASN B O 1
ATOM 4889 N N . LEU B 1 96 ? 8.172 -85.812 -51.281 1 48.47 96 LEU B N 1
ATOM 4890 C CA . LEU B 1 96 ? 7.785 -87.25 -51.344 1 48.47 96 LEU B CA 1
ATOM 4891 C C . LEU B 1 96 ? 6.758 -87.438 -52.438 1 48.47 96 LEU B C 1
ATOM 4893 O O . LEU B 1 96 ? 5.793 -86.688 -52.562 1 48.47 96 LEU B O 1
ATOM 4897 N N . SER B 1 97 ? 7.105 -88.25 -53.469 1 55.25 97 SER B N 1
ATOM 4898 C CA . SER B 1 97 ? 6.164 -88.688 -54.5 1 55.25 97 SER B CA 1
ATOM 4899 C C . SER B 1 97 ? 5.73 -90.188 -54.25 1 55.25 97 SER B C 1
ATOM 4901 O O . SER B 1 97 ? 6.559 -91 -53.906 1 55.25 97 SER B O 1
ATOM 4903 N N . MET B 1 98 ? 4.445 -90.375 -54.062 1 52.78 98 MET B N 1
ATOM 4904 C CA . MET B 1 98 ? 3.908 -91.688 -53.844 1 52.78 98 MET B CA 1
ATOM 4905 C C . MET B 1 98 ? 2.936 -92.062 -54.938 1 52.78 98 MET B C 1
ATOM 4907 O O . MET B 1 98 ? 2.234 -91.25 -55.5 1 52.78 98 MET B O 1
ATOM 4911 N N . THR B 1 99 ? 3.061 -93.312 -55.531 1 56.16 99 THR B N 1
ATOM 4912 C CA . THR B 1 99 ? 2.109 -93.875 -56.469 1 56.16 99 THR B CA 1
ATOM 4913 C C . THR B 1 99 ? 1.06 -94.75 -55.75 1 56.16 99 THR B C 1
ATOM 4915 O O . THR B 1 99 ? 1.399 -95.625 -54.938 1 56.16 99 THR B O 1
ATOM 4918 N N . ILE B 1 100 ? -0.208 -94.312 -55.875 1 52.62 100 ILE B N 1
ATOM 4919 C CA . ILE B 1 100 ? -1.31 -95 -55.188 1 52.62 100 ILE B CA 1
ATOM 4920 C C . ILE B 1 100 ? -1.774 -96.188 -56 1 52.62 100 ILE B C 1
ATOM 4922 O O . ILE B 1 100 ? -2.172 -96.062 -57.156 1 52.62 100 ILE B O 1
ATOM 4926 N N . LYS B 1 101 ? -1.543 -97.312 -55.469 1 52.91 101 LYS B N 1
ATOM 4927 C CA . LYS B 1 101 ? -2 -98.562 -56.188 1 52.91 101 LYS B CA 1
ATOM 4928 C C . LYS B 1 101 ? -3.426 -98.875 -55.781 1 52.91 101 LYS B C 1
ATOM 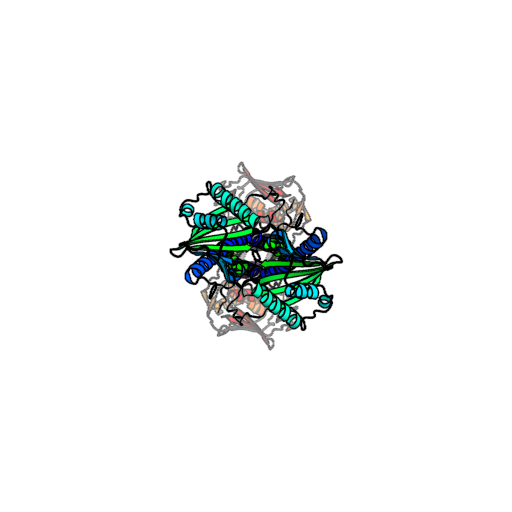4930 O O . LYS B 1 101 ? -4.168 -99.5 -56.562 1 52.91 101 LYS B O 1
ATOM 4935 N N . ASN B 1 102 ? -3.754 -98.5 -54.688 1 48.34 102 ASN B N 1
ATOM 4936 C CA . ASN B 1 102 ? -5.062 -98.938 -54.188 1 48.34 102 ASN B CA 1
ATOM 4937 C C . ASN B 1 102 ? -6.191 -98.188 -54.906 1 48.34 102 ASN B C 1
ATOM 4939 O O . ASN B 1 102 ? -6.176 -97 -55 1 48.34 102 ASN B O 1
ATOM 4943 N N . GLU B 1 103 ? -7.043 -98.938 -55.438 1 56 103 GLU B N 1
ATOM 4944 C CA . GLU B 1 103 ? -8.125 -98.438 -56.281 1 56 103 GLU B CA 1
ATOM 4945 C C . GLU B 1 103 ? -9.031 -97.5 -55.5 1 56 103 GLU B C 1
ATOM 4947 O O . GLU B 1 103 ? -9.547 -96.5 -56.031 1 56 103 GLU B O 1
ATOM 4952 N N . ASN B 1 104 ? -9.125 -97.688 -54.344 1 46.5 104 ASN B N 1
ATOM 4953 C CA . ASN B 1 104 ? -10.008 -96.875 -53.531 1 46.5 104 ASN B CA 1
ATOM 4954 C C . ASN B 1 104 ? -9.414 -95.438 -53.281 1 46.5 104 ASN B C 1
ATOM 4956 O O . ASN B 1 104 ? -10.117 -94.438 -53.344 1 46.5 104 ASN B O 1
ATOM 4960 N N . ILE B 1 105 ? -8.203 -95.438 -53.125 1 49.88 105 ILE B N 1
ATOM 4961 C CA . ILE B 1 105 ? -7.52 -94.188 -52.938 1 49.88 105 ILE B CA 1
ATOM 4962 C C . ILE B 1 105 ? -7.453 -93.438 -54.25 1 49.88 105 ILE B C 1
ATOM 4964 O O . ILE B 1 105 ? -7.617 -92.188 -54.281 1 49.88 105 ILE B O 1
ATOM 4968 N N . LYS B 1 106 ? -7.352 -94.188 -55.156 1 54.22 106 LYS B N 1
ATOM 4969 C CA . LYS B 1 106 ? -7.395 -93.625 -56.5 1 54.22 106 LYS B CA 1
ATOM 4970 C C . LYS B 1 106 ? -8.727 -92.938 -56.75 1 54.22 106 LYS B C 1
ATOM 4972 O O . LYS B 1 106 ? -8.773 -91.812 -57.312 1 54.22 106 LYS B O 1
ATOM 4977 N N . ASN B 1 107 ? -9.68 -93.562 -56.312 1 51.03 107 ASN B N 1
ATOM 4978 C CA . ASN B 1 107 ? -11.008 -93 -56.531 1 51.03 107 ASN B CA 1
ATOM 4979 C C . ASN B 1 107 ? -11.234 -91.75 -55.688 1 51.03 107 ASN B C 1
ATOM 4981 O O . ASN B 1 107 ? -11.828 -90.75 -56.156 1 51.03 107 ASN B O 1
ATOM 4985 N N . LEU B 1 108 ? -10.727 -91.75 -54.656 1 48.09 108 LEU B N 1
ATOM 4986 C CA . LEU B 1 108 ? -10.836 -90.625 -53.781 1 48.09 108 LEU B CA 1
ATOM 4987 C C . LEU B 1 108 ? -10.062 -89.438 -54.375 1 48.09 108 LEU B C 1
ATOM 4989 O O . LEU B 1 108 ? -10.562 -88.312 -54.375 1 48.09 108 LEU B O 1
ATOM 4993 N N . LEU B 1 109 ? -8.961 -89.688 -54.812 1 47.84 109 LEU B N 1
ATOM 4994 C CA . LEU B 1 109 ? -8.141 -88.688 -55.406 1 47.84 109 LEU B CA 1
ATOM 4995 C C . LEU B 1 109 ? -8.789 -88.125 -56.688 1 47.84 109 LEU B C 1
ATOM 4997 O O . LEU B 1 109 ? -8.758 -86.875 -56.906 1 47.84 109 LEU B O 1
ATOM 5001 N N . ARG B 1 110 ? -9.328 -89 -57.312 1 50.94 110 ARG B N 1
ATOM 5002 C CA . ARG B 1 110 ? -10.039 -88.625 -58.531 1 50.94 110 ARG B CA 1
ATOM 5003 C C . ARG B 1 110 ? -11.25 -87.75 -58.188 1 50.94 110 ARG B C 1
ATOM 5005 O O . ARG B 1 110 ? -11.57 -86.812 -58.906 1 50.94 110 ARG B O 1
ATOM 5012 N N . SER B 1 111 ? -11.836 -88.125 -57.156 1 46.56 111 SER B N 1
ATOM 5013 C CA . SER B 1 111 ? -13 -87.312 -56.781 1 46.56 111 SER B CA 1
ATOM 5014 C C . SER B 1 111 ? -12.586 -85.875 -56.344 1 46.56 111 SER B C 1
ATOM 5016 O O . SER B 1 111 ? -13.367 -84.938 -56.5 1 46.56 111 SER B O 1
ATOM 5018 N N . LEU B 1 112 ? -11.422 -85.812 -55.844 1 42.91 112 LEU B N 1
ATOM 5019 C CA . LEU B 1 112 ? -10.898 -84.5 -55.469 1 42.91 112 LEU B CA 1
ATOM 5020 C C . LEU B 1 112 ? -10.586 -83.625 -56.688 1 42.91 112 LEU B C 1
ATOM 5022 O O . LEU B 1 112 ? -10.57 -82.438 -56.594 1 42.91 112 LEU B O 1
ATOM 5026 N N . GLU B 1 113 ? -10.289 -84.312 -57.688 1 41.59 113 GLU B N 1
ATOM 5027 C CA . GLU B 1 113 ? -10.008 -83.688 -58.969 1 41.59 113 GLU B CA 1
ATOM 5028 C C . GLU B 1 113 ? -11.281 -83.062 -59.562 1 41.59 113 GLU B C 1
ATOM 5030 O O . GLU B 1 113 ? -11.211 -82.125 -60.375 1 41.59 113 GLU B O 1
ATOM 5035 N N . THR B 1 114 ? -12.398 -83.688 -59.219 1 38.91 114 THR B N 1
ATOM 5036 C CA . THR B 1 114 ? -13.617 -83.125 -59.812 1 38.91 114 THR B CA 1
ATOM 5037 C C . THR B 1 114 ? -13.969 -81.812 -59.188 1 38.91 114 THR B C 1
ATOM 5039 O O . THR B 1 114 ? -13.609 -81.5 -58.062 1 38.91 114 THR B O 1
ATOM 5042 N N . ASP B 1 115 ? -14.258 -80.688 -60.094 1 39 115 ASP B N 1
ATOM 5043 C CA . ASP B 1 115 ? -14.578 -79.312 -59.906 1 39 115 ASP B CA 1
ATOM 5044 C C . ASP B 1 115 ? -15.539 -79.062 -58.75 1 39 115 ASP B C 1
ATOM 5046 O O . ASP B 1 115 ? -16.141 -78 -58.625 1 39 115 ASP B O 1
ATOM 5050 N N . GLU B 1 116 ? -15.812 -80.188 -58.062 1 37.34 116 GLU B N 1
ATOM 5051 C CA . GLU B 1 116 ? -16.875 -79.875 -57.094 1 37.34 116 GLU B CA 1
ATOM 5052 C C . GLU B 1 116 ? -16.391 -79 -56 1 37.34 116 GLU B C 1
ATOM 5054 O O . GLU B 1 116 ? -17.172 -78.562 -55.125 1 37.34 116 GLU B O 1
ATOM 5059 N N . PHE B 1 117 ? -15.117 -78.812 -55.938 1 36.44 117 PHE B N 1
ATOM 5060 C CA . PHE B 1 117 ? -14.656 -77.938 -54.844 1 36.44 117 PHE B CA 1
ATOM 5061 C C . PHE B 1 117 ? -14.992 -76.438 -55.156 1 36.44 117 PHE B C 1
ATOM 5063 O O . PHE B 1 117 ? -14.68 -75.562 -54.344 1 36.44 117 PHE B O 1
ATOM 5070 N N . LYS B 1 118 ? -15.453 -76.188 -56.344 1 34.72 118 LYS B N 1
ATOM 5071 C CA . LYS B 1 118 ? -15.836 -74.812 -56.625 1 34.72 118 LYS B CA 1
ATOM 5072 C C . LYS B 1 118 ? -16.875 -74.312 -55.625 1 34.72 118 LYS B C 1
ATOM 5074 O O . LYS B 1 118 ? -16.859 -73.125 -55.219 1 34.72 118 LYS B O 1
ATOM 5079 N N . GLU B 1 119 ? -18.047 -75.062 -55.562 1 34.53 119 GLU B N 1
ATOM 5080 C CA . GLU B 1 119 ? -19.188 -74.5 -54.812 1 34.53 119 GLU B CA 1
ATOM 5081 C C . GLU B 1 119 ? -19.203 -75 -53.375 1 34.53 119 GLU B C 1
ATOM 5083 O O . GLU B 1 119 ? -20.219 -75.438 -52.875 1 34.53 119 GLU B O 1
ATOM 5088 N N . ILE B 1 120 ? -18.141 -75.375 -52.781 1 33.91 120 ILE B N 1
ATOM 5089 C CA . ILE B 1 120 ? -18.219 -75.875 -51.406 1 33.91 120 ILE B CA 1
ATOM 5090 C C . ILE B 1 120 ? -18.609 -74.688 -50.469 1 33.91 120 ILE B C 1
ATOM 5092 O O . ILE B 1 120 ? -17.812 -73.75 -50.25 1 33.91 120 ILE B O 1
ATOM 5096 N N . ASN B 1 121 ? -19.781 -74.25 -50.5 1 34.56 121 ASN B N 1
ATOM 5097 C CA . ASN B 1 121 ? -20.312 -73.375 -49.438 1 34.56 121 ASN B CA 1
ATOM 5098 C C . ASN B 1 121 ? -20.25 -74.062 -48.062 1 34.56 121 ASN B C 1
ATOM 5100 O O . ASN B 1 121 ? -20.125 -75.312 -48 1 34.56 121 ASN B O 1
ATOM 5104 N N . SER B 1 122 ? -20.266 -73.375 -46.812 1 37.75 122 SER B N 1
ATOM 5105 C CA . SER B 1 122 ? -20.219 -73.812 -45.438 1 37.75 122 SER B CA 1
ATOM 5106 C C . SER B 1 122 ? -20.953 -75.125 -45.188 1 37.75 122 SER B C 1
ATOM 5108 O O . SER B 1 122 ? -20.484 -75.938 -44.438 1 37.75 122 SER B O 1
ATOM 5110 N N . LYS B 1 123 ? -22.141 -75.312 -45.781 1 42.28 123 LYS B N 1
ATOM 5111 C CA . LYS B 1 123 ? -23.109 -76.375 -45.438 1 42.28 123 LYS B CA 1
ATOM 5112 C C . LYS B 1 123 ? -22.688 -77.688 -46 1 42.28 123 LYS B C 1
ATOM 5114 O O . LYS B 1 123 ? -22.875 -78.75 -45.375 1 42.28 123 LYS B O 1
ATOM 5119 N N . ASN B 1 124 ? -22.062 -77.812 -47.188 1 38.53 124 ASN B N 1
ATOM 5120 C CA . ASN B 1 124 ? -21.859 -79.062 -47.906 1 38.53 124 ASN B CA 1
ATOM 5121 C C . ASN B 1 124 ? -20.484 -79.688 -47.625 1 38.53 124 ASN B C 1
ATOM 5123 O O . ASN B 1 124 ? -20.125 -80.688 -48.188 1 38.53 124 ASN B O 1
ATOM 5127 N N . SER B 1 125 ? -19.703 -79 -46.969 1 37.66 125 SER B N 1
ATOM 5128 C CA . SER B 1 125 ? -18.344 -79.438 -46.656 1 37.66 125 SER B CA 1
ATOM 5129 C C . SER B 1 125 ? -18.328 -80.688 -45.75 1 37.66 125 SER B C 1
ATOM 5131 O O . SER B 1 125 ? -17.484 -81.562 -45.938 1 37.66 125 SER B O 1
ATOM 5133 N N . GLU B 1 126 ? -19.281 -80.75 -44.812 1 41.12 126 GLU B N 1
ATOM 5134 C CA . GLU B 1 126 ? -19.328 -81.938 -43.938 1 41.12 126 GLU B CA 1
ATOM 5135 C C . GLU B 1 126 ? -19.578 -83.188 -44.75 1 41.12 126 GLU B C 1
ATOM 5137 O O . GLU B 1 126 ? -19 -84.25 -44.438 1 41.12 126 GLU B O 1
ATOM 5142 N N . ARG B 1 127 ? -20.344 -83.125 -45.812 1 43 127 ARG B N 1
ATOM 5143 C CA . ARG B 1 127 ? -20.781 -84.25 -46.594 1 43 127 ARG B CA 1
ATOM 5144 C C . ARG B 1 127 ? -19.641 -84.812 -47.469 1 43 127 ARG B C 1
ATOM 5146 O O . ARG B 1 127 ? -19.547 -86 -47.688 1 43 127 ARG B O 1
ATOM 5153 N N . LEU B 1 128 ? -18.812 -83.938 -47.938 1 39.38 128 LEU B N 1
ATOM 5154 C CA . LEU B 1 128 ? -17.781 -84.375 -48.844 1 39.38 128 LEU B CA 1
ATOM 5155 C C . LEU B 1 128 ? -16.547 -84.875 -48.094 1 39.38 128 LEU B C 1
ATOM 5157 O O . LEU B 1 128 ? -15.898 -85.875 -48.531 1 39.38 128 LEU B O 1
ATOM 5161 N N . ILE B 1 129 ? -16.25 -84.25 -46.938 1 40.34 129 ILE B N 1
ATOM 5162 C CA . ILE B 1 129 ? -15.016 -84.625 -46.281 1 40.34 129 ILE B CA 1
ATOM 5163 C C . ILE B 1 129 ? -15.211 -85.938 -45.5 1 40.34 129 ILE B C 1
ATOM 5165 O O . ILE B 1 129 ? -14.297 -86.75 -45.406 1 40.34 129 ILE B O 1
ATOM 5169 N N . ASN B 1 130 ? -16.438 -86.125 -45.094 1 42.81 130 ASN B N 1
ATOM 5170 C CA . ASN B 1 130 ? -16.672 -87.312 -44.281 1 42.81 130 ASN B CA 1
ATOM 5171 C C . ASN B 1 130 ? -16.391 -88.562 -45.062 1 42.81 130 ASN B C 1
ATOM 5173 O O . ASN B 1 130 ? -15.727 -89.5 -44.562 1 42.81 130 ASN B O 1
ATOM 5177 N N . PRO B 1 131 ? -16.906 -88.625 -46.312 1 44 131 PRO B N 1
ATOM 5178 C CA . PRO B 1 131 ? -16.609 -89.875 -47.031 1 44 131 PRO B CA 1
ATOM 5179 C C . PRO B 1 131 ? -15.133 -90.062 -47.344 1 44 131 PRO B C 1
ATOM 5181 O O . PRO B 1 131 ? -14.625 -91.188 -47.312 1 44 131 PRO B O 1
ATOM 5184 N N . LEU B 1 132 ? -14.461 -89.062 -47.562 1 42.19 132 LEU B N 1
ATOM 5185 C CA . LEU B 1 132 ? -13.039 -89.125 -47.906 1 42.19 132 LEU B CA 1
ATOM 5186 C C . LEU B 1 132 ? -12.234 -89.562 -46.688 1 42.19 132 LEU B C 1
ATOM 5188 O O . LEU B 1 132 ? -11.312 -90.375 -46.812 1 42.19 132 LEU B O 1
ATOM 5192 N N . ILE B 1 133 ? -12.617 -89 -45.5 1 41.94 133 ILE B N 1
ATOM 5193 C CA . ILE B 1 133 ? -11.992 -89.438 -44.281 1 41.94 133 ILE B CA 1
ATOM 5194 C C . ILE B 1 133 ? -12.336 -90.938 -44.031 1 41.94 133 ILE B C 1
ATOM 5196 O O . ILE B 1 133 ? -11.469 -91.75 -43.688 1 41.94 133 ILE B O 1
ATOM 5200 N N . LYS B 1 134 ? -13.547 -91.188 -44.344 1 44.59 134 LYS B N 1
ATOM 5201 C CA . LYS B 1 134 ? -13.977 -92.625 -44.156 1 44.59 134 LYS B CA 1
ATOM 5202 C C . LYS B 1 134 ? -13.25 -93.5 -45.125 1 44.59 134 LYS B C 1
ATOM 5204 O O . LYS B 1 134 ? -12.805 -94.625 -44.75 1 44.59 134 LYS B O 1
ATOM 5209 N N . GLU B 1 135 ? -13.195 -93.188 -46.375 1 42.44 135 GLU B N 1
ATOM 5210 C CA . GLU B 1 135 ? -12.523 -94 -47.375 1 42.44 135 GLU B CA 1
ATOM 5211 C C . GLU B 1 135 ? -11.016 -94.062 -47.125 1 42.44 135 GLU B C 1
ATOM 5213 O O . GLU B 1 135 ? -10.383 -95.062 -47.281 1 42.44 135 GLU B O 1
ATOM 5218 N N . ALA B 1 136 ? -10.445 -92.875 -46.688 1 41.12 136 ALA B N 1
ATOM 5219 C CA . ALA B 1 136 ? -9.031 -92.875 -46.344 1 41.12 136 ALA B CA 1
ATOM 5220 C C . ALA B 1 136 ? -8.75 -93.812 -45.156 1 41.12 136 ALA B C 1
ATOM 5222 O O . ALA B 1 136 ? -7.766 -94.562 -45.125 1 41.12 136 ALA B O 1
ATOM 5223 N N . LYS B 1 137 ? -9.656 -93.75 -44.281 1 39.94 137 LYS B N 1
ATOM 5224 C CA . LYS B 1 137 ? -9.562 -94.688 -43.188 1 39.94 137 LYS B CA 1
ATOM 5225 C C . LYS B 1 137 ? -9.641 -96.125 -43.688 1 39.94 137 LYS B C 1
ATOM 5227 O O . LYS B 1 137 ? -8.867 -97 -43.25 1 39.94 137 LYS B O 1
ATOM 5232 N N . LYS B 1 138 ? -10.57 -96.375 -44.562 1 44.38 138 LYS B N 1
ATOM 5233 C CA . LYS B 1 138 ? -10.758 -97.75 -45.062 1 44.38 138 LYS B CA 1
ATOM 5234 C C . LYS B 1 138 ? -9.531 -98.188 -45.844 1 44.38 138 LYS B C 1
ATOM 5236 O O . LYS B 1 138 ? -9.102 -99.375 -45.719 1 44.38 138 LYS B O 1
ATOM 5241 N N . GLU B 1 139 ? -9.109 -97.375 -46.75 1 39.56 139 GLU B N 1
ATOM 5242 C CA . GLU B 1 139 ? -7.973 -97.812 -47.562 1 39.56 139 GLU B CA 1
ATOM 5243 C C . GLU B 1 139 ? -6.691 -97.812 -46.719 1 39.56 139 GLU B C 1
ATOM 5245 O O . GLU B 1 139 ? -5.855 -98.75 -46.906 1 39.56 139 GLU B O 1
ATOM 5250 N N . LEU B 1 140 ? -6.598 -96.875 -45.75 1 37.72 140 LEU B N 1
ATOM 5251 C CA . LEU B 1 140 ? -5.477 -97 -44.812 1 37.72 140 LEU B CA 1
ATOM 5252 C C . LEU B 1 140 ? -5.594 -98.312 -44.031 1 37.72 140 LEU B C 1
ATOM 5254 O O . LEU B 1 140 ? -4.586 -98.938 -43.688 1 37.72 140 LEU B O 1
ATOM 5258 N N . GLU B 1 141 ? -6.715 -98.688 -43.844 1 38.59 141 GLU B N 1
ATOM 5259 C CA . GLU B 1 141 ? -6.91 -100 -43.156 1 38.59 141 GLU B CA 1
ATOM 5260 C C . GLU B 1 141 ? -6.289 -101.125 -43.969 1 38.59 141 GLU B C 1
ATOM 5262 O O . GLU B 1 141 ? -5.879 -102.125 -43.406 1 38.59 141 GLU B O 1
ATOM 5267 N N . LYS B 1 142 ? -6.473 -101.188 -45.25 1 38.97 142 LYS B N 1
ATOM 5268 C CA . LYS B 1 142 ? -5.91 -102.312 -46 1 38.97 142 LYS B CA 1
ATOM 5269 C C . LYS B 1 142 ? -4.395 -102.375 -45.844 1 38.97 142 LYS B C 1
ATOM 5271 O O . LYS B 1 142 ? -3.795 -103.438 -46.031 1 38.97 142 LYS B O 1
ATOM 5276 N N . TYR B 1 143 ? -3.68 -101.375 -45.75 1 34.16 143 TYR B N 1
ATOM 5277 C CA . TYR B 1 143 ? -2.232 -101.375 -45.562 1 34.16 143 TYR B CA 1
ATOM 5278 C C . TYR B 1 143 ? -1.863 -101.188 -44.094 1 34.16 143 TYR B C 1
ATOM 5280 O O . TYR B 1 143 ? -0.826 -101.688 -43.625 1 34.16 143 TYR B O 1
ATOM 5288 N N . VAL B 1 144 ? -2.559 -100.375 -43.156 1 31.52 144 VAL B N 1
ATOM 5289 C CA . VAL B 1 144 ? -2.363 -100.188 -41.719 1 31.52 144 VAL B CA 1
ATOM 5290 C C . VAL B 1 144 ? -3.627 -100.625 -41 1 31.52 144 VAL B C 1
ATOM 5292 O O . VAL B 1 144 ? -4.742 -100.438 -41.469 1 31.52 144 VAL B O 1
ATOM 5295 N N . ILE B 1 145 ? -3.662 -101.875 -40.281 1 31.23 145 ILE B N 1
ATOM 5296 C CA . ILE B 1 145 ? -4.754 -102.312 -39.438 1 31.23 145 ILE B CA 1
ATOM 5297 C C . ILE B 1 145 ? -5 -101.312 -38.312 1 31.23 145 ILE B C 1
ATOM 5299 O O . ILE B 1 145 ? -4.129 -101.125 -37.469 1 31.23 145 ILE B O 1
ATOM 5303 N N . ILE B 1 146 ? -5.742 -100.312 -38.562 1 29.72 146 ILE B N 1
ATOM 5304 C CA . ILE B 1 146 ? -6.188 -99.5 -37.469 1 29.72 146 ILE B CA 1
ATOM 5305 C C . ILE B 1 146 ? -7.266 -100.188 -36.656 1 29.72 146 ILE B C 1
ATOM 5307 O O . ILE B 1 146 ? -8.336 -100.5 -37.188 1 29.72 146 ILE B O 1
ATOM 5311 N N . ASP B 1 147 ? -7.035 -100.938 -35.531 1 29.23 147 ASP B N 1
ATOM 5312 C CA . ASP B 1 147 ? -8.023 -101.688 -34.781 1 29.23 147 ASP B CA 1
ATOM 5313 C C . ASP B 1 147 ? -9.156 -100.812 -34.281 1 29.23 147 ASP B C 1
ATOM 5315 O O . ASP B 1 147 ? -10.32 -101.188 -34.312 1 29.23 147 ASP B O 1
ATOM 5319 N N . SER B 1 148 ? -9.055 -99.812 -33.188 1 25.77 148 SER B N 1
ATOM 5320 C CA . SER B 1 148 ? -10.172 -99.062 -32.594 1 25.77 148 SER B CA 1
ATOM 5321 C C . SER B 1 148 ? -9.977 -97.562 -32.719 1 25.77 148 SER B C 1
ATOM 5323 O O . SER B 1 148 ? -8.852 -97.062 -32.719 1 25.77 148 SER B O 1
ATOM 5325 N N . TYR B 1 149 ? -10.562 -96.875 -33.625 1 28.03 149 TYR B N 1
ATOM 5326 C CA . TYR B 1 149 ? -10.578 -95.438 -33.781 1 28.03 149 TYR B CA 1
ATOM 5327 C C . TYR B 1 149 ? -11.758 -94.812 -33.031 1 28.03 149 TYR B C 1
ATOM 5329 O O . TYR B 1 149 ? -12.891 -95.312 -33.156 1 28.03 149 TYR B O 1
ATOM 5337 N N . SER B 1 150 ? -11.641 -94.438 -31.672 1 26.25 150 SER B N 1
ATOM 5338 C CA . SER B 1 150 ? -12.727 -93.75 -31 1 26.25 150 SER B CA 1
ATOM 5339 C C . SER B 1 150 ? -12.609 -92.25 -31.188 1 26.25 150 SER B C 1
ATOM 5341 O O . SER B 1 150 ? -11.508 -91.688 -31.203 1 26.25 150 SER B O 1
ATOM 5343 N N . ASN B 1 151 ? -13.523 -91.625 -31.875 1 26.08 151 ASN B N 1
ATOM 5344 C CA . ASN B 1 151 ? -13.773 -90.188 -32.094 1 26.08 151 ASN B CA 1
ATOM 5345 C C . ASN B 1 151 ? -14.188 -89.5 -30.797 1 26.08 151 ASN B C 1
ATOM 5347 O O . ASN B 1 151 ? -15.078 -89.938 -30.094 1 26.08 151 ASN B O 1
ATOM 5351 N N . ILE B 1 152 ? -13.188 -88.938 -30.016 1 26.97 152 ILE B N 1
ATOM 5352 C CA . ILE B 1 152 ? -13.688 -88.188 -28.875 1 26.97 152 ILE B CA 1
ATOM 5353 C C . ILE B 1 152 ? -14.32 -86.875 -29.359 1 26.97 152 ILE B C 1
ATOM 5355 O O . ILE B 1 152 ? -13.703 -86.125 -30.109 1 26.97 152 ILE B O 1
ATOM 5359 N N . ASN B 1 153 ? -15.609 -86.688 -29.266 1 29.34 153 ASN B N 1
ATOM 5360 C CA . ASN B 1 153 ? -16.609 -85.688 -29.609 1 29.34 153 ASN B CA 1
ATOM 5361 C C . ASN B 1 153 ? -16.156 -84.25 -29.219 1 29.34 153 ASN B C 1
ATOM 5363 O O . ASN B 1 153 ? -16.688 -83.312 -29.719 1 29.34 153 ASN B O 1
ATOM 5367 N N . ASN B 1 154 ? -15.617 -83.938 -27.984 1 30.28 154 ASN B N 1
ATOM 5368 C CA . ASN B 1 154 ? -16.109 -82.75 -27.359 1 30.28 154 ASN B CA 1
ATOM 5369 C C . ASN B 1 154 ? -15.367 -81.5 -27.859 1 30.28 154 ASN B C 1
ATOM 5371 O O . ASN B 1 154 ? -14.672 -80.812 -27.094 1 30.28 154 ASN B O 1
ATOM 5375 N N . VAL B 1 155 ? -14.547 -81.5 -28.859 1 33.28 155 VAL B N 1
ATOM 5376 C CA . VAL B 1 155 ? -13.797 -80.25 -29.141 1 33.28 155 VAL B CA 1
ATOM 5377 C C . VAL B 1 155 ? -14.766 -79.125 -29.469 1 33.28 155 VAL B C 1
ATOM 5379 O O . VAL B 1 155 ? -15.734 -79.312 -30.203 1 33.28 155 VAL B O 1
ATOM 5382 N N . SER B 1 156 ? -14.516 -77.938 -28.781 1 36.94 156 SER B N 1
ATOM 5383 C CA . SER B 1 156 ? -15.32 -76.75 -28.906 1 36.94 156 SER B CA 1
ATOM 5384 C C . SER B 1 156 ? -15.414 -76.312 -30.375 1 36.94 156 SER B C 1
ATOM 5386 O O . SER B 1 156 ? -14.75 -76.875 -31.234 1 36.94 156 SER B O 1
ATOM 5388 N N . LYS B 1 157 ? -15.68 -74.938 -30.516 1 42.03 157 LYS B N 1
ATOM 5389 C CA . LYS B 1 157 ? -16.312 -74.25 -31.656 1 42.03 157 LYS B CA 1
ATOM 5390 C C . LYS B 1 157 ? -15.305 -74.062 -32.812 1 42.03 157 LYS B C 1
ATOM 5392 O O . LYS B 1 157 ? -14.453 -73.188 -32.75 1 42.03 157 LYS B O 1
ATOM 5397 N N . ASP B 1 158 ? -14.82 -75 -33.469 1 43.69 158 ASP B N 1
ATOM 5398 C CA . ASP B 1 158 ? -14.07 -75 -34.719 1 43.69 158 ASP B CA 1
ATOM 5399 C C . ASP B 1 158 ? -14.766 -74.125 -35.781 1 43.69 158 ASP B C 1
ATOM 5401 O O . ASP B 1 158 ? -15.984 -74.188 -35.938 1 43.69 158 ASP B O 1
ATOM 5405 N N . THR B 1 159 ? -14.047 -72.875 -35.875 1 49.53 159 THR B N 1
ATOM 5406 C CA . THR B 1 159 ? -14.609 -72.062 -36.969 1 49.53 159 THR B CA 1
ATOM 5407 C C . THR B 1 159 ? -13.906 -72.375 -38.281 1 49.53 159 THR B C 1
ATOM 5409 O O . THR B 1 159 ? -12.727 -72.75 -38.281 1 49.53 159 THR B O 1
ATOM 5412 N N . PHE B 1 160 ? -14.625 -72.688 -39.344 1 50.03 160 PHE B N 1
ATOM 5413 C CA . PHE B 1 160 ? -14.141 -72.938 -40.688 1 50.03 160 PHE B CA 1
ATOM 5414 C C . PHE B 1 160 ? -14.562 -71.875 -41.656 1 50.03 160 PHE B C 1
ATOM 5416 O O . PHE B 1 160 ? -15.672 -71.312 -41.562 1 50.03 160 PHE B O 1
ATOM 5423 N N . SER B 1 161 ? -13.508 -71.188 -42.188 1 56.22 161 SER B N 1
ATOM 5424 C CA . SER B 1 161 ? -13.859 -70.312 -43.281 1 56.22 161 SER B CA 1
ATOM 5425 C C . SER B 1 161 ? -13.188 -70.688 -44.594 1 56.22 161 SER B C 1
ATOM 5427 O O . SER B 1 161 ? -12.102 -71.25 -44.562 1 56.22 161 SER B O 1
ATOM 5429 N N . ILE B 1 162 ? -13.852 -70.562 -45.75 1 55.78 162 ILE B N 1
ATOM 5430 C CA . ILE B 1 162 ? -13.336 -70.812 -47.094 1 55.78 162 ILE B CA 1
ATOM 5431 C C . ILE B 1 162 ? -13.367 -69.562 -47.906 1 55.78 162 ILE B C 1
ATOM 5433 O O . ILE B 1 162 ? -14.391 -68.875 -47.938 1 55.78 162 ILE B O 1
ATOM 5437 N N . LYS B 1 163 ? -12.258 -69.062 -48.25 1 61.72 163 LYS B N 1
ATOM 5438 C CA . LYS B 1 163 ? -12.203 -67.875 -49.125 1 61.72 163 LYS B CA 1
ATOM 5439 C C . LYS B 1 163 ? -11.328 -68.188 -50.344 1 61.72 163 LYS B C 1
ATOM 5441 O O . LYS B 1 163 ? -10.469 -69.062 -50.312 1 61.72 163 LYS B O 1
ATOM 5446 N N . ARG B 1 164 ? -11.648 -67.5 -51.531 1 59.28 164 ARG B N 1
ATOM 5447 C CA . ARG B 1 164 ? -10.82 -67.562 -52.719 1 59.28 164 ARG B CA 1
ATOM 5448 C C . ARG B 1 164 ? -9.68 -66.562 -52.656 1 59.28 164 ARG B C 1
ATOM 5450 O O . ARG B 1 164 ? -9.891 -65.375 -52.312 1 59.28 164 ARG B O 1
ATOM 5457 N N . LYS B 1 165 ? -8.578 -66.938 -52.562 1 56.47 165 LYS B N 1
ATOM 5458 C CA . LYS B 1 165 ? -7.398 -66.062 -52.625 1 56.47 165 LYS B CA 1
ATOM 5459 C C . LYS B 1 165 ? -6.586 -66.375 -53.875 1 56.47 165 LYS B C 1
ATOM 5461 O O . LYS B 1 165 ? -5.926 -67.375 -53.969 1 56.47 165 LYS B O 1
ATOM 5466 N N . ASN B 1 166 ? -6.566 -65.5 -54.688 1 55.72 166 ASN B N 1
ATOM 5467 C CA . ASN B 1 166 ? -5.973 -65.625 -56.031 1 55.72 166 ASN B CA 1
ATOM 5468 C C . ASN B 1 166 ? -6.535 -66.875 -56.75 1 55.72 166 ASN B C 1
ATOM 5470 O O . ASN B 1 166 ? -7.746 -67 -56.938 1 55.72 166 ASN B O 1
ATOM 5474 N N . ASN B 1 167 ? -5.801 -67.812 -57.188 1 55.22 167 ASN B N 1
ATOM 5475 C CA . ASN B 1 167 ? -6.25 -69 -57.938 1 55.22 167 ASN B CA 1
ATOM 5476 C C . ASN B 1 167 ? -6.359 -70.25 -57.031 1 55.22 167 ASN B C 1
ATOM 5478 O O . ASN B 1 167 ? -6.379 -71.375 -57.5 1 55.22 167 ASN B O 1
ATOM 5482 N N . SER B 1 168 ? -6.402 -69.75 -55.75 1 58.62 168 SER B N 1
ATOM 5483 C CA . SER B 1 168 ? -6.473 -70.875 -54.844 1 58.62 168 SER B CA 1
ATOM 5484 C C . SER B 1 168 ? -7.617 -70.688 -53.844 1 58.62 168 SER B C 1
ATOM 5486 O O . SER B 1 168 ? -8.07 -69.562 -53.594 1 58.62 168 SER B O 1
ATOM 5488 N N . ILE B 1 169 ? -8.133 -71.812 -53.469 1 61.72 169 ILE B N 1
ATOM 5489 C CA . ILE B 1 169 ? -9.109 -71.875 -52.375 1 61.72 169 ILE B CA 1
ATOM 5490 C C . ILE B 1 169 ? -8.391 -71.938 -51.031 1 61.72 169 ILE B C 1
ATOM 5492 O O . ILE B 1 169 ? -7.547 -72.812 -50.844 1 61.72 169 ILE B O 1
ATOM 5496 N N . LEU B 1 170 ? -8.602 -70.938 -50.25 1 64.94 170 LEU B N 1
ATOM 5497 C CA . LEU B 1 170 ? -8.023 -70.938 -48.906 1 64.94 170 LEU B CA 1
ATOM 5498 C C . LEU B 1 170 ? -9.055 -71.312 -47.844 1 64.94 170 LEU B C 1
ATOM 5500 O O . LEU B 1 170 ? -10.117 -70.75 -47.75 1 64.94 170 LEU B O 1
ATOM 5504 N N . ILE B 1 171 ? -8.805 -72.562 -47.281 1 57.16 171 ILE B N 1
ATOM 5505 C CA . ILE B 1 171 ? -9.617 -73.062 -46.188 1 57.16 171 ILE B CA 1
ATOM 5506 C C . ILE B 1 171 ? -8.898 -72.75 -44.875 1 57.16 171 ILE B C 1
ATOM 5508 O O . ILE B 1 171 ? -7.746 -73.188 -44.688 1 57.16 171 ILE B O 1
ATOM 5512 N N . LYS B 1 172 ? -9.602 -71.938 -44.125 1 62.81 172 LYS B N 1
ATOM 5513 C CA . LYS B 1 172 ? -9.078 -71.625 -42.812 1 62.81 172 LYS B CA 1
ATOM 5514 C C . LYS B 1 172 ? -9.828 -72.375 -41.719 1 62.81 172 LYS B C 1
ATOM 5516 O O . LYS B 1 172 ? -11.055 -72.25 -41.625 1 62.81 172 LYS B O 1
ATOM 5521 N N . ALA B 1 173 ? -9.055 -73.312 -41.062 1 53.06 173 ALA B N 1
ATOM 5522 C CA . ALA B 1 173 ? -9.609 -73.938 -39.875 1 53.06 173 ALA B CA 1
ATOM 5523 C C . ALA B 1 173 ? -8.93 -73.438 -38.594 1 53.06 173 ALA B C 1
ATOM 5525 O O . ALA B 1 173 ? -7.707 -73.5 -38.469 1 53.06 173 ALA B O 1
ATOM 5526 N N . GLU B 1 174 ? -9.75 -72.75 -37.875 1 55.44 174 GLU B N 1
ATOM 5527 C CA . GLU B 1 174 ? -9.211 -72.125 -36.688 1 55.44 174 GLU B CA 1
ATOM 5528 C C . GLU B 1 174 ? -9.789 -72.812 -35.438 1 55.44 174 GLU B C 1
ATOM 5530 O O . GLU B 1 174 ? -10.961 -73.188 -35.406 1 55.44 174 GLU B O 1
ATOM 5535 N N . SER B 1 175 ? -8.914 -73.25 -34.625 1 48.25 175 SER B N 1
ATOM 5536 C CA . SER B 1 175 ? -9.32 -73.688 -33.312 1 48.25 175 SER B CA 1
ATOM 5537 C C . SER B 1 175 ? -8.82 -72.75 -32.219 1 48.25 175 SER B C 1
ATOM 5539 O O . SER B 1 175 ? -7.621 -72.5 -32.125 1 48.25 175 SER B O 1
ATOM 5541 N N . LYS B 1 176 ? -9.781 -72.062 -31.703 1 50.75 176 LYS B N 1
ATOM 5542 C CA . LYS B 1 176 ? -9.484 -71 -30.703 1 50.75 176 LYS B CA 1
ATOM 5543 C C . LYS B 1 176 ? -9.594 -71.562 -29.281 1 50.75 176 LYS B C 1
ATOM 5545 O O . LYS B 1 176 ? -10.555 -72.312 -28.969 1 50.75 176 LYS B O 1
ATOM 5550 N N . THR B 1 177 ? -8.508 -71.688 -28.844 1 43.66 177 THR B N 1
ATOM 5551 C CA . THR B 1 177 ? -8.562 -71.938 -27.406 1 43.66 177 THR B CA 1
ATOM 5552 C C . THR B 1 177 ? -8.484 -70.625 -26.641 1 43.66 177 THR B C 1
ATOM 5554 O O . THR B 1 177 ? -8.406 -69.562 -27.25 1 43.66 177 THR B O 1
ATOM 5557 N N . LYS B 1 178 ? -8.562 -70.5 -25.359 1 46.91 178 LYS B N 1
ATOM 5558 C CA . LYS B 1 178 ? -8.516 -69.312 -24.531 1 46.91 178 LYS B CA 1
ATOM 5559 C C . LYS B 1 178 ? -7.258 -68.5 -24.797 1 46.91 178 LYS B C 1
ATOM 5561 O O . LYS B 1 178 ? -7.289 -67.25 -24.781 1 46.91 178 LYS B O 1
ATOM 5566 N N . ASP B 1 179 ? -6.137 -69.188 -25.125 1 43.56 179 ASP B N 1
ATOM 5567 C CA . ASP B 1 179 ? -4.867 -68.438 -25.125 1 43.56 179 ASP B CA 1
ATOM 5568 C C . ASP B 1 179 ? -4.168 -68.562 -26.469 1 43.56 179 ASP B C 1
ATOM 5570 O O . ASP B 1 179 ? -3.113 -67.938 -26.688 1 43.56 179 ASP B O 1
ATOM 5574 N N . SER B 1 180 ? -4.594 -69.375 -27.281 1 47 180 SER B N 1
ATOM 5575 C CA . SER B 1 180 ? -3.908 -69.625 -28.547 1 47 180 SER B CA 1
ATOM 5576 C C . SER B 1 180 ? -4.898 -69.875 -29.672 1 47 180 SER B C 1
ATOM 5578 O O . SER B 1 180 ? -6.047 -70.25 -29.422 1 47 180 SER B O 1
ATOM 5580 N N . ILE B 1 181 ? -4.543 -69.312 -30.766 1 52.28 181 ILE B N 1
ATOM 5581 C CA . ILE B 1 181 ? -5.32 -69.625 -31.953 1 52.28 181 ILE B CA 1
ATOM 5582 C C . ILE B 1 181 ? -4.477 -70.5 -32.906 1 52.28 181 ILE B C 1
ATOM 5584 O O . ILE B 1 181 ? -3.383 -70.062 -33.312 1 52.28 181 ILE B O 1
ATOM 5588 N N . ALA B 1 182 ? -4.754 -71.75 -32.906 1 52.22 182 ALA B N 1
ATOM 5589 C CA . ALA B 1 182 ? -4.16 -72.625 -33.906 1 52.22 182 ALA B CA 1
ATOM 5590 C C . ALA B 1 182 ? -4.926 -72.562 -35.25 1 52.22 182 ALA B C 1
ATOM 5592 O O . ALA B 1 182 ? -6.152 -72.688 -35.25 1 52.22 182 ALA B O 1
ATOM 5593 N N . THR B 1 183 ? -4.27 -72.062 -36.156 1 54.81 183 THR B N 1
ATOM 5594 C CA . THR B 1 183 ? -4.902 -71.938 -37.469 1 54.81 183 THR B CA 1
ATOM 5595 C C . THR B 1 183 ? -4.238 -72.875 -38.5 1 54.81 183 THR B C 1
ATOM 5597 O O . THR B 1 183 ? -3.01 -72.938 -38.531 1 54.81 183 THR B O 1
ATOM 5600 N N . ASN B 1 184 ? -4.996 -73.75 -39.062 1 55.56 184 ASN B N 1
ATOM 5601 C CA . ASN B 1 184 ? -4.562 -74.5 -40.25 1 55.56 184 ASN B CA 1
ATOM 5602 C C . ASN B 1 184 ? -5.082 -73.812 -41.531 1 55.56 184 ASN B C 1
ATOM 5604 O O . ASN B 1 184 ? -6.285 -73.625 -41.688 1 55.56 184 ASN B O 1
ATOM 5608 N N . LEU B 1 185 ? -4.16 -73.438 -42.25 1 58.84 185 LEU B N 1
ATOM 5609 C CA . LEU B 1 185 ? -4.523 -72.938 -43.562 1 58.84 185 L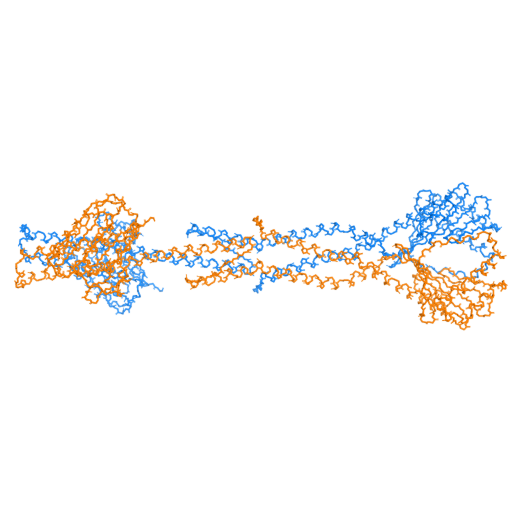EU B CA 1
ATOM 5610 C C . LEU B 1 185 ? -4.312 -74 -44.625 1 58.84 185 LEU B C 1
ATOM 5612 O O . LEU B 1 185 ? -3.242 -74.625 -44.688 1 58.84 185 LEU B O 1
ATOM 5616 N N . ILE B 1 186 ? -5.375 -74.312 -45.25 1 60.75 186 ILE B N 1
ATOM 5617 C CA . ILE B 1 186 ? -5.305 -75.25 -46.375 1 60.75 186 ILE B CA 1
ATOM 5618 C C . ILE B 1 186 ? -5.574 -74.5 -47.688 1 60.75 186 ILE B C 1
ATOM 5620 O O . ILE B 1 186 ? -6.605 -73.812 -47.844 1 60.75 186 ILE B O 1
ATOM 5624 N N . LEU B 1 187 ? -4.66 -74.5 -48.5 1 61.12 187 LEU B N 1
ATOM 5625 C CA . LEU B 1 187 ? -4.816 -73.938 -49.844 1 61.12 187 LEU B CA 1
ATOM 5626 C C . LEU B 1 187 ? -4.945 -75.062 -50.906 1 61.12 187 LEU B C 1
ATOM 5628 O O . LEU B 1 187 ? -4.156 -76 -50.906 1 61.12 187 LEU B O 1
ATOM 5632 N N . ILE B 1 188 ? -5.961 -74.938 -51.656 1 60.66 188 ILE B N 1
ATOM 5633 C CA . ILE B 1 188 ? -6.203 -75.875 -52.75 1 60.66 188 ILE B CA 1
ATOM 5634 C C . ILE B 1 188 ? -6.273 -75.125 -54.094 1 60.66 188 ILE B C 1
ATOM 5636 O O . ILE B 1 188 ? -7 -74.125 -54.219 1 60.66 188 ILE B O 1
ATOM 5640 N N . SER B 1 189 ? -5.457 -75.438 -54.938 1 63.34 189 SER B N 1
ATOM 5641 C CA . SER B 1 189 ? -5.484 -74.875 -56.281 1 63.34 189 SER B CA 1
ATOM 5642 C C . SER B 1 189 ? -5.527 -76 -57.344 1 63.34 189 SER B C 1
ATOM 5644 O O . SER B 1 189 ? -4.801 -77 -57.219 1 63.34 189 SER B O 1
ATOM 5646 N N . LYS B 1 190 ? -6.414 -75.875 -58.219 1 61 190 LYS B N 1
ATOM 5647 C CA . LYS B 1 190 ? -6.527 -76.812 -59.344 1 61 190 LYS B CA 1
ATOM 5648 C C . LYS B 1 190 ? -5.914 -76.25 -60.594 1 61 190 LYS B C 1
ATOM 5650 O O . LYS B 1 190 ? -6.191 -75.062 -60.969 1 61 190 LYS B O 1
ATOM 5655 N N . HIS B 1 191 ? -4.984 -76.938 -61.094 1 61.25 191 HIS B N 1
ATOM 5656 C CA . HIS B 1 191 ? -4.352 -76.562 -62.344 1 61.25 191 HIS B CA 1
ATOM 5657 C C . HIS B 1 191 ? -4.465 -77.688 -63.406 1 61.25 191 HIS B C 1
ATOM 5659 O O . HIS B 1 191 ? -4.945 -78.75 -63.094 1 61.25 191 HIS B O 1
ATOM 5665 N N . SER B 1 192 ? -4.133 -77.438 -64.688 1 64.25 192 SER B N 1
ATOM 5666 C CA . SER B 1 192 ? -4.191 -78.438 -65.812 1 64.25 192 SER B CA 1
ATOM 5667 C C . SER B 1 192 ? -3.422 -79.688 -65.438 1 64.25 192 SER B C 1
ATOM 5669 O O . SER B 1 192 ? -3.812 -80.812 -65.812 1 64.25 192 SER B O 1
ATOM 5671 N N . GLU B 1 193 ? -2.508 -79.5 -64.75 1 61.62 193 GLU B N 1
ATOM 5672 C CA . GLU B 1 193 ? -1.61 -80.625 -64.5 1 61.62 193 GLU B CA 1
ATOM 5673 C C . GLU B 1 193 ? -2.059 -81.375 -63.25 1 61.62 193 GLU B C 1
ATOM 5675 O O . GLU B 1 193 ? -1.645 -82.5 -63.031 1 61.62 193 GLU B O 1
ATOM 5680 N N . GLY B 1 194 ? -2.85 -80.75 -62.406 1 57.94 194 GLY B N 1
ATOM 5681 C CA . GLY B 1 194 ? -3.281 -81.438 -61.188 1 57.94 194 GLY B CA 1
ATOM 5682 C C . GLY B 1 194 ? -3.758 -80.5 -60.094 1 57.94 194 GLY B C 1
ATOM 5683 O O . GLY B 1 194 ? -4.027 -79.312 -60.375 1 57.94 194 GLY B O 1
ATOM 5684 N N . THR B 1 195 ? -4.129 -81.125 -59 1 60.19 195 THR B N 1
ATOM 5685 C CA . THR B 1 195 ? -4.602 -80.438 -57.812 1 60.19 195 THR B CA 1
ATOM 5686 C C . THR B 1 195 ? -3.471 -80.188 -56.812 1 60.19 195 THR B C 1
ATOM 5688 O O . THR B 1 195 ? -2.746 -81.125 -56.5 1 60.19 195 THR B O 1
ATOM 5691 N N . TYR B 1 196 ? -3.209 -78.938 -56.5 1 60.72 196 TYR B N 1
ATOM 5692 C CA . TYR B 1 196 ? -2.229 -78.562 -55.5 1 60.72 196 TYR B CA 1
ATOM 5693 C C . TYR B 1 196 ? -2.908 -78.25 -54.156 1 60.72 196 TYR B C 1
ATOM 5695 O O . TYR B 1 196 ? -3.936 -77.562 -54.125 1 60.72 196 TYR B O 1
ATOM 5703 N N . VAL B 1 197 ? -2.463 -79 -53.125 1 58.94 197 VAL B N 1
ATOM 5704 C CA . VAL B 1 197 ? -2.957 -78.688 -51.781 1 58.94 197 VAL B CA 1
ATOM 5705 C C . VAL B 1 197 ? -1.791 -78.312 -50.875 1 58.94 197 VAL B C 1
ATOM 5707 O O . VAL B 1 197 ? -0.779 -79.062 -50.812 1 58.94 197 VAL B O 1
ATOM 5710 N N . SER B 1 198 ? -1.759 -77.188 -50.312 1 60.16 198 SER B N 1
ATOM 5711 C CA . SER B 1 198 ? -0.795 -76.75 -49.312 1 60.16 198 SER B CA 1
ATOM 5712 C C . SER B 1 198 ? -1.468 -76.562 -47.969 1 60.16 198 SER B C 1
ATOM 5714 O O . SER B 1 198 ? -2.586 -76.062 -47.875 1 60.16 198 SER B O 1
ATOM 5716 N N . ILE B 1 199 ? -0.908 -77.125 -46.938 1 53.75 199 ILE B N 1
ATOM 5717 C CA . ILE B 1 199 ? -1.394 -77 -45.562 1 53.75 199 ILE B CA 1
ATOM 5718 C C . ILE B 1 199 ? -0.377 -76.188 -44.75 1 53.75 199 ILE B C 1
ATOM 5720 O O . ILE B 1 199 ? 0.813 -76.5 -44.75 1 53.75 199 ILE B O 1
ATOM 5724 N N . TYR B 1 200 ? -0.707 -75.125 -44.219 1 54.09 200 TYR B N 1
ATOM 5725 C CA . TYR B 1 200 ? 0.101 -74.25 -43.344 1 54.09 200 TYR B CA 1
ATOM 5726 C C . TYR B 1 200 ? -0.491 -74.125 -41.969 1 54.09 200 TYR B C 1
ATOM 5728 O O . TYR B 1 200 ? -1.413 -73.375 -41.719 1 54.09 200 TYR B O 1
ATOM 5736 N N . PRO B 1 201 ? 0.103 -75.125 -41.125 1 49.41 201 PRO B N 1
ATOM 5737 C CA . PRO B 1 201 ? -0.269 -74.938 -39.719 1 49.41 201 PRO B CA 1
ATOM 5738 C C . PRO B 1 201 ? 0.499 -73.812 -39.062 1 49.41 201 PRO B C 1
ATOM 5740 O O . PRO B 1 201 ? 1.701 -73.625 -39.281 1 49.41 201 PRO B O 1
ATOM 5743 N N . TYR B 1 202 ? -0.123 -72.875 -38.75 1 51.91 202 TYR B N 1
ATOM 5744 C CA . TYR B 1 202 ? 0.549 -71.812 -38.031 1 51.91 202 TYR B CA 1
ATOM 5745 C C . TYR B 1 202 ? -0.119 -71.5 -36.688 1 51.91 202 TYR B C 1
ATOM 5747 O O . TYR B 1 202 ? -1.345 -71.625 -36.594 1 51.91 202 TYR B O 1
ATOM 5755 N N . ILE B 1 203 ? 0.793 -71.625 -35.75 1 47.12 203 ILE B N 1
ATOM 5756 C CA . ILE B 1 203 ? 0.337 -71.25 -34.438 1 47.12 203 ILE B CA 1
ATOM 5757 C C . ILE B 1 203 ? 0.837 -69.875 -34.094 1 47.12 203 ILE B C 1
ATOM 5759 O O . ILE B 1 203 ? 2.012 -69.562 -34.312 1 47.12 203 ILE B O 1
ATOM 5763 N N . PHE B 1 204 ? -0.042 -68.938 -34.375 1 46.75 204 PHE B N 1
ATOM 5764 C CA . PHE B 1 204 ? 0.273 -67.562 -34 1 46.75 204 PHE B CA 1
ATOM 5765 C C . PHE B 1 204 ? 0.427 -67.438 -32.5 1 46.75 204 PHE B C 1
ATOM 5767 O O . PHE B 1 204 ? -0.462 -67.812 -31.734 1 46.75 204 PHE B O 1
ATOM 5774 N N . ASN B 1 205 ? 1.941 -67.375 -32.25 1 44.12 205 ASN B N 1
ATOM 5775 C CA . ASN B 1 205 ? 2.166 -66.75 -30.938 1 44.12 205 ASN B CA 1
ATOM 5776 C C . ASN B 1 205 ? 2.541 -65.25 -31.062 1 44.12 205 ASN B C 1
ATOM 5778 O O . ASN B 1 205 ? 3.146 -64.875 -32.062 1 44.12 205 ASN B O 1
ATOM 5782 N N . SER B 1 206 ? 1.944 -64.188 -30.672 1 42.94 206 SER B N 1
ATOM 5783 C CA . SER B 1 206 ? 1.781 -62.781 -30.812 1 42.94 206 SER B CA 1
ATOM 5784 C C . SER B 1 206 ? 3.123 -62.062 -30.703 1 42.94 206 SER B C 1
ATOM 5786 O O . SER B 1 206 ? 3.168 -60.844 -30.578 1 42.94 206 SER B O 1
ATOM 5788 N N . ILE B 1 207 ? 4.516 -62.469 -30.844 1 44.22 207 ILE B N 1
ATOM 5789 C CA . ILE B 1 207 ? 5.441 -61.562 -30.203 1 44.22 207 ILE B CA 1
ATOM 5790 C C . ILE B 1 207 ? 5.785 -60.406 -31.156 1 44.22 207 ILE B C 1
ATOM 5792 O O . ILE B 1 207 ? 5.836 -59.25 -30.766 1 44.22 207 ILE B O 1
ATOM 5796 N N . SER B 1 208 ? 6.668 -60.719 -32.281 1 42.97 208 SER B N 1
ATOM 5797 C CA . SER B 1 208 ? 7.449 -59.688 -32.938 1 42.97 208 SER B CA 1
ATOM 5798 C C . SER B 1 208 ? 6.57 -58.5 -33.344 1 42.97 208 SER B C 1
ATOM 5800 O O . SER B 1 208 ? 7.016 -57.344 -33.344 1 42.97 208 SER B O 1
ATOM 5802 N N . ASP B 1 209 ? 5.387 -58.719 -33.812 1 49.19 209 ASP B N 1
ATOM 5803 C CA . ASP B 1 209 ? 4.562 -57.688 -34.469 1 49.19 209 ASP B CA 1
ATOM 5804 C C . ASP B 1 209 ? 4.016 -56.719 -33.438 1 49.19 209 ASP B C 1
ATOM 5806 O O . ASP B 1 209 ? 3.152 -55.875 -33.75 1 49.19 209 ASP B O 1
ATOM 5810 N N . ILE B 1 210 ? 4.664 -56.875 -32.281 1 54.19 210 ILE B N 1
ATOM 5811 C CA . ILE B 1 210 ? 4.215 -56 -31.203 1 54.19 210 ILE B CA 1
ATOM 5812 C C . ILE B 1 210 ? 4.719 -54.562 -31.453 1 54.19 210 ILE B C 1
ATOM 5814 O O . ILE B 1 210 ? 3.988 -53.594 -31.234 1 54.19 210 ILE B O 1
ATOM 5818 N N . LYS B 1 211 ? 5.992 -54.5 -31.969 1 54.88 211 LYS B N 1
ATOM 5819 C CA . LYS B 1 211 ? 6.582 -53.188 -32.156 1 54.88 211 LYS B CA 1
ATOM 5820 C C . LYS B 1 211 ? 5.734 -52.344 -33.094 1 54.88 211 LYS B C 1
ATOM 5822 O O . LYS B 1 211 ? 5.453 -51.188 -32.781 1 54.88 211 LYS B O 1
ATOM 5827 N N . SER B 1 212 ? 5.383 -52.969 -34.219 1 54.88 212 SER B N 1
ATOM 5828 C CA . SER B 1 212 ? 4.633 -52.188 -35.188 1 54.88 212 SER B CA 1
ATOM 5829 C C . SER B 1 212 ? 3.254 -51.812 -34.656 1 54.88 212 SER B C 1
ATOM 5831 O O . SER B 1 212 ? 2.764 -50.719 -34.938 1 54.88 212 SER B O 1
ATOM 5833 N N . THR B 1 213 ? 2.748 -52.656 -33.812 1 56.38 213 THR B N 1
ATOM 5834 C CA . THR B 1 213 ? 1.431 -52.406 -33.25 1 56.38 213 THR B CA 1
ATOM 5835 C C . THR B 1 213 ? 1.506 -51.281 -32.219 1 56.38 213 THR B C 1
ATOM 5837 O O . THR B 1 213 ? 0.634 -50.406 -32.188 1 56.38 213 THR B O 1
ATOM 5840 N N . VAL B 1 214 ? 2.605 -51.312 -31.453 1 61.28 214 VAL B N 1
ATOM 5841 C CA . VAL B 1 214 ? 2.791 -50.281 -30.438 1 61.28 214 VAL B CA 1
ATOM 5842 C C . VAL B 1 214 ? 3.031 -48.938 -31.109 1 61.28 214 VAL B C 1
ATOM 5844 O O . VAL B 1 214 ? 2.443 -47.938 -30.719 1 61.28 214 VAL B O 1
ATOM 5847 N N . ILE B 1 215 ? 3.797 -48.938 -32.188 1 62.72 215 ILE B N 1
ATOM 5848 C CA . ILE B 1 215 ? 4.125 -47.688 -32.875 1 62.72 215 ILE B CA 1
ATOM 5849 C C . ILE B 1 215 ? 2.873 -47.125 -33.531 1 62.72 215 ILE B C 1
ATOM 5851 O O . ILE B 1 215 ? 2.68 -45.906 -33.562 1 62.72 215 ILE B O 1
ATOM 5855 N N . SER B 1 216 ? 1.963 -48.062 -34 1 62.47 216 SER B N 1
ATOM 5856 C CA . SER B 1 216 ? 0.776 -47.531 -34.688 1 62.47 216 SER B CA 1
ATOM 5857 C C . SER B 1 216 ? -0.199 -46.906 -33.688 1 62.47 216 SER B C 1
ATOM 5859 O O . SER B 1 216 ? -1.042 -46.094 -34.094 1 62.47 216 SER B O 1
ATOM 5861 N N . ALA B 1 217 ? -0.12 -47.219 -32.438 1 63.69 217 ALA B N 1
ATOM 5862 C CA . ALA B 1 217 ? -1.012 -46.656 -31.406 1 63.69 217 ALA B CA 1
ATOM 5863 C C . ALA B 1 217 ? -0.545 -45.281 -30.953 1 63.69 217 ALA B C 1
ATOM 5865 O O . ALA B 1 217 ? -1.319 -44.531 -30.359 1 63.69 217 ALA B O 1
ATOM 5866 N N . PHE B 1 218 ? 0.682 -44.875 -31.344 1 65 218 PHE B N 1
ATOM 5867 C CA . PHE B 1 218 ? 1.329 -43.656 -30.828 1 65 218 PHE B CA 1
ATOM 5868 C C . PHE B 1 218 ? 0.546 -42.406 -31.219 1 65 218 PHE B C 1
ATOM 5870 O O . PHE B 1 218 ? 0.282 -41.562 -30.375 1 65 218 PHE B O 1
ATOM 5877 N N . PRO B 1 219 ? 0.09 -42.344 -32.5 1 63.22 219 PRO B N 1
ATOM 5878 C CA . PRO B 1 219 ? -0.582 -41.094 -32.844 1 63.22 219 PRO B CA 1
ATOM 5879 C C . PRO B 1 219 ? -1.881 -40.875 -32.062 1 63.22 219 PRO B C 1
ATOM 5881 O O . PRO B 1 219 ? -2.182 -39.75 -31.672 1 63.22 219 PRO B O 1
ATOM 5884 N N . VAL B 1 220 ? -2.627 -42.031 -31.844 1 63.69 220 VAL B N 1
ATOM 5885 C CA . VAL B 1 220 ? -3.9 -41.875 -31.141 1 63.69 220 VAL B CA 1
ATOM 5886 C C . VAL B 1 220 ? -3.65 -41.531 -29.688 1 63.69 220 VAL B C 1
ATOM 5888 O O . VAL B 1 220 ? -4.316 -40.625 -29.141 1 63.69 220 VAL B O 1
ATOM 5891 N N . ILE B 1 221 ? -2.668 -42.125 -29.047 1 68.69 221 ILE B N 1
ATOM 5892 C CA . ILE B 1 221 ? -2.348 -41.844 -27.656 1 68.69 221 ILE B CA 1
ATOM 5893 C C . ILE B 1 221 ? -1.828 -40.438 -27.516 1 68.69 221 ILE B C 1
ATOM 5895 O O . ILE B 1 221 ? -2.184 -39.719 -26.562 1 68.69 221 ILE B O 1
ATOM 5899 N N . PHE B 1 222 ? -1.091 -39.969 -28.484 1 67.5 222 PHE B N 1
ATOM 5900 C CA . PHE B 1 222 ? -0.536 -38.625 -28.469 1 67.5 222 PHE B CA 1
ATOM 5901 C C . PHE B 1 222 ? -1.646 -37.594 -28.531 1 67.5 222 PHE B C 1
ATOM 5903 O O . PHE B 1 222 ? -1.633 -36.625 -27.766 1 67.5 222 PHE B O 1
ATOM 5910 N N . LEU B 1 223 ? -2.617 -37.812 -29.438 1 67.88 223 LEU B N 1
ATOM 5911 C CA . LEU B 1 223 ? -3.717 -36.875 -29.578 1 67.88 223 LEU B CA 1
ATOM 5912 C C . LEU B 1 223 ? -4.535 -36.781 -28.297 1 67.88 223 LEU B C 1
ATOM 5914 O O . LEU B 1 223 ? -4.922 -35.688 -27.875 1 67.88 223 LEU B O 1
ATOM 5918 N N . LEU B 1 224 ? -4.73 -37.938 -27.672 1 69.06 224 LEU B N 1
ATOM 5919 C CA . LEU B 1 224 ? -5.508 -37.969 -26.438 1 69.06 224 LEU B CA 1
ATOM 5920 C C . LEU B 1 224 ? -4.777 -37.25 -25.328 1 69.06 224 LEU B C 1
ATOM 5922 O O . LEU B 1 224 ? -5.398 -36.5 -24.547 1 6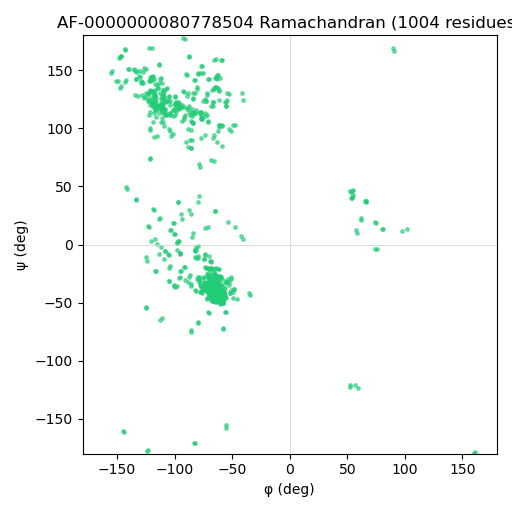9.06 224 LEU B O 1
ATOM 5926 N N . ILE B 1 225 ? -3.492 -37.375 -25.328 1 70.25 225 ILE B N 1
ATOM 5927 C CA . ILE B 1 225 ? -2.686 -36.75 -24.281 1 70.25 225 ILE B CA 1
ATOM 5928 C C . ILE B 1 225 ? -2.695 -35.219 -24.438 1 70.25 225 ILE B C 1
ATOM 5930 O O . ILE B 1 225 ? -2.822 -34.5 -23.469 1 70.25 225 ILE B O 1
ATOM 5934 N N . VAL B 1 226 ? -2.613 -34.75 -25.641 1 69.56 226 VAL B N 1
ATOM 5935 C CA . VAL B 1 226 ? -2.617 -33.312 -25.906 1 69.56 226 VAL B CA 1
ATOM 5936 C C . VAL B 1 226 ? -3.941 -32.719 -25.438 1 69.56 226 VAL B C 1
ATOM 5938 O O . VAL B 1 226 ? -3.961 -31.625 -24.844 1 69.56 226 VAL B O 1
ATOM 5941 N N . MET B 1 227 ? -4.98 -33.406 -25.672 1 72.88 227 MET B N 1
ATOM 5942 C CA . MET B 1 227 ? -6.301 -32.938 -25.266 1 72.88 227 MET B CA 1
ATOM 5943 C C . MET B 1 227 ? -6.398 -32.844 -23.75 1 72.88 227 MET B C 1
ATOM 5945 O O . MET B 1 227 ? -6.914 -31.844 -23.219 1 72.88 227 MET B O 1
ATOM 5949 N N . ILE B 1 228 ? -5.844 -33.812 -23.078 1 72.19 228 ILE B N 1
ATOM 5950 C CA . ILE B 1 228 ? -5.895 -33.844 -21.625 1 72.19 228 ILE B CA 1
ATOM 5951 C C . ILE B 1 228 ? -5.062 -32.688 -21.047 1 72.19 228 ILE B C 1
ATOM 5953 O O . ILE B 1 228 ? -5.492 -32.031 -20.109 1 72.19 228 ILE B O 1
ATOM 5957 N N . VAL B 1 229 ? -3.881 -32.469 -21.672 1 71.12 229 VAL B N 1
ATOM 5958 C CA . VAL B 1 229 ? -2.99 -31.422 -21.203 1 71.12 229 VAL B CA 1
ATOM 5959 C C . VAL B 1 229 ? -3.664 -30.062 -21.391 1 71.12 229 VAL B C 1
ATOM 5961 O O . VAL B 1 229 ? -3.555 -29.188 -20.531 1 71.12 229 VAL B O 1
ATOM 5964 N N . PHE B 1 230 ? -4.383 -29.891 -22.469 1 73.12 230 PHE B N 1
ATOM 5965 C CA . PHE B 1 230 ? -5.082 -28.641 -22.734 1 73.12 230 PHE B CA 1
ATOM 5966 C C . PHE B 1 230 ? -6.16 -28.391 -21.703 1 73.12 230 PHE B C 1
ATOM 5968 O O . PHE B 1 230 ? -6.301 -27.266 -21.203 1 73.12 230 PHE B O 1
ATOM 5975 N N . LEU B 1 231 ? -6.883 -29.391 -21.406 1 72.25 231 LEU B N 1
ATOM 5976 C CA . LEU B 1 231 ? -7.949 -29.266 -20.422 1 72.25 231 LEU B CA 1
ATOM 5977 C C . LEU B 1 231 ? -7.387 -28.922 -19.047 1 72.25 231 LEU B C 1
ATOM 5979 O O . LEU B 1 231 ? -7.938 -28.078 -18.344 1 72.25 231 LEU B O 1
ATOM 5983 N N . LEU B 1 232 ? -6.238 -29.5 -18.719 1 71.75 232 LEU B N 1
ATOM 5984 C CA . LEU B 1 232 ? -5.613 -29.25 -17.422 1 71.75 232 LEU B CA 1
ATOM 5985 C C . LEU B 1 232 ? -5.027 -27.844 -17.359 1 71.75 232 LEU B C 1
ATOM 5987 O O . LEU B 1 232 ? -5.047 -27.203 -16.312 1 71.75 232 LEU B O 1
ATOM 5991 N N . ASN B 1 233 ? -4.582 -27.438 -18.516 1 72.31 233 ASN B N 1
ATOM 5992 C CA . ASN B 1 233 ? -4.031 -26.094 -18.578 1 72.31 233 ASN B CA 1
ATOM 5993 C C . ASN B 1 233 ? -5.109 -25.031 -18.344 1 72.31 233 ASN B C 1
ATOM 5995 O O . ASN B 1 233 ? -4.844 -23.984 -17.75 1 72.31 233 ASN B O 1
ATOM 5999 N N . LYS B 1 234 ? -6.289 -25.344 -18.797 1 74.75 234 LYS B N 1
ATOM 6000 C CA . LYS B 1 234 ? -7.398 -24.422 -18.578 1 74.75 234 LYS B CA 1
ATOM 6001 C C . LYS B 1 234 ? -7.742 -24.312 -17.109 1 74.75 234 LYS B C 1
ATOM 6003 O O . LYS B 1 234 ? -8.016 -23.219 -16.609 1 74.75 234 LYS B O 1
ATOM 6008 N N . ILE B 1 235 ? -7.664 -25.359 -16.453 1 74.12 235 ILE B N 1
ATOM 6009 C CA . ILE B 1 235 ? -7.949 -25.375 -15.023 1 74.12 235 ILE B CA 1
ATOM 6010 C C . ILE B 1 235 ? -6.855 -24.609 -14.273 1 74.12 235 ILE B C 1
ATOM 6012 O O . ILE B 1 235 ? -7.152 -23.797 -13.391 1 74.12 235 ILE B O 1
ATOM 6016 N N . TYR B 1 236 ? -5.617 -24.875 -14.727 1 72.56 236 TYR B N 1
ATOM 6017 C CA . TYR B 1 236 ? -4.473 -24.188 -14.141 1 72.56 236 TYR B CA 1
ATOM 6018 C C . TYR B 1 236 ? -4.586 -22.672 -14.344 1 72.56 236 TYR B C 1
ATOM 6020 O O . TYR B 1 236 ? -4.344 -21.906 -13.414 1 72.56 236 TYR B O 1
ATOM 6028 N N . SER B 1 237 ? -4.914 -22.344 -15.422 1 73.62 237 SER B N 1
ATOM 6029 C CA . SER B 1 237 ? -5.02 -20.922 -15.758 1 73.62 237 SER B CA 1
ATOM 6030 C C . SER B 1 237 ? -6.059 -20.234 -14.891 1 73.62 237 SER B C 1
ATOM 6032 O O . SER B 1 237 ? -5.809 -19.141 -14.375 1 73.62 237 SER B O 1
ATOM 6034 N N . LYS B 1 238 ? -7.125 -20.844 -14.625 1 78.12 238 LYS B N 1
ATOM 6035 C CA . LYS B 1 238 ? -8.211 -20.266 -13.844 1 78.12 238 LYS B CA 1
ATOM 6036 C C . LYS B 1 238 ? -7.855 -20.203 -12.359 1 78.12 238 LYS B C 1
ATOM 6038 O O . LYS B 1 238 ? -8.25 -19.266 -11.664 1 78.12 238 LYS B O 1
ATOM 6043 N N . SER B 1 239 ? -7.043 -21.094 -11.945 1 80.19 239 SER B N 1
ATOM 6044 C CA . SER B 1 239 ? -6.781 -21.234 -10.516 1 80.19 239 SER B CA 1
ATOM 6045 C C . SER B 1 239 ? -5.535 -20.453 -10.109 1 80.19 239 SER B C 1
ATOM 6047 O O . SER B 1 239 ? -5.402 -20.047 -8.953 1 80.19 239 SER B O 1
ATOM 6049 N N . ILE B 1 240 ? -4.699 -20.203 -11.055 1 81.5 240 ILE B N 1
ATOM 6050 C CA . ILE B 1 240 ? -3.43 -19.578 -10.688 1 81.5 240 ILE B CA 1
ATOM 6051 C C . ILE B 1 240 ? -3.221 -18.297 -11.492 1 81.5 240 ILE B C 1
ATOM 6053 O O . ILE B 1 240 ? -3.121 -17.219 -10.93 1 81.5 240 ILE B O 1
ATOM 6057 N N . THR B 1 241 ? -3.301 -18.406 -12.781 1 80.19 241 THR B N 1
ATOM 6058 C CA . THR B 1 241 ? -2.943 -17.312 -13.672 1 80.19 241 THR B CA 1
ATOM 6059 C C . THR B 1 241 ? -3.914 -16.141 -13.5 1 80.19 241 THR B C 1
ATOM 6061 O O . THR B 1 241 ? -3.492 -14.992 -13.328 1 80.19 241 THR B O 1
ATOM 6064 N N . GLN B 1 242 ? -5.172 -16.484 -13.477 1 84.94 242 GLN B N 1
ATOM 6065 C CA . GLN B 1 242 ? -6.18 -15.422 -13.453 1 84.94 242 GLN B CA 1
ATOM 6066 C C . GLN B 1 242 ? -6.129 -14.633 -12.148 1 84.94 242 GLN B C 1
ATOM 6068 O O . GLN B 1 242 ? -6.145 -13.406 -12.156 1 84.94 242 GLN B O 1
ATOM 6073 N N . PRO B 1 243 ? -6.094 -15.32 -11.039 1 87.81 243 PRO B N 1
ATOM 6074 C CA . PRO B 1 243 ? -5.98 -14.578 -9.781 1 87.81 243 PRO B CA 1
ATOM 6075 C C . PRO B 1 243 ? -4.754 -13.672 -9.734 1 87.81 243 PRO B C 1
ATOM 6077 O O . PRO B 1 243 ? -4.832 -12.539 -9.25 1 87.81 243 PRO B O 1
ATOM 6080 N N . ILE B 1 244 ? -3.689 -14.094 -10.266 1 88.06 244 ILE B N 1
ATOM 6081 C CA . ILE B 1 244 ? -2.457 -13.312 -10.273 1 88.06 244 ILE B CA 1
ATOM 6082 C C . ILE B 1 244 ? -2.629 -12.086 -11.156 1 88.06 244 ILE B C 1
ATOM 6084 O O . ILE B 1 244 ? -2.205 -10.984 -10.797 1 88.06 244 ILE B O 1
ATOM 6088 N N . LEU B 1 245 ? -3.314 -12.312 -12.258 1 87.06 245 LEU B N 1
ATOM 6089 C CA . LEU B 1 245 ? -3.562 -11.195 -13.156 1 87.06 245 LEU B CA 1
ATOM 6090 C C . LEU B 1 245 ? -4.484 -10.164 -12.508 1 87.06 245 LEU B C 1
ATOM 6092 O O . LEU B 1 245 ? -4.297 -8.961 -12.688 1 87.06 245 LEU B O 1
ATOM 6096 N N . LYS B 1 246 ? -5.418 -10.633 -11.805 1 88.44 246 LYS B N 1
ATOM 6097 C CA . LYS B 1 246 ? -6.336 -9.75 -11.094 1 88.44 246 LYS B CA 1
ATOM 6098 C C . LYS B 1 246 ? -5.594 -8.883 -10.086 1 88.44 246 LYS B C 1
ATOM 6100 O O . LYS B 1 246 ? -5.836 -7.676 -9.992 1 88.44 246 LYS B O 1
ATOM 6105 N N . MET B 1 247 ? -4.727 -9.414 -9.375 1 91.69 247 MET B N 1
ATOM 6106 C CA . MET B 1 247 ? -3.939 -8.68 -8.391 1 91.69 247 MET B CA 1
ATOM 6107 C C . MET B 1 247 ? -3.01 -7.68 -9.07 1 91.69 247 MET B C 1
ATOM 6109 O O . MET B 1 247 ? -2.816 -6.566 -8.578 1 91.69 247 MET B O 1
ATOM 6113 N N . ASN B 1 248 ? -2.482 -8.211 -10.133 1 89.25 248 ASN B N 1
ATOM 6114 C CA . ASN B 1 248 ? -1.62 -7.328 -10.906 1 89.25 248 ASN B CA 1
ATOM 6115 C C . ASN B 1 248 ? -2.365 -6.082 -11.375 1 89.25 248 ASN B C 1
ATOM 6117 O O . ASN B 1 248 ? -1.853 -4.965 -11.258 1 89.25 248 ASN B O 1
ATOM 6121 N N . ASN B 1 249 ? -3.48 -6.246 -11.836 1 86.81 249 ASN B N 1
ATOM 6122 C CA . ASN B 1 249 ? -4.297 -5.121 -12.273 1 86.81 249 ASN B CA 1
ATOM 6123 C C . ASN B 1 249 ? -4.664 -4.207 -11.109 1 86.81 249 ASN B C 1
ATOM 6125 O O . ASN B 1 249 ? -4.648 -2.98 -11.25 1 86.81 249 ASN B O 1
ATOM 6129 N N . PHE B 1 250 ? -4.961 -4.77 -10 1 87.94 250 PHE B N 1
ATOM 6130 C CA . PHE B 1 250 ? -5.281 -4.012 -8.797 1 87.94 250 PHE B CA 1
ATOM 6131 C C . PHE B 1 250 ? -4.125 -3.094 -8.414 1 87.94 250 PHE B C 1
ATOM 6133 O O . PHE B 1 250 ? -4.324 -1.902 -8.172 1 87.94 250 PHE B O 1
ATOM 6140 N N . THR B 1 251 ? -2.959 -3.619 -8.391 1 88.56 251 THR B N 1
ATOM 6141 C CA . THR B 1 251 ? -1.791 -2.846 -7.98 1 88.56 251 THR B CA 1
ATOM 6142 C C . THR B 1 251 ? -1.491 -1.742 -8.992 1 88.56 251 THR B C 1
ATOM 6144 O O . THR B 1 251 ? -1.089 -0.64 -8.617 1 88.56 251 THR B O 1
ATOM 6147 N N . LYS B 1 252 ? -1.759 -2.057 -10.234 1 86.06 252 LYS B N 1
ATOM 6148 C CA . LYS B 1 252 ? -1.484 -1.08 -11.281 1 86.06 252 LYS B CA 1
ATOM 6149 C C . LYS B 1 252 ? -2.445 0.102 -11.203 1 86.06 252 LYS B C 1
ATOM 6151 O O . LYS B 1 252 ? -2.027 1.257 -11.297 1 86.06 252 LYS B O 1
ATOM 6156 N N . VAL B 1 253 ? -3.656 -0.203 -10.945 1 82.38 253 VAL B N 1
ATOM 6157 C CA . VAL B 1 253 ? -4.695 0.821 -10.945 1 82.38 253 VAL B CA 1
ATOM 6158 C C . VAL B 1 253 ? -4.621 1.624 -9.641 1 82.38 253 VAL B C 1
ATOM 6160 O O . VAL B 1 253 ? -4.781 2.846 -9.656 1 82.38 253 VAL B O 1
ATOM 6163 N N . SER B 1 254 ? -4.391 0.934 -8.539 1 84.19 254 SER B N 1
ATOM 6164 C CA . SER B 1 254 ? -4.375 1.562 -7.219 1 84.19 254 SER B CA 1
ATOM 6165 C C . SER B 1 254 ? -3.197 2.52 -7.078 1 84.19 254 SER B C 1
ATOM 6167 O O . SER B 1 254 ? -3.236 3.443 -6.262 1 84.19 254 SER B O 1
ATOM 6169 N N . LYS B 1 255 ? -2.236 2.314 -7.883 1 78.38 255 LYS B N 1
ATOM 6170 C CA . LYS B 1 255 ? -1.088 3.215 -7.883 1 78.38 255 LYS B CA 1
ATOM 6171 C C . LYS B 1 255 ? -1.474 4.598 -8.406 1 78.38 255 LYS B C 1
ATOM 6173 O O . LYS B 1 255 ? -0.988 5.613 -7.906 1 78.38 255 LYS B O 1
ATOM 6178 N N . ASN B 1 256 ? -2.307 4.613 -9.344 1 71.94 256 ASN B N 1
ATOM 6179 C CA . ASN B 1 256 ? -2.604 5.855 -10.055 1 71.94 256 ASN B CA 1
ATOM 6180 C C . ASN B 1 256 ? -3.846 6.535 -9.484 1 71.94 256 ASN B C 1
ATOM 6182 O O . ASN B 1 256 ? -4.016 7.75 -9.633 1 71.94 256 ASN B O 1
ATOM 6186 N N . GLN B 1 257 ? -4.762 5.668 -8.922 1 66.75 257 GLN B N 1
ATOM 6187 C CA . GLN B 1 257 ? -6.027 6.246 -8.484 1 66.75 257 GLN B CA 1
ATOM 6188 C C . GLN B 1 257 ? -6.203 6.109 -6.977 1 66.75 257 GLN B C 1
ATOM 6190 O O . GLN B 1 257 ? -6.117 5.008 -6.434 1 66.75 257 GLN B O 1
ATOM 6195 N N . LYS B 1 258 ? -6.281 7.141 -6.223 1 62.34 258 LYS B N 1
ATOM 6196 C CA . LYS B 1 258 ? -6.379 7.168 -4.766 1 62.34 258 LYS B CA 1
ATOM 6197 C C . LYS B 1 258 ? -7.652 6.477 -4.289 1 62.34 258 LYS B C 1
ATOM 6199 O O . LYS B 1 258 ? -7.699 5.953 -3.174 1 62.34 258 LYS B O 1
ATOM 6204 N N . ASN B 1 259 ? -8.734 6.34 -5.23 1 62.47 259 ASN B N 1
ATOM 6205 C CA . ASN B 1 259 ? -10.008 5.797 -4.77 1 62.47 259 ASN B CA 1
ATOM 6206 C C . ASN B 1 259 ? -10.547 4.734 -5.723 1 62.47 259 ASN B C 1
ATOM 6208 O O . ASN B 1 259 ? -11.75 4.668 -5.969 1 62.47 259 ASN B O 1
ATOM 6212 N N . ALA B 1 260 ? -9.711 3.992 -6.207 1 58.59 260 ALA B N 1
ATOM 6213 C CA . ALA B 1 260 ? -10.258 3.023 -7.152 1 58.59 260 ALA B CA 1
ATOM 6214 C C . ALA B 1 260 ? -10.953 1.877 -6.422 1 58.59 260 ALA B C 1
ATOM 6216 O O . ALA B 1 260 ? -10.398 1.306 -5.48 1 58.59 260 ALA B O 1
ATOM 6217 N N . LYS B 1 261 ? -12.359 1.825 -6.559 1 61.91 261 LYS B N 1
ATOM 6218 C CA . LYS B 1 261 ? -13.102 0.663 -6.078 1 61.91 261 LYS B CA 1
ATOM 6219 C C . LYS B 1 261 ? -12.672 -0.604 -6.812 1 61.91 261 LYS B C 1
ATOM 6221 O O . LYS B 1 261 ? -12.734 -0.664 -8.047 1 61.91 261 LYS B O 1
ATOM 6226 N N . TYR B 1 262 ? -11.812 -1.465 -6.172 1 68.62 262 TYR B N 1
ATOM 6227 C CA . TYR B 1 262 ? -11.422 -2.658 -6.91 1 68.62 262 TYR B CA 1
ATOM 6228 C C . TYR B 1 262 ? -11.891 -3.922 -6.199 1 68.62 262 TYR B C 1
ATOM 6230 O O . TYR B 1 262 ? -12.016 -3.939 -4.977 1 68.62 262 TYR B O 1
ATOM 6238 N N . ASP B 1 263 ? -12.383 -4.805 -7.086 1 76 263 ASP B N 1
ATOM 6239 C CA . ASP B 1 263 ? -12.805 -6.117 -6.609 1 76 263 ASP B CA 1
ATOM 6240 C C . ASP B 1 263 ? -11.633 -7.09 -6.574 1 76 263 ASP B C 1
ATOM 6242 O O . ASP B 1 263 ? -11.219 -7.609 -7.613 1 76 263 ASP B O 1
ATOM 6246 N N . LEU B 1 264 ? -10.906 -7.164 -5.434 1 84.38 264 LEU B N 1
ATOM 6247 C CA . LEU B 1 264 ? -9.82 -8.117 -5.258 1 84.38 264 LEU B CA 1
ATOM 6248 C C . LEU B 1 264 ? -10.289 -9.352 -4.504 1 84.38 264 LEU B C 1
ATOM 6250 O O . LEU B 1 264 ? -9.508 -9.992 -3.791 1 84.38 264 LEU B O 1
ATOM 6254 N N . GLU B 1 265 ? -11.547 -9.75 -4.793 1 84.69 265 GLU B N 1
ATOM 6255 C CA . GLU B 1 265 ? -12.047 -10.953 -4.129 1 84.69 265 GLU B CA 1
ATOM 6256 C C . GLU B 1 265 ? -11.609 -12.211 -4.867 1 84.69 265 GLU B C 1
ATOM 6258 O O . GLU B 1 265 ? -12.07 -12.477 -5.98 1 84.69 265 GLU B O 1
ATOM 6263 N N . ILE B 1 266 ? -10.625 -12.906 -4.297 1 88.5 266 ILE B N 1
ATOM 6264 C CA . ILE B 1 266 ? -10.094 -14.156 -4.84 1 88.5 266 ILE B CA 1
ATOM 6265 C C . ILE B 1 266 ? -10.344 -15.297 -3.852 1 88.5 266 ILE B C 1
ATOM 6267 O O . ILE B 1 266 ? -10.07 -15.156 -2.658 1 88.5 266 ILE B O 1
ATOM 6271 N N . HIS B 1 267 ? -10.992 -16.438 -4.391 1 84.94 267 HIS B N 1
ATOM 6272 C CA . HIS B 1 267 ? -11.336 -17.578 -3.539 1 84.94 267 HIS B CA 1
ATOM 6273 C C . HIS B 1 267 ? -10.672 -18.859 -4.031 1 84.94 267 HIS B C 1
ATOM 6275 O O . HIS B 1 267 ? -11.344 -19.766 -4.52 1 84.94 267 HIS B O 1
ATOM 6281 N N . THR B 1 268 ? -9.336 -19 -3.832 1 82.38 268 THR B N 1
ATOM 6282 C CA . THR B 1 268 ? -8.586 -20.172 -4.254 1 82.38 268 THR B CA 1
ATOM 6283 C C . THR B 1 268 ? -8.25 -21.062 -3.053 1 82.38 268 THR B C 1
ATOM 6285 O O . THR B 1 268 ? -7.84 -22.203 -3.219 1 82.38 268 THR B O 1
ATOM 6288 N N . ASN B 1 269 ? -8.516 -20.547 -1.841 1 80.75 269 ASN B N 1
ATOM 6289 C CA . ASN B 1 269 ? -8.266 -21.25 -0.591 1 80.75 269 ASN B CA 1
ATOM 6290 C C . ASN B 1 269 ? -6.824 -21.734 -0.494 1 80.75 269 ASN B C 1
ATOM 6292 O O . ASN B 1 269 ? -6.566 -22.891 -0.182 1 80.75 269 ASN B O 1
ATOM 6296 N N . ASP B 1 270 ? -5.84 -20.891 -0.944 1 83.62 270 ASP B N 1
ATOM 6297 C CA . ASP B 1 270 ? -4.406 -21.156 -0.886 1 83.62 270 ASP B CA 1
ATOM 6298 C C . ASP B 1 270 ? -3.615 -19.875 -0.609 1 83.62 270 ASP B C 1
ATOM 6300 O O . ASP B 1 270 ? -4.16 -18.906 -0.077 1 83.62 270 ASP B O 1
ATOM 6304 N N . GLU B 1 271 ? -2.359 -19.953 -0.917 1 86.12 271 GLU B N 1
ATOM 6305 C CA . GLU B 1 271 ? -1.483 -18.812 -0.654 1 86.12 271 GLU B CA 1
ATOM 6306 C C . GLU B 1 271 ? -1.827 -17.625 -1.556 1 86.12 271 GLU B C 1
ATOM 6308 O O . GLU B 1 271 ? -1.543 -16.484 -1.216 1 86.12 271 GLU B O 1
ATOM 6313 N N . ILE B 1 272 ? -2.473 -17.906 -2.598 1 87 272 ILE B N 1
ATOM 6314 C CA . ILE B 1 272 ? -2.867 -16.844 -3.512 1 87 272 ILE B CA 1
ATOM 6315 C C . ILE B 1 272 ? -3.982 -16.016 -2.881 1 87 272 ILE B C 1
ATOM 6317 O O . ILE B 1 272 ? -3.947 -14.781 -2.926 1 87 272 ILE B O 1
ATOM 6321 N N . GLU B 1 273 ? -4.91 -16.703 -2.357 1 86.44 273 GLU B N 1
ATOM 6322 C CA . GLU B 1 273 ? -5.988 -16.016 -1.66 1 86.44 273 GLU B CA 1
ATOM 6323 C C . GLU B 1 273 ? -5.457 -15.211 -0.478 1 86.44 273 GLU B C 1
ATOM 6325 O O . GLU B 1 273 ? -5.879 -14.078 -0.254 1 86.44 273 GLU B O 1
ATOM 6330 N N . GLU B 1 274 ? -4.586 -15.773 0.226 1 87.94 274 GLU B N 1
ATOM 6331 C CA . GLU B 1 274 ? -3.975 -15.078 1.35 1 87.94 274 GLU B CA 1
ATOM 6332 C C . GLU B 1 274 ? -3.26 -13.812 0.885 1 87.94 274 GLU B C 1
ATOM 6334 O O . GLU B 1 274 ? -3.373 -12.758 1.519 1 87.94 274 GLU B O 1
ATOM 6339 N N . LEU B 1 275 ? -2.549 -13.961 -0.143 1 90.12 275 LEU B N 1
ATOM 6340 C CA . LEU B 1 275 ? -1.853 -12.805 -0.693 1 90.12 275 LEU B CA 1
ATOM 6341 C C . LEU B 1 275 ? -2.84 -11.703 -1.077 1 90.12 275 LEU B C 1
ATOM 6343 O O . LEU B 1 275 ? -2.607 -10.531 -0.793 1 90.12 275 LEU B O 1
ATOM 6347 N N . SER B 1 276 ? -3.854 -12.164 -1.739 1 91.5 276 SER B N 1
ATOM 6348 C CA . SER B 1 276 ? -4.867 -11.203 -2.156 1 91.5 276 SER B CA 1
ATOM 6349 C C . SER B 1 276 ? -5.445 -10.453 -0.958 1 91.5 276 SER B C 1
ATOM 6351 O O . SER B 1 276 ? -5.582 -9.227 -0.99 1 91.5 276 SER B O 1
ATOM 6353 N N . ASN B 1 277 ? -5.746 -11.156 0.049 1 90.25 277 ASN B N 1
ATOM 6354 C CA . ASN B 1 277 ? -6.301 -10.555 1.26 1 90.25 277 ASN B CA 1
ATOM 6355 C C . ASN B 1 277 ? -5.293 -9.617 1.93 1 90.25 277 ASN B C 1
ATOM 6357 O O . ASN B 1 277 ? -5.648 -8.516 2.35 1 90.25 277 ASN B O 1
ATOM 6361 N N . ASN B 1 278 ? -4.113 -10.078 2.029 1 89.25 278 ASN B N 1
ATOM 6362 C CA . ASN B 1 278 ? -3.08 -9.266 2.656 1 89.25 278 ASN B CA 1
ATOM 6363 C C . ASN B 1 278 ? -2.795 -8 1.844 1 89.25 278 ASN B C 1
ATOM 6365 O O . ASN B 1 278 ? -2.547 -6.938 2.41 1 89.25 278 ASN B O 1
ATOM 6369 N N . LEU B 1 279 ? -2.805 -8.188 0.643 1 90 279 LEU B N 1
ATOM 6370 C CA . LEU B 1 279 ? -2.623 -7.043 -0.243 1 90 279 LEU B CA 1
ATOM 6371 C C . LEU B 1 279 ? -3.746 -6.027 -0.057 1 90 279 LEU B C 1
ATOM 6373 O O . LEU B 1 279 ? -3.49 -4.828 0.048 1 90 279 LEU B O 1
ATOM 6377 N N . LYS B 1 280 ? -4.906 -6.5 -0.036 1 88.19 280 LYS B N 1
ATOM 6378 C CA . LYS B 1 280 ? -6.07 -5.645 0.187 1 88.19 280 LYS B CA 1
ATOM 6379 C C . LYS B 1 280 ? -5.961 -4.91 1.52 1 88.19 280 LYS B C 1
ATOM 6381 O O . LYS B 1 280 ? -6.18 -3.697 1.584 1 88.19 280 LYS B O 1
ATOM 6386 N N . LEU B 1 281 ? -5.652 -5.578 2.48 1 88.38 281 LEU B N 1
ATOM 6387 C CA . LEU B 1 281 ? -5.527 -5.004 3.814 1 88.38 281 LEU B CA 1
ATOM 6388 C C . LEU B 1 281 ? -4.422 -3.953 3.852 1 88.38 281 LEU B C 1
ATOM 6390 O O . LEU B 1 281 ? -4.578 -2.902 4.477 1 88.38 281 LEU B O 1
ATOM 6394 N N . LEU B 1 282 ? -3.328 -4.277 3.25 1 87.25 282 LEU B N 1
ATOM 6395 C CA . LEU B 1 282 ? -2.219 -3.332 3.18 1 87.25 282 LEU B CA 1
ATOM 6396 C C . LEU B 1 282 ? -2.652 -2.035 2.504 1 87.25 282 LEU B C 1
ATOM 6398 O O . LEU B 1 282 ? -2.4 -0.946 3.023 1 87.25 282 LEU B O 1
ATOM 6402 N N . TYR B 1 283 ? -3.277 -2.189 1.431 1 88.62 283 TYR B N 1
ATOM 6403 C CA . TYR B 1 283 ? -3.762 -1.031 0.687 1 88.62 283 TYR B CA 1
ATOM 6404 C C . TYR B 1 283 ? -4.719 -0.2 1.533 1 88.62 283 TYR B C 1
ATOM 6406 O O . TYR B 1 283 ? -4.586 1.023 1.61 1 88.62 283 TYR B O 1
ATOM 6414 N N . GLU B 1 284 ? -5.605 -0.869 2.123 1 88.88 284 GLU B N 1
ATOM 6415 C CA . GLU B 1 284 ? -6.605 -0.186 2.938 1 88.88 284 GLU B CA 1
ATOM 6416 C C . GLU B 1 284 ? -5.961 0.52 4.125 1 88.88 284 GLU B C 1
ATOM 6418 O O . GLU B 1 284 ? -6.312 1.658 4.445 1 88.88 284 GLU B O 1
ATOM 6423 N N . THR B 1 285 ? -5.062 -0.117 4.758 1 88.12 285 THR B N 1
ATOM 6424 C CA . THR B 1 285 ? -4.391 0.453 5.922 1 88.12 285 THR B CA 1
ATOM 6425 C C . THR B 1 285 ? -3.598 1.697 5.535 1 88.12 285 THR B C 1
ATOM 6427 O O . THR B 1 285 ? -3.715 2.742 6.18 1 88.12 285 THR B O 1
ATOM 6430 N N . LEU B 1 286 ? -2.867 1.599 4.453 1 86.88 286 LEU B N 1
ATOM 6431 C CA . LEU B 1 286 ? -2.041 2.717 4.008 1 86.88 286 LEU B CA 1
ATOM 6432 C C . LEU B 1 286 ? -2.908 3.885 3.551 1 86.88 286 LEU B C 1
ATOM 6434 O O . LEU B 1 286 ? -2.615 5.039 3.865 1 86.88 286 LEU B O 1
ATOM 6438 N N . THR B 1 287 ? -3.926 3.568 2.877 1 87.88 287 THR B N 1
ATOM 6439 C CA . THR B 1 287 ? -4.82 4.609 2.383 1 87.88 287 THR B CA 1
ATOM 6440 C C . THR B 1 287 ? -5.574 5.266 3.535 1 87.88 287 THR B C 1
ATOM 6442 O O . THR B 1 287 ? -5.758 6.484 3.551 1 87.88 287 THR B O 1
ATOM 6445 N N . GLU B 1 288 ? -5.984 4.473 4.449 1 89 288 GLU B N 1
ATOM 6446 C CA . GLU B 1 288 ? -6.684 5.008 5.613 1 89 288 GLU B CA 1
ATOM 6447 C C . GLU B 1 288 ? -5.777 5.926 6.43 1 89 288 GLU B C 1
ATOM 6449 O O . GLU B 1 288 ? -6.203 6.996 6.871 1 89 288 GLU B O 1
ATOM 6454 N N . ASN B 1 289 ? -4.559 5.516 6.605 1 87.88 289 ASN B N 1
ATOM 6455 C CA . ASN B 1 289 ? -3.598 6.348 7.328 1 87.88 289 ASN B CA 1
ATOM 6456 C C . ASN B 1 289 ? -3.383 7.688 6.629 1 87.88 289 ASN B C 1
ATOM 6458 O O . ASN B 1 289 ? -3.311 8.727 7.285 1 87.88 289 ASN B O 1
ATOM 6462 N N . TYR B 1 290 ? -3.283 7.66 5.395 1 89.12 290 TYR B N 1
ATOM 6463 C CA . TYR B 1 290 ? -3.135 8.875 4.598 1 89.12 290 TYR B CA 1
ATOM 6464 C C . TYR B 1 290 ? -4.348 9.781 4.758 1 89.12 290 TYR B C 1
ATOM 6466 O O . TYR B 1 290 ? -4.207 10.992 4.98 1 89.12 290 TYR B O 1
ATOM 6474 N N . LYS B 1 291 ? -5.5 9.172 4.746 1 88.81 291 LYS B N 1
ATOM 6475 C CA . LYS B 1 291 ? -6.738 9.938 4.836 1 88.81 291 LYS B CA 1
ATOM 6476 C C . LYS B 1 291 ? -6.883 10.586 6.207 1 88.81 291 LYS B C 1
ATOM 6478 O O . LYS B 1 291 ? -7.312 11.742 6.312 1 88.81 291 LYS B O 1
ATOM 6483 N N . ILE B 1 292 ? -6.527 9.922 7.141 1 87.94 292 ILE B N 1
ATOM 6484 C CA . ILE B 1 292 ? -6.605 10.438 8.5 1 87.94 292 ILE B CA 1
ATOM 6485 C C . ILE B 1 292 ? -5.652 11.625 8.656 1 87.94 292 ILE B C 1
ATOM 6487 O O . ILE B 1 292 ? -6.043 12.68 9.156 1 87.94 292 ILE B O 1
ATOM 6491 N N . LEU B 1 293 ? -4.461 11.445 8.164 1 88.94 293 LEU B N 1
ATOM 6492 C CA . LEU B 1 293 ? -3.475 12.516 8.234 1 88.94 293 LEU B CA 1
ATOM 6493 C C . LEU B 1 293 ? -3.926 13.727 7.426 1 88.94 293 LEU B C 1
ATOM 6495 O O . LEU B 1 293 ? -3.809 14.867 7.887 1 88.94 293 LEU B O 1
ATOM 6499 N N . GLU B 1 294 ? -4.473 13.445 6.375 1 89.81 294 GLU B N 1
ATOM 6500 C CA . GLU B 1 294 ? -4.961 14.516 5.504 1 89.81 294 GLU B CA 1
ATOM 6501 C C . GLU B 1 294 ? -6.117 15.266 6.156 1 89.81 294 GLU B C 1
ATOM 6503 O O . GLU B 1 294 ? -6.145 16.5 6.141 1 89.81 294 GLU B O 1
ATOM 6508 N N . LYS B 1 295 ? -7.02 14.555 6.715 1 87.62 295 LYS B N 1
ATOM 6509 C CA . LYS B 1 295 ? -8.164 15.156 7.398 1 87.62 295 LYS B CA 1
ATOM 6510 C C . LYS B 1 295 ? -7.707 16.016 8.578 1 87.62 295 LYS B C 1
ATOM 6512 O O . LYS B 1 295 ? -8.18 17.141 8.75 1 87.62 295 LYS B O 1
ATOM 6517 N N . ASN B 1 296 ? -6.828 15.523 9.297 1 87.88 296 ASN B N 1
ATOM 6518 C CA . ASN B 1 296 ? -6.312 16.266 10.445 1 87.88 296 ASN B CA 1
ATOM 6519 C C . ASN B 1 296 ? -5.574 17.531 10.016 1 87.88 296 ASN B C 1
ATOM 6521 O O . ASN B 1 296 ? -5.699 18.562 10.656 1 87.88 296 ASN B O 1
ATOM 6525 N N . THR B 1 297 ? -4.836 17.391 8.977 1 87.62 297 THR B N 1
ATOM 6526 C CA . THR B 1 297 ? -4.105 18.531 8.438 1 87.62 297 THR B CA 1
ATOM 6527 C C . THR B 1 297 ? -5.066 19.609 7.957 1 87.62 297 THR B C 1
ATOM 6529 O O . THR B 1 297 ? -4.867 20.797 8.242 1 87.62 297 THR B O 1
ATOM 6532 N N . LYS B 1 298 ? -6.078 19.188 7.375 1 87.62 298 LYS B N 1
ATOM 6533 C CA . LYS B 1 298 ? -7.062 20.125 6.863 1 87.62 298 LYS B CA 1
ATOM 6534 C C . LYS B 1 298 ? -7.793 20.828 8 1 87.62 298 LYS B C 1
ATOM 6536 O O . LYS B 1 298 ? -8.055 22.031 7.926 1 87.62 298 LYS B O 1
ATOM 6541 N N . LYS B 1 299 ? -8.141 20.109 9 1 85.5 299 LYS B N 1
ATOM 6542 C CA . LYS B 1 299 ? -8.75 20.688 10.195 1 85.5 299 LYS B CA 1
ATOM 6543 C C . LYS B 1 299 ? -7.875 21.797 10.789 1 85.5 299 LYS B C 1
ATOM 6545 O O . LYS B 1 299 ? -8.367 22.875 11.109 1 85.5 299 LYS B O 1
ATOM 6550 N N . LYS B 1 300 ? -6.641 21.469 10.859 1 87.25 300 LYS B N 1
ATOM 6551 C CA . LYS B 1 300 ? -5.691 22.422 11.43 1 87.25 300 LYS B CA 1
ATOM 6552 C C . LYS B 1 300 ? -5.551 23.656 10.547 1 87.25 300 LYS B C 1
ATOM 6554 O O . LYS B 1 300 ? -5.523 24.781 11.047 1 87.25 300 LYS B O 1
ATOM 6559 N N . GLU B 1 301 ? -5.543 23.422 9.328 1 87.31 301 GLU B N 1
ATOM 6560 C CA . GLU B 1 301 ? -5.418 24.516 8.375 1 87.31 301 GLU B CA 1
ATOM 6561 C C . GLU B 1 301 ? -6.609 25.469 8.461 1 87.31 301 GLU B C 1
ATOM 6563 O O . GLU B 1 301 ? -6.441 26.688 8.461 1 87.31 301 GLU B O 1
ATOM 6568 N N . ILE B 1 302 ? -7.703 24.922 8.578 1 85.94 302 ILE B N 1
ATOM 6569 C CA . ILE B 1 302 ? -8.922 25.719 8.664 1 85.94 302 ILE B CA 1
ATOM 6570 C C . ILE B 1 302 ? -8.945 26.484 9.984 1 85.94 302 ILE B C 1
ATOM 6572 O O . ILE B 1 302 ? -9.312 27.672 10.008 1 85.94 302 ILE B O 1
ATOM 6576 N N . PHE B 1 303 ? -8.492 25.875 11.008 1 87 303 PHE B N 1
ATOM 6577 C CA . PHE B 1 303 ? -8.438 26.516 12.32 1 87 303 PHE B CA 1
ATOM 6578 C C . PHE B 1 303 ? -7.465 27.688 12.305 1 87 303 PHE B C 1
ATOM 6580 O O . PHE B 1 303 ? -7.793 28.781 12.781 1 87 303 PHE B O 1
ATOM 6587 N N . ILE B 1 304 ? -6.414 27.453 11.75 1 86.12 304 ILE B N 1
ATOM 6588 C CA . ILE B 1 304 ? -5.383 28.484 11.703 1 86.12 304 ILE B CA 1
ATOM 6589 C C . ILE B 1 304 ? -5.863 29.672 10.859 1 86.12 304 ILE B C 1
ATOM 6591 O O . ILE B 1 304 ? -5.699 30.828 11.242 1 86.12 304 ILE B O 1
ATOM 6595 N N . LYS B 1 305 ? -6.406 29.391 9.773 1 84.44 305 LYS B N 1
ATOM 6596 C CA . LYS B 1 305 ? -6.934 30.422 8.898 1 84.44 305 LYS B CA 1
ATOM 6597 C C . LYS B 1 305 ? -8 31.25 9.609 1 84.44 305 LYS B C 1
ATOM 6599 O O . LYS B 1 305 ? -7.977 32.5 9.562 1 84.44 305 LYS B O 1
ATOM 6604 N N . SER B 1 306 ? -8.844 30.625 10.281 1 83.31 306 SER B N 1
ATOM 6605 C CA . SER B 1 306 ? -9.93 31.281 11.008 1 83.31 306 SER B CA 1
ATOM 6606 C C . SER B 1 306 ? -9.398 32.125 12.141 1 83.31 306 SER B C 1
ATOM 6608 O O . SER B 1 306 ? -9.781 33.312 12.281 1 83.31 306 SER B O 1
ATOM 6610 N N . THR B 1 307 ? -8.531 31.547 12.914 1 85.75 307 THR B N 1
ATOM 6611 C CA . THR B 1 307 ? -7.988 32.25 14.07 1 85.75 307 THR B CA 1
ATOM 6612 C C . THR B 1 307 ? -7.16 33.469 13.633 1 85.75 307 THR B C 1
ATOM 6614 O O . THR B 1 307 ? -7.219 34.531 14.258 1 85.75 307 THR B O 1
ATOM 6617 N N . SER B 1 308 ? -6.375 33.281 12.57 1 86.38 308 SER B N 1
ATOM 6618 C CA . SER B 1 308 ? -5.582 34.406 12.047 1 86.38 308 SER B CA 1
ATOM 6619 C C . SER B 1 308 ? -6.469 35.562 11.609 1 86.38 308 SER B C 1
ATOM 6621 O O . SER B 1 308 ? -6.16 36.719 11.875 1 86.38 308 SER B O 1
ATOM 6623 N N . HIS B 1 309 ? -7.551 35.219 11.023 1 81.62 309 HIS B N 1
ATOM 6624 C CA . HIS B 1 309 ? -8.508 36.25 10.617 1 81.62 309 HIS B CA 1
ATOM 6625 C C . HIS B 1 309 ? -9.156 36.906 11.828 1 81.62 309 HIS B C 1
ATOM 6627 O O . HIS B 1 309 ? -9.352 38.125 11.844 1 81.62 309 HIS B O 1
ATOM 6633 N N . GLU B 1 310 ? -9.43 36.125 12.828 1 84.81 310 GLU B N 1
ATOM 6634 C CA . GLU B 1 310 ? -10.031 36.656 14.047 1 84.81 310 GLU B CA 1
ATOM 6635 C C . GLU B 1 310 ? -9.047 37.531 14.82 1 84.81 310 GLU B C 1
ATOM 6637 O O . GLU B 1 310 ? -9.445 38.469 15.484 1 84.81 310 GLU B O 1
ATOM 6642 N N . LEU B 1 311 ? -7.828 37.188 14.664 1 90.44 311 LEU B N 1
ATOM 6643 C CA . LEU B 1 311 ? -6.77 37.938 15.297 1 90.44 311 LEU B CA 1
ATOM 6644 C C . LEU B 1 311 ? -6.648 39.344 14.648 1 90.44 311 LEU B C 1
ATOM 6646 O O . LEU B 1 311 ? -6.379 40.312 15.336 1 90.44 311 LEU B O 1
ATOM 6650 N N . LYS B 1 312 ? -6.973 39.406 13.406 1 89.56 312 LYS B N 1
ATOM 6651 C CA . LYS B 1 312 ? -6.809 40.656 12.664 1 89.56 312 LYS B CA 1
ATOM 6652 C C . LYS B 1 312 ? -7.805 41.719 13.133 1 89.56 312 LYS B C 1
ATOM 6654 O O . LYS B 1 312 ? -7.48 42.906 13.18 1 89.56 312 LYS B O 1
ATOM 6659 N N . THR B 1 313 ? -8.93 41.312 13.57 1 87.25 313 THR B N 1
ATOM 6660 C CA . THR B 1 313 ? -10 42.219 13.953 1 87.25 313 THR B CA 1
ATOM 6661 C C . THR B 1 313 ? -9.648 42.969 15.234 1 87.25 313 THR B C 1
ATOM 6663 O O . THR B 1 313 ? -9.594 44.188 15.25 1 87.25 313 THR B O 1
ATOM 6666 N N . PRO B 1 314 ? -9.391 42.25 16.375 1 91.19 314 PRO B N 1
ATOM 6667 C CA . PRO B 1 314 ? -9.016 43 17.578 1 91.19 314 PRO B CA 1
ATOM 6668 C C . PRO B 1 314 ? -7.711 43.781 17.406 1 91.19 314 PRO B C 1
ATOM 6670 O O . PRO B 1 314 ? -7.539 44.844 18 1 91.19 314 PRO B O 1
ATOM 6673 N N . LEU B 1 315 ? -6.859 43.25 16.562 1 94.88 315 LEU B N 1
ATOM 6674 C CA . LEU B 1 315 ? -5.602 43.969 16.312 1 94.88 315 LEU B CA 1
ATOM 6675 C C . LEU B 1 315 ? -5.848 45.281 15.602 1 94.88 315 LEU B C 1
ATOM 6677 O O . LEU B 1 315 ? -5.281 46.312 15.977 1 94.88 315 LEU B O 1
ATOM 6681 N N . GLN B 1 316 ? -6.652 45.25 14.586 1 94.12 316 GLN B N 1
ATOM 6682 C CA . GLN B 1 316 ? -6.969 46.469 13.852 1 94.12 316 GLN B CA 1
ATOM 6683 C C . GLN B 1 316 ? -7.664 47.469 14.75 1 94.12 316 GLN B C 1
ATOM 6685 O O . GLN B 1 316 ? -7.387 48.688 14.672 1 94.12 316 GLN B O 1
ATOM 6690 N N . THR B 1 317 ? -8.562 47.031 15.578 1 93.38 317 THR B N 1
ATOM 6691 C CA . THR B 1 317 ? -9.227 47.906 16.531 1 93.38 317 THR B CA 1
ATOM 6692 C C . THR B 1 317 ? -8.211 48.5 17.516 1 93.38 317 THR B C 1
ATOM 6694 O O . THR B 1 317 ? -8.289 49.688 17.828 1 93.38 317 THR B O 1
ATOM 6697 N N . ALA B 1 318 ? -7.324 47.656 17.969 1 95.12 318 ALA B N 1
ATOM 6698 C CA . ALA B 1 318 ? -6.281 48.125 18.875 1 95.12 318 ALA B CA 1
ATOM 6699 C C . ALA B 1 318 ? -5.414 49.188 18.219 1 95.12 318 ALA B C 1
ATOM 6701 O O . ALA B 1 318 ? -5.09 50.188 18.844 1 95.12 318 ALA B O 1
ATOM 6702 N N . ILE B 1 319 ? -5.066 49 16.984 1 95 319 ILE B N 1
ATOM 6703 C CA . ILE B 1 319 ? -4.25 49.938 16.234 1 95 319 ILE B CA 1
ATOM 6704 C C . ILE B 1 319 ? -5.008 51.25 16.078 1 95 319 ILE B C 1
ATOM 6706 O O . ILE B 1 319 ? -4.449 52.344 16.312 1 95 319 ILE B O 1
ATOM 6710 N N . LEU B 1 320 ? -6.227 51.156 15.719 1 93.56 320 LEU B N 1
ATOM 6711 C CA . LEU B 1 320 ? -7.043 52.344 15.523 1 93.56 320 LEU B CA 1
ATOM 6712 C C . LEU B 1 320 ? -7.172 53.125 16.828 1 93.56 320 LEU B C 1
ATOM 6714 O O . LEU B 1 320 ? -7.062 54.344 16.828 1 93.56 320 LEU B O 1
ATOM 6718 N N . LEU B 1 321 ? -7.441 52.406 17.938 1 94.19 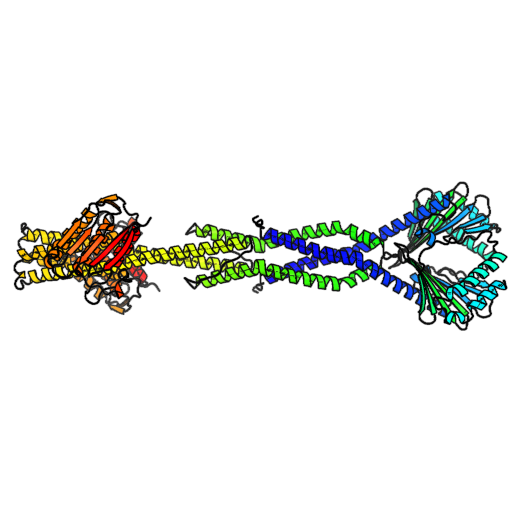321 LEU B N 1
ATOM 6719 C CA . LEU B 1 321 ? -7.539 53.062 19.234 1 94.19 321 LEU B CA 1
ATOM 6720 C C . LEU B 1 321 ? -6.234 53.75 19.594 1 94.19 321 LEU B C 1
ATOM 6722 O O . LEU B 1 321 ? -6.246 54.938 20 1 94.19 321 LEU B O 1
ATOM 6726 N N . ASN B 1 322 ? -5.203 53.031 19.422 1 95.62 322 ASN B N 1
ATOM 6727 C CA . ASN B 1 322 ? -3.893 53.594 19.734 1 95.62 322 ASN B CA 1
ATOM 6728 C C . ASN B 1 322 ? -3.574 54.812 18.875 1 95.62 322 ASN B C 1
ATOM 6730 O O . ASN B 1 322 ? -3.152 55.844 19.391 1 95.62 322 ASN B O 1
ATOM 6734 N N . ASP B 1 323 ? -3.838 54.75 17.562 1 93.94 323 ASP B N 1
ATOM 6735 C CA . ASP B 1 323 ? -3.543 55.844 16.641 1 93.94 323 ASP B CA 1
ATOM 6736 C C . ASP B 1 323 ? -4.422 57.062 16.922 1 93.94 323 ASP B C 1
ATOM 6738 O O . ASP B 1 323 ? -3.971 58.188 16.797 1 93.94 323 ASP B O 1
ATOM 6742 N N . SER B 1 324 ? -5.656 56.781 17.234 1 93.25 324 SER B N 1
ATOM 6743 C CA . SER B 1 324 ? -6.574 57.875 17.562 1 93.25 324 SER B CA 1
ATOM 6744 C C . SER B 1 324 ? -6.125 58.625 18.797 1 93.25 324 SER B C 1
ATOM 6746 O O . SER B 1 324 ? -6.285 59.844 18.891 1 93.25 324 SER B O 1
ATOM 6748 N N . MET B 1 325 ? -5.566 57.906 19.766 1 93.25 325 MET B N 1
ATOM 6749 C CA . MET B 1 325 ? -5.066 58.531 20.969 1 93.25 325 MET B CA 1
ATOM 6750 C C . MET B 1 325 ? -3.797 59.344 20.688 1 93.25 325 MET B C 1
ATOM 6752 O O . MET B 1 325 ? -3.596 60.406 21.25 1 93.25 325 MET B O 1
ATOM 6756 N N . ILE B 1 326 ? -3.006 58.875 19.797 1 92.5 326 ILE B N 1
ATOM 6757 C CA . ILE B 1 326 ? -1.781 59.562 19.406 1 92.5 326 ILE B CA 1
ATOM 6758 C C . ILE B 1 326 ? -2.129 60.875 18.719 1 92.5 326 ILE B C 1
ATOM 6760 O O . ILE B 1 326 ? -1.531 61.906 19 1 92.5 326 ILE B O 1
ATOM 6764 N N . GLU B 1 327 ? -3.055 60.875 17.844 1 92.06 327 GLU B N 1
ATOM 6765 C CA . GLU B 1 327 ? -3.436 62.031 17.062 1 92.06 327 GLU B CA 1
ATOM 6766 C C . GLU B 1 327 ? -4.383 62.938 17.828 1 92.06 327 GLU B C 1
ATOM 6768 O O . GLU B 1 327 ? -4.68 64.062 17.391 1 92.06 327 GLU B O 1
ATOM 6773 N N . LYS B 1 328 ? -4.836 62.531 19.047 1 87.88 328 LYS B N 1
ATOM 6774 C CA . LYS B 1 328 ? -5.727 63.281 19.922 1 87.88 328 LYS B CA 1
ATOM 6775 C C . LYS B 1 328 ? -7 63.688 19.188 1 87.88 328 LYS B C 1
ATOM 6777 O O . LYS B 1 328 ? -7.402 64.875 19.219 1 87.88 328 LYS B O 1
ATOM 6782 N N . ILE B 1 329 ? -7.453 62.875 18.484 1 84.25 329 ILE B N 1
ATOM 6783 C CA . ILE B 1 329 ? -8.633 63.125 17.672 1 84.25 329 ILE B CA 1
ATOM 6784 C C . ILE B 1 329 ? -9.883 63.094 18.547 1 84.25 329 ILE B C 1
ATOM 6786 O O . ILE B 1 329 ? -10.273 62.031 19.047 1 84.25 329 ILE B O 1
ATOM 6790 N N . GLY B 1 330 ? -10.492 64.25 18.766 1 83.69 330 GLY B N 1
ATOM 6791 C CA . GLY B 1 330 ? -11.773 64.375 19.453 1 83.69 330 GLY B CA 1
ATOM 6792 C C . GLY B 1 330 ? -11.75 63.75 20.844 1 83.69 330 GLY B C 1
ATOM 6793 O O . GLY B 1 330 ? -10.906 64.125 21.672 1 83.69 330 GLY B O 1
ATOM 6794 N N . LYS B 1 331 ? -12.695 62.719 21.047 1 81.31 331 LYS B N 1
ATOM 6795 C CA . LYS B 1 331 ? -12.883 62.062 22.359 1 81.31 331 LYS B CA 1
ATOM 6796 C C . LYS B 1 331 ? -11.672 61.219 22.734 1 81.31 331 LYS B C 1
ATOM 6798 O O . LYS B 1 331 ? -11.453 60.938 23.906 1 81.31 331 LYS B O 1
ATOM 6803 N N . TYR B 1 332 ? -10.859 60.969 21.812 1 83 332 TYR B N 1
ATOM 6804 C CA . TYR B 1 332 ? -9.742 60.062 22.047 1 83 332 TYR B CA 1
ATOM 6805 C C . TYR B 1 332 ? -8.594 60.781 22.75 1 83 332 TYR B C 1
ATOM 6807 O O . TYR B 1 332 ? -7.613 60.156 23.141 1 83 332 TYR B O 1
ATOM 6815 N N . GLU B 1 333 ? -8.766 62.094 22.938 1 84.62 333 GLU B N 1
ATOM 6816 C CA . GLU B 1 333 ? -7.781 62.844 23.719 1 84.62 333 GLU B CA 1
ATOM 6817 C C . GLU B 1 333 ? -7.773 62.375 25.172 1 84.62 333 GLU B C 1
ATOM 6819 O O . GLU B 1 333 ? -6.773 62.531 25.875 1 84.62 333 GLU B O 1
ATOM 6824 N N . ASP B 1 334 ? -8.898 61.75 25.516 1 88.12 334 ASP B N 1
ATOM 6825 C CA . ASP B 1 334 ? -9.047 61.219 26.875 1 88.12 334 ASP B CA 1
ATOM 6826 C C . ASP B 1 334 ? -8.438 59.812 26.984 1 88.12 334 ASP B C 1
ATOM 6828 O O . ASP B 1 334 ? -9.148 58.812 26.938 1 88.12 334 ASP B O 1
ATOM 6832 N N . THR B 1 335 ? -7.148 59.719 27.188 1 90 335 THR B N 1
ATOM 6833 C CA . THR B 1 335 ? -6.426 58.469 27.25 1 90 335 THR B CA 1
ATOM 6834 C C . THR B 1 335 ? -6.902 57.625 28.422 1 90 335 THR B C 1
ATOM 6836 O O . THR B 1 335 ? -6.852 56.375 28.375 1 90 335 THR B O 1
ATOM 6839 N N . ASP B 1 336 ? -7.414 58.25 29.484 1 89.62 336 ASP B N 1
ATOM 6840 C CA . ASP B 1 336 ? -7.883 57.531 30.672 1 89.62 336 ASP B CA 1
ATOM 6841 C C . ASP B 1 336 ? -9.102 56.656 30.328 1 89.62 336 ASP B C 1
ATOM 6843 O O . ASP B 1 336 ? -9.305 55.594 30.938 1 89.62 336 ASP B O 1
ATOM 6847 N N . LYS B 1 337 ? -9.797 57.062 29.344 1 91.19 337 LYS B N 1
ATOM 6848 C CA . LYS B 1 337 ? -11 56.344 28.953 1 91.19 337 LYS B CA 1
ATOM 6849 C C . LYS B 1 337 ? -10.68 55.219 27.953 1 91.19 337 LYS B C 1
ATOM 6851 O O . LYS B 1 337 ? -11.305 54.156 27.969 1 91.19 337 LYS B O 1
ATOM 6856 N N . TYR B 1 338 ? -9.695 55.438 27.156 1 92.69 338 TYR B N 1
ATOM 6857 C CA . TYR B 1 338 ? -9.555 54.562 26 1 92.69 338 TYR B CA 1
ATOM 6858 C C . TYR B 1 338 ? -8.43 53.562 26.203 1 92.69 338 TYR B C 1
ATOM 6860 O O . TYR B 1 338 ? -8.398 52.5 25.562 1 92.69 338 TYR B O 1
ATOM 6868 N N . LEU B 1 339 ? -7.535 53.781 27.094 1 94.69 339 LEU B N 1
ATOM 6869 C CA . LEU B 1 339 ? -6.5 52.812 27.422 1 94.69 339 LEU B CA 1
ATOM 6870 C C . LEU B 1 339 ? -7.117 51.531 27.969 1 94.69 339 LEU B C 1
ATOM 6872 O O . LEU B 1 339 ? -6.688 50.438 27.609 1 94.69 339 LEU B O 1
ATOM 6876 N N . PRO B 1 340 ? -8.117 51.656 28.828 1 92.94 340 PRO B N 1
ATOM 6877 C CA . PRO B 1 340 ? -8.773 50.438 29.266 1 92.94 340 PRO B CA 1
ATOM 6878 C C . PRO B 1 340 ? -9.461 49.688 28.141 1 92.94 340 PRO B C 1
ATOM 6880 O O . PRO B 1 340 ? -9.508 48.438 28.156 1 92.94 340 PRO B O 1
ATOM 6883 N N . GLU B 1 341 ? -9.977 50.344 27.172 1 91.56 341 GLU B N 1
ATOM 6884 C CA . GLU B 1 341 ? -10.57 49.688 26 1 91.56 341 GLU B CA 1
ATOM 6885 C C . GLU B 1 341 ? -9.516 48.969 25.188 1 91.56 341 GLU B C 1
ATOM 6887 O O . GLU B 1 341 ? -9.758 47.844 24.703 1 91.56 341 GLU B O 1
ATOM 6892 N N . LEU B 1 342 ? -8.414 49.625 25.031 1 94.94 342 LEU B N 1
ATOM 6893 C CA . LEU B 1 342 ? -7.293 49 24.344 1 94.94 342 LEU B CA 1
ATOM 6894 C C . LEU B 1 342 ? -6.828 47.75 25.078 1 94.94 342 LEU B C 1
ATOM 6896 O O . LEU B 1 342 ? -6.492 46.75 24.453 1 94.94 342 LEU B O 1
ATOM 6900 N N . ARG B 1 343 ? -6.805 47.812 26.375 1 94.19 343 ARG B N 1
ATOM 6901 C CA . ARG B 1 343 ? -6.426 46.656 27.188 1 94.19 343 ARG B CA 1
ATOM 6902 C C . ARG B 1 343 ? -7.305 45.469 26.875 1 94.19 343 ARG B C 1
ATOM 6904 O O . ARG B 1 343 ? -6.812 44.344 26.766 1 94.19 343 ARG B O 1
ATOM 6911 N N . LYS B 1 344 ? -8.539 45.688 26.766 1 89.81 344 LYS B N 1
ATOM 6912 C CA . LYS B 1 344 ? -9.477 44.625 26.469 1 89.81 344 LYS B CA 1
ATOM 6913 C C . LYS B 1 344 ? -9.125 43.969 25.141 1 89.81 344 LYS B C 1
ATOM 6915 O O . LYS B 1 344 ? -9.188 42.719 25.031 1 89.81 344 LYS B O 1
ATOM 6920 N N . LYS B 1 345 ? -8.805 44.719 24.156 1 92.44 345 LYS B N 1
ATOM 6921 C CA . LYS B 1 345 ? -8.461 44.188 22.828 1 92.44 345 LYS B CA 1
ATOM 6922 C C . LYS B 1 345 ? -7.164 43.406 22.891 1 92.44 345 LYS B C 1
ATOM 6924 O O . LYS B 1 345 ? -7.043 42.344 22.25 1 92.44 345 LYS B O 1
ATOM 6929 N N . LEU B 1 346 ? -6.219 43.844 23.625 1 95 346 LEU B N 1
ATOM 6930 C CA . LEU B 1 346 ? -4.953 43.156 23.766 1 95 346 LEU B CA 1
ATOM 6931 C C . LEU B 1 346 ? -5.16 41.781 24.422 1 95 346 LEU B C 1
ATOM 6933 O O . LEU B 1 346 ? -4.566 40.781 24.016 1 95 346 LEU B O 1
ATOM 6937 N N . TYR B 1 347 ? -5.988 41.75 25.391 1 90.5 347 TYR B N 1
ATOM 6938 C CA . TYR B 1 347 ? -6.258 40.469 26.062 1 90.5 347 TYR B CA 1
ATOM 6939 C C . TYR B 1 347 ? -7.027 39.531 25.156 1 90.5 347 TYR B C 1
ATOM 6941 O O . TYR B 1 347 ? -6.836 38.312 25.219 1 90.5 347 TYR B O 1
ATOM 6949 N N . GLN B 1 348 ? -7.875 40.062 24.391 1 88.06 348 GLN B N 1
ATOM 6950 C CA . GLN B 1 348 ? -8.547 39.25 23.406 1 88.06 348 GLN B CA 1
ATOM 6951 C C . GLN B 1 348 ? -7.547 38.594 22.453 1 88.06 348 GLN B C 1
ATOM 6953 O O . GLN B 1 348 ? -7.684 37.438 22.094 1 88.06 348 GLN B O 1
ATOM 6958 N N . ILE B 1 349 ? -6.617 39.375 22 1 93.25 349 ILE B N 1
ATOM 6959 C CA . ILE B 1 349 ? -5.566 38.875 21.141 1 93.25 349 ILE B CA 1
ATOM 6960 C C . ILE B 1 349 ? -4.805 37.75 21.844 1 93.25 349 ILE B C 1
ATOM 6962 O O . ILE B 1 349 ? -4.488 36.719 21.25 1 93.25 349 ILE B O 1
ATOM 6966 N N . GLN B 1 350 ? -4.543 37.969 23.109 1 92.38 350 GLN B N 1
ATOM 6967 C CA . GLN B 1 350 ? -3.824 36.969 23.906 1 92.38 350 GLN B CA 1
ATOM 6968 C C . GLN B 1 350 ? -4.562 35.625 23.922 1 92.38 350 GLN B C 1
ATOM 6970 O O . GLN B 1 350 ? -3.957 34.594 23.734 1 92.38 350 GLN B O 1
ATOM 6975 N N . ILE B 1 351 ? -5.777 35.688 24.109 1 87.12 351 ILE B N 1
ATOM 6976 C CA . ILE B 1 351 ? -6.602 34.469 24.172 1 87.12 351 ILE B CA 1
ATOM 6977 C C . ILE B 1 351 ? -6.551 33.75 22.828 1 87.12 351 ILE B C 1
ATOM 6979 O O . ILE B 1 351 ? -6.398 32.531 22.781 1 87.12 351 ILE B O 1
ATOM 6983 N N . LEU B 1 352 ? -6.688 34.469 21.766 1 88.94 352 LEU B N 1
ATOM 6984 C CA . LEU B 1 352 ? -6.684 33.906 20.422 1 88.94 352 LEU B CA 1
ATOM 6985 C C . LEU B 1 352 ? -5.332 33.25 20.125 1 88.94 352 LEU B C 1
ATOM 6987 O O . LEU B 1 352 ? -5.273 32.219 19.469 1 88.94 352 LEU B O 1
ATOM 6991 N N . ILE B 1 353 ? -4.273 33.875 20.531 1 91.12 353 ILE B N 1
ATOM 6992 C CA . ILE B 1 353 ? -2.941 33.312 20.344 1 91.12 353 ILE B CA 1
ATOM 6993 C C . ILE B 1 353 ? -2.838 32 21.125 1 91.12 353 ILE B C 1
ATOM 6995 O O . ILE B 1 353 ? -2.287 31.016 20.625 1 91.12 353 ILE B O 1
ATOM 6999 N N . ASP B 1 354 ? -3.355 31.984 22.312 1 88.12 354 ASP B N 1
ATOM 7000 C CA . ASP B 1 354 ? -3.355 30.766 23.109 1 88.12 354 ASP B CA 1
ATOM 7001 C C . ASP B 1 354 ? -4.156 29.656 22.438 1 88.12 354 ASP B C 1
ATOM 7003 O O . ASP B 1 354 ? -3.783 28.484 22.5 1 88.12 354 ASP B O 1
ATOM 7007 N N . ASP B 1 355 ? -5.211 30.047 21.812 1 86.94 355 ASP B N 1
ATOM 7008 C CA . ASP B 1 355 ? -6.02 29.078 21.078 1 86.94 355 ASP B CA 1
ATOM 7009 C C . ASP B 1 355 ? -5.227 28.469 19.922 1 86.94 355 ASP B C 1
ATOM 7011 O O . ASP B 1 355 ? -5.336 27.266 19.641 1 86.94 355 ASP B O 1
ATOM 7015 N N . LEU B 1 356 ? -4.555 29.297 19.266 1 87.25 356 LEU B N 1
ATOM 7016 C CA . LEU B 1 356 ? -3.725 28.828 18.156 1 87.25 356 LEU B CA 1
ATOM 7017 C C . LEU B 1 356 ? -2.701 27.812 18.625 1 87.25 356 LEU B C 1
ATOM 7019 O O . LEU B 1 356 ? -2.498 26.781 17.984 1 87.25 356 LEU B O 1
ATOM 7023 N N . LEU B 1 357 ? -2.064 28.094 19.734 1 85.62 357 LEU B N 1
ATOM 7024 C CA . LEU B 1 357 ? -1.072 27.188 20.312 1 85.62 357 LEU B CA 1
ATOM 7025 C C . LEU B 1 357 ? -1.711 25.875 20.719 1 85.62 357 LEU B C 1
ATOM 7027 O O . LEU B 1 357 ? -1.123 24.797 20.531 1 85.62 357 LEU B O 1
ATOM 7031 N N . PHE B 1 358 ? -2.828 26 21.266 1 84.88 358 PHE B N 1
ATOM 7032 C CA . PHE B 1 358 ? -3.545 24.797 21.656 1 84.88 358 PHE B CA 1
ATOM 7033 C C . PHE B 1 358 ? -3.869 23.922 20.453 1 84.88 358 PHE B C 1
ATOM 7035 O O . PHE B 1 358 ? -3.641 22.719 20.469 1 84.88 358 PHE B O 1
ATOM 7042 N N . MET B 1 359 ? -4.355 24.562 19.391 1 83.56 359 MET B N 1
ATOM 7043 C CA . MET B 1 359 ? -4.754 23.828 18.203 1 83.56 359 MET B CA 1
ATOM 7044 C C . MET B 1 359 ? -3.553 23.141 17.547 1 83.56 359 MET B C 1
ATOM 7046 O O . MET B 1 359 ? -3.686 22.078 16.953 1 83.56 359 MET B O 1
ATOM 7050 N N . ASN B 1 360 ? -2.488 23.766 17.625 1 82.38 360 ASN B N 1
ATOM 7051 C CA . ASN B 1 360 ? -1.264 23.203 17.062 1 82.38 360 ASN B CA 1
ATOM 7052 C C . ASN B 1 360 ? -0.859 21.922 17.781 1 82.38 360 ASN B C 1
ATOM 7054 O O . ASN B 1 360 ? -0.218 21.047 17.203 1 82.38 360 ASN B O 1
ATOM 7058 N N . LYS B 1 361 ? -1.258 21.797 19.047 1 79.06 361 LYS B N 1
ATOM 7059 C CA . LYS B 1 361 ? -0.89 20.641 19.859 1 79.06 361 LYS B CA 1
ATOM 7060 C C . LYS B 1 361 ? -2.066 19.672 20 1 79.06 361 LYS B C 1
ATOM 7062 O O . LYS B 1 361 ? -2.053 18.797 20.875 1 79.06 361 LYS B O 1
ATOM 7067 N N . ILE B 1 362 ? -3.008 19.875 19.25 1 77 362 ILE B N 1
ATOM 7068 C CA . ILE B 1 362 ? -4.27 19.188 19.484 1 77 362 ILE B CA 1
ATOM 7069 C C . ILE B 1 362 ? -4.082 17.688 19.266 1 77 362 ILE B C 1
ATOM 7071 O O . ILE B 1 362 ? -4.82 16.875 19.828 1 77 362 ILE B O 1
ATOM 7075 N N . ASP B 1 363 ? -3.037 17.328 18.438 1 72 363 ASP B N 1
ATOM 7076 C CA . ASP B 1 363 ? -2.795 15.922 18.156 1 72 363 ASP B CA 1
ATOM 7077 C C . ASP B 1 363 ? -2.162 15.227 19.359 1 72 363 ASP B C 1
ATOM 7079 O O . ASP B 1 363 ? -2.15 13.992 19.422 1 72 363 ASP B O 1
ATOM 7083 N N . GLU B 1 364 ? -1.752 16.016 20.219 1 75.12 364 GLU B N 1
ATOM 7084 C CA . GLU B 1 364 ? -1.205 15.43 21.438 1 75.12 364 GLU B CA 1
ATOM 7085 C C . GLU B 1 364 ? -2.316 14.93 22.359 1 75.12 364 GLU B C 1
ATOM 7087 O O . GLU B 1 364 ? -3.477 15.32 22.219 1 75.12 364 GLU B O 1
ATOM 7092 N N . ASN B 1 365 ? -2.006 13.945 23.188 1 81.25 365 ASN B N 1
ATOM 7093 C CA . ASN B 1 365 ? -2.994 13.375 24.109 1 81.25 365 ASN B CA 1
ATOM 7094 C C . ASN B 1 365 ? -3.625 14.453 24.984 1 81.25 365 ASN B C 1
ATOM 7096 O O . ASN B 1 365 ? -2.918 15.18 25.688 1 81.25 365 ASN B O 1
ATOM 7100 N N . PRO B 1 366 ? -4.941 14.57 24.844 1 87.12 366 PRO B N 1
ATOM 7101 C CA . PRO B 1 366 ? -5.609 15.562 25.688 1 87.12 366 PRO B CA 1
ATOM 7102 C C . PRO B 1 366 ? -5.492 15.242 27.172 1 87.12 366 PRO B C 1
ATOM 7104 O O . PRO B 1 366 ? -5.375 14.07 27.547 1 87.12 366 PRO B O 1
ATOM 7107 N N . ILE B 1 367 ? -5.398 16.25 27.938 1 90.62 367 ILE B N 1
ATOM 7108 C CA . ILE B 1 367 ? -5.379 16.094 29.391 1 90.62 367 ILE B CA 1
ATOM 7109 C C . ILE B 1 367 ? -6.812 16.016 29.922 1 90.62 367 ILE B C 1
ATOM 7111 O O . ILE B 1 367 ? -7.492 17.047 30.031 1 90.62 367 ILE B O 1
ATOM 7115 N N . MET B 1 368 ? -7.156 14.758 30.281 1 93.25 368 MET B N 1
ATOM 7116 C CA . MET B 1 368 ? -8.531 14.508 30.719 1 93.25 368 MET B CA 1
ATOM 7117 C C . MET B 1 368 ? -8.664 14.711 32.219 1 93.25 368 MET B C 1
ATOM 7119 O O . MET B 1 368 ? -7.969 14.07 33 1 93.25 368 MET B O 1
ATOM 7123 N N . GLU B 1 369 ? -9.516 15.734 32.594 1 95.12 369 GLU B N 1
ATOM 7124 C CA . GLU B 1 369 ? -9.766 16.031 34 1 95.12 369 GLU B CA 1
ATOM 7125 C C . GLU B 1 369 ? -11.258 16.188 34.281 1 95.12 369 GLU B C 1
ATOM 7127 O O . GLU B 1 369 ? -12.023 16.531 33.375 1 95.12 369 GLU B O 1
ATOM 7132 N N . ASN B 1 370 ? -11.648 15.836 35.5 1 96.12 370 ASN B N 1
ATOM 7133 C CA . ASN B 1 370 ? -13.023 16.094 35.938 1 96.12 370 ASN B CA 1
ATOM 7134 C C . ASN B 1 370 ? -13.273 17.578 36.156 1 96.12 370 ASN B C 1
ATOM 7136 O O . ASN B 1 370 ? -12.766 18.141 37.125 1 96.12 370 ASN B O 1
ATOM 7140 N N . LEU B 1 371 ? -13.984 18.219 35.281 1 95.69 371 LEU B N 1
ATOM 7141 C CA . LEU B 1 371 ? -14.18 19.672 35.312 1 95.69 371 LEU B CA 1
ATOM 7142 C C . LEU B 1 371 ? -15.664 20.016 35.406 1 95.69 371 LEU B C 1
ATOM 7144 O O . LEU B 1 371 ? -16.5 19.312 34.812 1 95.69 371 LEU B O 1
ATOM 7148 N N . LYS B 1 372 ? -15.93 21.062 36.156 1 96.06 372 LYS B N 1
ATOM 7149 C CA . LYS B 1 372 ? -17.266 21.656 36.125 1 96.06 372 LYS B CA 1
ATOM 7150 C C . LYS B 1 372 ? -17.484 22.5 34.875 1 96.06 372 LYS B C 1
ATOM 7152 O O . LYS B 1 372 ? -16.922 23.578 34.75 1 96.06 372 LYS B O 1
ATOM 7157 N N . LEU B 1 373 ? -18.375 22.031 34.062 1 96.12 373 LEU B N 1
ATOM 7158 C CA . LEU B 1 373 ? -18.547 22.672 32.75 1 96.12 373 LEU B CA 1
ATOM 7159 C C . LEU B 1 373 ? -19.172 24.047 32.875 1 96.12 373 LEU B C 1
ATOM 7161 O O . LEU B 1 373 ? -18.859 24.953 32.094 1 96.12 373 LEU B O 1
ATOM 7165 N N . SER B 1 374 ? -19.969 24.219 33.875 1 95.75 374 SER B N 1
ATOM 7166 C CA . SER B 1 374 ? -20.609 25.5 34.125 1 95.75 374 SER B CA 1
ATOM 7167 C C . SER B 1 374 ? -19.578 26.578 34.469 1 95.75 374 SER B C 1
ATOM 7169 O O . SER B 1 374 ? -19.734 27.734 34.062 1 95.75 374 SER B O 1
ATOM 7171 N N . GLU B 1 375 ? -18.516 26.156 35.094 1 96.12 375 GLU B N 1
ATOM 7172 C CA . GLU B 1 375 ? -17.469 27.109 35.469 1 96.12 375 GLU B CA 1
ATOM 7173 C C . GLU B 1 375 ? -16.703 27.578 34.219 1 96.12 375 GLU B C 1
ATOM 7175 O O . GLU B 1 375 ? -16.297 28.734 34.125 1 96.12 375 GLU B O 1
ATOM 7180 N N . ILE B 1 376 ? -16.531 26.656 33.344 1 95.88 376 ILE B N 1
ATOM 7181 C CA . ILE B 1 376 ? -15.859 27.016 32.094 1 95.88 376 ILE B CA 1
ATOM 7182 C C . ILE B 1 376 ? -16.719 28 31.312 1 95.88 376 ILE B C 1
ATOM 7184 O O . ILE B 1 376 ? -16.203 28.984 30.766 1 95.88 376 ILE B O 1
ATOM 7188 N N . MET B 1 377 ? -17.969 27.812 31.328 1 96.56 377 MET B N 1
ATOM 7189 C CA . MET B 1 377 ? -18.891 28.703 30.625 1 96.56 377 MET B CA 1
ATOM 7190 C C . MET B 1 377 ? -18.922 30.094 31.266 1 96.56 377 MET B C 1
ATOM 7192 O O . MET B 1 377 ? -18.969 31.109 30.578 1 96.56 377 MET B O 1
ATOM 7196 N N . LYS B 1 378 ? -18.859 30.125 32.562 1 96 378 LYS B N 1
ATOM 7197 C CA . LYS B 1 378 ? -18.844 31.391 33.281 1 96 378 LYS B CA 1
ATOM 7198 C C . LYS B 1 378 ? -17.641 32.25 32.875 1 96 378 LYS B C 1
ATOM 7200 O O . LYS B 1 378 ? -17.734 33.469 32.781 1 96 378 LYS B O 1
ATOM 7205 N N . GLU B 1 379 ? -16.578 31.516 32.75 1 92.81 379 GLU B N 1
ATOM 7206 C CA . GLU B 1 379 ? -15.375 32.219 32.312 1 92.81 379 GLU B CA 1
ATOM 7207 C C . GLU B 1 379 ? -15.562 32.844 30.922 1 92.81 379 GLU B C 1
ATOM 7209 O O . GLU B 1 379 ? -15.148 33.969 30.672 1 92.81 379 GLU B O 1
ATOM 7214 N N . SER B 1 380 ? -16.188 32.094 30.047 1 93 380 SER B N 1
ATOM 7215 C CA . SER B 1 380 ? -16.453 32.594 28.703 1 93 380 SER B CA 1
ATOM 7216 C C . SER B 1 380 ? -17.406 33.781 28.734 1 93 380 SER B C 1
ATOM 7218 O O . SER B 1 380 ? -17.203 34.75 27.984 1 93 380 SER B O 1
ATOM 7220 N N . VAL B 1 381 ? -18.375 33.719 29.562 1 94.81 381 VAL B N 1
ATOM 7221 C CA . VAL B 1 381 ? -19.344 34.812 29.688 1 94.81 381 VAL B CA 1
ATOM 7222 C C . VAL B 1 381 ? -18.641 36.062 30.172 1 94.81 381 VAL B C 1
ATOM 7224 O O . VAL B 1 381 ? -18.922 37.156 29.688 1 94.81 381 VAL B O 1
ATOM 7227 N N . LYS B 1 382 ? -17.734 35.875 31.078 1 89.81 382 LYS B N 1
ATOM 7228 C CA . LYS B 1 382 ? -16.969 37 31.594 1 89.81 382 LYS B CA 1
ATOM 7229 C C . LYS B 1 382 ? -16.141 37.656 30.5 1 89.81 382 LYS B C 1
ATOM 7231 O O . LYS B 1 382 ? -16.047 38.875 30.422 1 89.81 382 LYS B O 1
ATOM 7236 N N . ASN B 1 383 ? -15.641 36.875 29.688 1 83.62 383 ASN B N 1
ATOM 7237 C CA . ASN B 1 383 ? -14.773 37.344 28.609 1 83.62 383 ASN B CA 1
ATOM 7238 C C . ASN B 1 383 ? -15.555 38.156 27.578 1 83.62 383 ASN B C 1
ATOM 7240 O O . ASN B 1 383 ? -14.992 39 26.891 1 83.62 383 ASN B O 1
ATOM 7244 N N . HIS B 1 384 ? -16.859 37.906 27.484 1 88.69 384 HIS B N 1
ATOM 7245 C CA . HIS B 1 384 ? -17.688 38.562 26.469 1 88.69 384 HIS B CA 1
ATOM 7246 C C . HIS B 1 384 ? -18.688 39.5 27.125 1 88.69 384 HIS B C 1
ATOM 7248 O O . HIS B 1 384 ? -19.734 39.812 26.531 1 88.69 384 HIS B O 1
ATOM 7254 N N . HIS B 1 385 ? -18.406 39.906 28.281 1 88.75 385 HIS B N 1
ATOM 7255 C CA . HIS B 1 385 ? -19.344 40.719 29.078 1 88.75 385 HIS B CA 1
ATOM 7256 C C . HIS B 1 385 ? -19.703 42 28.344 1 88.75 385 HIS B C 1
ATOM 7258 O O . HIS B 1 385 ? -20.875 42.406 28.359 1 88.75 385 HIS B O 1
ATOM 7264 N N . ASP B 1 386 ? -18.797 42.656 27.672 1 84.88 386 ASP B N 1
ATOM 7265 C CA . ASP B 1 386 ? -19.031 43.906 27 1 84.88 386 ASP B CA 1
ATOM 7266 C C . ASP B 1 386 ? -20 43.75 25.828 1 84.88 386 ASP B C 1
ATOM 7268 O O . ASP B 1 386 ? -20.922 44.562 25.656 1 84.88 386 ASP B O 1
ATOM 7272 N N . LEU B 1 387 ? -19.797 42.75 25.156 1 86.75 387 LEU B N 1
ATOM 7273 C CA . LEU B 1 387 ? -20.656 42.5 24.016 1 86.75 387 LEU B CA 1
ATOM 7274 C C . LEU B 1 387 ? -22.078 42.125 24.469 1 86.75 387 LEU B C 1
ATOM 7276 O O . LEU B 1 387 ? -23.047 42.531 23.828 1 86.75 387 LEU B O 1
ATOM 7280 N N . ILE B 1 388 ? -22.156 41.375 25.562 1 93.94 388 ILE B N 1
ATOM 7281 C CA . ILE B 1 388 ? -23.438 40.969 26.125 1 93.94 388 ILE B CA 1
ATOM 7282 C C . ILE B 1 388 ? -24.188 42.219 26.609 1 93.94 388 ILE B C 1
ATOM 7284 O O . ILE B 1 388 ? -25.391 42.344 26.375 1 93.94 388 ILE B O 1
ATOM 7288 N N . ALA B 1 389 ? -23.422 43.094 27.188 1 92.5 389 ALA B N 1
ATOM 7289 C CA . ALA B 1 389 ? -24.016 44.312 27.703 1 92.5 389 ALA B CA 1
ATOM 7290 C C . ALA B 1 389 ? -24.438 45.25 26.578 1 92.5 389 ALA B C 1
ATOM 7292 O O . ALA B 1 389 ? -25.516 45.844 26.625 1 92.5 389 ALA B O 1
ATOM 7293 N N . GLU B 1 390 ? -23.641 45.312 25.609 1 90.81 390 GLU B N 1
ATOM 7294 C CA . GLU B 1 390 ? -23.906 46.188 24.469 1 90.81 390 GLU B CA 1
ATOM 7295 C C . GLU B 1 390 ? -25.203 45.812 23.766 1 90.81 390 GLU B C 1
ATOM 7297 O O . GLU B 1 390 ? -25.953 46.656 23.297 1 90.81 390 GLU B O 1
ATOM 7302 N N . LYS B 1 391 ? -25.469 44.594 23.734 1 93.81 391 LYS B N 1
ATOM 7303 C CA . LYS B 1 391 ? -26.656 44.094 23.047 1 93.81 391 LYS B CA 1
ATOM 7304 C C . LYS B 1 391 ? -27.797 43.875 24.031 1 93.81 391 LYS B C 1
ATOM 7306 O O . LYS B 1 391 ? -28.859 43.344 23.656 1 93.81 391 LYS B O 1
ATOM 7311 N N . ASN B 1 392 ? -27.562 44.219 25.328 1 96.62 392 ASN B N 1
ATOM 7312 C CA . ASN B 1 392 ? -28.562 44.062 26.391 1 96.62 392 ASN B CA 1
ATOM 7313 C C . ASN B 1 392 ? -29.109 42.656 26.422 1 96.62 392 ASN B C 1
ATOM 7315 O O . ASN B 1 392 ? -30.328 42.438 26.453 1 96.62 392 ASN B O 1
ATOM 7319 N N . LEU B 1 393 ? -28.266 41.719 26.359 1 97.44 393 LEU B N 1
ATOM 7320 C CA . LEU B 1 393 ? -28.656 40.312 26.391 1 97.44 393 LEU B CA 1
ATOM 7321 C C . LEU B 1 393 ? -28.703 39.781 27.812 1 97.44 393 LEU B C 1
ATOM 7323 O O . LEU B 1 393 ? -27.953 40.25 28.672 1 97.44 393 LEU B O 1
ATOM 7327 N N . LYS B 1 394 ? -29.594 38.875 28.109 1 97.5 394 LYS B N 1
ATOM 7328 C CA . LYS B 1 394 ? -29.656 38.156 29.375 1 97.5 394 LYS B CA 1
ATOM 7329 C C . LYS B 1 394 ? -29.078 36.75 29.234 1 97.5 394 LYS B C 1
ATOM 7331 O O . LYS B 1 394 ? -29.594 35.938 28.469 1 97.5 394 LYS B O 1
ATOM 7336 N N . VAL B 1 395 ? -27.984 36.531 29.953 1 97.94 395 VAL B N 1
ATOM 7337 C CA . VAL B 1 395 ? -27.344 35.219 29.906 1 97.94 395 VAL B CA 1
ATOM 7338 C C . VAL B 1 395 ? -27.625 34.438 31.203 1 97.94 395 VAL B C 1
ATOM 7340 O O . VAL B 1 395 ? -27.344 34.969 32.312 1 97.94 395 VAL B O 1
ATOM 7343 N N . THR B 1 396 ? -28.203 33.25 31.109 1 97.44 396 THR B N 1
ATOM 7344 C CA . THR B 1 396 ? -28.5 32.406 32.281 1 97.44 396 THR B CA 1
ATOM 7345 C C . THR B 1 396 ? -27.734 31.094 32.219 1 97.44 396 THR B C 1
ATOM 7347 O O . THR B 1 396 ? -27.719 30.438 31.188 1 97.44 396 THR B O 1
ATOM 7350 N N . ILE B 1 397 ? -27.078 30.781 33.25 1 96.94 397 ILE B N 1
ATOM 7351 C CA . ILE B 1 397 ? -26.375 29.516 33.375 1 96.94 397 ILE B CA 1
ATOM 7352 C C . ILE B 1 397 ? -27.031 28.656 34.469 1 96.94 397 ILE B C 1
ATOM 7354 O O . ILE B 1 397 ? -27.156 29.078 35.625 1 96.94 397 ILE B O 1
ATOM 7358 N N . LYS B 1 398 ? -27.5 27.5 34.062 1 95.38 398 LYS B N 1
ATOM 7359 C CA . LYS B 1 398 ? -28.172 26.609 34.969 1 95.38 398 LYS B CA 1
ATOM 7360 C C . LYS B 1 398 ? -27.453 25.266 35.062 1 95.38 398 LYS B C 1
ATOM 7362 O O . LYS B 1 398 ? -26.891 24.781 34.062 1 95.38 398 LYS B O 1
ATOM 7367 N N . GLY B 1 399 ? -27.438 24.719 36.25 1 92.25 399 GLY B N 1
ATOM 7368 C CA . GLY B 1 399 ? -26.906 23.375 36.406 1 92.25 399 GLY B CA 1
ATOM 7369 C C . GLY B 1 399 ? -25.422 23.359 36.719 1 92.25 399 GLY B C 1
ATOM 7370 O O . GLY B 1 399 ? -24.766 24.406 36.688 1 92.25 399 GLY B O 1
ATOM 7371 N N . GLU B 1 400 ? -24.859 22.188 37.156 1 89.94 400 GLU B N 1
ATOM 7372 C CA . GLU B 1 400 ? -23.469 22.031 37.562 1 89.94 400 GLU B CA 1
ATOM 7373 C C . GLU B 1 400 ? -22.891 20.688 37.094 1 89.94 400 GLU B C 1
ATOM 7375 O O . GLU B 1 400 ? -22.219 20 37.875 1 89.94 400 GLU B O 1
ATOM 7380 N N . LYS B 1 401 ? -23.141 20.438 35.875 1 90.88 401 LYS B N 1
ATOM 7381 C CA . LYS B 1 401 ? -22.656 19.172 35.344 1 90.88 401 LYS B CA 1
ATOM 7382 C C . LYS B 1 401 ? -21.125 19.125 35.312 1 90.88 401 LYS B C 1
ATOM 7384 O O . LYS B 1 401 ? -20.484 20.109 34.938 1 90.88 401 LYS B O 1
ATOM 7389 N N . SER B 1 402 ? -20.562 18.016 35.781 1 94.25 402 SER B N 1
ATOM 7390 C CA . SER B 1 402 ? -19.125 17.734 35.656 1 94.25 402 SER B CA 1
ATOM 7391 C C . SER B 1 402 ? -18.875 16.547 34.719 1 94.25 402 SER B C 1
ATOM 7393 O O . SER B 1 402 ? -19.734 15.672 34.594 1 94.25 402 SER B O 1
ATOM 7395 N N . ASP B 1 403 ? -17.844 16.688 34 1 94 403 ASP B N 1
ATOM 7396 C CA . ASP B 1 403 ? -17.453 15.594 33.125 1 94 403 ASP B CA 1
ATOM 7397 C C . ASP B 1 403 ? -15.93 15.508 32.969 1 94 403 ASP B C 1
ATOM 7399 O O . ASP B 1 403 ? -15.219 16.438 33.375 1 94 403 ASP B O 1
ATOM 7403 N N . ILE B 1 404 ? -15.5 14.305 32.5 1 94.94 404 ILE B N 1
ATOM 7404 C CA . ILE B 1 404 ? -14.078 14.102 32.25 1 94.94 404 ILE B CA 1
ATOM 7405 C C . ILE B 1 404 ? -13.734 14.594 30.844 1 94.94 404 ILE B C 1
ATOM 7407 O O . ILE B 1 404 ? -13.992 13.898 29.859 1 94.94 404 ILE B O 1
ATOM 7411 N N . VAL B 1 405 ? -13.203 15.805 30.75 1 94.5 405 VAL B N 1
ATOM 7412 C CA . VAL B 1 405 ? -12.898 16.422 29.469 1 94.5 405 VAL B CA 1
ATOM 7413 C C . VAL B 1 405 ? -11.609 17.234 29.562 1 94.5 405 VAL B C 1
ATOM 7415 O O . VAL B 1 405 ? -11.047 17.375 30.656 1 94.5 405 VAL B O 1
ATOM 7418 N N . ASP B 1 406 ? -11.094 17.625 28.469 1 94.06 406 ASP B N 1
ATOM 7419 C CA . ASP B 1 406 ? -9.961 18.547 28.391 1 94.06 406 ASP B CA 1
ATOM 7420 C C . ASP B 1 406 ? -10.414 20 28.516 1 94.06 406 ASP B C 1
ATOM 7422 O O . ASP B 1 406 ? -11.336 20.422 27.812 1 94.06 406 ASP B O 1
ATOM 7426 N N . TYR B 1 407 ? -9.789 20.75 29.375 1 93.81 407 TYR B N 1
ATOM 7427 C CA . TYR B 1 407 ? -10.18 22.125 29.672 1 93.81 407 TYR B CA 1
ATOM 7428 C C . TYR B 1 407 ? -10.117 23 28.422 1 93.81 407 TYR B C 1
ATOM 7430 O O . TYR B 1 407 ? -11.086 23.703 28.109 1 93.81 407 TYR B O 1
ATOM 7438 N N . ASP B 1 408 ? -9.023 22.938 27.703 1 91.62 408 ASP B N 1
ATOM 7439 C CA . ASP B 1 408 ? -8.82 23.828 26.547 1 91.62 408 ASP B CA 1
ATOM 7440 C C . ASP B 1 408 ? -9.812 23.516 25.438 1 91.62 408 ASP B C 1
ATOM 7442 O O . ASP B 1 408 ? -10.312 24.422 24.766 1 91.62 408 ASP B O 1
ATOM 7446 N N . HIS B 1 409 ? -10.125 22.266 25.328 1 93.38 409 HIS B N 1
ATOM 7447 C CA . HIS B 1 409 ? -11.133 21.875 24.344 1 93.38 409 HIS B CA 1
ATOM 7448 C C . HIS B 1 409 ? -12.469 22.547 24.625 1 93.38 409 HIS B C 1
ATOM 7450 O O . HIS B 1 409 ? -13.023 23.234 23.75 1 93.38 409 HIS B O 1
ATOM 7456 N N . PHE B 1 410 ? -12.859 22.422 25.766 1 95.19 410 PHE B N 1
ATOM 7457 C CA . PHE B 1 410 ? -14.203 22.891 26.078 1 95.19 410 PHE B CA 1
ATOM 7458 C C . PHE B 1 410 ? -14.234 24.406 26.25 1 95.19 410 PHE B C 1
ATOM 7460 O O . PHE B 1 410 ? -15.242 25.047 25.969 1 95.19 410 PHE B O 1
ATOM 7467 N N . ARG B 1 411 ? -13.148 25.016 26.688 1 94 411 ARG B N 1
ATOM 7468 C CA . ARG B 1 411 ? -13.062 26.469 26.719 1 94 411 ARG B CA 1
ATOM 7469 C C . ARG B 1 411 ? -13.297 27.062 25.328 1 94 411 ARG B C 1
ATOM 7471 O O . ARG B 1 411 ? -14.078 28 25.172 1 94 411 ARG B O 1
ATOM 7478 N N . ILE B 1 412 ? -12.648 26.453 24.312 1 91.75 412 ILE B N 1
ATOM 7479 C CA . ILE B 1 412 ? -12.781 26.938 22.953 1 91.75 412 ILE B CA 1
ATOM 7480 C C . ILE B 1 412 ? -14.188 26.656 22.422 1 91.75 412 ILE B C 1
ATOM 7482 O O . ILE B 1 412 ? -14.797 27.5 21.781 1 91.75 412 ILE B O 1
ATOM 7486 N N . ILE B 1 413 ? -14.672 25.469 22.75 1 94.75 413 ILE B N 1
ATOM 7487 C CA . ILE B 1 413 ? -16.016 25.078 22.328 1 94.75 413 ILE B CA 1
ATOM 7488 C C . ILE B 1 413 ? -17.031 26.078 22.859 1 94.75 413 ILE B C 1
ATOM 7490 O O . ILE B 1 413 ? -17.828 26.641 22.094 1 94.75 413 ILE B O 1
ATOM 7494 N N . PHE B 1 414 ? -16.984 26.391 24.156 1 96.38 414 PHE B N 1
ATOM 7495 C CA . PHE B 1 414 ? -17.953 27.266 24.797 1 96.38 414 PHE B CA 1
ATOM 7496 C C . PHE B 1 414 ? -17.797 28.703 24.328 1 96.38 414 PHE B C 1
ATOM 7498 O O . PHE B 1 414 ? -18.781 29.406 24.125 1 96.38 414 PHE B O 1
ATOM 7505 N N . ASP B 1 415 ? -16.578 29.047 24.109 1 92.75 415 ASP B N 1
ATOM 7506 C CA . ASP B 1 415 ? -16.328 30.406 23.609 1 92.75 415 ASP B CA 1
ATOM 7507 C C . ASP B 1 415 ? -16.969 30.609 22.234 1 92.75 415 ASP B C 1
ATOM 7509 O O . ASP B 1 415 ? -17.578 31.641 21.969 1 92.75 415 ASP B O 1
ATOM 7513 N N . ASN B 1 416 ? -16.859 29.641 21.422 1 91.5 416 ASN B N 1
ATOM 7514 C CA . ASN B 1 416 ? -17.406 29.734 20.078 1 91.5 416 ASN B CA 1
ATOM 7515 C C . ASN B 1 416 ? -18.938 29.688 20.094 1 91.5 416 ASN B C 1
ATOM 7517 O O . ASN B 1 416 ? -19.578 30.438 19.344 1 91.5 416 ASN B O 1
ATOM 7521 N N . LEU B 1 417 ? -19.438 28.844 20.891 1 95.38 417 LEU B N 1
ATOM 7522 C CA . LEU B 1 417 ? -20.891 28.734 20.984 1 95.38 417 LEU B CA 1
ATOM 7523 C C . LEU B 1 417 ? -21.516 30 21.531 1 95.38 417 LEU B C 1
ATOM 7525 O O . LEU B 1 417 ? -22.531 30.469 21.031 1 95.38 417 LEU B O 1
ATOM 7529 N N . LEU B 1 418 ? -20.906 30.516 22.562 1 95.25 418 LEU B N 1
ATOM 7530 C CA . LEU B 1 418 ? -21.391 31.75 23.172 1 95.25 418 LEU B CA 1
ATOM 7531 C C . LEU B 1 418 ? -21.281 32.906 22.188 1 95.25 418 LEU B C 1
ATOM 7533 O O . LEU B 1 418 ? -22.203 33.719 22.078 1 95.25 418 LEU B O 1
ATOM 7537 N N . LYS B 1 419 ? -20.125 32.969 21.531 1 90.25 419 LYS B N 1
ATOM 7538 C CA . LYS B 1 419 ? -19.938 34.031 20.531 1 90.25 419 LYS B CA 1
ATOM 7539 C C . LYS B 1 419 ? -21.016 33.969 19.453 1 90.25 419 LYS B C 1
ATOM 7541 O O . LYS B 1 419 ? -21.547 35 19.047 1 90.25 419 LYS B O 1
ATOM 7546 N N . ASN B 1 420 ? -21.328 32.812 19.062 1 91 420 ASN B N 1
ATOM 7547 C CA . ASN B 1 420 ? -22.375 32.625 18.062 1 91 420 ASN B CA 1
ATOM 7548 C C . ASN B 1 420 ? -23.75 33.062 18.578 1 91 420 ASN B C 1
ATOM 7550 O O . ASN B 1 420 ? -24.516 33.688 17.859 1 91 420 ASN B O 1
ATOM 7554 N N . ALA B 1 421 ? -24 32.656 19.781 1 94.44 421 ALA B N 1
ATOM 7555 C CA . ALA B 1 421 ? -25.281 33.031 20.406 1 94.44 421 ALA B CA 1
ATOM 7556 C C . ALA B 1 421 ? -25.406 34.531 20.516 1 94.44 421 ALA B C 1
ATOM 7558 O O . ALA B 1 421 ? -26.469 35.094 20.234 1 94.44 421 ALA B O 1
ATOM 7559 N N . ILE B 1 422 ? -24.359 35.219 20.891 1 93.75 422 ILE B N 1
ATOM 7560 C CA . ILE B 1 422 ? -24.375 36.656 21.047 1 93.75 422 ILE B CA 1
ATOM 7561 C C . ILE B 1 422 ? -24.578 37.312 19.688 1 93.75 422 ILE B C 1
ATOM 7563 O O . ILE B 1 422 ? -25.375 38.25 19.562 1 93.75 422 ILE B O 1
ATOM 7567 N N . GLU B 1 423 ? -23.875 36.812 18.719 1 89.62 423 GLU B N 1
ATOM 7568 C CA . GLU B 1 423 ? -23.891 37.406 17.391 1 89.62 423 GLU B CA 1
ATOM 7569 C C . GLU B 1 423 ? -25.266 37.312 16.75 1 89.62 423 GLU B C 1
ATOM 7571 O O . GLU B 1 423 ? -25.719 38.25 16.109 1 89.62 423 GLU B O 1
ATOM 7576 N N . TYR B 1 424 ? -25.953 36.281 17 1 91 424 TYR B N 1
ATOM 7577 C CA . TYR B 1 424 ? -27.141 36.031 16.188 1 91 424 TYR B CA 1
ATOM 7578 C C . TYR B 1 424 ? -28.406 36.281 16.984 1 91 424 TYR B C 1
ATOM 7580 O O . TYR B 1 424 ? -29.516 36.25 16.438 1 91 424 TYR B O 1
ATOM 7588 N N . THR B 1 425 ? -28.25 36.562 18.312 1 94.75 425 THR B N 1
ATOM 7589 C CA . THR B 1 425 ? -29.406 36.875 19.141 1 94.75 425 THR B CA 1
ATOM 7590 C C . THR B 1 425 ? -29.797 38.344 18.938 1 94.75 425 THR B C 1
ATOM 7592 O O . THR B 1 425 ? -28.922 39.219 18.891 1 94.75 425 THR B O 1
ATOM 7595 N N . ASP B 1 426 ? -31.047 38.625 18.781 1 93.94 426 ASP B N 1
ATOM 7596 C CA . ASP B 1 426 ? -31.547 40 18.641 1 93.94 426 ASP B CA 1
ATOM 7597 C C . ASP B 1 426 ? -31.344 40.812 19.922 1 93.94 426 ASP B C 1
ATOM 7599 O O . ASP B 1 426 ? -31.172 40.219 21 1 93.94 426 ASP B O 1
ATOM 7603 N N . PHE B 1 427 ? -31.359 42.125 19.703 1 95.19 427 PHE B N 1
ATOM 7604 C CA . PHE B 1 427 ? -31.188 43.062 20.812 1 95.19 427 PHE B CA 1
ATOM 7605 C C . PHE B 1 427 ? -32.188 42.75 21.922 1 95.19 427 PHE B C 1
ATOM 7607 O O . PHE B 1 427 ? -33.375 42.594 21.656 1 95.19 427 PHE B O 1
ATOM 7614 N N . GLY B 1 428 ? -31.734 42.625 23.125 1 96.44 428 GLY B N 1
ATOM 7615 C CA . GLY B 1 428 ? -32.594 42.406 24.281 1 96.44 428 GLY B CA 1
ATOM 7616 C C . GLY B 1 428 ? -33 40.938 24.422 1 96.44 428 GLY B C 1
ATOM 7617 O O . GLY B 1 428 ? -33.875 40.625 25.234 1 96.44 428 GLY B O 1
ATOM 7618 N N . GLY B 1 429 ? -32.344 40.125 23.719 1 96.75 429 GLY B N 1
ATOM 7619 C CA . GLY B 1 429 ? -32.719 38.719 23.734 1 96.75 429 GLY B CA 1
ATOM 7620 C C . GLY B 1 429 ? -32.125 37.969 24.906 1 96.75 429 GLY B C 1
ATOM 7621 O O . GLY B 1 429 ? -31.703 38.562 25.891 1 96.75 429 GLY B O 1
ATOM 7622 N N . ASN B 1 430 ? -32.312 36.562 24.797 1 97.56 430 ASN B N 1
ATOM 7623 C CA . ASN B 1 430 ? -31.891 35.688 25.891 1 97.56 430 ASN B CA 1
ATOM 7624 C C . ASN B 1 430 ? -30.984 34.562 25.406 1 97.56 430 ASN B C 1
ATOM 7626 O O . ASN B 1 430 ? -31.203 34 24.328 1 97.56 430 ASN B O 1
ATOM 7630 N N . ILE B 1 431 ? -29.969 34.281 26.172 1 98.06 431 ILE B N 1
ATOM 7631 C CA . ILE B 1 431 ? -29.094 33.125 25.984 1 98.06 431 ILE B CA 1
ATOM 7632 C C . ILE B 1 431 ? -29.125 32.25 27.219 1 98.06 431 ILE B C 1
ATOM 7634 O O . ILE B 1 431 ? -28.906 32.719 28.344 1 98.06 431 ILE B O 1
ATOM 7638 N N . CYS B 1 432 ? -29.422 30.953 27.062 1 97.81 432 CYS B N 1
ATOM 7639 C CA . CYS B 1 432 ? -29.531 30.016 28.172 1 97.81 432 CYS B CA 1
ATOM 7640 C C . CYS B 1 432 ? -28.531 28.875 28.016 1 97.81 432 CYS B C 1
ATOM 7642 O O . CYS B 1 432 ? -28.484 28.219 26.969 1 97.81 432 CYS B O 1
ATOM 7644 N N . CYS B 1 433 ? -27.672 28.703 29.031 1 97.69 433 CYS B N 1
ATOM 7645 C CA . CYS B 1 433 ? -26.75 27.578 29.094 1 97.69 433 CYS B CA 1
ATOM 7646 C C . CYS B 1 433 ? -27.172 26.594 30.172 1 97.69 433 CYS B C 1
ATOM 7648 O O . CYS B 1 433 ? -27.047 26.875 31.359 1 97.69 433 CYS B O 1
ATOM 7650 N N . ASP B 1 434 ? -27.562 25.438 29.781 1 96.38 434 ASP B N 1
ATOM 7651 C CA . ASP B 1 434 ? -28.094 24.438 30.688 1 96.38 434 ASP B CA 1
ATOM 7652 C C . ASP B 1 434 ? -27.109 23.266 30.828 1 96.38 434 ASP B C 1
ATOM 7654 O O . ASP B 1 434 ? -26.797 22.594 29.859 1 96.38 434 ASP B O 1
ATOM 7658 N N . PHE B 1 435 ? -26.672 23.016 32.062 1 95.75 435 PHE B N 1
ATOM 7659 C CA . PHE B 1 435 ? -25.719 21.953 32.375 1 95.75 435 PHE B CA 1
ATOM 7660 C C . PHE B 1 435 ? -26.344 20.938 33.312 1 95.75 435 PHE B C 1
ATOM 7662 O O . PHE B 1 435 ? -25.656 20.391 34.188 1 95.75 435 PHE B O 1
ATOM 7669 N N . ASN B 1 436 ? -27.578 20.672 33.344 1 89.75 436 ASN B N 1
ATOM 7670 C CA . ASN B 1 436 ? -28.234 19.719 34.25 1 89.75 436 ASN B CA 1
ATOM 7671 C C . ASN B 1 436 ? -28.062 18.281 33.75 1 89.75 436 ASN B C 1
ATOM 7673 O O . ASN B 1 436 ? -27.516 17.438 34.469 1 89.75 436 ASN B O 1
ATOM 7677 N N . ASP B 1 437 ? -28.594 17.844 32.688 1 85.88 437 ASP B N 1
ATOM 7678 C CA . ASP B 1 437 ? -28.469 16.5 32.125 1 85.88 437 ASP B CA 1
ATOM 7679 C C . ASP B 1 437 ? -27.672 16.5 30.828 1 85.88 437 ASP B C 1
ATOM 7681 O O . ASP B 1 437 ? -26.531 16.047 30.797 1 85.88 437 ASP B O 1
ATOM 7685 N N . VAL B 1 438 ? -28.234 17.141 29.953 1 89.5 438 VAL B N 1
ATOM 7686 C CA . VAL B 1 438 ? -27.594 17.328 28.656 1 89.5 438 VAL B CA 1
ATOM 7687 C C . VAL B 1 438 ? -27.109 18.766 28.516 1 89.5 438 VAL B C 1
ATOM 7689 O O . VAL B 1 438 ? -27.781 19.703 28.984 1 89.5 438 VAL B O 1
ATOM 7692 N N . ILE B 1 439 ? -25.906 18.953 28.062 1 94.56 439 ILE B N 1
ATOM 7693 C CA . ILE B 1 439 ? -25.406 20.297 27.828 1 94.56 439 ILE B CA 1
ATOM 7694 C C . ILE B 1 439 ? -26.188 20.953 26.688 1 94.56 439 ILE B C 1
ATOM 7696 O O . ILE B 1 439 ? -26.188 20.438 25.562 1 94.56 439 ILE B O 1
ATOM 7700 N N . GLU B 1 440 ? -26.828 22.047 27.031 1 96.38 440 GLU B N 1
ATOM 7701 C CA . GLU B 1 440 ? -27.625 22.734 26.031 1 96.38 440 GLU B CA 1
ATOM 7702 C C . GLU B 1 440 ? -27.375 24.234 26.062 1 96.38 440 GLU B C 1
ATOM 7704 O O . GLU B 1 440 ? -27.406 24.859 27.125 1 96.38 440 GLU B O 1
ATOM 7709 N N . ILE B 1 441 ? -27.078 24.797 24.922 1 97.06 441 ILE B N 1
ATOM 7710 C CA . ILE B 1 441 ? -26.938 26.25 24.766 1 97.06 441 ILE B CA 1
ATOM 7711 C C . ILE B 1 441 ? -27.984 26.75 23.766 1 97.06 441 ILE B C 1
ATOM 7713 O O . ILE B 1 441 ? -28.031 26.297 22.625 1 97.06 441 ILE B O 1
ATOM 7717 N N . SER B 1 442 ? -28.828 27.656 24.219 1 97.31 442 SER B N 1
ATOM 7718 C CA . SER B 1 442 ? -29.906 28.172 23.375 1 97.31 442 SER B CA 1
ATOM 7719 C C . SER B 1 442 ? -29.953 29.688 23.391 1 97.31 442 SER B C 1
ATOM 7721 O O . SER B 1 442 ? -29.594 30.328 24.375 1 97.31 442 SER B O 1
ATOM 7723 N N . ASN B 1 443 ? -30.297 30.281 22.297 1 96.94 443 ASN B N 1
ATOM 7724 C CA . ASN B 1 443 ? -30.484 31.719 22.203 1 96.94 443 ASN B CA 1
ATOM 7725 C C . ASN B 1 443 ? -31.781 32.062 21.469 1 96.94 443 ASN B C 1
ATOM 7727 O O . ASN B 1 443 ? -32.156 31.375 20.516 1 96.94 443 ASN B O 1
ATOM 7731 N N . ASN B 1 444 ? -32.469 33.094 21.906 1 96.06 444 ASN B N 1
ATOM 7732 C CA . ASN B 1 444 ? -33.719 33.531 21.312 1 96.06 444 ASN B CA 1
ATOM 7733 C C . ASN B 1 444 ? -33.969 35.031 21.578 1 96.06 444 ASN B C 1
ATOM 7735 O O . ASN B 1 444 ? -33.531 35.562 22.594 1 96.06 444 ASN B O 1
ATOM 7739 N N . PRO B 1 445 ? -34.594 35.75 20.703 1 95.56 445 PRO B N 1
ATOM 7740 C CA . PRO B 1 445 ? -35.031 35.312 19.391 1 95.56 445 PRO B CA 1
ATOM 7741 C C . PRO B 1 445 ? -33.938 35.375 18.344 1 95.56 445 PRO B C 1
ATOM 7743 O O . PRO B 1 445 ? -32.969 36.156 18.516 1 95.56 445 PRO B O 1
ATOM 7746 N N . THR B 1 446 ? -33.875 34.438 17.469 1 92.25 446 THR B N 1
ATOM 7747 C CA . THR B 1 446 ? -32.938 34.438 16.359 1 92.25 446 THR B CA 1
ATOM 7748 C C . THR B 1 446 ? -33.594 33.906 15.086 1 92.25 446 THR B C 1
ATOM 7750 O O . THR B 1 446 ? -34.625 33.219 15.156 1 92.25 446 THR B O 1
ATOM 7753 N N . THR B 1 447 ? -33.125 34.375 13.93 1 88.75 447 THR B N 1
ATOM 7754 C CA . THR B 1 447 ? -33.594 33.906 12.641 1 88.75 447 THR B CA 1
ATOM 7755 C C . THR B 1 447 ? -32.5 33.156 11.891 1 88.75 447 THR B C 1
ATOM 7757 O O . THR B 1 447 ? -31.406 33.656 11.695 1 88.75 447 THR B O 1
ATOM 7760 N N . VAL B 1 448 ? -32.812 31.938 11.68 1 86.62 448 VAL B N 1
ATOM 7761 C CA . VAL B 1 448 ? -31.875 31.094 10.953 1 86.62 448 VAL B CA 1
ATOM 7762 C C . VAL B 1 448 ? -32.531 30.562 9.68 1 86.62 448 VAL B C 1
ATOM 7764 O O . VAL B 1 448 ? -33.688 30.203 9.68 1 86.62 448 VAL B O 1
ATOM 7767 N N . ASP B 1 449 ? -31.766 30.703 8.602 1 84.06 449 ASP B N 1
ATOM 7768 C CA . ASP B 1 449 ? -32.219 30.094 7.355 1 84.06 449 ASP B CA 1
ATOM 7769 C C . ASP B 1 449 ? -32.219 28.578 7.453 1 84.06 449 ASP B C 1
ATOM 7771 O O . ASP B 1 449 ? -31.188 27.953 7.688 1 84.06 449 ASP B O 1
ATOM 7775 N N . LYS B 1 450 ? -33.344 27.938 7.234 1 81.38 450 LYS B N 1
ATOM 7776 C CA . LYS B 1 450 ? -33.5 26.5 7.367 1 81.38 450 LYS B CA 1
ATOM 7777 C C . LYS B 1 450 ? -32.594 25.75 6.402 1 81.38 450 LYS B C 1
ATOM 7779 O O . LYS B 1 450 ? -32.156 24.641 6.703 1 81.38 450 LYS B O 1
ATOM 7784 N N . ASN B 1 451 ? -32.281 26.391 5.324 1 81.25 451 ASN B N 1
ATOM 7785 C CA . ASN B 1 451 ? -31.422 25.75 4.328 1 81.25 451 ASN B CA 1
ATOM 7786 C C . ASN B 1 451 ? -29.984 25.625 4.816 1 81.25 451 ASN B C 1
ATOM 7788 O O . ASN B 1 451 ? -29.234 24.766 4.34 1 81.25 451 ASN B O 1
ATOM 7792 N N . LEU B 1 452 ? -29.625 26.422 5.801 1 82.44 452 LEU B N 1
ATOM 7793 C CA . LEU B 1 452 ? -28.25 26.438 6.277 1 82.44 452 LEU B CA 1
ATOM 7794 C C . LEU B 1 452 ? -28.078 25.531 7.484 1 82.44 452 LEU B C 1
ATOM 7796 O O . LEU B 1 452 ? -26.953 25.172 7.844 1 82.44 452 LEU B O 1
ATOM 7800 N N . LEU B 1 453 ? -29.141 25.031 7.965 1 85.25 453 LEU B N 1
ATOM 7801 C CA . LEU B 1 453 ? -29.109 24.297 9.219 1 85.25 453 LEU B CA 1
ATOM 7802 C C . LEU B 1 453 ? -28.312 22.984 9.062 1 85.25 453 LEU B C 1
ATOM 7804 O O . LEU B 1 453 ? -27.578 22.594 9.961 1 85.25 453 LEU B O 1
ATOM 7808 N N . ASN B 1 454 ? -28.453 22.453 7.902 1 84 454 ASN B N 1
ATOM 7809 C CA . ASN B 1 454 ? -27.812 21.156 7.68 1 84 454 ASN B CA 1
ATOM 7810 C C . ASN B 1 454 ? -26.312 21.328 7.391 1 84 454 ASN B C 1
ATOM 7812 O O . ASN B 1 454 ? -25.547 20.375 7.504 1 84 454 ASN B O 1
ATOM 7816 N N . LYS B 1 455 ? -25.906 22.562 7.16 1 86.5 455 LYS B N 1
ATOM 7817 C CA . LYS B 1 455 ? -24.516 22.797 6.75 1 86.5 455 LYS B CA 1
ATOM 7818 C C . LYS B 1 455 ? -23.812 23.75 7.715 1 86.5 455 LYS B C 1
ATOM 7820 O O . LYS B 1 455 ? -22.734 24.25 7.41 1 86.5 455 LYS B O 1
ATOM 7825 N N . ILE B 1 456 ? -24.344 23.984 8.867 1 86.5 456 ILE B N 1
ATOM 7826 C CA . ILE B 1 456 ? -23.859 25.031 9.766 1 86.5 456 ILE B CA 1
ATOM 7827 C C . ILE B 1 456 ? -22.484 24.641 10.312 1 86.5 456 ILE B C 1
ATOM 7829 O O . ILE B 1 456 ? -21.672 25.516 10.664 1 86.5 456 ILE B O 1
ATOM 7833 N N . THR B 1 457 ? -22.203 23.312 10.25 1 87.06 457 THR B N 1
ATOM 7834 C CA . THR B 1 457 ? -20.938 22.875 10.812 1 87.06 457 THR B CA 1
ATOM 7835 C C . THR B 1 457 ? -19.891 22.719 9.719 1 87.06 457 THR B C 1
ATOM 7837 O O . THR B 1 457 ? -18.75 22.312 9.992 1 87.06 457 THR B O 1
ATOM 7840 N N . HIS B 1 458 ? -20.297 23.016 8.555 1 83.5 458 HIS B N 1
ATOM 7841 C CA . HIS B 1 458 ? -19.312 23.031 7.469 1 83.5 458 HIS B CA 1
ATOM 7842 C C . HIS B 1 458 ? -18.5 24.312 7.473 1 83.5 458 HIS B C 1
ATOM 7844 O O . HIS B 1 458 ? -19 25.375 7.855 1 83.5 458 HIS B O 1
ATOM 7850 N N . PRO B 1 459 ? -17.25 24.172 7.062 1 81.19 459 PRO B N 1
ATOM 7851 C CA . PRO B 1 459 ? -16.406 25.359 7.078 1 81.19 459 PRO B CA 1
ATOM 7852 C C . PRO B 1 459 ? -16.875 26.438 6.094 1 81.19 459 PRO B C 1
ATOM 7854 O O . PRO B 1 459 ? -17.312 26.109 4.988 1 81.19 459 PRO B O 1
ATOM 7857 N N . PHE B 1 460 ? -16.906 27.734 6.531 1 77.44 460 PHE B N 1
ATOM 7858 C CA . PHE B 1 460 ? -17.156 28.922 5.73 1 77.44 460 PHE B CA 1
ATOM 7859 C C . PHE B 1 460 ? -18.625 29.031 5.367 1 77.44 460 PHE B C 1
ATOM 7861 O O . PHE B 1 460 ? -18.984 29.609 4.332 1 77.44 460 PHE B O 1
ATOM 7868 N N . VAL B 1 461 ? -19.453 28.312 6.129 1 76.75 461 VAL B N 1
ATOM 7869 C CA . VAL B 1 461 ? -20.906 28.453 5.977 1 76.75 461 VAL B CA 1
ATOM 7870 C C . VAL B 1 461 ? -21.422 29.516 6.938 1 76.75 461 VAL B C 1
ATOM 7872 O O . VAL B 1 461 ? -21.234 29.406 8.156 1 76.75 461 VAL B O 1
ATOM 7875 N N . SER B 1 462 ? -21.844 30.672 6.383 1 76.31 462 SER B N 1
ATOM 7876 C CA . SER B 1 462 ? -22.375 31.75 7.219 1 76.31 462 SER B CA 1
ATOM 7877 C C . SER B 1 462 ? -23.656 32.344 6.629 1 76.31 462 SER B C 1
ATOM 7879 O O . SER B 1 462 ? -23.922 32.156 5.438 1 76.31 462 SER B O 1
ATOM 7881 N N . SER B 1 463 ? -24.516 32.844 7.566 1 71.44 463 SER B N 1
ATOM 7882 C CA . SER B 1 463 ? -25.734 33.5 7.09 1 71.44 463 SER B CA 1
ATOM 7883 C C . SER B 1 463 ? -25.422 34.844 6.426 1 71.44 463 SER B C 1
ATOM 7885 O O . SER B 1 463 ? -24.391 35.438 6.695 1 71.44 463 SER B O 1
ATOM 7887 N N . THR B 1 464 ? -26.094 35.219 5.371 1 58.84 464 THR B N 1
ATOM 7888 C CA . THR B 1 464 ? -25.938 36.438 4.602 1 58.84 464 THR B CA 1
ATOM 7889 C C . THR B 1 464 ? -25.969 37.688 5.512 1 58.84 464 THR B C 1
ATOM 7891 O O . THR B 1 464 ? -25.438 38.719 5.168 1 58.84 464 THR B O 1
ATOM 7894 N N . LYS B 1 465 ? -26.641 37.562 6.602 1 56.69 465 LYS B N 1
ATOM 7895 C CA . LYS B 1 465 ? -26.875 38.75 7.402 1 56.69 465 LYS B CA 1
ATOM 7896 C C . LYS B 1 465 ? -25.641 39.156 8.195 1 56.69 465 LYS B C 1
ATOM 7898 O O . LYS B 1 465 ? -25.422 40.312 8.484 1 56.69 465 LYS B O 1
ATOM 7903 N N . ASN B 1 466 ? -24.938 38.031 8.648 1 55.59 466 ASN B N 1
ATOM 7904 C CA . ASN B 1 466 ? -23.828 38.406 9.523 1 55.59 466 ASN B CA 1
ATOM 7905 C C . ASN B 1 466 ? -22.5 37.906 8.953 1 55.59 466 ASN B C 1
ATOM 7907 O O . ASN B 1 466 ? -22.453 36.906 8.25 1 55.59 466 ASN B O 1
ATOM 7911 N N . LYS B 1 467 ? -21.594 38.812 8.938 1 59.34 467 LYS B N 1
ATOM 7912 C CA . LYS B 1 467 ? -20.25 38.75 8.375 1 59.34 467 LYS B CA 1
ATOM 7913 C C . LYS B 1 467 ? -19.391 37.719 9.125 1 59.34 467 LYS B C 1
ATOM 7915 O O . LYS B 1 467 ? -18.188 37.906 9.266 1 59.34 467 LYS B O 1
ATOM 7920 N N . SER B 1 468 ? -20.203 36.688 9.648 1 64.88 468 SER B N 1
ATOM 7921 C CA . SER B 1 468 ? -19.297 35.719 10.289 1 64.88 468 SER B CA 1
ATOM 7922 C C . SER B 1 468 ? -18.609 34.844 9.266 1 64.88 468 SER B C 1
ATOM 7924 O O . SER B 1 468 ? -19.125 34.625 8.172 1 64.88 468 SER B O 1
ATOM 7926 N N . LYS B 1 469 ? -17.359 34.375 9.445 1 68.25 469 LYS B N 1
ATOM 7927 C CA . LYS B 1 469 ? -16.531 33.625 8.492 1 68.25 469 LYS B CA 1
ATOM 7928 C C . LYS B 1 469 ? -16.906 32.156 8.438 1 68.25 469 LYS B C 1
ATOM 7930 O O . LYS B 1 469 ? -16.484 31.438 7.535 1 68.25 469 LYS B O 1
ATOM 7935 N N . GLY B 1 470 ? -17.969 31.766 9.344 1 76.62 470 GLY B N 1
ATOM 7936 C CA . GLY B 1 470 ? -18.516 30.422 9.281 1 76.62 470 GLY B CA 1
ATOM 7937 C C . GLY B 1 470 ? -17.516 29.359 9.672 1 76.62 470 GLY B C 1
ATOM 7938 O O . GLY B 1 470 ? -17.5 28.266 9.078 1 76.62 470 GLY B O 1
ATOM 7939 N N . ILE B 1 471 ? -16.688 29.578 10.617 1 82.62 471 ILE B N 1
ATOM 7940 C CA . ILE B 1 471 ? -15.68 28.594 10.992 1 82.62 471 ILE B CA 1
ATOM 7941 C C . ILE B 1 471 ? -15.922 28.125 12.43 1 82.62 471 ILE B C 1
ATOM 7943 O O . ILE B 1 471 ? -15.539 27.016 12.797 1 82.62 471 ILE B O 1
ATOM 7947 N N . GLY B 1 472 ? -16.594 28.922 13.219 1 87.44 472 GLY B N 1
ATOM 7948 C CA . GLY B 1 472 ? -16.766 28.641 14.633 1 87.44 472 GLY B CA 1
ATOM 7949 C C . GLY B 1 472 ? -17.422 27.297 14.898 1 87.44 472 GLY B C 1
ATOM 7950 O O . GLY B 1 472 ? -16.906 26.484 15.664 1 87.44 472 GLY B O 1
ATOM 7951 N N . MET B 1 473 ? -18.469 27.031 14.156 1 89.81 473 MET B N 1
ATOM 7952 C CA . MET B 1 473 ? -19.219 25.797 14.391 1 89.81 473 MET B CA 1
ATOM 7953 C C . MET B 1 473 ? -18.453 24.578 13.883 1 89.81 473 MET B C 1
ATOM 7955 O O . MET B 1 473 ? -18.578 23.484 14.43 1 89.81 473 MET B O 1
ATOM 7959 N N . TYR B 1 474 ? -17.766 24.797 12.891 1 88.69 474 TYR B N 1
ATOM 7960 C CA . TYR B 1 474 ? -16.906 23.734 12.391 1 88.69 474 TYR B CA 1
ATOM 7961 C C . TYR B 1 474 ? -15.891 23.312 13.445 1 88.69 474 TYR B C 1
ATOM 7963 O O . TYR B 1 474 ? -15.672 22.125 13.664 1 88.69 474 TYR B O 1
ATOM 7971 N N . ILE B 1 475 ? -15.281 24.281 14.094 1 89 475 ILE B N 1
ATOM 7972 C CA . ILE B 1 475 ? -14.312 24.031 15.156 1 89 475 ILE B CA 1
ATOM 7973 C C . ILE B 1 475 ? -14.984 23.297 16.312 1 89 475 ILE B C 1
ATOM 7975 O O . ILE B 1 475 ? -14.43 22.328 16.828 1 89 475 ILE B O 1
ATOM 7979 N N . VAL B 1 476 ? -16.125 23.75 16.609 1 93.25 476 VAL B N 1
ATOM 7980 C CA . VAL B 1 476 ? -16.875 23.156 17.719 1 93.25 476 VAL B CA 1
ATOM 7981 C C . VAL B 1 476 ? -17.109 21.672 17.438 1 93.25 476 VAL B C 1
ATOM 7983 O O . VAL B 1 476 ? -16.828 20.828 18.281 1 93.25 476 VAL B O 1
ATOM 7986 N N . GLU B 1 477 ? -17.594 21.375 16.312 1 92.75 477 GLU B N 1
ATOM 7987 C CA . GLU B 1 477 ? -17.875 19.984 15.961 1 92.75 477 GLU B CA 1
ATOM 7988 C C . GLU B 1 477 ? -16.625 19.125 16.031 1 92.75 477 GLU B C 1
ATOM 7990 O O . GLU B 1 477 ? -16.656 18.016 16.578 1 92.75 477 GLU B O 1
ATOM 7995 N N . ASN B 1 478 ? -15.586 19.594 15.508 1 90.38 478 ASN B N 1
ATOM 7996 C CA . ASN B 1 478 ? -14.344 18.828 15.469 1 90.38 478 ASN B CA 1
ATOM 7997 C C . ASN B 1 478 ? -13.781 18.594 16.859 1 90.38 478 ASN B C 1
ATOM 7999 O O . ASN B 1 478 ? -13.312 17.484 17.172 1 90.38 478 ASN B O 1
ATOM 8003 N N . LEU B 1 479 ? -13.797 19.641 17.656 1 91.81 479 LEU B N 1
ATOM 8004 C CA . LEU B 1 479 ? -13.273 19.516 19 1 91.81 479 LEU B CA 1
ATOM 8005 C C . LEU B 1 479 ? -14.141 18.578 19.844 1 91.81 479 LEU B C 1
ATOM 8007 O O . LEU B 1 479 ? -13.625 17.828 20.672 1 91.81 479 LEU B O 1
ATOM 8011 N N . LEU B 1 480 ? -15.414 18.609 19.578 1 94.38 480 LEU B N 1
ATOM 8012 C CA . LEU B 1 480 ? -16.312 17.688 20.281 1 94.38 480 LEU B CA 1
ATOM 8013 C C . LEU B 1 480 ? -16.031 16.25 19.875 1 94.38 480 LEU B C 1
ATOM 8015 O O . LEU B 1 480 ? -15.992 15.367 20.734 1 94.38 480 LEU B O 1
ATOM 8019 N N . GLU B 1 481 ? -15.867 16.047 18.672 1 91.06 481 GLU B N 1
ATOM 8020 C CA . GLU B 1 481 ? -15.562 14.711 18.188 1 91.06 481 GLU B CA 1
ATOM 8021 C C . GLU B 1 481 ? -14.297 14.164 18.844 1 91.06 481 GLU B C 1
ATOM 8023 O O . GLU B 1 481 ? -14.234 12.984 19.188 1 91.06 481 GLU B O 1
ATOM 8028 N N . ASP B 1 482 ? -13.336 15.039 18.969 1 88.94 482 ASP B N 1
ATOM 8029 C CA . ASP B 1 482 ? -12.086 14.656 19.609 1 88.94 482 ASP B CA 1
ATOM 8030 C C . ASP B 1 482 ? -12.328 14.195 21.047 1 88.94 482 ASP B C 1
ATOM 8032 O O . ASP B 1 482 ? -11.57 13.383 21.594 1 88.94 482 ASP B O 1
ATOM 8036 N N . MET B 1 483 ? -13.359 14.711 21.609 1 92.12 483 MET B N 1
ATOM 8037 C CA . MET B 1 483 ? -13.68 14.422 23 1 92.12 483 MET B CA 1
ATOM 8038 C C . MET B 1 483 ? -14.781 13.367 23.094 1 92.12 483 MET B C 1
ATOM 8040 O O . MET B 1 483 ? -15.359 13.172 24.172 1 92.12 483 MET B O 1
ATOM 8044 N N . ASN B 1 484 ? -15.156 12.75 22 1 92.62 484 ASN B N 1
ATOM 8045 C CA . ASN B 1 484 ? -16.172 11.719 21.906 1 92.62 484 ASN B CA 1
ATOM 8046 C C . ASN B 1 484 ? -17.562 12.266 22.234 1 92.62 484 ASN B C 1
ATOM 8048 O O . ASN B 1 484 ? -18.312 11.656 23 1 92.62 484 ASN B O 1
ATOM 8052 N N . TYR B 1 485 ? -17.812 13.477 21.812 1 94.56 485 TYR B N 1
ATOM 8053 C CA . TYR B 1 485 ? -19.141 14.094 21.891 1 94.56 485 TYR B CA 1
ATOM 8054 C C . TYR B 1 485 ? -19.703 14.328 20.5 1 94.56 485 TYR B C 1
ATOM 8056 O O . TYR B 1 485 ? -18.953 14.406 19.516 1 94.56 485 TYR B O 1
ATOM 8064 N N . LYS B 1 486 ? -21.062 14.375 20.469 1 94.94 486 LYS B N 1
ATOM 8065 C CA . LYS B 1 486 ? -21.766 14.719 19.234 1 94.94 486 LYS B CA 1
ATOM 8066 C C . LYS B 1 486 ? -22.625 15.969 19.422 1 94.94 486 LYS B C 1
ATOM 8068 O O . LYS B 1 486 ? -23.156 16.203 20.5 1 94.94 486 LYS B O 1
ATOM 8073 N N . ILE B 1 487 ? -22.672 16.766 18.344 1 94.69 487 ILE B N 1
ATOM 8074 C CA . ILE B 1 487 ? -23.453 18.016 18.375 1 94.69 487 ILE B CA 1
ATOM 8075 C C . ILE B 1 487 ? -24.797 17.797 17.688 1 94.69 487 ILE B C 1
ATOM 8077 O O . ILE B 1 487 ? -24.875 17.109 16.672 1 94.69 487 ILE B O 1
ATOM 8081 N N . LYS B 1 488 ? -25.844 18.125 18.312 1 94.5 488 LYS B N 1
ATOM 8082 C CA . LYS B 1 488 ? -27.188 18.141 17.719 1 94.5 488 LYS B CA 1
ATOM 8083 C C . LYS B 1 488 ? -27.766 19.562 17.734 1 94.5 488 LYS B C 1
ATOM 8085 O O . LYS B 1 488 ? -27.781 20.219 18.766 1 94.5 488 LYS B O 1
ATOM 8090 N N . ILE B 1 489 ? -28.219 20.047 16.578 1 94.19 489 ILE B N 1
ATOM 8091 C CA . ILE B 1 489 ? -28.734 21.406 16.438 1 94.19 489 ILE B CA 1
ATOM 8092 C C . ILE B 1 489 ? -30.25 21.344 16.203 1 94.19 489 ILE B C 1
ATOM 8094 O O . ILE B 1 489 ? -30.734 20.594 15.367 1 94.19 489 ILE B O 1
ATOM 8098 N N . VAL B 1 490 ? -30.969 22.125 17 1 93 490 VAL B N 1
ATOM 8099 C CA . VAL B 1 490 ? -32.406 22.203 16.875 1 93 490 VAL B CA 1
ATOM 8100 C C . VAL B 1 490 ? -32.844 23.672 16.734 1 93 490 VAL B C 1
ATOM 8102 O O . VAL B 1 490 ? -32.312 24.547 17.453 1 93 490 VAL B O 1
ATOM 8105 N N . TYR B 1 491 ? -33.562 23.953 15.75 1 93.06 491 TYR B N 1
ATOM 8106 C CA . TYR B 1 491 ? -34.125 25.297 15.562 1 93.06 491 TYR B CA 1
ATOM 8107 C C . TYR B 1 491 ? -35.656 25.25 15.492 1 93.06 491 TYR B C 1
ATOM 8109 O O . TYR B 1 491 ? -36.219 24.641 14.586 1 93.06 491 TYR B O 1
ATOM 8117 N N . SER B 1 492 ? -36.25 25.859 16.531 1 92.44 492 SER B N 1
ATOM 8118 C CA . SER B 1 492 ? -37.719 25.906 16.609 1 92.44 492 SER B CA 1
ATOM 8119 C C . SER B 1 492 ? -38.188 27.156 17.359 1 92.44 492 SER B C 1
ATOM 8121 O O . SER B 1 492 ? -37.562 27.562 18.344 1 92.44 492 SER B O 1
ATOM 8123 N N . ASN B 1 493 ? -39.281 27.812 16.922 1 92.44 493 ASN B N 1
ATOM 8124 C CA . ASN B 1 493 ? -39.875 28.953 17.594 1 92.44 493 ASN B CA 1
ATOM 8125 C C . ASN B 1 493 ? -38.875 30.062 17.844 1 92.44 493 ASN B C 1
ATOM 8127 O O . ASN B 1 493 ? -38.719 30.531 18.969 1 92.44 493 ASN B O 1
ATOM 8131 N N . GLU B 1 494 ? -38.062 30.422 16.828 1 93.81 494 GLU B N 1
ATOM 8132 C CA . GLU B 1 494 ? -37.062 31.5 16.859 1 93.81 494 GLU B CA 1
ATOM 8133 C C . GLU B 1 494 ? -36 31.219 17.922 1 93.81 494 GLU B C 1
ATOM 8135 O O . GLU B 1 494 ? -35.375 32.156 18.438 1 93.81 494 GLU B O 1
ATOM 8140 N N . THR B 1 495 ? -35.844 29.906 18.281 1 95.81 495 THR B N 1
ATOM 8141 C CA . THR B 1 495 ? -34.844 29.5 19.25 1 95.81 495 THR B CA 1
ATOM 8142 C C . THR B 1 495 ? -33.812 28.547 18.609 1 95.81 495 THR B C 1
ATOM 8144 O O . THR B 1 495 ? -34.188 27.516 18.062 1 95.81 495 THR B O 1
ATOM 8147 N N . PHE B 1 496 ? -32.594 28.953 18.641 1 95.44 496 PHE B N 1
ATOM 8148 C CA . PHE B 1 496 ? -31.484 28.125 18.188 1 95.44 496 PHE B CA 1
ATOM 8149 C C . PHE B 1 496 ? -30.844 27.391 19.359 1 95.44 496 PHE B C 1
ATOM 8151 O O . PHE B 1 496 ? -30.359 28.016 20.312 1 95.44 496 PHE B O 1
ATOM 8158 N N . THR B 1 497 ? -30.891 26.047 19.312 1 96.19 497 THR B N 1
ATOM 8159 C CA . THR B 1 497 ? -30.391 25.25 20.422 1 96.19 497 THR B CA 1
ATOM 8160 C C . THR B 1 497 ? -29.297 24.281 19.953 1 96.19 497 THR B C 1
ATOM 8162 O O . THR B 1 497 ? -29.484 23.562 18.969 1 96.19 497 THR B O 1
ATOM 8165 N N . VAL B 1 498 ? -28.219 24.297 20.641 1 96.31 498 VAL B N 1
ATOM 8166 C CA . VAL B 1 498 ? -27.141 23.328 20.422 1 96.31 498 VAL B CA 1
ATOM 8167 C C . VAL B 1 498 ? -27.078 22.344 21.578 1 96.31 498 VAL B C 1
ATOM 8169 O O . VAL B 1 498 ? -26.938 22.75 22.734 1 96.31 498 VAL B O 1
ATOM 8172 N N . LYS B 1 499 ? -27.188 21.078 21.25 1 96.31 499 LYS B N 1
ATOM 8173 C CA . LYS B 1 499 ? -27.094 20.016 22.266 1 96.31 499 LYS B CA 1
ATOM 8174 C C . LYS B 1 499 ? -25.797 19.234 22.094 1 96.31 499 LYS B C 1
ATOM 8176 O O . LYS B 1 499 ? -25.406 18.891 20.969 1 96.31 499 LYS B O 1
ATOM 8181 N N . ILE B 1 500 ? -25.109 19.016 23.172 1 96.06 500 ILE B N 1
ATOM 8182 C CA . ILE B 1 500 ? -23.891 18.234 23.188 1 96.06 500 ILE B CA 1
ATOM 8183 C C . ILE B 1 500 ? -24.125 16.906 23.875 1 96.06 500 ILE B C 1
ATOM 8185 O O . ILE B 1 500 ? -24.438 16.859 25.062 1 96.06 500 ILE B O 1
ATOM 8189 N N . LEU B 1 501 ? -23.969 15.844 23.062 1 93.88 501 LEU B N 1
ATOM 8190 C CA . LEU B 1 501 ? -24.266 14.5 23.547 1 93.88 501 LEU B CA 1
ATOM 8191 C C . LEU B 1 501 ? -23 13.648 23.609 1 93.88 501 LEU B C 1
ATOM 8193 O O . LEU B 1 501 ? -22.172 13.703 22.703 1 93.88 501 LEU B O 1
ATOM 8197 N N . LYS B 1 502 ? -22.828 12.953 24.688 1 90.88 502 LYS B N 1
ATOM 8198 C CA . LYS B 1 502 ? -21.688 12.055 24.828 1 90.88 502 LYS B CA 1
ATOM 8199 C C . LYS B 1 502 ? -21.859 10.812 23.953 1 90.88 502 LYS B C 1
ATOM 8201 O O . LYS B 1 502 ? -22.953 10.234 23.906 1 90.88 502 LYS B O 1
ATOM 8206 N N . THR B 1 503 ? -20.859 10.641 23.109 1 84.06 503 THR B N 1
ATOM 8207 C CA . THR B 1 503 ? -20.922 9.453 22.266 1 84.06 503 THR B CA 1
ATOM 8208 C C . THR B 1 503 ? -20.375 8.234 23 1 84.06 503 THR B C 1
ATOM 8210 O O . THR B 1 503 ? -19.438 8.352 23.812 1 84.06 503 THR B O 1
ATOM 8213 N N . ASN B 1 504 ? -21.062 7.012 23.172 1 67.94 504 ASN B N 1
ATOM 8214 C CA . ASN B 1 504 ? -20.641 5.766 23.797 1 67.94 504 ASN B CA 1
ATOM 8215 C C . ASN B 1 504 ? -19.438 5.152 23.078 1 67.94 504 ASN B C 1
ATOM 8217 O O . ASN B 1 504 ? -19.328 5.258 21.859 1 67.94 504 ASN B O 1
#

Foldseek 3Di:
DPDDQDAPVRVVVVLVVVLVVVLVVVLCCCLPPPLLVVLVVVVVVVLVVLLVVQLVVCVVPVASPPGDPVQQAFKKKWWDFPPFQWIWIYGNPDTDIDRHPDPLVVVLQVVVLPCPVVPPDPPCVCVSVVVSVVSCVVVCCVVPVPPDDDDPPDQDDFDWDWDDDPQWIWIWTWRDDPQWIWIWIWIWHADNGTIMIMIGTDIDDRPPCSVVSSVVCVVVSVVVSVVSVVVSVVVVCVLPVVLVVLVVVVVVVVVVDLDDPGDNCDDNSYVSNVVSVVVVVVSVVVSVVVVVVVVLVVLLVLLVVQLVVVLVVLVVVLVVLVVCCVVVPPPSVPVVPRVVVSVLSVVVSVVSVVLNVCSVCVPPDADWDWDFLLVLLVVLCVNCVVLCVVLLEAEEEEATAIDTFHSSLSNLLSNLLVVVQSQFAHRNWYWYFYRHPWTKIKIDQGDDDPVCQVVLLPAQRDDPVDPRSSHSSVSNQVSLVSGQWHWDWDDDPNMTMITIGHHD/DPDDQDAPVRVVVVLVVVLVVVLCVVLCCCLPPPLLVVLVVVVVVVLVVLLVVQLVVCVVPVASPPGDPVQQAFKKKWWDFPPFQWIWIYGNPDTDIDRDPDVLVVVLQVVVLPPPVVPPDPPCVCVSVVVSVVSCVVVCCVVPVPPDDDDPPDQDDFDWDWDDDPQWIWIWTWRDDPQWIWIWIWIWHADNGTIMIMIGTDIDDRPPCSVVSSVVCVVVSVVVSVVSVVVSVVVVCVLPVVLVVLVVVVVVVVVVDLDDPGDNCDDNSYVSNVVSVVVVVVSVVVSVVVVVVVVLVVLLVLLVVQLVVVLVVLVVVLVVLVVCCVVVPPPSVPVVPRVVVSVLSVVVSVVSVVLNVCSVCVPPDADWDWDFLLVLLVVLCVNCVVLCVVLLEAEEEEATAIDTFHSSLSNLLSNLLVVVQSQFAHRNWYWYFYRHPWTKIKIDQGDDDPVCQVVLLPAQRDDPVDPRSSHSNVSNQVSLVSGQWHWDWDDDPNMTMITIGHHD

pLDDT: mean 72.45, std 19.56, range [25.55, 98.06]